Protein 6NRZ (pdb70)

Solvent-accessible surface area: 41315 Å² total

CATH classification: 2.40.50.140 (+1 more: 3.30.930.10)

Organism: Chlamydia trachomatis serovar L2b (strain UCH-1/proctitis) (NCBI:txid471473)

Structure (mmCIF, N/CA/C/O backbone):
data_6NRZ
#
_entry.id   6NRZ
#
_cell.length_a   96.170
_cell.length_b   57.520
_cell.length_c   139.090
_cell.angle_alpha   90.000
_cell.angle_beta   96.680
_cell.angle_gamma   90.000
#
_symmetry.space_group_name_H-M   'P 1 21 1'
#
loop_
_entity.id
_entity.type
_entity.pdbx_description
1 polymer 'Lysine--tRNA ligase'
2 non-polymer LYSINE
3 non-polymer ADENOSINE
4 non-polymer 1,2-ETHANEDIOL
5 non-polymer 'TETRAETHYLENE GLYCOL'
6 non-polymer 'SODIUM ION'
7 non-polymer 'CHLORIDE ION'
8 water water
#
loop_
_atom_site.group_PDB
_atom_site.id
_atom_site.type_symbol
_atom_site.label_atom_id
_atom_site.label_alt_id
_atom_site.label_comp_id
_atom_site.label_asym_id
_atom_site.label_entity_id
_atom_site.label_seq_id
_atom_site.pdbx_PDB_ins_code
_atom_site.Cartn_x
_atom_site.Cartn_y
_atom_site.Cartn_z
_atom_site.occupancy
_atom_site.B_iso_or_equiv
_atom_site.auth_seq_id
_atom_site.auth_comp_id
_atom_site.auth_asym_id
_atom_site.auth_atom_id
_atom_site.pdbx_PDB_model_num
ATOM 1 N N . GLU A 1 12 ? -2.883 -26.572 23.559 1.00 94.70 4 GLU A N 1
ATOM 2 C CA . GLU A 1 12 ? -2.962 -26.853 22.126 1.00 94.66 4 GLU A CA 1
ATOM 3 C C . GLU A 1 12 ? -2.670 -25.591 21.310 1.00 90.98 4 GLU A C 1
ATOM 4 O O . GLU A 1 12 ? -3.392 -24.598 21.413 1.00 93.42 4 GLU A O 1
ATOM 6 N N . VAL A 1 13 ? -1.609 -25.633 20.506 1.00 82.38 5 VAL A N 1
ATOM 7 C CA . VAL A 1 13 ? -1.156 -24.469 19.750 1.00 80.59 5 VAL A CA 1
ATOM 8 C C . VAL A 1 13 ? -1.917 -24.440 18.428 1.00 77.84 5 VAL A C 1
ATOM 9 O O . VAL A 1 13 ? -1.680 -25.267 17.543 1.00 79.53 5 VAL A O 1
ATOM 11 N N . GLU A 1 14 ? -2.833 -23.478 18.294 1.00 74.30 6 GLU A N 1
ATOM 12 C CA . GLU A 1 14 ? -3.740 -23.471 17.151 1.00 75.38 6 GLU A CA 1
ATOM 13 C C . GLU A 1 14 ? -3.015 -23.110 15.856 1.00 71.07 6 GLU A C 1
ATOM 14 O O . GLU A 1 14 ? -3.291 -23.699 14.804 1.00 71.06 6 GLU A O 1
ATOM 20 N N . TYR A 1 15 ? -2.074 -22.161 15.913 1.00 63.99 7 TYR A N 1
ATOM 21 C CA . TYR A 1 15 ? -1.526 -21.604 14.677 1.00 65.50 7 TYR A CA 1
ATOM 22 C C . TYR A 1 15 ? -0.727 -22.636 13.885 1.00 68.21 7 TYR A C 1
ATOM 23 O O . TYR A 1 15 ? -0.639 -22.530 12.657 1.00 68.75 7 TYR A O 1
ATOM 32 N N . LEU A 1 16 ? -0.164 -23.648 14.551 1.00 64.47 8 LEU A N 1
ATOM 33 C CA . LEU A 1 16 ? 0.563 -24.698 13.841 1.00 68.12 8 LEU A CA 1
ATOM 34 C C . LEU A 1 16 ? -0.317 -25.489 12.880 1.00 69.82 8 LEU A C 1
ATOM 35 O O . LEU A 1 16 ? 0.213 -26.277 12.090 1.00 68.69 8 LEU A O 1
ATOM 40 N N . GLN A 1 17 ? -1.636 -25.306 12.929 1.00 72.73 9 GLN A N 1
ATOM 41 C CA . GLN A 1 17 ? -2.560 -25.963 12.016 1.00 63.90 9 GLN A CA 1
ATOM 42 C C . GLN A 1 17 ? -3.280 -24.974 11.105 1.00 64.89 9 GLN A C 1
ATOM 43 O O . GLN A 1 17 ? -4.192 -25.373 10.374 1.00 66.10 9 GLN A O 1
ATOM 45 N N . HIS A 1 18 ? -2.885 -23.701 11.116 1.00 61.51 10 HIS A N 1
ATOM 46 C CA . HIS A 1 18 ? -3.548 -22.688 10.309 1.00 71.19 10 HIS A CA 1
ATOM 47 C C . HIS A 1 18 ? -2.965 -22.639 8.902 1.00 65.92 10 HIS A C 1
ATOM 48 O O . HIS A 1 18 ? -1.781 -22.911 8.688 1.00 66.93 10 HIS A O 1
ATOM 55 N N . GLU A 1 19 ? -3.817 -22.279 7.940 1.00 65.04 11 GLU A N 1
ATOM 56 C CA . GLU A 1 19 ? -3.371 -22.194 6.550 1.00 63.42 11 GLU A CA 1
ATOM 57 C C . GLU A 1 19 ? -2.183 -21.250 6.401 1.00 65.20 11 GLU A C 1
ATOM 58 O O . GLU A 1 19 ? -1.199 -21.585 5.734 1.00 61.50 11 GLU A O 1
ATOM 64 N N . ASP A 1 20 ? -2.245 -20.072 7.031 1.00 63.08 12 ASP A N 1
ATOM 65 C CA . ASP A 1 20 ? -1.196 -19.078 6.827 1.00 65.02 12 ASP A CA 1
ATOM 66 C C . ASP A 1 20 ? 0.147 -19.564 7.348 1.00 63.53 12 ASP A C 1
ATOM 67 O O . ASP A 1 20 ? 1.196 -19.184 6.817 1.00 59.16 12 ASP A O 1
ATOM 72 N N . TYR A 1 21 ? 0.139 -20.409 8.375 1.00 62.34 13 TYR A N 1
ATOM 73 C CA . TYR A 1 21 ? 1.392 -20.984 8.847 1.00 59.84 13 TYR A CA 1
ATOM 74 C C . TYR A 1 21 ? 1.973 -21.953 7.816 1.00 61.30 13 TYR A C 1
ATOM 75 O O . TYR A 1 21 ? 3.174 -21.911 7.524 1.00 63.55 13 TYR A O 1
ATOM 84 N N . LEU A 1 22 ? 1.136 -22.812 7.233 1.00 60.24 14 LEU A N 1
ATOM 85 C CA . LEU A 1 22 ? 1.595 -23.679 6.150 1.00 62.05 14 LEU A CA 1
ATOM 86 C C . LEU A 1 22 ? 2.105 -22.854 4.971 1.00 74.16 14 LEU A C 1
ATOM 87 O O . LEU A 1 22 ? 3.177 -23.127 4.417 1.00 67.93 14 LEU A O 1
ATOM 92 N N . TYR A 1 23 ? 1.350 -21.825 4.587 1.00 68.37 15 TYR A N 1
ATOM 93 C CA . TYR A 1 23 ? 1.733 -20.985 3.458 1.00 67.52 15 TYR A CA 1
ATOM 94 C C . TYR A 1 23 ? 3.095 -20.335 3.687 1.00 66.84 15 TYR A C 1
ATOM 95 O O . TYR A 1 23 ? 3.962 -20.355 2.804 1.00 63.36 15 TYR A O 1
ATOM 104 N N . ARG A 1 24 ? 3.313 -19.773 4.878 1.00 60.68 16 ARG A N 1
ATOM 105 C CA . ARG A 1 24 ? 4.575 -19.093 5.145 1.00 57.32 16 ARG A CA 1
ATOM 106 C C . ARG A 1 24 ? 5.719 -20.085 5.315 1.00 65.55 16 ARG A C 1
ATOM 107 O O . ARG A 1 24 ? 6.809 -19.879 4.769 1.00 63.50 16 ARG A O 1
ATOM 115 N N . THR A 1 25 ? 5.503 -21.162 6.084 1.00 62.78 17 THR A N 1
ATOM 116 C CA . THR A 1 25 ? 6.592 -22.107 6.306 1.00 61.74 17 THR A CA 1
ATOM 117 C C . THR A 1 25 ? 7.023 -22.771 5.008 1.00 63.03 17 THR A C 1
ATOM 118 O O . THR A 1 25 ? 8.215 -23.037 4.823 1.00 71.19 17 THR A O 1
ATOM 122 N N . SER A 1 26 ? 6.084 -23.015 4.085 1.00 60.91 18 SER A N 1
ATOM 123 C CA A SER A 1 26 ? 6.429 -23.644 2.813 0.54 65.27 18 SER A CA 1
ATOM 124 C CA B SER A 1 26 ? 6.450 -23.657 2.827 0.46 65.23 18 SER A CA 1
ATOM 125 C C . SER A 1 26 ? 7.405 -22.803 2.003 1.00 67.41 18 SER A C 1
ATOM 126 O O . SER A 1 26 ? 8.095 -23.336 1.127 1.00 67.56 18 SER A O 1
ATOM 131 N N . LYS A 1 27 ? 7.468 -21.497 2.261 1.00 60.44 19 LYS A N 1
ATOM 132 C CA . LYS A 1 27 ? 8.392 -20.656 1.517 1.00 61.62 19 LYS A CA 1
ATOM 133 C C . LYS A 1 27 ? 9.823 -20.780 2.017 1.00 66.73 19 LYS A C 1
ATOM 134 O O . LYS A 1 27 ? 10.744 -20.347 1.314 1.00 65.97 19 LYS A O 1
ATOM 140 N N . LEU A 1 28 ? 10.027 -21.354 3.209 1.00 65.03 20 LEU A N 1
ATOM 141 C CA . LEU A 1 28 ? 11.372 -21.445 3.771 1.00 64.79 20 LEU A CA 1
ATOM 142 C C . LEU A 1 28 ? 12.283 -22.267 2.868 1.00 63.65 20 LEU A C 1
ATOM 143 O O . LEU A 1 28 ? 13.403 -21.851 2.554 1.00 67.19 20 LEU A O 1
ATOM 148 N N . LYS A 1 29 ? 11.811 -23.436 2.427 1.00 69.03 21 LYS A N 1
ATOM 149 C CA . LYS A 1 29 ? 12.615 -24.265 1.533 1.00 70.10 21 LYS A CA 1
ATOM 150 C C . LYS A 1 29 ? 12.874 -23.554 0.214 1.00 71.12 21 LYS A C 1
ATOM 151 O O . LYS A 1 29 ? 13.999 -23.577 -0.300 1.00 78.00 21 LYS A O 1
ATOM 153 N N . GLU A 1 30 ? 11.843 -22.919 -0.349 1.00 70.14 22 GLU A N 1
ATOM 154 C CA . GLU A 1 30 ? 12.004 -22.224 -1.625 1.00 71.47 22 GLU A CA 1
ATOM 155 C C . GLU A 1 30 ? 13.046 -21.121 -1.519 1.00 69.84 22 GLU A C 1
ATOM 156 O O . GLU A 1 30 ? 13.873 -20.951 -2.422 1.00 66.85 22 GLU A O 1
ATOM 162 N N . ILE A 1 31 ? 13.019 -20.360 -0.420 1.00 65.59 23 ILE A N 1
ATOM 163 C CA . ILE A 1 31 ? 13.986 -19.283 -0.245 1.00 59.96 23 ILE A CA 1
ATOM 164 C C . ILE A 1 31 ? 15.387 -19.852 -0.061 1.00 63.79 23 ILE A C 1
ATOM 165 O O . ILE A 1 31 ? 16.357 -19.354 -0.648 1.00 61.08 23 ILE A O 1
ATOM 170 N N . ARG A 1 32 ? 15.515 -20.909 0.749 1.00 61.22 24 ARG A N 1
ATOM 171 C CA . ARG A 1 32 ? 16.821 -21.523 0.970 1.00 62.18 24 ARG A CA 1
ATOM 172 C C . ARG A 1 32 ? 17.353 -22.171 -0.305 1.00 72.78 24 ARG A C 1
ATOM 173 O O . ARG A 1 32 ? 18.562 -22.133 -0.562 1.00 70.03 24 ARG A O 1
ATOM 181 N N . ASP A 1 33 ? 16.470 -22.761 -1.121 1.00 65.86 25 ASP A N 1
ATOM 182 C CA . ASP A 1 33 ? 16.910 -23.351 -2.385 1.00 72.58 25 ASP A CA 1
ATOM 183 C C . ASP A 1 33 ? 17.486 -22.308 -3.333 1.00 70.48 25 ASP A C 1
ATOM 184 O O . ASP A 1 33 ? 18.272 -22.654 -4.222 1.00 74.07 25 ASP A O 1
ATOM 189 N N . LEU A 1 34 ? 17.116 -21.044 -3.159 1.00 67.92 26 LEU A N 1
ATOM 190 C CA . LEU A 1 34 ? 17.705 -19.943 -3.903 1.00 65.85 26 LEU A CA 1
ATOM 191 C C . LEU A 1 34 ? 19.002 -19.446 -3.283 1.00 65.17 26 LEU A C 1
ATOM 192 O O . LEU A 1 34 ? 19.495 -18.387 -3.679 1.00 74.87 26 LEU A O 1
ATOM 197 N N . GLY A 1 35 ? 19.561 -20.176 -2.321 1.00 65.65 27 GLY A N 1
ATOM 198 C CA . GLY A 1 35 ? 20.794 -19.763 -1.681 1.00 72.63 27 GLY A CA 1
ATOM 199 C C . GLY A 1 35 ? 20.685 -18.592 -0.721 1.00 72.37 27 GLY A C 1
ATOM 200 O O . GLY A 1 35 ? 21.706 -17.973 -0.408 1.00 72.73 27 GLY A O 1
ATOM 201 N N . ILE A 1 36 ? 19.487 -18.274 -0.228 1.00 72.05 28 ILE A N 1
ATOM 202 C CA . ILE A 1 36 ? 19.272 -17.140 0.669 1.00 58.49 28 ILE A CA 1
ATOM 203 C C . ILE A 1 36 ? 18.956 -17.663 2.064 1.00 64.08 28 ILE A C 1
ATOM 204 O O . ILE A 1 36 ? 18.017 -18.447 2.240 1.00 66.26 28 ILE A O 1
ATOM 209 N N . ASN A 1 37 ? 19.723 -17.218 3.053 1.00 63.46 29 ASN A N 1
ATOM 210 C CA . ASN A 1 37 ? 19.440 -17.569 4.443 1.00 57.41 29 ASN A CA 1
ATOM 211 C C . ASN A 1 37 ? 18.286 -16.716 4.957 1.00 58.92 29 ASN A C 1
ATOM 212 O O . ASN A 1 37 ? 18.412 -15.487 5.003 1.00 55.37 29 ASN A O 1
ATOM 217 N N . PRO A 1 38 ? 17.156 -17.315 5.349 1.00 61.44 30 PRO A N 1
ATOM 218 C CA . PRO A 1 38 ? 16.026 -16.525 5.857 1.00 56.91 30 PRO A CA 1
ATOM 219 C C . PRO A 1 38 ? 16.210 -16.010 7.275 1.00 58.10 30 PRO A C 1
ATOM 220 O O . PRO A 1 38 ? 15.367 -15.232 7.747 1.00 51.45 30 PRO A O 1
ATOM 224 N N . TYR A 1 39 ? 17.267 -16.419 7.967 1.00 55.41 31 TYR A N 1
ATOM 225 C CA . TYR A 1 39 ? 17.554 -15.955 9.326 1.00 58.82 31 TYR A CA 1
ATOM 226 C C . TYR A 1 39 ? 19.037 -15.647 9.428 1.00 58.46 31 TYR A C 1
ATOM 227 O O . TYR A 1 39 ? 19.780 -16.310 10.163 1.00 53.91 31 TYR A O 1
ATOM 236 N N . PRO A 1 40 ? 19.509 -14.624 8.695 1.00 57.65 32 PRO A N 1
ATOM 237 C CA . PRO A 1 40 ? 20.955 -14.377 8.630 1.00 57.83 32 PRO A CA 1
ATOM 238 C C . PRO A 1 40 ? 21.491 -13.771 9.918 1.00 56.52 32 PRO A C 1
ATOM 239 O O . PRO A 1 40 ? 20.740 -13.528 10.874 1.00 52.12 32 PRO A O 1
ATOM 243 N N . TYR A 1 41 ? 22.800 -13.531 9.955 1.00 54.87 33 TYR A N 1
ATOM 244 C CA . TYR A 1 41 ? 23.464 -13.284 11.226 1.00 57.50 33 TYR A CA 1
ATOM 245 C C . TYR A 1 41 ? 23.464 -11.825 11.644 1.00 57.79 33 TYR A C 1
ATOM 246 O O . TYR A 1 41 ? 23.502 -11.545 12.844 1.00 51.23 33 TYR A O 1
ATOM 255 N N . GLN A 1 42 ? 23.398 -10.882 10.711 1.00 54.76 34 GLN A N 1
ATOM 256 C CA . GLN A 1 42 ? 23.386 -9.485 11.116 1.00 58.70 34 GLN A CA 1
ATOM 257 C C . GLN A 1 42 ? 22.858 -8.635 9.972 1.00 59.51 34 GLN A C 1
ATOM 258 O O . GLN A 1 42 ? 22.481 -9.140 8.913 1.00 59.06 34 GLN A O 1
ATOM 264 N N . TYR A 1 43 ? 22.797 -7.330 10.221 1.00 61.12 35 TYR A N 1
ATOM 265 C CA . TYR A 1 43 ? 22.590 -6.324 9.181 1.00 56.82 35 TYR A CA 1
ATOM 266 C C . TYR A 1 43 ? 23.425 -5.125 9.614 1.00 56.30 35 TYR A C 1
ATOM 267 O O . TYR A 1 43 ? 22.995 -4.327 10.451 1.00 52.16 35 TYR A O 1
ATOM 276 N N . THR A 1 44 ? 24.616 -5.016 9.040 1.00 58.92 36 THR A N 1
ATOM 277 C CA . THR A 1 44 ? 25.627 -4.102 9.537 1.00 63.16 36 THR A CA 1
ATOM 278 C C . THR A 1 44 ? 25.272 -2.653 9.219 1.00 63.28 36 THR A C 1
ATOM 279 O O . THR A 1 44 ? 24.590 -2.362 8.234 1.00 60.65 36 THR A O 1
ATOM 283 N N . ASP A 1 45 ? 25.750 -1.742 10.073 1.00 58.96 37 ASP A N 1
ATOM 284 C CA . ASP A 1 45 ? 25.723 -0.305 9.798 1.00 65.42 37 ASP A CA 1
ATOM 285 C C . ASP A 1 45 ? 24.309 0.155 9.463 1.00 68.49 37 ASP A C 1
ATOM 286 O O . ASP A 1 45 ? 24.060 0.865 8.489 1.00 68.64 37 ASP A O 1
ATOM 291 N N . CYS A 1 46 ? 23.380 -0.284 10.296 1.00 73.26 38 CYS A N 1
ATOM 292 C CA . CYS A 1 46 ? 21.953 -0.103 10.099 1.00 64.13 38 CYS A CA 1
ATOM 293 C C . CYS A 1 46 ? 21.511 1.110 10.907 1.00 63.72 38 CYS A C 1
ATOM 294 O O . CYS A 1 46 ? 21.667 1.129 12.133 1.00 58.81 38 CYS A O 1
ATOM 297 N N . LEU A 1 47 ? 21.010 2.138 10.222 1.00 63.91 39 LEU A N 1
ATOM 298 C CA . LEU A 1 47 ? 20.478 3.300 10.919 1.00 61.51 39 LEU A CA 1
ATOM 299 C C . LEU A 1 47 ? 19.034 3.061 11.330 1.00 62.69 39 LEU A C 1
ATOM 300 O O . LEU A 1 47 ? 18.320 2.247 10.738 1.00 65.15 39 LEU A O 1
ATOM 305 N N . GLU A 1 48 ? 18.613 3.767 12.372 1.00 59.09 40 GLU A N 1
ATOM 306 C CA . GLU A 1 48 ? 17.220 3.735 12.781 1.00 59.57 40 GLU A CA 1
ATOM 307 C C . GLU A 1 48 ? 16.404 4.649 11.883 1.00 55.52 40 GLU A C 1
ATOM 308 O O . GLU A 1 48 ? 16.875 5.713 11.474 1.00 54.64 40 GLU A O 1
ATOM 314 N N . VAL A 1 49 ? 15.173 4.225 11.578 1.00 54.56 41 VAL A N 1
ATOM 315 C CA . VAL A 1 49 ? 14.306 5.030 10.718 1.00 52.26 41 VAL A CA 1
ATOM 316 C C . VAL A 1 49 ? 14.056 6.393 11.347 1.00 55.23 41 VAL A C 1
ATOM 317 O O . VAL A 1 49 ? 14.022 7.418 10.654 1.00 59.29 41 VAL A O 1
ATOM 321 N N . GLN A 1 50 ? 13.892 6.428 12.671 1.00 58.44 42 GLN A N 1
ATOM 322 C CA . GLN A 1 50 ? 13.729 7.705 13.357 1.00 56.56 42 GLN A CA 1
ATOM 323 C C . GLN A 1 50 ? 14.923 8.616 13.104 1.00 55.36 42 GLN A C 1
ATOM 324 O O . GLN A 1 50 ? 14.756 9.801 12.798 1.00 58.90 42 GLN A O 1
ATOM 330 N N . GLU A 1 51 ? 16.139 8.072 13.187 1.00 57.86 43 GLU A N 1
ATOM 331 C CA . GLU A 1 51 ? 17.323 8.888 12.940 1.00 58.57 43 GLU A CA 1
ATOM 332 C C . GLU A 1 51 ? 17.347 9.390 11.508 1.00 63.86 43 GLU A C 1
ATOM 333 O O . GLU A 1 51 ? 17.736 10.535 11.251 1.00 77.11 43 GLU A O 1
ATOM 335 N N . ILE A 1 52 ? 16.929 8.551 10.558 1.00 61.65 44 ILE A N 1
ATOM 336 C CA . ILE A 1 52 ? 16.873 8.984 9.164 1.00 56.49 44 ILE A CA 1
ATOM 337 C C . ILE A 1 52 ? 15.862 10.112 9.002 1.00 58.97 44 ILE A C 1
ATOM 338 O O . ILE A 1 52 ? 16.122 11.106 8.312 1.00 58.97 44 ILE A O 1
ATOM 343 N N . ARG A 1 53 ? 14.696 9.984 9.642 1.00 60.81 45 ARG A N 1
ATOM 344 C CA . ARG A 1 53 ? 13.687 11.033 9.534 1.00 64.02 45 ARG A CA 1
ATOM 345 C C . ARG A 1 53 ? 14.198 12.338 10.128 1.00 69.71 45 ARG A C 1
ATOM 346 O O . ARG A 1 53 ? 14.059 13.404 9.517 1.00 74.85 45 ARG A O 1
ATOM 354 N N . ASN A 1 54 ? 14.810 12.269 11.318 1.00 72.68 46 ASN A N 1
ATOM 355 C CA . ASN A 1 54 ? 15.331 13.473 11.964 1.00 70.54 46 ASN A CA 1
ATOM 356 C C . ASN A 1 54 ? 16.315 14.217 11.070 1.00 76.69 46 ASN A C 1
ATOM 357 O O . ASN A 1 54 ? 16.426 15.445 11.156 1.00 76.96 46 ASN A O 1
ATOM 362 N N . GLN A 1 55 ? 17.014 13.501 10.194 1.00 81.31 47 GLN A N 1
ATOM 363 C CA . GLN A 1 55 ? 18.106 14.074 9.420 1.00 80.74 47 GLN A CA 1
ATOM 364 C C . GLN A 1 55 ? 17.654 14.701 8.107 1.00 87.40 47 GLN A C 1
ATOM 365 O O . GLN A 1 55 ? 18.252 15.693 7.672 1.00 93.24 47 GLN A O 1
ATOM 371 N N . PHE A 1 56 ? 16.618 14.160 7.458 1.00 85.67 48 PHE A N 1
ATOM 372 C CA . PHE A 1 56 ? 16.250 14.621 6.123 1.00 86.89 48 PHE A CA 1
ATOM 373 C C . PHE A 1 56 ? 14.799 15.041 5.957 1.00 89.55 48 PHE A C 1
ATOM 374 O O . PHE A 1 56 ? 14.477 15.629 4.918 1.00 90.74 48 PHE A O 1
ATOM 382 N N . VAL A 1 57 ? 13.911 14.738 6.909 1.00 90.67 49 VAL A N 1
ATOM 383 C CA . VAL A 1 57 ? 12.511 15.131 6.761 1.00 92.71 49 VAL A CA 1
ATOM 384 C C . VAL A 1 57 ? 12.407 16.643 6.609 1.00 101.66 49 VAL A C 1
ATOM 385 O O . VAL A 1 57 ? 11.761 17.152 5.685 1.00 103.19 49 VAL A O 1
ATOM 387 N N . ASP A 1 58 ? 13.061 17.382 7.505 1.00 103.70 50 ASP A N 1
ATOM 388 C CA . ASP A 1 58 ? 13.200 18.831 7.366 1.00 105.51 50 ASP A CA 1
ATOM 389 C C . ASP A 1 58 ? 14.537 19.136 6.687 1.00 105.19 50 ASP A C 1
ATOM 390 O O . ASP A 1 58 ? 15.504 19.593 7.299 1.00 109.08 50 ASP A O 1
ATOM 392 N N . ASN A 1 59 ? 14.575 18.850 5.387 1.00 100.51 51 ASN A N 1
ATOM 393 C CA . ASN A 1 59 ? 15.766 19.077 4.578 1.00 97.13 51 ASN A CA 1
ATOM 394 C C . ASN A 1 59 ? 15.366 19.069 3.111 1.00 98.12 51 ASN A C 1
ATOM 395 O O . ASN A 1 59 ? 14.307 18.555 2.741 1.00 89.91 51 ASN A O 1
ATOM 397 N N . GLU A 1 60 ? 16.228 19.652 2.280 1.00 107.68 52 GLU A N 1
ATOM 398 C CA . GLU A 1 60 ? 15.999 19.684 0.841 1.00 110.38 52 GLU A CA 1
ATOM 399 C C . GLU A 1 60 ? 16.361 18.335 0.236 1.00 113.26 52 GLU A C 1
ATOM 400 O O . GLU A 1 60 ? 17.471 17.831 0.437 1.00 119.69 52 GLU A O 1
ATOM 402 N N . LEU A 1 61 ? 15.425 17.755 -0.508 1.00 103.62 53 LEU A N 1
ATOM 403 C CA . LEU A 1 61 ? 15.575 16.404 -1.016 1.00 92.21 53 LEU A CA 1
ATOM 404 C C . LEU A 1 61 ? 15.034 16.353 -2.433 1.00 88.57 53 LEU A C 1
ATOM 405 O O . LEU A 1 61 ? 14.206 17.176 -2.829 1.00 99.58 53 LEU A O 1
ATOM 410 N N . GLY A 1 62 ? 15.510 15.372 -3.198 1.00 80.47 54 GLY A N 1
ATOM 411 C CA . GLY A 1 62 ? 15.094 15.213 -4.575 1.00 76.93 54 GLY A CA 1
ATOM 412 C C . GLY A 1 62 ? 13.796 14.438 -4.724 1.00 74.18 54 GLY A C 1
ATOM 413 O O . GLY A 1 62 ? 13.181 13.984 -3.757 1.00 73.37 54 GLY A O 1
ATOM 414 N N . ASP A 1 63 ? 13.377 14.292 -5.979 1.00 76.22 55 ASP A N 1
ATOM 415 C CA . ASP A 1 63 ? 12.180 13.545 -6.329 1.00 78.83 55 ASP A CA 1
ATOM 416 C C . ASP A 1 63 ? 12.561 12.117 -6.716 1.00 80.37 55 ASP A C 1
ATOM 417 O O . ASP A 1 63 ? 13.729 11.722 -6.658 1.00 81.60 55 ASP A O 1
ATOM 422 N N . SER A 1 64 ? 11.558 11.335 -7.130 1.00 76.92 56 SER A N 1
ATOM 423 C CA . SER A 1 64 ? 11.808 9.935 -7.464 1.00 66.57 56 SER A CA 1
ATOM 424 C C . SER A 1 64 ? 12.843 9.802 -8.574 1.00 73.73 56 SER A C 1
ATOM 425 O O . SER A 1 64 ? 13.716 8.930 -8.512 1.00 73.91 56 SER A O 1
ATOM 428 N N . GLU A 1 65 ? 12.776 10.666 -9.593 1.00 79.75 57 GLU A N 1
ATOM 429 C CA . GLU A 1 65 ? 13.718 10.549 -10.702 1.00 82.38 57 GLU A CA 1
ATOM 430 C C . GLU A 1 65 ? 15.149 10.834 -10.262 1.00 79.76 57 GLU A C 1
ATOM 431 O O . GLU A 1 65 ? 16.089 10.240 -10.802 1.00 84.97 57 GLU A O 1
ATOM 437 N N . ALA A 1 66 ? 15.338 11.725 -9.287 1.00 72.63 58 ALA A N 1
ATOM 438 C CA . ALA A 1 66 ? 16.670 11.925 -8.725 1.00 78.40 58 ALA A CA 1
ATOM 439 C C . ALA A 1 66 ? 17.173 10.657 -8.045 1.00 79.59 58 ALA A C 1
ATOM 440 O O . ALA A 1 66 ? 18.343 10.281 -8.200 1.00 80.76 58 ALA A O 1
ATOM 442 N N . ALA A 1 67 ? 16.298 9.985 -7.287 1.00 71.75 59 ALA A N 1
ATOM 443 C CA . ALA A 1 67 ? 16.679 8.735 -6.633 1.00 69.11 59 ALA A CA 1
ATOM 444 C C . ALA A 1 67 ? 17.084 7.676 -7.650 1.00 71.12 59 ALA A C 1
ATOM 445 O O . ALA A 1 67 ? 18.049 6.934 -7.433 1.00 70.21 59 ALA A O 1
ATOM 447 N N . PHE A 1 68 ? 16.358 7.591 -8.770 1.00 66.76 60 PHE A N 1
ATOM 448 C CA . PHE A 1 68 ? 16.724 6.651 -9.820 1.00 71.12 60 PHE A CA 1
ATOM 449 C C . PHE A 1 68 ? 18.075 6.983 -10.433 1.00 79.56 60 PHE A C 1
ATOM 450 O O . PHE A 1 68 ? 18.727 6.096 -10.994 1.00 79.16 60 PHE A O 1
ATOM 458 N N . ARG A 1 69 ? 18.504 8.239 -10.354 1.00 83.77 61 ARG A N 1
ATOM 459 C CA . ARG A 1 69 ? 19.837 8.609 -10.805 1.00 86.84 61 ARG A CA 1
ATOM 460 C C . ARG A 1 69 ? 20.870 8.501 -9.691 1.00 87.41 61 ARG A C 1
ATOM 461 O O . ARG A 1 69 ? 22.036 8.842 -9.912 1.00 93.42 61 ARG A O 1
ATOM 469 N N . LYS A 1 70 ? 20.465 8.02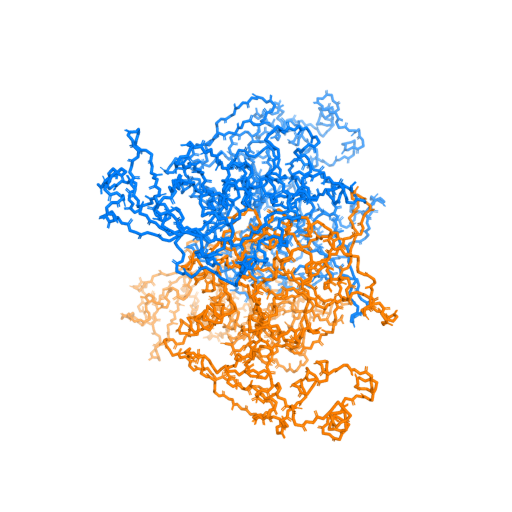7 -8.511 1.00 77.99 62 LYS A N 1
ATOM 470 C CA . LYS A 1 70 ? 21.381 7.756 -7.402 1.00 75.05 62 LYS A CA 1
ATOM 471 C C . LYS A 1 70 ? 22.112 9.020 -6.957 1.00 82.69 62 LYS A C 1
ATOM 472 O O . LYS A 1 70 ? 23.280 8.980 -6.568 1.00 83.95 62 LYS A O 1
ATOM 478 N N . GLU A 1 71 ? 21.408 10.152 -7.006 1.00 86.98 63 GLU A N 1
ATOM 479 C CA . GLU A 1 71 ? 21.967 11.440 -6.621 1.00 88.15 63 GLU A CA 1
ATOM 480 C C . GLU A 1 71 ? 21.586 11.859 -5.210 1.00 88.01 63 GLU A C 1
ATOM 481 O O . GLU A 1 71 ? 22.237 12.741 -4.641 1.00 93.39 63 GLU A O 1
ATOM 487 N N . THR A 1 72 ? 20.567 11.246 -4.639 1.00 82.98 64 THR A N 1
ATOM 488 C CA . THR A 1 72 ? 20.051 11.610 -3.329 1.00 80.32 64 THR A CA 1
ATOM 489 C C . THR A 1 72 ? 20.788 10.835 -2.243 1.00 74.10 64 THR A C 1
ATOM 490 O O . THR A 1 72 ? 21.565 9.923 -2.534 1.00 75.54 64 THR A O 1
ATOM 494 N N . PRO A 1 73 ? 20.595 11.189 -0.968 1.00 64.78 65 PRO A N 1
ATOM 495 C CA . PRO A 1 73 ? 21.309 10.477 0.100 1.00 68.46 65 PRO A CA 1
ATOM 496 C C . PRO A 1 73 ? 20.971 8.992 0.133 1.00 76.07 65 PRO A C 1
ATOM 497 O O . PRO A 1 73 ? 19.821 8.587 -0.047 1.00 72.32 65 PRO A O 1
ATOM 501 N N . LYS A 1 74 ? 21.999 8.184 0.368 1.00 78.69 66 LYS A N 1
ATOM 502 C CA . LYS A 1 74 ? 21.875 6.737 0.459 1.00 72.26 66 LYS A CA 1
ATOM 503 C C . LYS A 1 74 ? 21.882 6.327 1.924 1.00 67.57 66 LYS A C 1
ATOM 504 O O . LYS A 1 74 ? 22.699 6.813 2.710 1.00 70.82 66 LYS A O 1
ATOM 510 N N . VAL A 1 75 ? 20.961 5.437 2.292 1.00 66.73 67 VAL A N 1
ATOM 511 C CA . VAL A 1 75 ? 20.797 5.021 3.678 1.00 60.56 67 VAL A CA 1
ATOM 512 C C . VAL A 1 75 ? 20.657 3.509 3.754 1.00 59.61 67 VAL A C 1
ATOM 513 O O . VAL A 1 75 ? 20.285 2.840 2.787 1.00 58.94 67 VAL A O 1
ATOM 517 N N . ARG A 1 76 ? 20.969 2.979 4.934 1.00 61.43 68 ARG A N 1
ATOM 518 C CA . ARG A 1 76 ? 20.679 1.602 5.300 1.00 58.59 68 ARG A CA 1
ATOM 519 C C . ARG A 1 76 ? 19.842 1.610 6.566 1.00 53.59 68 ARG A C 1
ATOM 520 O O . ARG A 1 76 ? 20.140 2.348 7.510 1.00 58.64 68 ARG A O 1
ATOM 528 N N . PHE A 1 77 ? 18.795 0.791 6.579 1.00 53.72 69 PHE A N 1
ATOM 529 C CA . PHE A 1 77 ? 17.934 0.658 7.748 1.00 55.65 69 PHE A CA 1
ATOM 530 C C . PHE A 1 77 ? 17.216 -0.678 7.651 1.00 52.47 69 PHE A C 1
ATOM 531 O O . PHE A 1 77 ? 17.298 -1.377 6.635 1.00 54.40 69 PHE A O 1
ATOM 539 N N . ALA A 1 78 ? 16.505 -1.026 8.722 1.00 45.60 70 ALA A N 1
ATOM 540 C CA . ALA A 1 78 ? 15.794 -2.292 8.760 1.00 45.13 70 ALA A CA 1
ATOM 541 C C . ALA A 1 78 ? 14.506 -2.138 9.549 1.00 50.27 70 ALA A C 1
ATOM 542 O O . ALA A 1 78 ? 14.372 -1.261 10.408 1.00 52.84 70 ALA A O 1
ATOM 544 N N . GLY A 1 79 ? 13.557 -3.014 9.252 1.00 48.89 71 GLY A N 1
ATOM 545 C CA . GLY A 1 79 ? 12.303 -2.994 9.975 1.00 45.31 71 GLY A CA 1
ATOM 546 C C . GLY A 1 79 ? 11.342 -4.018 9.416 1.00 49.87 71 GLY A C 1
ATOM 547 O O . GLY A 1 79 ? 11.686 -4.823 8.548 1.00 44.21 71 GLY A O 1
ATOM 548 N N . ARG A 1 80 ? 10.119 -3.965 9.928 1.00 45.84 72 ARG A N 1
ATOM 549 C CA . ARG A 1 80 ? 9.090 -4.925 9.566 1.00 45.89 72 ARG A CA 1
ATOM 550 C C . ARG A 1 80 ? 8.233 -4.378 8.432 1.00 43.86 72 ARG A C 1
ATOM 551 O O . ARG A 1 80 ? 7.788 -3.230 8.489 1.00 45.19 72 ARG A O 1
ATOM 559 N N . LEU A 1 81 ? 7.998 -5.206 7.409 1.00 48.74 73 LEU A N 1
ATOM 560 C CA . LEU A 1 81 ? 7.101 -4.844 6.311 1.00 49.91 73 LEU A CA 1
ATOM 561 C C . LEU A 1 81 ? 5.662 -4.890 6.804 1.00 43.07 73 LEU A C 1
ATOM 562 O O . LEU A 1 81 ? 5.149 -5.959 7.148 1.00 45.00 73 LEU A O 1
ATOM 567 N N . VAL A 1 82 ? 4.993 -3.742 6.828 1.00 42.93 74 VAL A N 1
ATOM 568 C CA . VAL A 1 82 ? 3.654 -3.657 7.397 1.00 44.71 74 VAL A CA 1
ATOM 569 C C . VAL A 1 82 ? 2.613 -3.196 6.395 1.00 47.21 74 VAL A C 1
ATOM 570 O O . VAL A 1 82 ? 1.414 -3.267 6.698 1.00 50.75 74 VAL A O 1
ATOM 574 N N . LEU A 1 83 ? 3.020 -2.749 5.213 1.00 52.24 75 LEU A N 1
ATOM 575 C CA . LEU A 1 83 ? 2.110 -2.515 4.102 1.00 50.62 75 LEU A CA 1
ATOM 576 C C . LEU A 1 83 ? 2.861 -2.842 2.826 1.00 54.79 75 LEU A C 1
ATOM 577 O O . LEU A 1 83 ? 4.090 -2.772 2.792 1.00 48.68 75 LEU A O 1
ATOM 582 N N . PHE A 1 84 ? 2.116 -3.207 1.782 1.00 50.94 76 PHE A N 1
ATOM 583 C CA . PHE A 1 84 ? 2.734 -3.538 0.507 1.00 53.59 76 PHE A CA 1
ATOM 584 C C . PHE A 1 84 ? 1.669 -3.584 -0.580 1.00 54.51 76 PHE A C 1
ATOM 585 O O . PHE A 1 84 ? 0.588 -4.147 -0.381 1.00 55.50 76 PHE A O 1
ATOM 593 N N . ARG A 1 85 ? 2.001 -3.012 -1.731 1.00 55.36 77 ARG A N 1
ATOM 594 C CA . ARG A 1 85 ? 1.093 -2.938 -2.870 1.00 58.24 77 ARG A CA 1
ATOM 595 C C . ARG A 1 85 ? 1.934 -2.928 -4.136 1.00 58.46 77 ARG A C 1
ATOM 596 O O . ARG A 1 85 ? 2.807 -2.068 -4.286 1.00 59.06 77 ARG A O 1
ATOM 604 N N . SER A 1 86 ? 1.686 -3.872 -5.041 1.00 56.55 78 SER A N 1
ATOM 605 C CA . SER A 1 86 ? 2.414 -3.916 -6.303 1.00 63.06 78 SER A CA 1
ATOM 606 C C . SER A 1 86 ? 1.679 -3.122 -7.376 1.00 65.00 78 SER A C 1
ATOM 607 O O . SER A 1 86 ? 0.461 -3.248 -7.527 1.00 73.27 78 SER A O 1
ATOM 610 N N . MET A 1 87 ? 2.426 -2.304 -8.113 1.00 63.21 79 MET A N 1
ATOM 611 C CA . MET A 1 87 ? 1.885 -1.567 -9.251 1.00 74.47 79 MET A CA 1
ATOM 612 C C . MET A 1 87 ? 2.621 -1.978 -10.516 1.00 85.65 79 MET A C 1
ATOM 613 O O . MET A 1 87 ? 3.222 -1.134 -11.193 1.00 90.24 79 MET A O 1
ATOM 618 N N . GLY A 1 88 ? 2.596 -3.268 -10.836 1.00 86.51 80 GLY A N 1
ATOM 619 C CA . GLY A 1 88 ? 3.281 -3.745 -12.020 1.00 86.44 80 GLY A CA 1
ATOM 620 C C . GLY A 1 88 ? 4.785 -3.716 -11.859 1.00 77.15 80 GLY A C 1
ATOM 621 O O . GLY A 1 88 ? 5.341 -4.513 -11.098 1.00 75.93 80 GLY A O 1
ATOM 622 N N . LYS A 1 89 ? 5.457 -2.798 -12.555 1.00 67.86 81 LYS A N 1
ATOM 623 C CA . LYS A 1 89 ? 6.909 -2.710 -12.469 1.00 63.39 81 LYS A CA 1
ATOM 624 C C . LYS A 1 89 ? 7.394 -2.072 -11.170 1.00 65.81 81 LYS A C 1
ATOM 625 O O . LYS A 1 89 ? 8.528 -2.337 -10.757 1.00 66.62 81 LYS A O 1
ATOM 631 N N . ASN A 1 90 ? 6.577 -1.245 -10.519 1.00 62.71 82 ASN A N 1
ATOM 632 C CA . ASN A 1 90 ? 6.916 -0.675 -9.223 1.00 58.92 82 ASN A CA 1
ATOM 633 C C . ASN A 1 90 ? 6.097 -1.340 -8.128 1.00 62.50 82 ASN A C 1
ATOM 634 O O . ASN A 1 90 ? 5.004 -1.859 -8.367 1.00 68.69 82 ASN A O 1
ATOM 639 N N . ALA A 1 91 ? 6.629 -1.292 -6.910 1.00 57.71 83 ALA A N 1
ATOM 640 C CA . ALA A 1 91 ? 5.912 -1.741 -5.730 1.00 60.43 83 ALA A CA 1
ATOM 641 C C . ALA A 1 91 ? 6.211 -0.779 -4.590 1.00 61.33 83 ALA A C 1
ATOM 642 O O . ALA A 1 91 ? 7.334 -0.281 -4.466 1.00 63.27 83 ALA A O 1
ATOM 644 N N . PHE A 1 92 ? 5.200 -0.511 -3.766 1.00 54.91 84 PHE A N 1
ATOM 645 C CA . PHE A 1 92 ? 5.330 0.417 -2.654 1.00 53.06 84 PHE A CA 1
ATOM 646 C C . PHE A 1 92 ? 4.923 -0.268 -1.360 1.00 53.06 84 PHE A C 1
ATOM 647 O O . PHE A 1 92 ? 3.960 -1.040 -1.330 1.00 56.65 84 PHE A O 1
ATOM 655 N N . GLY A 1 93 ? 5.663 0.021 -0.293 1.00 51.07 85 GLY A N 1
ATOM 656 C CA . GLY A 1 93 ? 5.396 -0.576 0.995 1.00 48.69 85 GLY A CA 1
ATOM 657 C C . GLY A 1 93 ? 5.774 0.360 2.124 1.00 54.30 85 GLY A C 1
ATOM 658 O O . GLY A 1 93 ? 6.320 1.446 1.913 1.00 52.47 85 GLY A O 1
ATOM 659 N N . GLN A 1 94 ? 5.465 -0.079 3.342 1.00 48.23 86 GLN A N 1
ATOM 660 C CA . GLN A 1 94 ? 5.777 0.662 4.555 1.00 46.45 86 GLN A CA 1
ATOM 661 C C . GLN A 1 94 ? 6.620 -0.216 5.459 1.00 47.62 86 GLN A C 1
ATOM 662 O O . GLN A 1 94 ? 6.306 -1.398 5.654 1.00 52.23 86 GLN A O 1
ATOM 668 N N . ILE A 1 95 ? 7.685 0.358 6.009 1.00 47.15 87 ILE A N 1
ATOM 669 C CA . ILE A 1 95 ? 8.568 -0.338 6.935 1.00 48.03 87 ILE A CA 1
ATOM 670 C C . ILE A 1 95 ? 8.393 0.276 8.318 1.00 50.34 87 ILE A C 1
ATOM 671 O O . ILE A 1 95 ? 8.434 1.503 8.465 1.00 50.45 87 ILE A O 1
ATOM 676 N N . LEU A 1 96 ? 8.193 -0.572 9.327 1.00 48.17 88 LEU A N 1
ATOM 677 C CA . LEU A 1 96 ? 8.008 -0.133 10.706 1.00 41.87 88 LEU A CA 1
ATOM 678 C C . LEU A 1 96 ? 9.256 -0.474 11.506 1.00 44.18 88 LEU A C 1
ATOM 679 O O . LEU A 1 96 ? 9.630 -1.648 11.604 1.00 44.55 88 LEU A O 1
ATOM 684 N N . ASP A 1 97 ? 9.899 0.549 12.073 1.00 50.30 89 ASP A N 1
ATOM 685 C CA . ASP A 1 97 ? 11.128 0.370 12.852 1.00 55.68 89 ASP A CA 1
ATOM 686 C C . ASP A 1 97 ? 11.019 1.127 14.173 1.00 54.49 89 ASP A C 1
ATOM 687 O O . ASP A 1 97 ? 11.205 2.348 14.201 1.00 53.97 89 ASP A O 1
ATOM 692 N N . ASN A 1 98 ? 10.743 0.403 15.257 1.00 59.45 90 ASN A N 1
ATOM 693 C CA . ASN A 1 98 ? 10.732 0.957 16.613 1.00 59.86 90 ASN A CA 1
ATOM 694 C C . ASN A 1 98 ? 9.902 2.243 16.674 1.00 60.47 90 ASN A C 1
ATOM 695 O O . ASN A 1 98 ? 10.390 3.324 17.010 1.00 57.31 90 ASN A O 1
ATOM 700 N N . ASP A 1 99 ? 8.631 2.104 16.289 1.00 50.09 91 ASP A N 1
ATOM 701 C CA . ASP A 1 99 ? 7.619 3.157 16.342 1.00 48.89 91 ASP A CA 1
ATOM 702 C C . ASP A 1 99 ? 7.854 4.289 15.345 1.00 50.69 91 ASP A C 1
ATOM 703 O O . ASP A 1 99 ? 7.242 5.356 15.463 1.00 53.49 91 ASP A O 1
ATOM 708 N N . ALA A 1 100 ? 8.703 4.098 14.342 1.00 43.88 92 ALA A N 1
ATOM 709 C CA . ALA A 1 100 ? 8.804 5.040 13.238 1.00 45.66 92 ALA A CA 1
ATOM 710 C C . ALA A 1 100 ? 8.594 4.289 11.929 1.00 46.04 92 ALA A C 1
ATOM 711 O O . ALA A 1 100 ? 9.015 3.136 11.794 1.00 49.40 92 ALA A O 1
ATOM 713 N N . LYS A 1 101 ? 7.929 4.936 10.973 1.00 47.33 93 LYS A N 1
ATOM 714 C CA . LYS A 1 101 ? 7.604 4.328 9.691 1.00 45.96 93 LYS A CA 1
ATOM 715 C C . LYS A 1 101 ? 8.224 5.126 8.556 1.00 54.27 93 LYS A C 1
ATOM 716 O O . LYS A 1 101 ? 8.360 6.350 8.637 1.00 54.05 93 LYS A O 1
ATOM 722 N N . ILE A 1 102 ? 8.575 4.420 7.483 1.00 52.56 94 ILE A N 1
ATOM 723 C CA . ILE A 1 102 ? 9.052 5.050 6.260 1.00 52.71 94 ILE A CA 1
ATOM 724 C C . ILE A 1 102 ? 8.524 4.245 5.081 1.00 50.38 94 ILE A C 1
ATOM 725 O O . ILE A 1 102 ? 8.343 3.027 5.171 1.00 46.53 94 ILE A O 1
ATOM 730 N N . GLN A 1 103 ? 8.250 4.937 3.974 1.00 48.02 95 GLN A N 1
ATOM 731 C CA . GLN A 1 103 ? 7.763 4.266 2.782 1.00 50.34 95 GLN A CA 1
ATOM 732 C C . GLN A 1 103 ? 8.942 3.760 1.968 1.00 56.93 95 GLN A C 1
ATOM 733 O O . GLN A 1 103 ? 9.997 4.402 1.913 1.00 53.79 95 GLN A O 1
ATOM 739 N N . VAL A 1 104 ? 8.757 2.602 1.336 1.00 56.65 96 VAL A N 1
ATOM 740 C CA . VAL A 1 104 ? 9.755 2.032 0.445 1.00 52.16 96 VAL A CA 1
ATOM 741 C C . VAL A 1 104 ? 9.157 1.864 -0.947 1.00 54.82 96 VAL A C 1
ATOM 742 O O . VAL A 1 104 ? 7.949 1.661 -1.115 1.00 49.16 96 VAL A O 1
ATOM 746 N N . MET A 1 105 ? 10.019 1.968 -1.954 1.00 51.71 97 MET A N 1
ATOM 747 C CA . MET A 1 105 ? 9.640 1.728 -3.338 1.00 55.29 97 MET A CA 1
ATOM 748 C C . MET A 1 105 ? 10.583 0.699 -3.937 1.00 55.07 97 MET A C 1
ATOM 749 O O . MET A 1 105 ? 11.807 0.843 -3.852 1.00 57.29 97 MET A O 1
ATOM 754 N N . PHE A 1 106 ? 10.014 -0.336 -4.539 1.00 55.79 98 PHE A N 1
ATOM 755 C CA . PHE A 1 106 ? 10.785 -1.327 -5.268 1.00 53.75 98 PHE A CA 1
ATOM 756 C C . PHE A 1 106 ? 10.516 -1.152 -6.755 1.00 58.75 98 PHE A C 1
ATOM 757 O O . PHE A 1 106 ? 9.428 -0.734 -7.157 1.00 63.18 98 PHE A O 1
ATOM 765 N N . ASN A 1 107 ? 11.520 -1.454 -7.569 1.00 57.74 99 ASN A N 1
ATOM 766 C CA . ASN A 1 107 ? 11.390 -1.316 -9.011 1.00 63.35 99 ASN A CA 1
ATOM 767 C C . ASN A 1 107 ? 12.057 -2.500 -9.693 1.00 59.44 99 ASN A C 1
ATOM 768 O O . ASN A 1 107 ? 13.148 -2.920 -9.297 1.00 61.87 99 ASN A O 1
ATOM 773 N N . ARG A 1 108 ? 11.385 -3.026 -10.722 1.00 60.82 100 ARG A N 1
ATOM 774 C CA . ARG A 1 108 ? 11.844 -4.228 -11.412 1.00 68.27 100 ARG A CA 1
ATOM 775 C C . ARG A 1 108 ? 13.305 -4.127 -11.836 1.00 70.00 100 ARG A C 1
ATOM 776 O O . ARG A 1 108 ? 14.063 -5.099 -11.720 1.00 66.57 100 ARG A O 1
ATOM 784 N N . ASP A 1 109 ? 13.722 -2.960 -12.328 1.00 69.79 101 ASP A N 1
ATOM 785 C CA . ASP A 1 109 ? 15.059 -2.814 -12.884 1.00 69.80 101 ASP A CA 1
ATOM 786 C C . ASP A 1 109 ? 16.077 -2.266 -11.894 1.00 70.49 101 ASP A C 1
ATOM 787 O O . ASP A 1 109 ? 17.280 -2.432 -12.114 1.00 80.45 101 ASP A O 1
ATOM 792 N N . PHE A 1 110 ? 15.634 -1.630 -10.815 1.00 67.43 102 PHE A N 1
ATOM 793 C CA . PHE A 1 110 ? 16.532 -0.939 -9.899 1.00 70.35 102 PHE A CA 1
ATOM 794 C C . PHE A 1 110 ? 16.867 -1.747 -8.654 1.00 72.18 102 PHE A C 1
ATOM 795 O O . PHE A 1 110 ? 17.959 -1.582 -8.103 1.00 75.69 102 PHE A O 1
ATOM 803 N N . SER A 1 111 ? 15.967 -2.628 -8.215 1.00 71.98 103 SER A N 1
ATOM 804 C CA . SER A 1 111 ? 16.045 -3.279 -6.910 1.00 63.96 103 SER A CA 1
ATOM 805 C C . SER A 1 111 ? 16.596 -4.695 -7.033 1.00 62.54 103 SER A C 1
ATOM 806 O O . SER A 1 111 ? 16.069 -5.506 -7.800 1.00 68.51 103 SER A O 1
ATOM 809 N N . ALA A 1 112 ? 17.636 -4.996 -6.260 1.00 62.41 104 ALA A N 1
ATOM 810 C CA . ALA A 1 112 ? 18.204 -6.335 -6.199 1.00 58.79 104 ALA A CA 1
ATOM 811 C C . ALA A 1 112 ? 17.898 -6.977 -4.851 1.00 67.12 104 ALA A C 1
ATOM 812 O O . ALA A 1 112 ? 17.718 -6.288 -3.840 1.00 64.83 104 ALA A O 1
ATOM 814 N N . VAL A 1 113 ? 17.836 -8.306 -4.840 1.00 57.07 105 VAL A N 1
ATOM 815 C CA . VAL A 1 113 ? 17.613 -9.069 -3.617 1.00 65.04 105 VAL A CA 1
ATOM 816 C C . VAL A 1 113 ? 18.932 -9.712 -3.222 1.00 59.97 105 VAL A C 1
ATOM 817 O O . VAL A 1 113 ? 19.516 -10.468 -4.004 1.00 58.17 105 VAL A O 1
ATOM 821 N N . ALA A 1 114 ? 19.391 -9.430 -2.003 1.00 60.35 106 ALA A N 1
ATOM 822 C CA . ALA A 1 114 ? 20.660 -9.969 -1.528 1.00 61.57 106 ALA A CA 1
ATOM 823 C C . ALA A 1 114 ? 20.670 -11.489 -1.619 1.00 66.11 106 ALA A C 1
ATOM 824 O O . ALA A 1 114 ? 19.760 -12.159 -1.123 1.00 63.17 106 ALA A O 1
ATOM 826 N N . GLY A 1 115 ? 21.695 -12.025 -2.286 1.00 70.41 107 GLY A N 1
ATOM 827 C CA . GLY A 1 115 ? 21.872 -13.456 -2.427 1.00 59.98 107 GLY A CA 1
ATOM 828 C C . GLY A 1 115 ? 21.057 -14.111 -3.521 1.00 68.60 107 GLY A C 1
ATOM 829 O O . GLY A 1 115 ? 21.160 -15.332 -3.706 1.00 63.67 107 GLY A O 1
ATOM 830 N N . LEU A 1 116 ? 20.241 -13.355 -4.241 1.00 69.69 108 LEU A N 1
ATOM 831 C CA . LEU A 1 116 ? 19.463 -13.902 -5.340 1.00 62.28 108 LEU A CA 1
ATOM 832 C C . LEU A 1 116 ? 20.310 -13.822 -6.606 1.00 72.02 108 LEU A C 1
ATOM 833 O O . LEU A 1 116 ? 20.708 -12.730 -7.023 1.00 69.02 108 LEU A O 1
ATOM 838 N N . ALA A 1 117 ? 20.606 -14.977 -7.194 1.00 72.26 109 ALA A N 1
ATOM 839 C CA . ALA A 1 117 ? 21.460 -15.029 -8.370 1.00 77.42 109 ALA A CA 1
ATOM 840 C C . ALA A 1 117 ? 20.723 -14.518 -9.607 1.00 81.05 109 ALA A C 1
ATOM 841 O O . ALA A 1 117 ? 19.490 -14.527 -9.683 1.00 78.47 109 ALA A O 1
ATOM 843 N N . ALA A 1 118 ? 21.504 -14.054 -10.587 1.00 82.09 110 ALA A N 1
ATOM 844 C CA . ALA A 1 118 ? 20.923 -13.676 -11.869 1.00 86.37 110 ALA A CA 1
ATOM 845 C C . ALA A 1 118 ? 20.346 -14.892 -12.579 1.00 87.33 110 ALA A C 1
ATOM 846 O O . ALA A 1 118 ? 19.223 -14.851 -13.096 1.00 85.13 110 ALA A O 1
ATOM 848 N N . ASP A 1 119 ? 21.097 -15.992 -12.601 1.00 90.16 111 ASP A N 1
ATOM 849 C CA . ASP A 1 119 ? 20.635 -17.227 -13.217 1.00 91.47 111 ASP A CA 1
ATOM 850 C C . ASP A 1 119 ? 19.660 -17.998 -12.332 1.00 91.83 111 ASP A C 1
ATOM 851 O O . ASP A 1 119 ? 19.436 -19.191 -12.567 1.00 97.30 111 ASP A O 1
ATOM 856 N N . ALA A 1 120 ? 19.083 -17.356 -11.318 1.00 89.01 112 ALA A N 1
ATOM 857 C CA . ALA A 1 120 ? 18.021 -17.990 -10.556 1.00 83.60 112 ALA A CA 1
ATOM 858 C C . ALA A 1 120 ? 16.747 -18.042 -11.394 1.00 89.13 112 ALA A C 1
ATOM 859 O O . ALA A 1 120 ? 16.638 -17.421 -12.457 1.00 89.87 112 ALA A O 1
ATOM 861 N N . GLY A 1 121 ? 15.771 -18.796 -10.909 1.00 87.97 113 GLY A N 1
ATOM 862 C CA . GLY A 1 121 ? 14.569 -18.957 -11.696 1.00 86.41 113 GLY A CA 1
ATOM 863 C C . GLY A 1 121 ? 13.523 -17.887 -11.511 1.00 84.73 113 GLY A C 1
ATOM 864 O O . GLY A 1 121 ? 12.458 -17.958 -12.129 1.00 81.04 113 GLY A O 1
ATOM 865 N N . ILE A 1 122 ? 13.789 -16.886 -10.675 1.00 80.87 114 ILE A N 1
ATOM 866 C CA . ILE A 1 122 ? 12.797 -15.876 -10.341 1.00 74.82 114 ILE A CA 1
ATOM 867 C C . ILE A 1 122 ? 13.469 -14.509 -10.366 1.00 72.69 114 ILE A C 1
ATOM 868 O O . ILE A 1 122 ? 14.664 -14.377 -10.084 1.00 69.88 114 ILE A O 1
ATOM 873 N N . SER A 1 123 ? 12.692 -13.489 -10.747 1.00 66.83 115 SER A N 1
ATOM 874 C CA . SER A 1 123 ? 13.197 -12.129 -10.840 1.00 69.10 115 SER A CA 1
ATOM 875 C C . SER A 1 123 ? 13.167 -11.458 -9.468 1.00 67.61 115 SER A C 1
ATOM 876 O O . SER A 1 123 ? 12.360 -11.824 -8.612 1.00 69.39 115 SER A O 1
ATOM 879 N N . PRO A 1 124 ? 14.029 -10.464 -9.238 1.00 66.15 116 PRO A N 1
ATOM 880 C CA . PRO A 1 124 ? 13.991 -9.781 -7.936 1.00 60.42 116 PRO A CA 1
ATOM 881 C C . PRO A 1 124 ? 12.620 -9.211 -7.617 1.00 69.37 116 PRO A C 1
ATOM 882 O O . PRO A 1 124 ? 12.150 -9.348 -6.480 1.00 62.31 116 PRO A O 1
ATOM 886 N N . ILE A 1 125 ? 11.939 -8.610 -8.596 1.00 64.69 117 ILE A N 1
ATOM 887 C CA . ILE A 1 125 ? 10.632 -8.033 -8.301 1.00 59.54 117 ILE A CA 1
ATOM 888 C C . ILE A 1 125 ? 9.629 -9.129 -7.960 1.00 61.89 117 ILE A C 1
ATOM 889 O O . ILE A 1 125 ? 8.836 -8.989 -7.019 1.00 58.83 117 ILE A O 1
ATOM 894 N N . LYS A 1 126 ? 9.677 -10.257 -8.680 1.00 62.72 118 LYS A N 1
ATOM 895 C CA . LYS A 1 126 ? 8.754 -11.353 -8.396 1.00 66.03 118 LYS A CA 1
ATOM 896 C C . LYS A 1 126 ? 9.087 -12.039 -7.073 1.00 68.49 118 LYS A C 1
ATOM 897 O O . LYS A 1 126 ? 8.179 -12.511 -6.375 1.00 62.95 118 LYS A O 1
ATOM 899 N N . PHE A 1 127 ? 10.373 -12.100 -6.707 1.00 68.34 119 PHE A N 1
ATOM 900 C CA . PHE A 1 127 ? 10.740 -12.598 -5.384 1.00 64.60 119 PHE A CA 1
ATOM 901 C C . PHE A 1 127 ? 10.135 -11.724 -4.295 1.00 61.67 119 PHE A C 1
ATOM 902 O O . PHE A 1 127 ? 9.602 -12.233 -3.303 1.00 61.09 119 PHE A O 1
ATOM 910 N N . ILE A 1 128 ? 10.217 -10.403 -4.469 1.00 61.85 120 ILE A N 1
ATOM 911 C CA . ILE A 1 128 ? 9.663 -9.468 -3.493 1.00 62.34 120 ILE A CA 1
ATOM 912 C C . ILE A 1 128 ? 8.157 -9.654 -3.371 1.00 57.23 120 ILE A C 1
ATOM 913 O O . ILE A 1 128 ? 7.600 -9.654 -2.269 1.00 56.13 120 ILE A O 1
ATOM 918 N N . GLU A 1 129 ? 7.480 -9.840 -4.503 1.00 59.52 121 GLU A N 1
ATOM 919 C CA . GLU A 1 129 ? 6.031 -9.999 -4.487 1.00 56.95 121 GLU A CA 1
ATOM 920 C C . GLU A 1 129 ? 5.619 -11.345 -3.913 1.00 60.89 121 GLU A C 1
ATOM 921 O O . GLU A 1 129 ? 4.625 -11.431 -3.185 1.00 61.97 121 GLU A O 1
ATOM 927 N N . LYS A 1 130 ? 6.355 -12.409 -4.247 1.00 62.04 122 LYS A N 1
ATOM 928 C CA . LYS A 1 130 ? 5.876 -13.772 -4.040 1.00 62.38 122 LYS A CA 1
ATOM 929 C C . LYS A 1 130 ? 6.536 -14.495 -2.868 1.00 64.19 122 LYS A C 1
ATOM 930 O O . LYS A 1 130 ? 5.886 -15.329 -2.232 1.00 63.59 122 LYS A O 1
ATOM 932 N N . LYS A 1 131 ? 7.804 -14.218 -2.564 1.00 64.24 123 LYS A N 1
ATOM 933 C CA . LYS A 1 131 ? 8.483 -14.915 -1.479 1.00 61.71 123 LYS A CA 1
ATOM 934 C C . LYS A 1 131 ? 8.474 -14.137 -0.173 1.00 63.60 123 LYS A C 1
ATOM 935 O O . LYS A 1 131 ? 8.588 -14.750 0.897 1.00 61.33 123 LYS A O 1
ATOM 941 N N . LEU A 1 132 ? 8.339 -12.816 -0.233 1.00 63.68 124 LEU A N 1
ATOM 942 C CA . LEU A 1 132 ? 8.194 -12.007 0.967 1.00 61.31 124 LEU A CA 1
ATOM 943 C C . LEU A 1 132 ? 6.723 -11.875 1.336 1.00 63.64 124 LEU A C 1
ATOM 944 O O . LEU A 1 132 ? 5.828 -12.032 0.501 1.00 74.33 124 LEU A O 1
ATOM 949 N N . ASP A 1 133 ? 6.485 -11.587 2.610 1.00 59.00 125 ASP A N 1
ATOM 950 C CA . ASP A 1 133 ? 5.140 -11.412 3.132 1.00 57.18 125 ASP A CA 1
ATOM 951 C C . ASP A 1 133 ? 5.130 -10.238 4.092 1.00 57.04 125 ASP A C 1
ATOM 952 O O . ASP A 1 133 ? 6.155 -9.873 4.673 1.00 57.28 125 ASP A O 1
ATOM 957 N N . LEU A 1 134 ? 3.953 -9.641 4.240 1.00 48.40 126 LEU A N 1
ATOM 958 C CA . LEU A 1 134 ? 3.724 -8.725 5.338 1.00 48.96 126 LEU A CA 1
ATOM 959 C C . LEU A 1 134 ? 4.139 -9.401 6.639 1.00 53.06 126 LEU A C 1
ATOM 960 O O . LEU A 1 134 ? 3.822 -10.569 6.870 1.00 49.19 126 LEU A O 1
ATOM 965 N N . GLY A 1 135 ? 4.866 -8.668 7.479 1.00 44.53 127 GLY A N 1
ATOM 966 C CA . GLY A 1 135 ? 5.374 -9.196 8.728 1.00 43.58 127 GLY A CA 1
ATOM 967 C C . GLY A 1 135 ? 6.834 -9.592 8.683 1.00 49.90 127 GLY A C 1
ATOM 968 O O . GLY A 1 135 ? 7.476 -9.661 9.735 1.00 44.31 127 GLY A O 1
ATOM 969 N N . ASP A 1 136 ? 7.375 -9.845 7.493 1.00 44.39 128 ASP A N 1
ATOM 970 C CA . ASP A 1 136 ? 8.790 -10.159 7.381 1.00 46.36 128 ASP A CA 1
ATOM 971 C C . ASP A 1 136 ? 9.623 -8.957 7.798 1.00 46.27 128 ASP A C 1
ATOM 972 O O . ASP A 1 136 ? 9.201 -7.802 7.675 1.00 47.11 128 ASP A O 1
ATOM 977 N N . ILE A 1 137 ? 10.814 -9.239 8.302 1.00 47.45 129 ILE A N 1
ATOM 978 C CA . ILE A 1 137 ? 11.764 -8.206 8.687 1.00 48.67 129 ILE A CA 1
ATOM 979 C C . ILE A 1 137 ? 12.802 -8.106 7.579 1.00 50.15 129 ILE A C 1
ATOM 980 O O . ILE A 1 137 ? 13.427 -9.106 7.199 1.00 51.72 129 ILE A O 1
ATOM 985 N N . LEU A 1 138 ? 12.964 -6.902 7.048 1.00 48.62 130 LEU A N 1
ATOM 986 C CA . LEU A 1 138 ? 13.774 -6.649 5.872 1.00 48.02 130 LEU A CA 1
ATOM 987 C C . LEU A 1 138 ? 14.877 -5.657 6.201 1.00 52.09 130 LEU A C 1
ATOM 988 O O . LEU A 1 138 ? 14.706 -4.772 7.047 1.00 47.44 130 LEU A O 1
ATOM 993 N N . GLY A 1 139 ? 16.010 -5.816 5.521 1.00 45.67 131 GLY A N 1
ATOM 994 C CA . GLY A 1 139 ? 17.059 -4.817 5.518 1.00 46.74 131 GLY A CA 1
ATOM 995 C C . GLY A 1 139 ? 17.035 -4.101 4.181 1.00 54.06 131 GLY A C 1
ATOM 996 O O . GLY A 1 139 ? 17.009 -4.739 3.124 1.00 53.67 131 GLY A O 1
ATOM 997 N N . LEU A 1 140 ? 17.023 -2.770 4.239 1.00 53.78 132 LEU A N 1
ATOM 998 C CA . LEU A 1 140 ? 16.825 -1.933 3.062 1.00 50.39 132 LEU A CA 1
ATOM 999 C C . LEU A 1 140 ? 18.008 -0.997 2.869 1.00 51.42 132 LEU A C 1
ATOM 1000 O O . LEU A 1 140 ? 18.402 -0.276 3.793 1.00 55.47 132 LEU A O 1
ATOM 1005 N N . GLU A 1 141 ? 18.549 -0.994 1.657 1.00 49.89 133 GLU A N 1
ATOM 1006 C CA . GLU A 1 141 ? 19.600 -0.072 1.251 1.00 54.96 133 GLU A CA 1
ATOM 1007 C C . GLU A 1 141 ? 19.129 0.624 -0.015 1.00 57.85 133 GLU A C 1
ATOM 1008 O O . GLU A 1 141 ? 18.803 -0.044 -1.003 1.00 58.42 133 GLU A O 1
ATOM 1014 N N . GLY A 1 142 ? 19.078 1.949 0.015 1.00 58.36 134 GLY A N 1
ATOM 1015 C CA . GLY A 1 142 ? 18.578 2.676 -1.131 1.00 62.91 134 GLY A CA 1
ATOM 1016 C C . GLY A 1 142 ? 18.679 4.171 -0.937 1.00 65.76 134 GLY A C 1
ATOM 1017 O O . GLY A 1 142 ? 19.342 4.654 -0.018 1.00 67.66 134 GLY A O 1
ATOM 1018 N N . TYR A 1 143 ? 17.977 4.897 -1.808 1.00 61.84 135 TYR A N 1
ATOM 1019 C CA . TYR A 1 143 ? 18.126 6.339 -1.957 1.00 61.01 135 TYR A CA 1
ATOM 1020 C C . TYR A 1 143 ? 16.842 7.059 -1.560 1.00 60.55 135 TYR A C 1
ATOM 1021 O O . TYR A 1 143 ? 15.750 6.690 -2.006 1.00 63.56 135 TYR A O 1
ATOM 1030 N N . LEU A 1 144 ? 16.983 8.093 -0.736 1.00 62.25 136 LEU A N 1
ATOM 1031 C CA . LEU A 1 144 ? 15.850 8.849 -0.220 1.00 60.07 136 LEU A CA 1
ATOM 1032 C C . LEU A 1 144 ? 15.269 9.771 -1.281 1.00 66.46 136 LEU A C 1
ATOM 1033 O O . LEU A 1 144 ? 15.959 10.196 -2.208 1.00 72.42 136 LEU A O 1
ATOM 1038 N N . PHE A 1 145 ? 13.987 10.090 -1.127 1.00 63.97 137 PHE A N 1
ATOM 1039 C CA . PHE A 1 145 ? 13.327 11.099 -1.948 1.00 61.07 137 PHE A CA 1
ATOM 1040 C C . PHE A 1 145 ? 11.963 11.390 -1.338 1.00 66.00 137 PHE A C 1
ATOM 1041 O O . PHE A 1 145 ? 11.509 10.702 -0.416 1.00 60.53 137 PHE A O 1
ATOM 1049 N N . PHE A 1 146 ? 11.316 12.424 -1.869 1.00 68.26 138 PHE A N 1
ATOM 1050 C CA . PHE A 1 146 ? 9.978 12.826 -1.460 1.00 65.64 138 PHE A CA 1
ATOM 1051 C C . PHE A 1 146 ? 8.998 12.493 -2.576 1.00 61.33 138 PHE A C 1
ATOM 1052 O O . PHE A 1 146 ? 9.278 12.756 -3.747 1.00 65.11 138 PHE A O 1
ATOM 1060 N N . THR A 1 147 ? 7.859 11.908 -2.214 1.00 66.35 139 THR A N 1
ATOM 1061 C CA . THR A 1 147 ? 6.759 11.765 -3.157 1.00 64.16 139 THR A CA 1
ATOM 1062 C C . THR A 1 147 ? 6.200 13.145 -3.504 1.00 67.37 139 THR A C 1
ATOM 1063 O O . THR A 1 147 ? 6.515 14.150 -2.857 1.00 67.31 139 THR A O 1
ATOM 1067 N N . HIS A 1 148 ? 5.354 13.192 -4.542 1.00 68.08 140 HIS A N 1
ATOM 1068 C CA . HIS A 1 148 ? 4.731 14.459 -4.914 1.00 68.21 140 HIS A CA 1
ATOM 1069 C C . HIS A 1 148 ? 3.937 15.051 -3.755 1.00 73.65 140 HIS A C 1
ATOM 1070 O O . HIS A 1 148 ? 3.868 16.276 -3.611 1.00 77.20 140 HIS A O 1
ATOM 1077 N N . SER A 1 149 ? 3.347 14.205 -2.910 1.00 72.35 141 SER A N 1
ATOM 1078 C CA . SER A 1 149 ? 2.612 14.684 -1.746 1.00 65.38 141 SER A CA 1
ATOM 1079 C C . SER A 1 149 ? 3.515 15.014 -0.562 1.00 63.47 141 SER A C 1
ATOM 1080 O O . SER A 1 149 ? 3.010 15.474 0.469 1.00 68.26 141 SER A O 1
ATOM 1083 N N . GLY A 1 150 ? 4.819 14.780 -0.666 1.00 59.88 142 GLY A N 1
ATOM 1084 C CA . GLY A 1 150 ? 5.743 15.146 0.387 1.00 59.11 142 GLY A CA 1
ATOM 1085 C C . GLY A 1 150 ? 6.104 14.056 1.372 1.00 64.84 142 GLY A C 1
ATOM 1086 O O . GLY A 1 150 ? 6.689 14.362 2.416 1.00 65.96 142 GLY A O 1
ATOM 1087 N N . GLU A 1 151 ? 5.785 12.797 1.080 1.00 65.05 143 GLU A N 1
ATOM 1088 C CA . GLU A 1 151 ? 6.040 11.702 2.009 1.00 62.92 143 GLU A CA 1
ATOM 1089 C C . GLU A 1 151 ? 7.449 11.150 1.792 1.00 66.37 143 GLU A C 1
ATOM 1090 O O . GLU A 1 151 ? 7.855 10.893 0.654 1.00 68.57 143 GLU A O 1
ATOM 1096 N N . LEU A 1 152 ? 8.191 10.979 2.884 1.00 61.31 144 LEU A N 1
ATOM 1097 C CA . LEU A 1 152 ? 9.563 10.488 2.803 1.00 65.45 144 LEU A CA 1
ATOM 1098 C C . LEU A 1 152 ? 9.591 9.028 2.362 1.00 58.46 144 LEU A C 1
ATOM 1099 O O . LEU A 1 152 ? 8.955 8.171 2.985 1.00 58.16 144 LEU A O 1
ATOM 1104 N N . THR A 1 153 ? 10.363 8.739 1.315 1.00 56.90 145 THR A N 1
ATOM 1105 C CA . THR A 1 153 ? 10.380 7.416 0.704 1.00 55.30 145 THR A CA 1
ATOM 1106 C C . THR A 1 153 ? 11.807 7.020 0.336 1.00 59.88 145 THR A C 1
ATOM 1107 O O . THR A 1 153 ? 12.655 7.879 0.082 1.00 62.60 145 THR A O 1
ATOM 1111 N N . VAL A 1 154 ? 12.063 5.709 0.302 1.00 53.56 146 VAL A N 1
ATOM 1112 C CA . VAL A 1 154 ? 13.367 5.156 -0.060 1.00 50.25 146 VAL A CA 1
ATOM 1113 C C . VAL A 1 154 ? 13.207 4.253 -1.278 1.00 59.15 146 VAL A C 1
ATOM 1114 O O . VAL A 1 154 ? 12.493 3.243 -1.219 1.00 59.33 146 VAL A O 1
ATOM 1118 N N . LEU A 1 155 ? 13.875 4.614 -2.375 1.00 56.14 147 LEU A N 1
ATOM 1119 C CA . LEU A 1 155 ? 13.992 3.746 -3.543 1.00 55.35 147 LEU A CA 1
ATOM 1120 C C . LEU A 1 155 ? 15.035 2.679 -3.238 1.00 59.23 147 LEU A C 1
ATOM 1121 O O . LEU A 1 155 ? 16.220 2.989 -3.072 1.00 59.04 147 LEU A O 1
ATOM 1126 N N . VAL A 1 156 ? 14.599 1.426 -3.163 1.00 57.67 148 VAL A N 1
ATOM 1127 C CA . VAL A 1 156 ? 15.424 0.366 -2.594 1.00 52.76 148 VAL A CA 1
ATOM 1128 C C . VAL A 1 156 ? 16.367 -0.160 -3.666 1.00 56.89 148 VAL A C 1
ATOM 1129 O O . VAL A 1 156 ? 15.930 -0.607 -4.734 1.00 57.33 148 VAL A O 1
ATOM 1133 N N . GLU A 1 157 ? 17.671 -0.086 -3.392 1.00 58.64 149 GLU A N 1
ATOM 1134 C CA . GLU A 1 157 ? 18.662 -0.653 -4.297 1.00 65.09 149 GLU A CA 1
ATOM 1135 C C . GLU A 1 157 ? 18.885 -2.132 -4.015 1.00 66.20 149 GLU A C 1
ATOM 1136 O O . GLU A 1 157 ? 19.025 -2.930 -4.950 1.00 59.98 149 GLU A O 1
ATOM 1142 N N . THR A 1 158 ? 18.903 -2.505 -2.737 1.00 60.05 150 THR A N 1
ATOM 1143 C CA . THR A 1 158 ? 19.031 -3.892 -2.308 1.00 62.07 150 THR A CA 1
ATOM 1144 C C . THR A 1 158 ? 18.107 -4.111 -1.126 1.00 61.69 150 THR A C 1
ATOM 1145 O O . THR A 1 158 ? 18.175 -3.362 -0.147 1.00 57.07 150 THR A O 1
ATOM 1149 N N . VAL A 1 159 ? 17.255 -5.129 -1.208 1.00 62.54 151 VAL A N 1
ATOM 1150 C CA . VAL A 1 159 ? 16.511 -5.595 -0.043 1.00 60.42 151 VAL A CA 1
ATOM 1151 C C . VAL A 1 159 ? 17.164 -6.874 0.453 1.00 60.00 151 VAL A C 1
ATOM 1152 O O . VAL A 1 159 ? 17.575 -7.725 -0.344 1.00 52.87 151 VAL A O 1
ATOM 1156 N N . THR A 1 160 ? 17.294 -6.992 1.771 1.00 50.91 152 THR A N 1
ATOM 1157 C CA . THR A 1 160 ? 17.813 -8.190 2.414 1.00 53.46 152 THR A CA 1
ATOM 1158 C C . THR A 1 160 ? 16.735 -8.749 3.330 1.00 54.07 152 THR A C 1
ATOM 1159 O O . THR A 1 160 ? 16.134 -8.004 4.112 1.00 51.39 152 THR A O 1
ATOM 1163 N N . LEU A 1 161 ? 16.472 -10.046 3.213 1.00 48.80 153 LEU A N 1
ATOM 1164 C CA . LEU A 1 161 ? 15.546 -10.724 4.112 1.00 53.46 153 LEU A CA 1
ATOM 1165 C C . LEU A 1 161 ? 16.254 -11.015 5.431 1.00 48.17 153 LEU A C 1
ATOM 1166 O O . LEU A 1 161 ? 17.238 -11.760 5.461 1.00 52.41 153 LEU A O 1
ATOM 1171 N N . LEU A 1 162 ? 15.777 -10.415 6.519 1.00 48.12 154 LEU A N 1
ATOM 1172 C CA . LEU A 1 162 ? 16.419 -10.607 7.812 1.00 50.93 154 LEU A CA 1
ATOM 1173 C C . LEU A 1 162 ? 15.674 -11.579 8.712 1.00 51.31 154 LEU A C 1
ATOM 1174 O O . LEU A 1 162 ? 16.294 -12.170 9.602 1.00 51.77 154 LEU A O 1
ATOM 1179 N N . CYS A 1 163 ? 14.371 -11.752 8.509 1.00 47.01 155 CYS A N 1
ATOM 1180 C CA . CYS A 1 163 ? 13.612 -12.742 9.266 1.00 44.54 155 CYS A CA 1
ATOM 1181 C C . CYS A 1 163 ? 12.334 -13.064 8.515 1.00 47.29 155 CYS A C 1
ATOM 1182 O O . CYS A 1 163 ? 11.518 -12.167 8.272 1.00 47.77 155 CYS A O 1
ATOM 1185 N N . LYS A 1 164 ? 12.148 -14.337 8.178 1.00 50.73 156 LYS A N 1
ATOM 1186 C CA . LYS A 1 164 ? 10.913 -14.806 7.559 1.00 48.99 156 LYS A CA 1
ATOM 1187 C C . LYS A 1 164 ? 9.888 -15.096 8.649 1.00 50.04 156 LYS A C 1
ATOM 1188 O O . LYS A 1 164 ? 10.009 -16.088 9.377 1.00 50.12 156 LYS A O 1
ATOM 1194 N N . SER A 1 165 ? 8.868 -14.250 8.745 1.00 47.34 157 SER A N 1
ATOM 1195 C CA . SER A 1 165 ? 7.800 -14.461 9.714 1.00 49.61 157 SER A CA 1
ATOM 1196 C C . SER A 1 165 ? 6.901 -15.605 9.267 1.00 53.78 157 SER A C 1
ATOM 1197 O O . SER A 1 165 ? 6.518 -15.699 8.096 1.00 48.79 157 SER A O 1
ATOM 1200 N N . LEU A 1 166 ? 6.552 -16.470 10.213 1.00 50.69 158 LEU A N 1
ATOM 1201 C CA . LEU A 1 166 ? 5.760 -17.655 9.928 1.00 52.26 158 LEU A CA 1
ATOM 1202 C C . LEU A 1 166 ? 4.283 -17.485 10.263 1.00 49.68 158 LEU A C 1
ATOM 1203 O O . LEU A 1 166 ? 3.487 -18.368 9.930 1.00 51.28 158 LEU A O 1
ATOM 1208 N N . ILE A 1 167 ? 3.896 -16.377 10.900 1.00 48.85 159 ILE A N 1
ATOM 1209 C CA . ILE A 1 167 ? 2.494 -16.027 11.086 1.00 52.47 159 ILE A CA 1
ATOM 1210 C C . ILE A 1 167 ? 2.292 -14.598 10.604 1.00 53.72 159 ILE A C 1
ATOM 1211 O O . ILE A 1 167 ? 3.242 -13.826 10.465 1.00 55.17 159 ILE A O 1
ATOM 1216 N N . SER A 1 168 ? 1.033 -14.255 10.345 1.00 53.21 160 SER A N 1
ATOM 1217 C CA . SER A 1 168 ? 0.718 -12.970 9.742 1.00 58.77 160 SER A CA 1
ATOM 1218 C C . SER A 1 168 ? 0.804 -11.843 10.772 1.00 56.53 160 SER A C 1
ATOM 1219 O O . SER A 1 168 ? 0.971 -12.066 11.975 1.00 53.56 160 SER A O 1
ATOM 1222 N N . LEU A 1 169 ? 0.706 -10.612 10.276 1.00 52.18 161 LEU A N 1
ATOM 1223 C CA . LEU A 1 169 ? 0.618 -9.464 11.161 1.00 45.20 161 LEU A CA 1
ATOM 1224 C C . LEU A 1 169 ? -0.634 -9.588 12.020 1.00 51.19 161 LEU A C 1
ATOM 1225 O O . LEU A 1 169 ? -1.631 -10.175 11.586 1.00 57.63 161 LEU A O 1
ATOM 1230 N N . PRO A 1 170 ? -0.611 -9.045 13.239 1.00 51.51 162 PRO A N 1
ATOM 1231 C CA . PRO A 1 170 ? -1.801 -9.121 14.097 1.00 50.34 162 PRO A CA 1
ATOM 1232 C C . PRO A 1 170 ? -3.015 -8.508 13.414 1.00 59.15 162 PRO A C 1
ATOM 1233 O O . PRO A 1 170 ? -2.913 -7.493 12.725 1.00 61.43 162 PRO A O 1
ATOM 1237 N N . ASP A 1 171 ? -4.167 -9.144 13.605 1.00 71.90 163 ASP A N 1
ATOM 1238 C CA . ASP A 1 171 ? -5.418 -8.579 13.120 1.00 89.29 163 ASP A CA 1
ATOM 1239 C C . ASP A 1 171 ? -5.626 -7.190 13.712 1.00 97.49 163 ASP A C 1
ATOM 1240 O O . ASP A 1 171 ? -5.350 -6.951 14.891 1.00 95.76 163 ASP A O 1
ATOM 1245 N N . LYS A 1 172 ? -6.108 -6.263 12.881 1.00 108.46 164 LYS A N 1
ATOM 1246 C CA . LYS A 1 172 ? -6.367 -4.910 13.361 1.00 118.30 164 LYS A CA 1
ATOM 1247 C C . LYS A 1 172 ? -7.688 -4.817 14.119 1.00 123.89 164 LYS A C 1
ATOM 1248 O O . LYS A 1 172 ? -7.810 -4.001 15.042 1.00 124.72 164 LYS A O 1
ATOM 1250 N N . HIS A 1 173 ? -8.669 -5.646 13.760 1.00 122.17 165 HIS A N 1
ATOM 1251 C CA . HIS A 1 173 ? -9.987 -5.632 14.393 1.00 116.62 165 HIS A CA 1
ATOM 1252 C C . HIS A 1 173 ? -9.891 -6.207 15.803 1.00 115.38 165 HIS A C 1
ATOM 1253 O O . HIS A 1 173 ? -9.949 -7.424 15.998 1.00 113.60 165 HIS A O 1
ATOM 1255 N N . ALA A 1 174 ? -9.757 -5.334 16.796 1.00 114.93 166 ALA A N 1
ATOM 1256 C CA . ALA A 1 174 ? -9.680 -5.780 18.177 1.00 119.63 166 ALA A CA 1
ATOM 1257 C C . ALA A 1 174 ? -11.072 -6.056 18.735 1.00 125.06 166 ALA A C 1
ATOM 1258 O O . ALA A 1 174 ? -12.052 -5.396 18.379 1.00 128.91 166 ALA A O 1
ATOM 1260 N N . GLY A 1 175 ? -11.151 -7.056 19.607 1.00 123.93 167 GLY A N 1
ATOM 1261 C CA . GLY A 1 175 ? -12.355 -7.315 20.368 1.00 123.31 167 GLY A CA 1
ATOM 1262 C C . GLY A 1 175 ? -12.013 -7.421 21.837 1.00 126.46 167 GLY A C 1
ATOM 1263 O O . GLY A 1 175 ? -10.938 -6.978 22.255 1.00 127.79 167 GLY A O 1
ATOM 1264 N N . LEU A 1 176 ? -12.908 -7.995 22.639 1.00 127.99 168 LEU A N 1
ATOM 1265 C CA . LEU A 1 176 ? -12.544 -8.302 24.018 1.00 126.43 168 LEU A CA 1
ATOM 1266 C C . LEU A 1 176 ? -11.605 -9.499 24.066 1.00 126.00 168 LEU A C 1
ATOM 1267 O O . LEU A 1 176 ? -10.563 -9.459 24.731 1.00 127.52 168 LEU A O 1
ATOM 1269 N N . ALA A 1 177 ? -11.953 -10.571 23.349 1.00 123.41 169 ALA A N 1
ATOM 1270 C CA . ALA A 1 177 ? -11.089 -11.745 23.301 1.00 116.30 169 ALA A CA 1
ATOM 1271 C C . ALA A 1 177 ? -9.736 -11.405 22.692 1.00 107.95 169 ALA A C 1
ATOM 1272 O O . ALA A 1 177 ? -8.696 -11.857 23.184 1.00 100.82 169 ALA A O 1
ATOM 1274 N N . ASP A 1 178 ? -9.732 -10.597 21.628 1.00 108.59 170 ASP A N 1
ATOM 1275 C CA . ASP A 1 178 ? -8.484 -10.260 20.952 1.00 110.63 170 ASP A CA 1
ATOM 1276 C C . ASP A 1 178 ? -7.563 -9.458 21.864 1.00 115.17 170 ASP A C 1
ATOM 1277 O O . ASP A 1 178 ? -6.398 -9.823 22.059 1.00 119.31 170 ASP A O 1
ATOM 1279 N N . LYS A 1 179 ? -8.071 -8.365 22.445 1.00 112.72 171 LYS A N 1
ATOM 1280 C CA . LYS A 1 179 ? -7.218 -7.503 23.263 1.00 106.44 171 LYS A CA 1
ATOM 1281 C C . LYS A 1 179 ? -6.817 -8.171 24.574 1.00 101.10 171 LYS A C 1
ATOM 1282 O O . LYS A 1 179 ? -5.748 -7.869 25.116 1.00 101.98 171 LYS A O 1
ATOM 1288 N N . GLU A 1 180 ? -7.644 -9.079 25.099 1.00 91.58 172 GLU A N 1
ATOM 1289 C CA . GLU A 1 180 ? -7.248 -9.791 26.310 1.00 85.83 172 GLU A CA 1
ATOM 1290 C C . GLU A 1 180 ? -6.038 -10.686 26.056 1.00 79.33 172 GLU A C 1
ATOM 1291 O O . GLU A 1 180 ? -5.143 -10.780 26.904 1.00 82.13 172 GLU A O 1
ATOM 1297 N N . ILE A 1 181 ? -5.986 -11.347 24.894 1.00 70.35 173 ILE A N 1
ATOM 1298 C CA . ILE A 1 181 ? -4.806 -12.138 24.555 1.00 61.36 173 ILE A CA 1
ATOM 1299 C C . ILE A 1 181 ? -3.600 -11.230 24.336 1.00 54.78 173 ILE A C 1
ATOM 1300 O O . ILE A 1 181 ? -2.459 -11.628 24.595 1.00 60.85 173 ILE A O 1
ATOM 1302 N N . ARG A 1 182 ? -3.832 -9.996 23.874 1.00 55.00 174 ARG A N 1
ATOM 1303 C CA . ARG A 1 182 ? -2.748 -9.043 23.661 1.00 52.76 174 ARG A CA 1
ATOM 1304 C C . ARG A 1 182 ? -1.989 -8.723 24.945 1.00 54.62 174 ARG A C 1
ATOM 1305 O O . ARG A 1 182 ? -0.807 -8.364 24.882 1.00 54.45 174 ARG A O 1
ATOM 1313 N N . TYR A 1 183 ? -2.642 -8.808 26.110 1.00 47.48 175 TYR A N 1
ATOM 1314 C CA . TYR A 1 183 ? -1.913 -8.601 27.359 1.00 50.63 175 TYR A CA 1
ATOM 1315 C C . TYR A 1 183 ? -0.924 -9.731 27.625 1.00 52.38 175 TYR A C 1
ATOM 1316 O O . TYR A 1 183 ? 0.090 -9.515 28.297 1.00 52.81 175 TYR A O 1
ATOM 1325 N N . ARG A 1 184 ? -1.209 -10.940 27.136 1.00 52.64 176 ARG A N 1
ATOM 1326 C CA . ARG A 1 184 ? -0.217 -12.014 27.150 1.00 61.96 176 ARG A CA 1
ATOM 1327 C C . ARG A 1 184 ? 0.743 -11.877 25.971 1.00 59.41 176 ARG A C 1
ATOM 1328 O O . ARG A 1 184 ? 1.960 -11.746 26.153 1.00 51.91 176 ARG A O 1
ATOM 1336 N N . LYS A 1 185 ? 0.200 -11.903 24.749 1.00 49.80 177 LYS A N 1
ATOM 1337 C CA . LYS A 1 185 ? 0.991 -11.798 23.520 1.00 46.86 177 LYS A CA 1
ATOM 1338 C C . LYS A 1 185 ? 1.323 -10.338 23.202 1.00 42.69 177 LYS A C 1
ATOM 1339 O O . LYS A 1 185 ? 0.941 -9.791 22.167 1.00 47.64 177 LYS A O 1
ATOM 1345 N N . ARG A 1 186 ? 2.069 -9.714 24.122 1.00 45.10 178 ARG A N 1
ATOM 1346 C CA . ARG A 1 186 ? 2.308 -8.274 24.053 1.00 37.35 178 ARG A CA 1
ATOM 1347 C C . ARG A 1 186 ? 3.059 -7.870 22.788 1.00 36.09 178 ARG A C 1
ATOM 1348 O O . ARG A 1 186 ? 2.912 -6.735 22.319 1.00 40.32 178 ARG A O 1
ATOM 1356 N N . TRP A 1 187 ? 3.885 -8.761 22.240 1.00 39.39 179 TRP A N 1
ATOM 1357 C CA . TRP A 1 187 ? 4.598 -8.433 21.010 1.00 41.66 179 TRP A CA 1
ATOM 1358 C C . TRP A 1 187 ? 3.627 -8.113 19.885 1.00 42.94 179 TRP A C 1
ATOM 1359 O O . TRP A 1 187 ? 3.895 -7.226 19.068 1.00 43.93 179 TRP A O 1
ATOM 1370 N N . ALA A 1 188 ? 2.475 -8.790 19.849 1.00 40.74 180 ALA A N 1
ATOM 1371 C CA . ALA A 1 188 ? 1.478 -8.477 18.830 1.00 46.13 180 ALA A CA 1
ATOM 1372 C C . ALA A 1 188 ? 0.879 -7.097 19.067 1.00 53.10 180 ALA A C 1
ATOM 1373 O O . ALA A 1 188 ? 0.716 -6.307 18.127 1.00 48.46 180 ALA A O 1
ATOM 1375 N N . ASP A 1 189 ? 0.554 -6.793 20.321 1.00 47.38 181 ASP A N 1
ATOM 1376 C CA . ASP A 1 189 ? 0.073 -5.468 20.685 1.00 43.47 181 ASP A CA 1
ATOM 1377 C C . ASP A 1 189 ? 1.049 -4.397 20.229 1.00 42.32 181 ASP A C 1
ATOM 1378 O O . ASP A 1 189 ? 0.652 -3.373 19.660 1.00 48.39 181 ASP A O 1
ATOM 1383 N N . LEU A 1 190 ? 2.342 -4.619 20.486 1.00 35.85 182 LEU A N 1
ATOM 1384 C CA . LEU A 1 190 ? 3.336 -3.606 20.166 1.00 35.66 182 LEU A CA 1
ATOM 1385 C C . LEU A 1 190 ? 3.451 -3.401 18.659 1.00 43.14 182 LEU A C 1
ATOM 1386 O O . LEU A 1 190 ? 3.677 -2.279 18.199 1.00 43.82 182 LEU A O 1
ATOM 1391 N N . ILE A 1 191 ? 3.293 -4.469 17.875 1.00 41.75 183 ILE A N 1
ATOM 1392 C CA . ILE A 1 191 ? 3.378 -4.335 16.422 1.00 42.81 183 ILE A CA 1
ATOM 1393 C C . ILE A 1 191 ? 2.189 -3.553 15.885 1.00 46.54 183 ILE A C 1
ATOM 1394 O O . ILE A 1 191 ? 2.343 -2.668 15.036 1.00 47.97 183 ILE A O 1
ATOM 1399 N N . SER A 1 192 ? 0.990 -3.840 16.394 1.00 49.74 184 SER A N 1
ATOM 1400 C CA . SER A 1 192 ? -0.228 -3.308 15.800 1.00 50.19 184 SER A CA 1
ATOM 1401 C C . SER A 1 192 ? -0.633 -1.934 16.320 1.00 46.19 184 SER A C 1
ATOM 1402 O O . SER A 1 192 ? -1.318 -1.208 15.602 1.00 49.29 184 SER A O 1
ATOM 1405 N N . SER A 1 193 ? -0.256 -1.537 17.537 1.00 43.92 185 SER A N 1
ATOM 1406 C CA . SER A 1 193 ? -0.834 -0.337 18.146 1.00 45.47 185 SER A CA 1
ATOM 1407 C C . SER A 1 193 ? 0.233 0.710 18.436 1.00 51.62 185 SER A C 1
ATOM 1408 O O . SER A 1 193 ? 1.096 0.512 19.304 1.00 44.81 185 SER A O 1
ATOM 1411 N N . GLU A 1 194 ? 0.133 1.844 17.743 1.00 43.61 186 GLU A N 1
ATOM 1412 C CA . GLU A 1 194 ? 1.019 2.969 18.013 1.00 43.11 186 GLU A CA 1
ATOM 1413 C C . GLU A 1 194 ? 0.840 3.478 19.440 1.00 42.86 186 GLU A C 1
ATOM 1414 O O . GLU A 1 194 ? 1.814 3.859 20.094 1.00 45.91 186 GLU A O 1
ATOM 1420 N N . ASP A 1 195 ? -0.398 3.484 19.941 1.00 45.08 187 ASP A N 1
ATOM 1421 C CA . ASP A 1 195 ? -0.638 3.991 21.291 1.00 50.67 187 ASP A CA 1
ATOM 1422 C C . ASP A 1 195 ? 0.046 3.124 22.339 1.00 46.23 187 ASP A C 1
ATOM 1423 O O . ASP A 1 195 ? 0.600 3.643 23.314 1.00 45.43 187 ASP A O 1
ATOM 1428 N N . VAL A 1 196 ? 0.030 1.803 22.154 1.00 43.10 188 VAL A N 1
ATOM 1429 C CA . VAL A 1 196 ? 0.736 0.930 23.085 1.00 42.48 188 VAL A CA 1
ATOM 1430 C C . VAL A 1 196 ? 2.236 1.209 23.042 1.00 45.73 188 VAL A C 1
ATOM 1431 O O . VAL A 1 196 ? 2.881 1.365 24.082 1.00 43.23 188 VAL A O 1
ATOM 1435 N N . ARG A 1 197 ? 2.813 1.299 21.839 1.00 44.58 189 ARG A N 1
ATOM 1436 C CA . ARG A 1 197 ? 4.242 1.600 21.736 1.00 39.10 189 ARG A CA 1
ATOM 1437 C C . ARG A 1 197 ? 4.587 2.908 22.433 1.00 38.48 189 ARG A C 1
ATOM 1438 O O . ARG A 1 197 ? 5.590 2.989 23.148 1.00 41.46 189 ARG A O 1
ATOM 1446 N N . LYS A 1 198 ? 3.776 3.952 22.231 1.00 39.59 190 LYS A N 1
ATOM 1447 C CA . LYS A 1 198 ? 4.104 5.237 22.841 1.00 41.74 190 LYS A CA 1
ATOM 1448 C C . LYS A 1 198 ? 3.953 5.183 24.358 1.00 38.47 190 LYS A C 1
ATOM 1449 O O . LYS A 1 198 ? 4.759 5.775 25.086 1.00 38.80 190 LYS A O 1
ATOM 1455 N N . THR A 1 199 ? 2.938 4.470 24.851 1.00 40.31 191 THR A N 1
ATOM 1456 C CA . THR A 1 199 ? 2.762 4.337 26.294 1.00 39.88 191 THR A CA 1
ATOM 1457 C C . THR A 1 199 ? 4.022 3.773 26.935 1.00 40.15 191 THR A C 1
ATOM 1458 O O . THR A 1 199 ? 4.555 4.337 27.896 1.00 38.19 191 THR A O 1
ATOM 1462 N N . PHE A 1 200 ? 4.551 2.694 26.370 1.00 37.38 192 PHE A N 1
ATOM 1463 C CA . PHE A 1 200 ? 5.709 2.067 26.984 1.00 39.27 192 PHE A CA 1
ATOM 1464 C C . PHE A 1 200 ? 6.978 2.864 26.742 1.00 39.81 192 PHE A C 1
ATOM 1465 O O . PHE A 1 200 ? 7.878 2.849 27.586 1.00 36.04 192 PHE A O 1
ATOM 1473 N N . LEU A 1 201 ? 7.066 3.591 25.627 1.00 39.23 193 LEU A N 1
ATOM 1474 C CA . LEU A 1 201 ? 8.188 4.510 25.466 1.00 35.96 193 LEU A CA 1
ATOM 1475 C C . LEU A 1 201 ? 8.127 5.617 26.509 1.00 34.88 193 LEU A C 1
ATOM 1476 O O . LEU A 1 201 ? 9.150 5.976 27.104 1.00 37.00 193 LEU A O 1
ATOM 1481 N N . THR A 1 202 ? 6.937 6.179 26.737 1.00 30.01 194 THR A N 1
ATOM 1482 C CA . THR A 1 202 ? 6.792 7.198 27.771 1.00 37.79 194 THR A CA 1
ATOM 1483 C C . THR A 1 202 ? 7.161 6.645 29.150 1.00 38.24 194 THR A C 1
ATOM 1484 O O . THR A 1 202 ? 7.811 7.337 29.946 1.00 35.12 194 THR A O 1
ATOM 1488 N N . ARG A 1 203 ? 6.786 5.392 29.441 1.00 36.31 195 ARG A N 1
ATOM 1489 C CA . ARG A 1 203 ? 7.112 4.823 30.748 1.00 35.34 195 ARG A CA 1
ATOM 1490 C C . ARG A 1 203 ? 8.617 4.831 30.995 1.00 41.18 195 ARG A C 1
ATOM 1491 O O . ARG A 1 203 ? 9.084 5.228 32.072 1.00 37.46 195 ARG A O 1
ATOM 1499 N N . SER A 1 204 ? 9.398 4.385 30.009 1.00 33.12 196 SER A N 1
ATOM 1500 C CA . SER A 1 204 ? 10.849 4.406 30.167 1.00 30.85 196 SER A CA 1
ATOM 1501 C C . SER A 1 204 ? 11.355 5.821 30.403 1.00 35.88 196 SER A C 1
ATOM 1502 O O . SER A 1 204 ? 12.285 6.025 31.191 1.00 36.50 196 SER A O 1
ATOM 1505 N N . ARG A 1 205 ? 10.761 6.815 29.732 1.00 31.69 197 ARG A N 1
ATOM 1506 C CA . ARG A 1 205 ? 11.195 8.190 29.963 1.00 36.24 197 ARG A CA 1
ATOM 1507 C C . ARG A 1 205 ? 10.895 8.634 31.389 1.00 30.00 197 ARG A C 1
ATOM 1508 O O . ARG A 1 205 ? 11.689 9.360 32.001 1.00 33.38 197 ARG A O 1
ATOM 1516 N N . ILE A 1 206 ? 9.753 8.212 31.928 1.00 30.23 198 ILE A N 1
ATOM 1517 C CA . ILE A 1 206 ? 9.374 8.602 33.287 1.00 32.86 198 ILE A CA 1
ATOM 1518 C C . ILE A 1 206 ? 10.375 8.068 34.304 1.00 29.29 198 ILE A C 1
ATOM 1519 O O . ILE A 1 206 ? 10.810 8.790 35.210 1.00 34.71 198 ILE A O 1
ATOM 1524 N N . LEU A 1 207 ? 10.756 6.795 34.173 1.00 31.23 199 LEU A N 1
ATOM 1525 C CA . LEU A 1 207 ? 11.752 6.227 35.084 1.00 33.76 199 LEU A CA 1
ATOM 1526 C C . LEU A 1 207 ? 13.061 6.999 35.011 1.00 35.90 199 LEU A C 1
ATOM 1527 O O . LEU A 1 207 ? 13.696 7.274 36.039 1.00 34.81 199 LEU A O 1
ATOM 1532 N N . LYS A 1 208 ? 13.477 7.359 33.798 1.00 32.45 200 LYS A N 1
ATOM 1533 C CA . LYS A 1 208 ? 14.717 8.104 33.624 1.00 36.25 200 LYS A CA 1
ATOM 1534 C C . LYS A 1 208 ? 14.599 9.502 34.221 1.00 32.11 200 LYS A C 1
ATOM 1535 O O . LYS A 1 208 ? 15.558 10.021 34.805 1.00 32.66 200 LYS A O 1
ATOM 1541 N N . LEU A 1 209 ? 13.416 10.106 34.115 1.00 29.76 201 LEU A N 1
ATOM 1542 C CA . LEU A 1 209 ? 13.188 11.425 34.694 1.00 30.85 201 LEU A CA 1
ATOM 1543 C C . LEU A 1 209 ? 13.170 11.371 36.222 1.00 32.54 201 LEU A C 1
ATOM 1544 O O . LEU A 1 209 ? 13.657 12.292 36.886 1.00 33.03 201 LEU A O 1
ATOM 1549 N N . ILE A 1 210 ? 12.612 10.307 36.800 1.00 31.79 202 ILE A N 1
ATOM 1550 C CA . ILE A 1 210 ? 12.631 10.179 38.258 1.00 33.71 202 ILE A CA 1
ATOM 1551 C C . ILE A 1 210 ? 14.067 10.122 38.753 1.00 32.63 202 ILE A C 1
ATOM 1552 O O . ILE A 1 210 ? 14.457 10.854 39.671 1.00 31.23 202 ILE A O 1
ATOM 1557 N N . ARG A 1 211 ? 14.885 9.275 38.119 1.00 28.27 203 ARG A N 1
ATOM 1558 C CA . ARG A 1 211 ? 16.285 9.147 38.523 1.00 32.45 203 ARG A CA 1
ATOM 1559 C C . ARG A 1 211 ? 17.019 10.473 38.405 1.00 39.25 203 ARG A C 1
ATOM 1560 O O . ARG A 1 211 ? 17.796 10.846 39.296 1.00 32.86 203 ARG A O 1
ATOM 1568 N N . GLU A 1 212 ? 16.780 11.204 37.314 1.00 30.15 204 GLU A N 1
ATOM 1569 C CA . GLU A 1 212 ? 17.469 12.475 37.124 1.00 33.97 204 GLU A CA 1
ATOM 1570 C C . GLU A 1 212 ? 17.088 13.466 38.213 1.00 31.52 204 GLU A C 1
ATOM 1571 O O . GLU A 1 212 ? 17.943 14.180 38.745 1.00 34.56 204 GLU A O 1
ATOM 1577 N N . TYR A 1 213 ? 15.806 13.524 38.565 1.00 30.91 205 TYR A N 1
ATOM 1578 C CA . TYR A 1 213 ? 15.387 14.446 39.613 1.00 29.45 205 TYR A CA 1
ATOM 1579 C C . TYR A 1 213 ? 15.954 14.037 40.966 1.00 33.03 205 TYR A C 1
ATOM 1580 O O . TYR A 1 213 ? 16.452 14.879 41.725 1.00 32.94 205 TYR A O 1
ATOM 1589 N N . MET A 1 214 ? 15.853 12.749 41.309 1.00 30.02 206 MET A N 1
ATOM 1590 C CA . MET A 1 214 ? 16.341 12.323 42.622 1.00 31.88 206 MET A CA 1
ATOM 1591 C C . MET A 1 214 ? 17.853 12.514 42.735 1.00 29.16 206 MET A C 1
ATOM 1592 O O . MET A 1 214 ? 18.354 12.959 43.775 1.00 29.72 206 MET A O 1
ATOM 1597 N N . ASP A 1 215 ? 18.593 12.197 41.671 1.00 29.72 207 ASP A N 1
ATOM 1598 C CA . ASP A 1 215 ? 20.043 12.407 41.685 1.00 29.30 207 ASP A CA 1
ATOM 1599 C C . ASP A 1 215 ? 20.384 13.873 41.901 1.00 36.34 207 ASP A C 1
ATOM 1600 O O . ASP A 1 215 ? 21.300 14.205 42.662 1.00 32.65 207 ASP A O 1
ATOM 1605 N N . GLN A 1 216 ? 19.625 14.770 41.269 1.00 36.13 208 GLN A N 1
ATOM 1606 C CA . GLN A 1 216 ? 19.872 16.198 41.413 1.00 38.88 208 GLN A CA 1
ATOM 1607 C C . GLN A 1 216 ? 19.638 16.676 42.843 1.00 38.84 208 GLN A C 1
ATOM 1608 O O . GLN A 1 216 ? 20.267 17.643 43.287 1.00 40.82 208 GLN A O 1
ATOM 1614 N N . GLN A 1 217 ? 18.731 16.034 43.571 1.00 34.18 209 GLN A N 1
ATOM 1615 C CA . GLN A 1 217 ? 18.520 16.345 44.983 1.00 35.91 209 GLN A CA 1
ATOM 1616 C C . GLN A 1 217 ? 19.501 15.621 45.891 1.00 39.88 209 GLN A C 1
ATOM 1617 O O . GLN A 1 217 ? 19.272 15.568 47.108 1.00 36.99 209 GLN A O 1
ATOM 1623 N N . SER A 1 218 ? 20.557 15.035 45.320 1.00 34.23 210 SER A N 1
ATOM 1624 C CA . SER A 1 218 ? 21.599 14.336 46.070 1.00 35.60 210 SER A CA 1
ATOM 1625 C C . SER A 1 218 ? 21.093 13.075 46.767 1.00 36.23 210 SER A C 1
ATOM 1626 O O . SER A 1 218 ? 21.644 12.682 47.786 1.00 37.84 210 SER A O 1
ATOM 1629 N N . PHE A 1 219 ? 20.073 12.404 46.242 1.00 31.88 211 PHE A N 1
ATOM 1630 C CA . PHE A 1 219 ? 19.731 11.077 46.756 1.00 29.44 211 PHE A CA 1
ATOM 1631 C C . PHE A 1 219 ? 20.598 10.029 46.069 1.00 36.08 211 PHE A C 1
ATOM 1632 O O . PHE A 1 219 ? 20.783 10.068 44.852 1.00 34.07 211 PHE A O 1
ATOM 1640 N N . LEU A 1 220 ? 21.122 9.080 46.838 1.00 31.16 212 LEU A N 1
ATOM 1641 C CA . LEU A 1 220 ? 21.887 7.985 46.246 1.00 34.12 212 LEU A CA 1
ATOM 1642 C C . LEU A 1 220 ? 20.962 6.812 45.936 1.00 31.85 212 LEU A C 1
ATOM 1643 O O . LEU A 1 220 ? 20.176 6.398 46.794 1.00 31.22 212 LEU A O 1
ATOM 1648 N N . GLU A 1 221 ? 21.062 6.265 44.720 1.00 31.99 213 GLU A N 1
ATOM 1649 C CA . GLU A 1 221 ? 20.265 5.095 44.373 1.00 34.63 213 GLU A CA 1
ATOM 1650 C C . GLU A 1 221 ? 20.932 3.825 44.894 1.00 29.99 213 GLU A C 1
ATOM 1651 O O . GLU A 1 221 ? 22.112 3.571 44.622 1.00 31.15 213 GLU A O 1
ATOM 1657 N N . VAL A 1 222 ? 20.164 3.015 45.620 1.00 26.74 214 VAL A N 1
ATOM 1658 C CA . VAL A 1 222 ? 20.657 1.766 46.188 1.00 30.59 214 VAL A CA 1
ATOM 1659 C C . VAL A 1 222 ? 19.727 0.625 45.775 1.00 31.50 214 VAL A C 1
ATOM 1660 O O . VAL A 1 222 ? 18.617 0.834 45.281 1.00 30.36 214 VAL A O 1
ATOM 1664 N N . GLU A 1 223 ? 20.191 -0.595 46.015 1.00 28.85 215 GLU A N 1
ATOM 1665 C CA . GLU A 1 223 ? 19.371 -1.796 45.925 1.00 34.81 215 GLU A CA 1
ATOM 1666 C C . GLU A 1 223 ? 19.378 -2.493 47.274 1.00 31.82 215 GLU A C 1
ATOM 1667 O O . GLU A 1 223 ? 20.432 -2.619 47.896 1.00 26.22 215 GLU A O 1
ATOM 1673 N N . THR A 1 224 ? 18.218 -2.969 47.707 1.00 30.34 216 THR A N 1
ATOM 1674 C CA . THR A 1 224 ? 18.085 -3.784 48.905 1.00 33.91 216 THR A CA 1
ATOM 1675 C C . THR A 1 224 ? 17.325 -5.049 48.531 1.00 31.45 216 THR A C 1
ATOM 1676 O O . THR A 1 224 ? 16.746 -5.120 47.446 1.00 34.86 216 THR A O 1
ATOM 1680 N N . PRO A 1 225 ? 17.348 -6.085 49.376 1.00 31.75 217 PRO A N 1
ATOM 1681 C CA . PRO A 1 225 ? 16.894 -7.413 48.920 1.00 31.68 217 PRO A CA 1
ATOM 1682 C C . PRO A 1 225 ? 15.384 -7.565 48.832 1.00 28.87 217 PRO A C 1
ATOM 1683 O O . PRO A 1 225 ? 14.630 -7.087 49.683 1.00 26.63 217 PRO A O 1
ATOM 1687 N N . ILE A 1 226 ? 14.953 -8.265 47.777 1.00 29.01 218 ILE A N 1
ATOM 1688 C CA . ILE A 1 226 ? 13.565 -8.699 47.664 1.00 26.90 218 ILE A CA 1
ATOM 1689 C C . ILE A 1 226 ? 13.280 -9.883 48.582 1.00 28.84 218 ILE A C 1
ATOM 1690 O O . ILE A 1 226 ? 12.246 -9.923 49.261 1.00 32.99 218 ILE A O 1
ATOM 1695 N N . LEU A 1 227 ? 14.178 -10.867 48.631 1.00 28.83 219 LEU A N 1
ATOM 1696 C CA . LEU A 1 227 ? 13.972 -12.048 49.464 1.00 33.63 219 LEU A CA 1
ATOM 1697 C C . LEU A 1 227 ? 14.487 -11.780 50.871 1.00 30.31 219 LEU A C 1
ATOM 1698 O O . LEU A 1 227 ? 15.685 -11.531 51.060 1.00 33.88 219 LEU A O 1
ATOM 1703 N N . GLN A 1 228 ? 13.598 -11.858 51.856 1.00 30.01 220 GLN A N 1
ATOM 1704 C CA . GLN A 1 228 ? 13.979 -11.632 53.247 1.00 33.58 220 GLN A CA 1
ATOM 1705 C C . GLN A 1 228 ? 13.278 -12.643 54.143 1.00 42.41 220 GLN A C 1
ATOM 1706 O O . GLN A 1 228 ? 12.314 -13.297 53.736 1.00 38.06 220 GLN A O 1
ATOM 1712 N N . THR A 1 229 ? 13.766 -12.758 55.382 1.00 43.92 221 THR A N 1
ATOM 1713 C CA . THR A 1 229 ? 13.156 -13.641 56.373 1.00 36.50 221 THR A CA 1
ATOM 1714 C C . THR A 1 229 ? 12.003 -12.979 57.105 1.00 36.47 221 THR A C 1
ATOM 1715 O O . THR A 1 229 ? 11.369 -13.626 57.936 1.00 36.00 221 THR A O 1
ATOM 1719 N N . VAL A 1 230 ? 11.738 -11.704 56.827 1.00 36.50 222 VAL A N 1
ATOM 1720 C CA . VAL A 1 230 ? 10.624 -10.961 57.399 1.00 41.42 222 VAL A CA 1
ATOM 1721 C C . VAL A 1 230 ? 9.926 -10.204 56.276 1.00 39.11 222 VAL A C 1
ATOM 1722 O O . VAL A 1 230 ? 10.405 -10.142 55.143 1.00 38.07 222 VAL A O 1
ATOM 1726 N N . TYR A 1 231 ? 8.794 -9.596 56.617 1.00 40.23 223 TYR A N 1
ATOM 1727 C CA . TYR A 1 231 ? 8.151 -8.633 55.734 1.00 39.19 223 TYR A CA 1
ATOM 1728 C C . TYR A 1 231 ? 7.529 -7.547 56.602 1.00 41.09 223 TYR A C 1
ATOM 1729 O O . TYR A 1 231 ? 7.180 -7.786 57.762 1.00 36.80 223 TYR A O 1
ATOM 1738 N N . GLY A 1 232 ? 7.404 -6.352 56.042 1.00 37.14 224 GLY A N 1
ATOM 1739 C CA . GLY A 1 232 ? 6.821 -5.255 56.793 1.00 34.43 224 GLY A CA 1
ATOM 1740 C C . GLY A 1 232 ? 6.866 -3.980 55.984 1.00 40.20 224 GLY A C 1
ATOM 1741 O O . GLY A 1 232 ? 7.265 -3.980 54.813 1.00 35.90 224 GLY A O 1
ATOM 1742 N N . GLY A 1 233 ? 6.452 -2.885 56.621 1.00 36.34 225 GLY A N 1
ATOM 1743 C CA . GLY A 1 233 ? 6.469 -1.590 55.966 1.00 29.62 225 GLY A CA 1
ATOM 1744 C C . GLY A 1 233 ? 5.218 -1.262 55.194 1.00 35.56 225 GLY A C 1
ATOM 1745 O O . GLY A 1 233 ? 5.191 -0.246 54.488 1.00 45.89 225 GLY A O 1
ATOM 1746 N N . ALA A 1 234 ? 4.188 -2.090 55.308 1.00 34.01 226 ALA A N 1
ATOM 1747 C CA . ALA A 1 234 ? 2.892 -1.894 54.684 1.00 39.04 226 ALA A CA 1
ATOM 1748 C C . ALA A 1 234 ? 1.972 -2.961 55.259 1.00 43.62 226 ALA A C 1
ATOM 1749 O O . ALA A 1 234 ? 2.421 -3.899 55.921 1.00 46.60 226 ALA A O 1
ATOM 1751 N N . GLU A 1 235 ? 0.684 -2.803 55.011 1.00 44.40 227 GLU A N 1
ATOM 1752 C CA . GLU A 1 235 ? -0.312 -3.800 55.390 1.00 56.74 227 GLU A CA 1
ATOM 1753 C C . GLU A 1 235 ? -0.645 -4.577 54.126 1.00 52.61 227 GLU A C 1
ATOM 1754 O O . GLU A 1 235 ? -1.385 -4.091 53.271 1.00 50.54 227 GLU A O 1
ATOM 1760 N N . ALA A 1 236 ? -0.075 -5.772 53.996 1.00 42.37 228 ALA A N 1
ATOM 1761 C CA . ALA A 1 236 ? -0.273 -6.568 52.793 1.00 42.47 228 ALA A CA 1
ATOM 1762 C C . ALA A 1 236 ? 0.056 -8.023 53.090 1.00 43.11 228 ALA A C 1
ATOM 1763 O O . ALA A 1 236 ? 0.899 -8.321 53.939 1.00 46.23 228 ALA A O 1
ATOM 1765 N N . THR A 1 237 ? -0.632 -8.916 52.405 1.00 40.67 229 THR A N 1
ATOM 1766 C CA . THR A 1 237 ? -0.289 -10.330 52.450 1.00 43.35 229 THR A CA 1
ATOM 1767 C C . THR A 1 237 ? 0.943 -10.581 51.583 1.00 43.16 229 THR A C 1
ATOM 1768 O O . THR A 1 237 ? 0.973 -10.150 50.427 1.00 41.32 229 THR A O 1
ATOM 1772 N N . PRO A 1 238 ? 1.968 -11.260 52.095 1.00 35.76 230 PRO A N 1
ATOM 1773 C CA . PRO A 1 238 ? 3.189 -11.475 51.314 1.00 33.08 230 PRO A CA 1
ATOM 1774 C C . PRO A 1 238 ? 3.133 -12.761 50.496 1.00 39.14 230 PRO A C 1
ATOM 1775 O O . PRO A 1 238 ? 2.306 -13.651 50.728 1.00 39.44 230 PRO A O 1
ATOM 1779 N N . PHE A 1 239 ? 4.020 -12.821 49.506 1.00 35.52 231 PHE A N 1
ATOM 1780 C CA . PHE A 1 239 ? 4.398 -14.071 48.860 1.00 39.12 231 PHE A CA 1
ATOM 1781 C C . PHE A 1 239 ? 5.460 -14.783 49.694 1.00 45.14 231 PHE A C 1
ATOM 1782 O O . PHE A 1 239 ? 6.368 -14.147 50.240 1.00 37.00 231 PHE A O 1
ATOM 1790 N N . VAL A 1 240 ? 5.373 -16.110 49.741 1.00 38.05 232 VAL A N 1
ATOM 1791 C CA . VAL A 1 240 ? 6.287 -16.963 50.495 1.00 40.10 232 VAL A CA 1
ATOM 1792 C C . VAL A 1 240 ? 6.998 -17.899 49.523 1.00 45.52 232 VAL A C 1
ATOM 1793 O O . VAL A 1 240 ? 6.377 -18.412 48.586 1.00 42.50 232 VAL A O 1
ATOM 1797 N N . THR A 1 241 ? 8.295 -18.127 49.741 1.00 42.04 233 THR A N 1
ATOM 1798 C CA . THR A 1 241 ? 9.041 -19.093 48.940 1.00 43.99 233 THR A CA 1
ATOM 1799 C C . THR A 1 241 ? 10.018 -19.835 49.847 1.00 46.75 233 THR A C 1
ATOM 1800 O O . THR A 1 241 ? 10.068 -19.610 51.060 1.00 51.27 233 THR A O 1
ATOM 1804 N N . THR A 1 242 ? 10.788 -20.748 49.258 1.00 48.20 234 THR A N 1
ATOM 1805 C CA . THR A 1 242 ? 11.685 -21.618 50.010 1.00 49.14 234 THR A CA 1
ATOM 1806 C C . THR A 1 242 ? 13.092 -21.522 49.445 1.00 47.97 234 THR A C 1
ATOM 1807 O O . THR A 1 242 ? 13.296 -21.689 48.238 1.00 48.92 234 THR A O 1
ATOM 1811 N N . LEU A 1 243 ? 14.056 -21.258 50.321 1.00 51.70 235 LEU A N 1
ATOM 1812 C CA . LEU A 1 243 ? 15.464 -21.210 49.952 1.00 57.86 235 LEU A CA 1
ATOM 1813 C C . LEU A 1 243 ? 16.064 -22.572 50.280 1.00 58.99 235 LEU A C 1
ATOM 1814 O O . LEU A 1 243 ? 16.154 -22.950 51.452 1.00 51.46 235 LEU A O 1
ATOM 1819 N N . GLN A 1 244 ? 16.467 -23.309 49.246 1.00 56.56 236 GLN A N 1
ATOM 1820 C CA . GLN A 1 244 ? 16.835 -24.708 49.443 1.00 58.82 236 GLN A CA 1
ATOM 1821 C C . GLN A 1 244 ? 18.115 -24.839 50.258 1.00 56.88 236 GLN A C 1
ATOM 1822 O O . GLN A 1 244 ? 18.176 -25.619 51.212 1.00 58.33 236 GLN A O 1
ATOM 1828 N N . ALA A 1 245 ? 19.142 -24.067 49.902 1.00 62.01 237 ALA A N 1
ATOM 1829 C CA . ALA A 1 245 ? 20.447 -24.200 50.536 1.00 64.60 237 ALA A CA 1
ATOM 1830 C C . ALA A 1 245 ? 20.370 -24.087 52.056 1.00 66.49 237 ALA A C 1
ATOM 1831 O O . ALA A 1 245 ? 21.215 -24.648 52.761 1.00 65.97 237 ALA A O 1
ATOM 1833 N N . LEU A 1 246 ? 19.371 -23.380 52.579 1.00 64.69 238 LEU A N 1
ATOM 1834 C CA . LEU A 1 246 ? 19.201 -23.226 54.018 1.00 56.45 238 LEU A CA 1
ATOM 1835 C C . LEU A 1 246 ? 17.953 -23.912 54.555 1.00 54.72 238 LEU A C 1
ATOM 1836 O O . LEU A 1 246 ? 17.697 -23.822 55.759 1.00 59.74 238 LEU A O 1
ATOM 1841 N N . HIS A 1 247 ? 17.186 -24.610 53.711 1.00 57.73 239 HIS A N 1
ATOM 1842 C CA . HIS A 1 247 ? 15.900 -25.191 54.111 1.00 60.27 239 HIS A CA 1
ATOM 1843 C C . HIS A 1 247 ? 15.073 -24.168 54.883 1.00 61.88 239 HIS A C 1
ATOM 1844 O O . HIS A 1 247 ? 14.612 -24.419 55.996 1.00 65.40 239 HIS A O 1
ATOM 1851 N N . ALA A 1 248 ? 14.909 -22.986 54.289 1.00 56.70 240 ALA A N 1
ATOM 1852 C CA . ALA A 1 248 ? 14.387 -21.834 55.003 1.00 53.38 240 ALA A CA 1
ATOM 1853 C C . ALA A 1 248 ? 13.271 -21.172 54.211 1.00 53.92 240 ALA A C 1
ATOM 1854 O O . ALA A 1 248 ? 13.380 -20.995 52.996 1.00 53.05 240 ALA A O 1
ATOM 1856 N N . GLU A 1 249 ? 12.205 -20.799 54.913 1.00 50.06 241 GLU A N 1
ATOM 1857 C CA . GLU A 1 249 ? 11.120 -20.040 54.315 1.00 55.13 241 GLU A CA 1
ATOM 1858 C C . GLU A 1 249 ? 11.522 -18.573 54.181 1.00 49.95 241 GLU A C 1
ATOM 1859 O O . GLU A 1 249 ? 11.994 -17.960 55.145 1.00 50.93 241 GLU A O 1
ATOM 1865 N N . MET A 1 250 ? 11.339 -18.013 52.988 1.00 42.41 242 MET A N 1
ATOM 1866 C CA . MET A 1 250 ? 11.582 -16.596 52.741 1.00 39.71 242 MET A CA 1
ATOM 1867 C C . MET A 1 250 ? 10.288 -15.907 52.314 1.00 38.70 242 MET A C 1
ATOM 1868 O O . MET A 1 250 ? 9.364 -16.545 51.801 1.00 42.09 242 MET A O 1
ATOM 1873 N N . PHE A 1 251 ? 10.233 -14.591 52.525 1.00 30.97 243 PHE A N 1
ATOM 1874 C CA . PHE A 1 251 ? 9.160 -13.738 52.024 1.00 37.19 243 PHE A CA 1
ATOM 1875 C C . PHE A 1 251 ? 9.694 -12.824 50.925 1.00 39.88 243 PHE A C 1
ATOM 1876 O O . PHE A 1 251 ? 10.826 -12.334 51.005 1.00 37.99 243 PHE A O 1
ATOM 1884 N N . LEU A 1 252 ? 8.869 -12.563 49.918 1.00 37.19 244 LEU A N 1
ATOM 1885 C CA . LEU A 1 252 ? 9.147 -11.461 49.005 1.00 30.80 244 LEU A CA 1
ATOM 1886 C C . LEU A 1 252 ? 8.673 -10.179 49.662 1.00 30.31 244 LEU A C 1
ATOM 1887 O O . LEU A 1 252 ? 7.607 -10.146 50.284 1.00 33.17 244 LEU A O 1
ATOM 1892 N N . ARG A 1 253 ? 9.470 -9.123 49.536 1.00 27.08 245 ARG A N 1
ATOM 1893 C CA . ARG A 1 253 ? 9.176 -7.894 50.257 1.00 25.70 245 ARG A CA 1
ATOM 1894 C C . ARG A 1 253 ? 7.869 -7.275 49.770 1.00 33.75 245 ARG A C 1
ATOM 1895 O O . ARG A 1 253 ? 7.512 -7.345 48.592 1.00 29.18 245 ARG A O 1
ATOM 1903 N N . ILE A 1 254 ? 7.156 -6.647 50.701 1.00 30.32 246 ILE A N 1
ATOM 1904 C CA . ILE A 1 254 ? 5.936 -5.921 50.390 1.00 29.51 246 ILE A CA 1
ATOM 1905 C C . ILE A 1 254 ? 6.162 -4.431 50.364 1.00 26.79 246 ILE A C 1
ATOM 1906 O O . ILE A 1 254 ? 5.229 -3.678 50.070 1.00 33.89 246 ILE A O 1
ATOM 1911 N N . SER A 1 255 ? 7.377 -3.978 50.664 1.00 26.15 247 SER A N 1
ATOM 1912 C CA . SER A 1 255 ? 7.721 -2.559 50.614 1.00 24.25 247 SER A CA 1
ATOM 1913 C C . SER A 1 255 ? 9.239 -2.454 50.724 1.00 27.27 247 SER A C 1
ATOM 1914 O O . SER A 1 255 ? 9.923 -3.442 50.989 1.00 27.53 247 SER A O 1
ATOM 1917 N N . LEU A 1 256 ? 9.751 -1.233 50.572 1.00 26.38 248 LEU A N 1
ATOM 1918 C CA . LEU A 1 256 ? 11.186 -0.966 50.639 1.00 27.29 248 LEU A CA 1
ATOM 1919 C C . LEU A 1 256 ? 11.622 -0.402 51.985 1.00 29.30 248 LEU A C 1
ATOM 1920 O O . LEU A 1 256 ? 12.824 -0.253 52.217 1.00 31.13 248 LEU A O 1
ATOM 1925 N N . GLU A 1 257 ? 10.680 -0.143 52.895 1.00 28.46 249 GLU A N 1
ATOM 1926 C CA . GLU A 1 257 ? 10.893 0.861 53.941 1.00 33.96 249 GLU A CA 1
ATOM 1927 C C . GLU A 1 257 ? 11.955 0.454 54.973 1.00 26.50 249 GLU A C 1
ATOM 1928 O O . GLU A 1 257 ? 12.818 1.262 55.337 1.00 28.17 249 GLU A O 1
ATOM 1934 N N . ILE A 1 258 ? 11.873 -0.763 55.506 1.00 25.97 250 ILE A N 1
ATOM 1935 C CA . ILE A 1 258 ? 12.711 -1.117 56.657 1.00 25.52 250 ILE A CA 1
ATOM 1936 C C . ILE A 1 258 ? 14.183 -1.156 56.252 1.00 28.11 250 ILE A C 1
ATOM 1937 O O . ILE A 1 258 ? 15.058 -0.648 56.965 1.00 25.90 250 ILE A O 1
ATOM 1942 N N . ALA A 1 259 ? 14.469 -1.709 55.078 1.00 25.44 251 ALA A N 1
ATOM 1943 C CA . ALA A 1 259 ? 15.844 -1.783 54.607 1.00 28.23 251 ALA A CA 1
ATOM 1944 C C . ALA A 1 259 ? 16.437 -0.391 54.412 1.00 28.75 251 ALA A C 1
ATOM 1945 O O . ALA A 1 259 ? 17.579 -0.137 54.815 1.00 29.46 251 ALA A O 1
ATOM 1947 N N . LEU A 1 260 ? 15.682 0.528 53.806 1.00 25.29 252 LEU A N 1
ATOM 1948 C CA . LEU A 1 260 ? 16.222 1.870 53.590 1.00 26.92 252 LEU A CA 1
ATOM 1949 C C . LEU A 1 260 ? 16.431 2.604 54.920 1.00 29.36 252 LEU A C 1
ATOM 1950 O O . LEU A 1 260 ? 17.421 3.328 55.094 1.00 29.59 252 LEU A O 1
ATOM 1955 N N . LYS A 1 261 ? 15.522 2.416 55.879 1.00 22.09 253 LYS A N 1
ATOM 1956 C CA . LYS A 1 261 ? 15.696 3.044 57.189 1.00 23.36 253 LYS A CA 1
ATOM 1957 C C . LYS A 1 261 ? 16.981 2.565 57.854 1.00 25.56 253 LYS A C 1
ATOM 1958 O O . LYS A 1 261 ? 17.692 3.348 58.498 1.00 29.82 253 LYS A O 1
ATOM 1964 N N . LYS A 1 262 ? 17.303 1.285 57.696 1.00 23.44 254 LYS A N 1
ATOM 1965 C CA . LYS A 1 262 ? 18.573 0.778 58.201 1.00 26.32 254 LYS A CA 1
ATOM 1966 C C . LYS A 1 262 ? 19.755 1.505 57.576 1.00 25.81 254 LYS A C 1
ATOM 1967 O O . LYS A 1 262 ? 20.774 1.707 58.245 1.00 28.81 254 LYS A O 1
ATOM 1973 N N . LEU A 1 263 ? 19.648 1.903 56.299 1.00 23.77 255 LEU A N 1
ATOM 1974 C CA . LEU A 1 263 ? 20.748 2.642 55.677 1.00 26.12 255 LEU A CA 1
ATOM 1975 C C . LEU A 1 263 ? 20.887 4.046 56.257 1.00 28.64 255 LEU A C 1
ATOM 1976 O O . LEU A 1 263 ? 22.006 4.572 56.329 1.00 25.96 255 LEU A O 1
ATOM 1981 N N . LEU A 1 264 ? 19.775 4.676 56.663 1.00 22.69 256 LEU A N 1
ATOM 1982 C CA . LEU A 1 264 ? 19.872 5.963 57.350 1.00 26.47 256 LEU A CA 1
ATOM 1983 C C . LEU A 1 264 ? 20.563 5.811 58.698 1.00 26.06 256 LEU A C 1
ATOM 1984 O O . LEU A 1 264 ? 21.343 6.677 59.104 1.00 27.62 256 LEU A O 1
ATOM 1989 N N . VAL A 1 265 ? 20.251 4.739 59.428 1.00 25.51 257 VAL A N 1
ATOM 1990 C CA . VAL A 1 265 ? 20.988 4.466 60.657 1.00 28.36 257 VAL A CA 1
ATOM 1991 C C . VAL A 1 265 ? 22.475 4.383 60.346 1.00 29.80 257 VAL A C 1
ATOM 1992 O O . VAL A 1 265 ? 23.304 4.966 61.055 1.00 29.63 257 VAL A O 1
ATOM 1996 N N . GLY A 1 266 ? 22.820 3.715 59.236 1.00 26.20 258 GLY A N 1
ATOM 1997 C CA . GLY A 1 266 ? 24.187 3.571 58.755 1.00 24.91 258 GLY A CA 1
ATOM 1998 C C . GLY A 1 266 ? 24.867 4.869 58.324 1.00 31.27 258 GLY A C 1
ATOM 1999 O O . GLY A 1 266 ? 26.073 4.849 58.060 1.00 32.38 258 GLY A O 1
ATOM 2000 N N . GLY A 1 267 ? 24.149 5.987 58.267 1.00 31.30 259 GLY A N 1
ATOM 2001 C CA . GLY A 1 267 ? 24.776 7.261 57.977 1.00 26.63 259 GLY A CA 1
ATOM 2002 C C . GLY A 1 267 ? 24.559 7.777 56.568 1.00 34.34 259 GLY A C 1
ATOM 2003 O O . GLY A 1 267 ? 25.055 8.856 56.246 1.00 33.05 259 GLY A O 1
ATOM 2004 N N . MET A 1 268 ? 23.848 7.049 55.712 1.00 27.50 260 MET A N 1
ATOM 2005 C CA . MET A 1 268 ? 23.562 7.559 54.370 1.00 30.56 260 MET A CA 1
ATOM 2006 C C . MET A 1 268 ? 22.423 8.564 54.467 1.00 37.02 260 MET A C 1
ATOM 2007 O O . MET A 1 268 ? 21.317 8.209 54.876 1.00 40.49 260 MET A O 1
ATOM 2012 N N . SER A 1 269 ? 22.700 9.820 54.115 1.00 32.85 261 SER A N 1
ATOM 2013 C CA . SER A 1 269 ? 21.764 10.905 54.403 1.00 31.25 261 SER A CA 1
ATOM 2014 C C . SER A 1 269 ? 20.505 10.818 53.550 1.00 31.36 261 SER A C 1
ATOM 2015 O O . SER A 1 269 ? 19.398 11.099 54.030 1.00 34.53 261 SER A O 1
ATOM 2018 N N . ARG A 1 270 ? 20.658 10.501 52.273 1.00 31.70 262 ARG A N 1
ATOM 2019 C CA . ARG A 1 270 ? 19.546 10.521 51.330 1.00 32.46 262 ARG A CA 1
ATOM 2020 C C . ARG A 1 270 ? 19.688 9.309 50.429 1.00 30.67 262 ARG A C 1
ATOM 2021 O O . ARG A 1 270 ? 20.658 9.209 49.674 1.00 29.89 262 ARG A O 1
ATOM 2029 N N . VAL A 1 271 ? 18.744 8.381 50.521 1.00 26.45 263 VAL A N 1
ATOM 2030 C CA . VAL A 1 271 ? 18.772 7.184 49.694 1.00 28.49 263 VAL A CA 1
ATOM 2031 C C . VAL A 1 271 ? 17.417 7.015 49.033 1.00 33.86 263 VAL A C 1
ATOM 2032 O O . VAL A 1 271 ? 16.384 7.428 49.570 1.00 26.43 263 VAL A O 1
ATOM 2036 N N . TYR A 1 272 ? 17.429 6.368 47.870 1.00 29.06 264 TYR A N 1
ATOM 2037 C CA . TYR A 1 272 ? 16.196 5.897 47.273 1.00 28.30 264 TYR A CA 1
ATOM 2038 C C . TYR A 1 272 ? 16.457 4.590 46.557 1.00 30.87 264 TYR A C 1
ATOM 2039 O O . TYR A 1 272 ? 17.602 4.241 46.232 1.00 29.14 264 TYR A O 1
ATOM 2048 N N . GLU A 1 273 ? 15.365 3.881 46.309 1.00 28.12 265 GLU A N 1
ATOM 2049 C CA . GLU A 1 273 ? 15.371 2.651 45.548 1.00 32.10 265 GLU A CA 1
ATOM 2050 C C . GLU A 1 273 ? 14.140 2.646 44.660 1.00 29.97 265 GLU A C 1
ATOM 2051 O O . GLU A 1 273 ? 13.050 3.007 45.100 1.00 27.51 265 GLU A O 1
ATOM 2057 N N . ILE A 1 274 ? 14.323 2.261 43.408 1.00 33.09 266 ILE A N 1
ATOM 2058 C CA . ILE A 1 274 ? 13.218 1.980 42.499 1.00 30.77 266 ILE A CA 1
ATOM 2059 C C . ILE A 1 274 ? 13.205 0.470 42.310 1.00 35.19 266 ILE A C 1
ATOM 2060 O O . ILE A 1 274 ? 14.124 -0.086 41.702 1.00 33.03 266 ILE A O 1
ATOM 2065 N N . GLY A 1 275 ? 12.218 -0.218 42.879 1.00 30.53 267 GLY A N 1
ATOM 2066 C CA . GLY A 1 275 ? 12.277 -1.665 42.899 1.00 30.91 267 GLY A CA 1
ATOM 2067 C C . GLY A 1 275 ? 10.917 -2.314 42.797 1.00 34.47 267 GLY A C 1
ATOM 2068 O O . GLY A 1 275 ? 9.883 -1.688 43.052 1.00 32.45 267 GLY A O 1
ATOM 2069 N N . LYS A 1 276 ? 10.936 -3.592 42.409 1.00 31.00 268 LYS A N 1
ATOM 2070 C CA . LYS A 1 276 ? 9.731 -4.408 42.455 1.00 32.87 268 LYS A CA 1
ATOM 2071 C C . LYS A 1 276 ? 9.352 -4.736 43.900 1.00 35.91 268 LYS A C 1
ATOM 2072 O O . LYS A 1 276 ? 10.202 -5.093 44.722 1.00 27.64 268 LYS A O 1
ATOM 2078 N N . VAL A 1 277 ? 8.064 -4.601 44.210 1.00 26.45 269 VAL A N 1
ATOM 2079 C CA . VAL A 1 277 ? 7.505 -5.076 45.467 1.00 27.80 269 VAL A CA 1
ATOM 2080 C C . VAL A 1 277 ? 6.301 -5.945 45.128 1.00 35.64 269 VAL A C 1
ATOM 2081 O O . VAL A 1 277 ? 5.742 -5.870 44.032 1.00 32.54 269 VAL A O 1
ATOM 2085 N N . PHE A 1 278 ? 5.900 -6.774 46.090 1.00 27.98 270 PHE A N 1
ATOM 2086 C CA . PHE A 1 278 ? 4.999 -7.892 45.831 1.00 29.83 270 PHE A CA 1
ATOM 2087 C C . PHE A 1 278 ? 3.949 -7.948 46.931 1.00 40.37 270 PHE A C 1
ATOM 2088 O O . PHE A 1 278 ? 4.292 -8.016 48.115 1.00 35.58 270 PHE A O 1
ATOM 2096 N N . ARG A 1 279 ? 2.674 -7.902 46.543 1.00 40.13 271 ARG A N 1
ATOM 2097 C CA . ARG A 1 279 ? 1.562 -7.945 47.494 1.00 41.08 271 ARG A CA 1
ATOM 2098 C C . ARG A 1 279 ? 0.583 -8.994 46.993 1.00 42.78 271 ARG A C 1
ATOM 2099 O O . ARG A 1 279 ? -0.063 -8.807 45.958 1.00 42.46 271 ARG A O 1
ATOM 2107 N N . ASN A 1 280 ? 0.520 -10.116 47.709 1.00 35.53 272 ASN A N 1
ATOM 2108 C CA . ASN A 1 280 ? -0.172 -11.321 47.258 1.00 42.60 272 ASN A CA 1
ATOM 2109 C C . ASN A 1 280 ? -1.680 -11.153 47.468 1.00 47.73 272 ASN A C 1
ATOM 2110 O O . ASN A 1 280 ? -2.317 -11.826 48.279 1.00 52.92 272 ASN A O 1
ATOM 2115 N N . GLU A 1 281 ? -2.247 -10.211 46.716 1.00 40.98 273 GLU A N 1
ATOM 2116 C CA . GLU A 1 281 ? -3.648 -9.830 46.859 1.00 50.38 273 GLU A CA 1
ATOM 2117 C C . GLU A 1 281 ? -4.377 -9.808 45.516 1.00 51.60 273 GLU A C 1
ATOM 2118 O O . GLU A 1 281 ? -3.982 -10.511 44.582 1.00 61.85 273 GLU A O 1
ATOM 2124 N N . GLY A 1 282 ? -5.450 -9.016 45.415 1.00 56.62 274 GLY A N 1
ATOM 2125 C CA . GLY A 1 282 ? -6.336 -9.091 44.273 1.00 62.61 274 GLY A CA 1
ATOM 2126 C C . GLY A 1 282 ? -5.925 -8.208 43.100 1.00 68.07 274 GLY A C 1
ATOM 2127 O O . GLY A 1 282 ? -5.121 -7.288 43.231 1.00 67.49 274 GLY A O 1
ATOM 2128 N N . ILE A 1 283 ? -6.521 -8.503 41.944 1.00 67.53 275 ILE A N 1
ATOM 2129 C CA . ILE A 1 283 ? -6.193 -7.869 40.669 1.00 63.39 275 ILE A CA 1
ATOM 2130 C C . ILE A 1 283 ? -7.330 -6.939 40.267 1.00 62.19 275 ILE A C 1
ATOM 2131 O O . ILE A 1 283 ? -8.500 -7.343 40.260 1.00 62.43 275 ILE A O 1
ATOM 2136 N N . ASP A 1 284 ? -6.990 -5.702 39.921 1.00 61.27 276 ASP A N 1
ATOM 2137 C CA . ASP A 1 284 ? -7.953 -4.770 39.341 1.00 58.24 276 ASP A CA 1
ATOM 2138 C C . ASP A 1 284 ? -7.182 -3.689 38.598 1.00 52.33 276 ASP A C 1
ATOM 2139 O O . ASP A 1 284 ? -5.958 -3.771 38.448 1.00 52.68 276 ASP A O 1
ATOM 2144 N N . ARG A 1 285 ? -7.904 -2.640 38.185 1.00 49.94 277 ARG A N 1
ATOM 2145 C CA . ARG A 1 285 ? -7.370 -1.624 37.284 1.00 58.95 277 ARG A CA 1
ATOM 2146 C C . ARG A 1 285 ? -6.242 -0.817 37.899 1.00 49.85 277 ARG A C 1
ATOM 2147 O O . ARG A 1 285 ? -5.570 -0.075 37.177 1.00 44.21 277 ARG A O 1
ATOM 2149 N N . THR A 1 286 ? -6.023 -0.925 39.205 1.00 47.82 278 THR A N 1
ATOM 2150 C CA . THR A 1 286 ? -4.930 -0.208 39.840 1.00 49.38 278 THR A CA 1
ATOM 2151 C C . THR A 1 286 ? -4.080 -1.118 40.714 1.00 43.23 278 THR A C 1
ATOM 2152 O O . THR A 1 286 ? -3.228 -0.614 41.456 1.00 43.14 278 THR A O 1
ATOM 2156 N N . HIS A 1 287 ? -4.263 -2.439 40.629 1.00 40.65 279 HIS A N 1
ATOM 2157 C CA . HIS A 1 287 ? -3.449 -3.376 41.410 1.00 48.20 279 HIS A CA 1
ATOM 2158 C C . HIS A 1 287 ? -2.982 -4.541 40.546 1.00 45.17 279 HIS A C 1
ATOM 2159 O O . HIS A 1 287 ? -3.804 -5.291 40.006 1.00 42.64 279 HIS A O 1
ATOM 2166 N N . ASN A 1 288 ? -1.654 -4.714 40.454 1.00 41.24 280 ASN A N 1
ATOM 2167 C CA . ASN A 1 288 ? -0.966 -5.921 39.994 1.00 44.74 280 ASN A CA 1
ATOM 2168 C C . ASN A 1 288 ? -0.187 -6.493 41.178 1.00 38.08 280 ASN A C 1
ATOM 2169 O O . ASN A 1 288 ? 0.310 -5.722 42.000 1.00 39.91 280 ASN A O 1
ATOM 2174 N N . PRO A 1 289 ? -0.095 -7.814 41.327 1.00 35.50 281 PRO A N 1
ATOM 2175 C CA . PRO A 1 289 ? 0.618 -8.371 42.498 1.00 34.56 281 PRO A CA 1
ATOM 2176 C C . PRO A 1 289 ? 2.093 -7.994 42.547 1.00 41.78 281 PRO A C 1
ATOM 2177 O O . PRO A 1 289 ? 2.673 -7.901 43.637 1.00 46.98 281 PRO A O 1
ATOM 2181 N N . GLU A 1 290 ? 2.712 -7.783 41.394 1.00 38.61 282 GLU A N 1
ATOM 2182 C CA . GLU A 1 290 ? 4.070 -7.267 41.284 1.00 34.76 282 GLU A CA 1
ATOM 2183 C C . GLU A 1 290 ? 3.979 -5.864 40.714 1.00 35.01 282 GLU A C 1
ATOM 2184 O O . GLU A 1 290 ? 3.359 -5.662 39.665 1.00 34.55 282 GLU A O 1
ATOM 2190 N N . PHE A 1 291 ? 4.558 -4.891 41.411 1.00 35.40 283 PHE A N 1
ATOM 2191 C CA . PHE A 1 291 ? 4.495 -3.523 40.927 1.00 30.35 283 PHE A CA 1
ATOM 2192 C C . PHE A 1 291 ? 5.770 -2.810 41.336 1.00 31.89 283 PHE A C 1
ATOM 2193 O O . PHE A 1 291 ? 6.576 -3.324 42.122 1.00 31.27 283 PHE A O 1
ATOM 2201 N N . THR A 1 292 ? 5.969 -1.633 40.763 1.00 29.58 284 THR A N 1
ATOM 2202 C CA . THR A 1 292 ? 7.204 -0.883 40.939 1.00 32.17 284 THR A CA 1
ATOM 2203 C C . THR A 1 292 ? 6.952 0.296 41.866 1.00 35.00 284 THR A C 1
ATOM 2204 O O . THR A 1 292 ? 6.018 1.075 41.657 1.00 33.32 284 THR A O 1
ATOM 2208 N N . MET A 1 293 ? 7.779 0.414 42.893 1.00 28.79 285 MET A N 1
ATOM 2209 C CA . MET A 1 293 ? 7.727 1.534 43.808 1.00 25.22 285 MET A CA 1
ATOM 2210 C C . MET A 1 293 ? 9.048 2.272 43.774 1.00 31.33 285 MET A C 1
ATOM 2211 O O . MET A 1 293 ? 10.111 1.661 43.609 1.00 32.67 285 MET A O 1
ATOM 2216 N N . ILE A 1 294 ? 8.985 3.584 43.954 1.00 25.82 286 ILE A N 1
ATOM 2217 C CA . ILE A 1 294 ? 10.126 4.319 44.482 1.00 28.04 286 ILE A CA 1
ATOM 2218 C C . ILE A 1 294 ? 9.851 4.609 45.949 1.00 29.36 286 ILE A C 1
ATOM 2219 O O . ILE A 1 294 ? 8.744 5.029 46.307 1.00 29.52 286 ILE A O 1
ATOM 2224 N N . GLU A 1 295 ? 10.818 4.307 46.808 1.00 27.24 287 GLU A N 1
ATOM 2225 C CA . GLU A 1 295 ? 10.831 4.850 48.163 1.00 27.47 287 GLU A CA 1
ATOM 2226 C C . GLU A 1 295 ? 12.110 5.648 48.337 1.00 30.78 287 GLU A C 1
ATOM 2227 O O . GLU A 1 295 ? 13.169 5.257 47.828 1.00 27.27 287 GLU A O 1
ATOM 2233 N N . ALA A 1 296 ? 12.001 6.784 49.021 1.00 25.19 288 ALA A N 1
ATOM 2234 C CA . ALA A 1 296 ? 13.128 7.681 49.214 1.00 25.84 288 ALA A CA 1
ATOM 2235 C C . ALA A 1 296 ? 13.076 8.244 50.627 1.00 24.69 288 ALA A C 1
ATOM 2236 O O . ALA A 1 296 ? 11.994 8.538 51.142 1.00 27.62 288 ALA A O 1
ATOM 2238 N N . TYR A 1 297 ? 14.242 8.384 51.258 1.00 28.28 289 TYR A N 1
ATOM 2239 C CA . TYR A 1 297 ? 14.345 8.828 52.646 1.00 24.52 289 TYR A CA 1
ATOM 2240 C C . TYR A 1 297 ? 15.426 9.883 52.729 1.00 33.07 289 TYR A C 1
ATOM 2241 O O . TYR A 1 297 ? 16.516 9.685 52.179 1.00 28.43 289 TYR A O 1
ATOM 2250 N N . ALA A 1 298 ? 15.131 10.996 53.412 1.00 23.92 290 ALA A N 1
ATOM 2251 C CA . ALA A 1 298 ? 16.112 12.063 53.605 1.00 30.71 290 ALA A CA 1
ATOM 2252 C C . ALA A 1 298 ? 16.230 12.389 55.084 1.00 30.91 290 ALA A C 1
ATOM 2253 O O . ALA A 1 298 ? 15.246 12.779 55.721 1.00 25.55 290 ALA A O 1
ATOM 2255 N N . ALA A 1 299 ? 17.428 12.227 55.631 1.00 29.75 291 ALA A N 1
ATOM 2256 C CA . ALA A 1 299 ? 17.645 12.622 57.014 1.00 26.92 291 ALA A CA 1
ATOM 2257 C C . ALA A 1 299 ? 17.396 14.113 57.169 1.00 25.04 291 ALA A C 1
ATOM 2258 O O . ALA A 1 299 ? 17.699 14.909 56.276 1.00 25.91 291 ALA A O 1
ATOM 2260 N N . TYR A 1 300 ? 16.858 14.491 58.330 1.00 26.03 292 TYR A N 1
ATOM 2261 C CA . TYR A 1 300 ? 16.646 15.860 58.822 1.00 24.80 292 TYR A CA 1
ATOM 2262 C C . TYR A 1 300 ? 15.438 16.543 58.171 1.00 31.31 292 TYR A C 1
ATOM 2263 O O . TYR A 1 300 ? 15.118 17.676 58.561 1.00 27.31 292 TYR A O 1
ATOM 2272 N N . TRP A 1 301 ? 14.729 15.886 57.248 1.00 30.05 293 TRP A N 1
ATOM 2273 C CA . TRP A 1 301 ? 13.450 16.347 56.705 1.00 27.89 293 TRP A CA 1
ATOM 2274 C C . TRP A 1 301 ? 12.275 15.880 57.559 1.00 25.71 293 TRP A C 1
ATOM 2275 O O . TRP A 1 301 ? 12.363 14.898 58.297 1.00 23.67 293 TRP A O 1
ATOM 2286 N N . ASP A 1 302 ? 11.144 16.572 57.416 1.00 27.92 294 ASP A N 1
ATOM 2287 C CA . ASP A 1 302 ? 9.872 16.079 57.936 1.00 25.66 294 ASP A CA 1
ATOM 2288 C C . ASP A 1 302 ? 8.875 15.935 56.780 1.00 27.07 294 ASP A C 1
ATOM 2289 O O . ASP A 1 302 ? 9.229 16.099 55.614 1.00 27.34 294 ASP A O 1
ATOM 2294 N N . TYR A 1 303 ? 7.609 15.641 57.107 1.00 25.92 295 TYR A N 1
ATOM 2295 C CA . TYR A 1 303 ? 6.662 15.386 56.024 1.00 27.20 295 TYR A CA 1
ATOM 2296 C C . TYR A 1 303 ? 6.351 16.630 55.199 1.00 26.35 295 TYR A C 1
ATOM 2297 O O . TYR A 1 303 ? 5.952 16.489 54.044 1.00 29.00 295 TYR A O 1
ATOM 2306 N N . ASN A 1 304 ? 6.549 17.840 55.739 1.00 23.96 296 ASN A N 1
ATOM 2307 C CA . ASN A 1 304 ? 6.368 19.037 54.918 1.00 27.67 296 ASN A CA 1
ATOM 2308 C C . ASN A 1 304 ? 7.482 19.179 53.888 1.00 34.54 296 ASN A C 1
ATOM 2309 O O . ASN A 1 304 ? 7.218 19.567 52.744 1.00 30.92 296 ASN A O 1
ATOM 2314 N N . ASP A 1 305 ? 8.736 18.880 54.266 1.00 27.53 297 ASP A N 1
ATOM 2315 C CA . ASP A 1 305 ? 9.796 18.852 53.259 1.00 24.42 297 ASP A CA 1
ATOM 2316 C C . ASP A 1 305 ? 9.484 17.814 52.179 1.00 27.12 297 ASP A C 1
ATOM 2317 O O . ASP A 1 305 ? 9.700 18.056 50.986 1.00 28.11 297 ASP A O 1
ATOM 2322 N N . VAL A 1 306 ? 8.984 16.648 52.590 1.00 25.39 298 VAL A N 1
ATOM 2323 C CA . VAL A 1 306 ? 8.718 15.565 51.645 1.00 29.29 298 VAL A CA 1
ATOM 2324 C C . VAL A 1 306 ? 7.598 15.957 50.695 1.00 27.57 298 VAL A C 1
ATOM 2325 O O . VAL A 1 306 ? 7.645 15.663 49.497 1.00 33.82 298 VAL A O 1
ATOM 2329 N N . MET A 1 307 ? 6.572 16.625 51.224 1.00 22.86 299 MET A N 1
ATOM 2330 C CA . MET A 1 307 ? 5.465 17.080 50.399 1.00 29.23 299 MET A CA 1
ATOM 2331 C C . MET A 1 307 ? 5.966 17.940 49.244 1.00 32.44 299 MET A C 1
ATOM 2332 O O . MET A 1 307 ? 5.553 17.764 48.091 1.00 29.67 299 MET A O 1
ATOM 2337 N N . LYS A 1 308 ? 6.852 18.892 49.541 1.00 28.46 300 LYS A N 1
ATOM 2338 C CA . LYS A 1 308 ? 7.425 19.714 48.484 1.00 32.32 300 LYS A CA 1
ATOM 2339 C C . LYS A 1 308 ? 8.212 18.864 47.501 1.00 32.61 300 LYS A C 1
ATOM 2340 O O . LYS A 1 308 ? 8.109 19.049 46.286 1.00 32.46 300 LYS A O 1
ATOM 2342 N N . CYS A 1 309 ? 9.012 17.933 48.009 1.00 28.34 301 CYS A N 1
ATOM 2343 C CA . CYS A 1 309 ? 9.818 17.096 47.130 1.00 28.47 301 CYS A CA 1
ATOM 2344 C C . CYS A 1 309 ? 8.933 16.285 46.191 1.00 32.60 301 CYS A C 1
ATOM 2345 O O . CYS A 1 309 ? 9.223 16.171 44.991 1.00 35.94 301 CYS A O 1
ATOM 2348 N N . VAL A 1 310 ? 7.848 15.721 46.717 1.00 30.23 302 VAL A N 1
ATOM 2349 C CA . VAL A 1 310 ? 6.985 14.863 45.906 1.00 28.26 302 VAL A CA 1
ATOM 2350 C C . VAL A 1 310 ? 6.310 15.666 44.801 1.00 32.96 302 VAL A C 1
ATOM 2351 O O . VAL A 1 310 ? 6.334 15.270 43.628 1.00 30.26 302 VAL A O 1
ATOM 2355 N N . GLU A 1 311 ? 5.689 16.807 45.149 1.00 25.14 303 GLU A N 1
ATOM 2356 C CA . GLU A 1 311 ? 4.963 17.538 44.117 1.00 29.29 303 GLU A CA 1
ATOM 2357 C C . GLU A 1 311 ? 5.927 18.180 43.121 1.00 27.05 303 GLU A C 1
ATOM 2358 O O . GLU A 1 311 ? 5.588 18.338 41.945 1.00 32.09 303 GLU A O 1
ATOM 2364 N N . ASN A 1 312 ? 7.144 18.515 43.553 1.00 31.02 304 ASN A N 1
ATOM 2365 C CA . ASN A 1 312 ? 8.128 19.051 42.615 1.00 33.15 304 ASN A CA 1
ATOM 2366 C C . ASN A 1 312 ? 8.630 17.965 41.675 1.00 34.34 304 ASN A C 1
ATOM 2367 O O . ASN A 1 312 ? 8.855 18.218 40.486 1.00 28.14 304 ASN A O 1
ATOM 2372 N N . LEU A 1 313 ? 8.818 16.749 42.201 1.00 28.41 305 LEU A N 1
ATOM 2373 C CA . LEU A 1 313 ? 9.237 15.626 41.371 1.00 30.05 305 LEU A CA 1
ATOM 2374 C C . LEU A 1 313 ? 8.220 15.376 40.267 1.00 34.83 305 LEU A C 1
ATOM 2375 O O . LEU A 1 313 ? 8.573 15.279 39.085 1.00 31.76 305 LEU A O 1
ATOM 2380 N N . VAL A 1 314 ? 6.934 15.312 40.632 1.00 28.41 306 VAL A N 1
ATOM 2381 C CA . VAL A 1 314 ? 5.912 14.998 39.643 1.00 29.17 306 VAL A CA 1
ATOM 2382 C C . VAL A 1 314 ? 5.746 16.147 38.653 1.00 36.29 306 VAL A C 1
ATOM 2383 O O . VAL A 1 314 ? 5.582 15.921 37.448 1.00 36.13 306 VAL A O 1
ATOM 2387 N N . GLU A 1 315 ? 5.782 17.395 39.132 1.00 37.11 307 GLU A N 1
ATOM 2388 C CA . GLU A 1 315 ? 5.683 18.531 38.211 1.00 36.28 307 GLU A CA 1
ATOM 2389 C C . GLU A 1 315 ? 6.819 18.514 37.192 1.00 33.10 307 GLU A C 1
ATOM 2390 O O . GLU A 1 315 ? 6.610 18.790 36.001 1.00 37.60 307 GLU A O 1
ATOM 2396 N N . TYR A 1 316 ? 8.034 18.216 37.656 1.00 35.22 308 TYR A N 1
ATOM 2397 C CA . TYR A 1 316 ? 9.187 18.101 36.770 1.00 36.86 308 TYR A CA 1
ATOM 2398 C C . TYR A 1 316 ? 8.951 17.061 35.680 1.00 36.38 308 TYR A C 1
ATOM 2399 O O . TYR A 1 316 ? 9.250 17.299 34.504 1.00 36.74 308 TYR A O 1
ATOM 2408 N N . ILE A 1 317 ? 8.452 15.881 36.062 1.00 36.62 309 ILE A N 1
ATOM 2409 C CA . ILE A 1 317 ? 8.203 14.821 35.085 1.00 38.72 309 ILE A CA 1
ATOM 2410 C C . ILE A 1 317 ? 7.190 15.289 34.050 1.00 41.31 309 ILE A C 1
ATOM 2411 O O . ILE A 1 317 ? 7.387 15.126 32.838 1.00 39.63 309 ILE A O 1
ATOM 2416 N N . VAL A 1 318 ? 6.091 15.886 34.510 1.00 33.32 310 VAL A N 1
ATOM 2417 C CA . VAL A 1 318 ? 5.027 16.278 33.585 1.00 33.68 310 VAL A CA 1
ATOM 2418 C C . VAL A 1 318 ? 5.527 17.334 32.607 1.00 40.13 310 VAL A C 1
ATOM 2419 O O . VAL A 1 318 ? 5.281 17.251 31.394 1.00 38.82 310 VAL A O 1
ATOM 2423 N N . ARG A 1 319 ? 6.237 18.344 33.116 1.00 35.48 311 ARG A N 1
ATOM 2424 C CA A ARG A 1 319 ? 6.756 19.387 32.237 0.32 39.81 311 ARG A CA 1
ATOM 2425 C CA B ARG A 1 319 ? 6.762 19.388 32.240 0.68 39.22 311 ARG A CA 1
ATOM 2426 C C . ARG A 1 319 ? 7.691 18.806 31.184 1.00 46.06 311 ARG A C 1
ATOM 2427 O O . ARG A 1 319 ? 7.641 19.204 30.013 1.00 42.89 311 ARG A O 1
ATOM 2442 N N . ALA A 1 320 ? 8.545 17.856 31.577 1.00 42.53 312 ALA A N 1
ATOM 2443 C CA . ALA A 1 320 ? 9.469 17.271 30.612 1.00 43.98 312 ALA A CA 1
ATOM 2444 C C . ALA A 1 320 ? 8.738 16.485 29.532 1.00 45.81 312 ALA A C 1
ATOM 2445 O O . ALA A 1 320 ? 9.189 16.452 28.384 1.00 49.54 312 ALA A O 1
ATOM 2447 N N . LEU A 1 321 ? 7.621 15.839 29.870 1.00 50.57 313 LEU A N 1
ATOM 2448 C CA . LEU A 1 321 ? 6.893 15.065 28.865 1.00 47.54 313 LEU A CA 1
ATOM 2449 C C . LEU A 1 321 ? 6.008 15.925 27.982 1.00 48.95 313 LEU A C 1
ATOM 2450 O O . LEU A 1 321 ? 5.645 15.492 26.882 1.00 53.30 313 LEU A O 1
ATOM 2455 N N . ASN A 1 322 ? 5.631 17.116 28.436 1.00 40.83 314 ASN A N 1
ATOM 2456 C CA . ASN A 1 322 ? 4.533 17.840 27.817 1.00 48.66 314 ASN A CA 1
ATOM 2457 C C . ASN A 1 322 ? 4.954 19.252 27.430 1.00 44.85 314 ASN A C 1
ATOM 2458 O O . ASN A 1 322 ? 4.174 20.203 27.518 1.00 46.54 314 ASN A O 1
ATOM 2463 N N . ASN A 1 323 ? 6.213 19.388 27.003 1.00 46.45 315 ASN A N 1
ATOM 2464 C CA . ASN A 1 323 ? 6.799 20.648 26.531 1.00 52.98 315 ASN A CA 1
ATOM 2465 C C . ASN A 1 323 ? 6.567 21.813 27.493 1.00 56.00 315 ASN A C 1
ATOM 2466 O O . ASN A 1 323 ? 6.246 22.927 27.081 1.00 60.61 315 ASN A O 1
ATOM 2471 N N . GLY A 1 324 ? 6.742 21.564 28.786 1.00 47.82 316 GLY A N 1
ATOM 2472 C CA . GLY A 1 324 ? 6.627 22.605 29.782 1.00 43.55 316 GLY A CA 1
ATOM 2473 C C . GLY A 1 324 ? 5.250 22.785 30.385 1.00 41.08 316 GLY A C 1
ATOM 2474 O O . GLY A 1 324 ? 5.119 23.514 31.378 1.00 45.39 316 GLY A O 1
ATOM 2475 N N . GLU A 1 325 ? 4.224 22.143 29.831 1.00 40.98 317 GLU A N 1
ATOM 2476 C CA . GLU A 1 325 ? 2.886 22.234 30.391 1.00 44.85 317 GLU A CA 1
ATOM 2477 C C . GLU A 1 325 ? 2.769 21.319 31.603 1.00 48.79 317 GLU A C 1
ATOM 2478 O O . GLU A 1 325 ? 3.489 20.329 31.726 1.00 45.12 317 GLU A O 1
ATOM 2484 N N . THR A 1 326 ? 1.851 21.671 32.506 1.00 43.31 318 THR A N 1
ATOM 2485 C CA . THR A 1 326 ? 1.567 20.891 33.698 1.00 45.94 318 THR A CA 1
ATOM 2486 C C . THR A 1 326 ? 0.197 20.234 33.670 1.00 49.35 318 THR A C 1
ATOM 2487 O O . THR A 1 326 ? -0.118 19.466 34.581 1.00 43.87 318 THR A O 1
ATOM 2491 N N . GLN A 1 327 ? -0.629 20.521 32.664 1.00 44.44 319 GLN A N 1
ATOM 2492 C CA . GLN A 1 327 ? -1.960 19.936 32.580 1.00 52.49 319 GLN A CA 1
ATOM 2493 C C . GLN A 1 327 ? -1.937 18.674 31.729 1.00 53.59 319 GLN A C 1
ATOM 2494 O O . GLN A 1 327 ? -1.218 18.592 30.730 1.00 54.21 319 GLN A O 1
ATOM 2500 N N . VAL A 1 328 ? -2.733 17.692 32.140 1.00 52.16 320 VAL A N 1
ATOM 2501 C CA . VAL A 1 328 ? -2.771 16.372 31.522 1.00 50.94 320 VAL A CA 1
ATOM 2502 C C . VAL A 1 328 ? -4.226 15.956 31.387 1.00 47.44 320 VAL A C 1
ATOM 2503 O O . VAL A 1 328 ? -5.020 16.142 32.316 1.00 53.02 320 VAL A O 1
ATOM 2507 N N . GLN A 1 329 ? -4.577 15.390 30.239 1.00 44.73 321 GLN A N 1
ATOM 2508 C CA . GLN A 1 329 ? -5.911 14.844 30.018 1.00 45.10 321 GLN A CA 1
ATOM 2509 C C . GLN A 1 329 ? -5.942 13.385 30.458 1.00 44.86 321 GLN A C 1
ATOM 2510 O O . GLN A 1 329 ? -5.017 12.621 30.157 1.00 46.46 321 GLN A O 1
ATOM 2512 N N . TYR A 1 330 ? -6.982 13.009 31.201 1.00 42.74 322 TYR A N 1
ATOM 2513 C CA . TYR A 1 330 ? -7.237 11.618 31.562 1.00 41.61 322 TYR A CA 1
ATOM 2514 C C . TYR A 1 330 ? -8.675 11.298 31.176 1.00 48.39 322 TYR A C 1
ATOM 2515 O O . TYR A 1 330 ? -9.591 12.048 31.531 1.00 48.55 322 TYR A O 1
ATOM 2524 N N . SER A 1 331 ? -8.874 10.190 30.444 1.00 48.00 323 SER A N 1
ATOM 2525 C CA . SER A 1 331 ? -10.133 9.933 29.744 1.00 49.72 323 SER A CA 1
ATOM 2526 C C . SER A 1 331 ? -11.057 8.939 30.434 1.00 52.12 323 SER A C 1
ATOM 2527 O O . SER A 1 331 ? -12.224 8.851 30.052 1.00 58.87 323 SER A O 1
ATOM 2530 N N . HIS A 1 332 ? -10.583 8.174 31.411 1.00 45.63 324 HIS A N 1
ATOM 2531 C CA . HIS A 1 332 ? -11.227 6.905 31.715 1.00 48.96 324 HIS A CA 1
ATOM 2532 C C . HIS A 1 332 ? -12.037 6.899 33.011 1.00 54.16 324 HIS A C 1
ATOM 2533 O O . HIS A 1 332 ? -12.529 5.836 33.405 1.00 56.61 324 HIS A O 1
ATOM 2540 N N . LEU A 1 333 ? -12.209 8.041 33.677 1.00 52.39 325 LEU A N 1
ATOM 2541 C CA . LEU A 1 333 ? -13.042 8.066 34.877 1.00 59.36 325 LEU A CA 1
ATOM 2542 C C . LEU A 1 333 ? -14.522 8.019 34.511 1.00 58.70 325 LEU A C 1
ATOM 2543 O O . LEU A 1 333 ? -14.941 8.538 33.474 1.00 58.67 325 LEU A O 1
ATOM 2548 N N . LYS A 1 334 ? -15.321 7.407 35.393 1.00 62.79 326 LYS A N 1
ATOM 2549 C CA . LYS A 1 334 ? -16.757 7.301 35.144 1.00 66.38 326 LYS A CA 1
ATOM 2550 C C . LYS A 1 334 ? -17.428 8.662 35.031 1.00 70.67 326 LYS A C 1
ATOM 2551 O O . LYS A 1 334 ? -18.484 8.765 34.402 1.00 81.00 326 LYS A O 1
ATOM 2553 N N . SER A 1 335 ? -16.835 9.702 35.610 1.00 70.54 327 SER A N 1
ATOM 2554 C CA . SER A 1 335 ? -17.363 11.059 35.554 1.00 68.13 327 SER A CA 1
ATOM 2555 C C . SER A 1 335 ? -17.043 11.770 34.249 1.00 67.11 327 SER A C 1
ATOM 2556 O O . SER A 1 335 ? -17.303 12.974 34.136 1.00 72.66 327 SER A O 1
ATOM 2559 N N . GLY A 1 336 ? -16.496 11.066 33.263 1.00 66.72 328 GLY A N 1
ATOM 2560 C CA . GLY A 1 336 ? -16.142 11.677 32.005 1.00 64.53 328 GLY A CA 1
ATOM 2561 C C . GLY A 1 336 ? -14.689 12.111 31.979 1.00 68.35 328 GLY A C 1
ATOM 2562 O O . GLY A 1 336 ? -13.966 11.997 32.975 1.00 65.52 328 GLY A O 1
ATOM 2563 N N . PRO A 1 337 ? -14.231 12.607 30.828 1.00 68.28 329 PRO A N 1
ATOM 2564 C CA . PRO A 1 337 ? -12.839 13.063 30.727 1.00 60.32 329 PRO A CA 1
ATOM 2565 C C . PRO A 1 337 ? -12.557 14.198 31.700 1.00 65.52 329 PRO A C 1
ATOM 2566 O O . PRO A 1 337 ? -13.417 15.033 31.977 1.00 68.27 329 PRO A O 1
ATOM 2570 N N . GLN A 1 338 ? -11.342 14.204 32.239 1.00 66.15 330 GLN A N 1
ATOM 2571 C CA . GLN A 1 338 ? -10.882 15.238 33.150 1.00 65.19 330 GLN A CA 1
ATOM 2572 C C . GLN A 1 338 ? -9.593 15.845 32.622 1.00 64.13 330 GLN A C 1
ATOM 2573 O O . GLN A 1 338 ? -8.809 15.183 31.934 1.00 60.76 330 GLN A O 1
ATOM 2579 N N . VAL A 1 339 ? -9.370 17.106 32.972 1.00 57.34 331 VAL A N 1
ATOM 2580 C CA . VAL A 1 339 ? -8.059 17.730 32.877 1.00 50.52 331 VAL A CA 1
ATOM 2581 C C . VAL A 1 339 ? -7.577 17.965 34.297 1.00 50.95 331 VAL A C 1
ATOM 2582 O O . VAL A 1 339 ? -8.291 18.572 35.103 1.00 57.99 331 VAL A O 1
ATOM 2586 N N . VAL A 1 340 ? -6.389 17.463 34.614 1.00 43.13 332 VAL A N 1
ATOM 2587 C CA . VAL A 1 340 ? -5.796 17.704 35.923 1.00 47.39 332 VAL A CA 1
ATOM 2588 C C . VAL A 1 340 ? -4.504 18.478 35.728 1.00 45.25 332 VAL A C 1
ATOM 2589 O O . VAL A 1 340 ? -3.785 18.304 34.738 1.00 43.01 332 VAL A O 1
ATOM 2593 N N . ASP A 1 341 ? -4.213 19.336 36.692 1.00 45.93 333 ASP A N 1
ATOM 2594 C CA . ASP A 1 341 ? -3.042 20.193 36.658 1.00 42.30 333 ASP A CA 1
ATOM 2595 C C . ASP A 1 341 ? -2.083 19.777 37.771 1.00 43.41 333 ASP A C 1
ATOM 2596 O O . ASP A 1 341 ? -2.410 19.909 38.957 1.00 41.88 333 ASP A O 1
ATOM 2601 N N . PHE A 1 342 ? -0.893 19.304 37.389 1.00 39.74 334 PHE A N 1
ATOM 2602 C CA . PHE A 1 342 ? 0.119 18.878 38.345 1.00 37.52 334 PHE A CA 1
ATOM 2603 C C . PHE A 1 342 ? 1.021 20.013 38.819 1.00 41.46 334 PHE A C 1
ATOM 2604 O O . PHE A 1 342 ? 2.045 19.749 39.467 1.00 38.68 334 PHE A O 1
ATOM 2612 N N . LYS A 1 343 ? 0.674 21.257 38.493 1.00 39.83 335 LYS A N 1
ATOM 2613 C CA . LYS A 1 343 ? 1.425 22.424 38.941 1.00 41.60 335 LYS A CA 1
ATOM 2614 C C . LYS A 1 343 ? 1.563 22.439 40.461 1.00 38.57 335 LYS A C 1
ATOM 2615 O O . LYS A 1 343 ? 0.570 22.318 41.182 1.00 35.79 335 LYS A O 1
ATOM 2621 N N . ALA A 1 344 ? 2.810 22.610 40.948 1.00 41.15 336 ALA A N 1
ATOM 2622 C CA . ALA A 1 344 ? 3.068 22.767 42.375 1.00 40.22 336 ALA A CA 1
ATOM 2623 C C . ALA A 1 344 ? 2.827 24.215 42.810 1.00 39.78 336 ALA A C 1
ATOM 2624 O O . ALA A 1 344 ? 3.049 25.144 42.030 1.00 39.99 336 ALA A O 1
ATOM 2626 N N . PRO A 1 345 ? 2.358 24.443 44.057 1.00 38.88 337 PRO A N 1
ATOM 2627 C CA . PRO A 1 345 ? 2.012 23.486 45.121 1.00 35.58 337 PRO A CA 1
ATOM 2628 C C . PRO A 1 345 ? 0.649 22.814 44.926 1.00 39.34 337 PRO A C 1
ATOM 2629 O O . PRO A 1 345 ? -0.287 23.432 44.422 1.00 38.22 337 PRO A O 1
ATOM 2633 N N . TRP A 1 346 ? 0.532 21.552 45.316 1.00 36.50 338 TRP A N 1
ATOM 2634 C CA . TRP A 1 346 ? -0.762 20.896 45.215 1.00 35.07 338 TRP A CA 1
ATOM 2635 C C . TRP A 1 346 ? -1.666 21.327 46.366 1.00 34.01 338 TRP A C 1
ATOM 2636 O O . TRP A 1 346 ? -1.199 21.811 47.397 1.00 33.50 338 TRP A O 1
ATOM 2647 N N . ILE A 1 347 ? -2.975 21.124 46.185 1.00 35.16 339 ILE A N 1
ATOM 2648 C CA . ILE A 1 347 ? -3.925 21.314 47.275 1.00 35.93 339 ILE A CA 1
ATOM 2649 C C . ILE A 1 347 ? -3.502 20.478 48.477 1.00 40.23 339 ILE A C 1
ATOM 2650 O O . ILE A 1 347 ? -3.199 19.289 48.344 1.00 38.37 339 ILE A O 1
ATOM 2655 N N . ARG A 1 348 ? -3.479 21.101 49.654 1.00 35.81 340 ARG A N 1
ATOM 2656 C CA A ARG A 1 348 ? -3.154 20.426 50.897 0.49 36.64 340 ARG A CA 1
ATOM 2657 C CA B ARG A 1 348 ? -3.140 20.445 50.919 0.51 36.73 340 ARG A CA 1
ATOM 2658 C C . ARG A 1 348 ? -4.322 20.577 51.862 1.00 36.52 340 ARG A C 1
ATOM 2659 O O . ARG A 1 348 ? -4.779 21.693 52.110 1.00 32.46 340 ARG A O 1
ATOM 2674 N N . MET A 1 349 ? -4.811 19.453 52.400 1.00 31.23 341 MET A N 1
ATOM 2675 C CA A MET A 1 349 ? -5.774 19.545 53.485 0.40 31.51 341 MET A CA 1
ATOM 2676 C CA B MET A 1 349 ? -5.885 19.446 53.399 0.60 32.80 341 MET A CA 1
ATOM 2677 C C . MET A 1 349 ? -5.620 18.353 54.419 1.00 30.07 341 MET A C 1
ATOM 2678 O O . MET A 1 349 ? -5.123 17.295 54.053 1.00 28.57 341 MET A O 1
ATOM 2687 N N . THR A 1 350 ? -6.008 18.574 55.673 1.00 26.02 342 THR A N 1
ATOM 2688 C CA . THR A 1 350 ? -5.993 17.457 56.599 1.00 27.60 342 THR A CA 1
ATOM 2689 C C . THR A 1 350 ? -7.097 16.473 56.227 1.00 29.96 342 THR A C 1
ATOM 2690 O O . THR A 1 350 ? -8.035 16.795 55.487 1.00 30.03 342 THR A O 1
ATOM 2694 N N . MET A 1 351 ? -6.990 15.261 56.768 1.00 25.49 343 MET A N 1
ATOM 2695 C CA . MET A 1 351 ? -8.038 14.278 56.532 1.00 27.72 343 MET A CA 1
ATOM 2696 C C . MET A 1 351 ? -9.375 14.778 57.058 1.00 27.63 343 MET A C 1
ATOM 2697 O O . MET A 1 351 ? -10.392 14.666 56.366 1.00 26.50 343 MET A O 1
ATOM 2702 N N . LYS A 1 352 ? -9.391 15.369 58.266 1.00 27.15 344 LYS A N 1
ATOM 2703 C CA . LYS A 1 352 ? -10.645 15.889 58.802 1.00 31.40 344 LYS A CA 1
ATOM 2704 C C . LYS A 1 352 ? -11.213 16.990 57.912 1.00 28.90 344 LYS A C 1
ATOM 2705 O O . LYS A 1 352 ? -12.418 17.020 57.656 1.00 30.23 344 LYS A O 1
ATOM 2711 N N . GLU A 1 353 ? -10.375 17.924 57.454 1.00 29.39 345 GLU A N 1
ATOM 2712 C CA . GLU A 1 353 ? -10.893 18.971 56.558 1.00 30.20 345 GLU A CA 1
ATOM 2713 C C . GLU A 1 353 ? -11.518 18.361 55.309 1.00 29.60 345 GLU A C 1
ATOM 2714 O O . GLU A 1 353 ? -12.594 18.796 54.864 1.00 31.09 345 GLU A O 1
ATOM 2720 N N . SER A 1 354 ? -10.852 17.357 54.719 1.00 27.96 346 SER A N 1
ATOM 2721 C CA . SER A 1 354 ? -11.375 16.776 53.481 1.00 28.34 346 SER A CA 1
ATOM 2722 C C . SER A 1 354 ? -12.709 16.091 53.716 1.00 28.88 346 SER A C 1
ATOM 2723 O O . SER A 1 354 ? -13.591 16.139 52.853 1.00 30.30 346 SER A O 1
ATOM 2726 N N . ILE A 1 355 ? -12.897 15.481 54.885 1.00 29.55 347 ILE A N 1
ATOM 2727 C CA . ILE A 1 355 ? -14.198 14.884 55.180 1.00 29.16 347 ILE A CA 1
ATOM 2728 C C . ILE A 1 355 ? -15.264 15.970 55.272 1.00 31.83 347 ILE A C 1
ATOM 2729 O O . ILE A 1 355 ? -16.422 15.745 54.905 1.00 33.26 347 ILE A O 1
ATOM 2734 N N . SER A 1 356 ? -14.902 17.167 55.734 1.00 30.26 348 SER A N 1
ATOM 2735 C CA . SER A 1 356 ? -15.867 18.263 55.723 1.00 36.28 348 SER A CA 1
ATOM 2736 C C . SER A 1 356 ? -16.081 18.791 54.309 1.00 32.06 348 SER A C 1
ATOM 2737 O O . SER A 1 356 ? -17.223 18.913 53.845 1.00 33.26 348 SER A O 1
ATOM 2740 N N . VAL A 1 357 ? -14.996 19.100 53.600 1.00 34.21 349 VAL A N 1
ATOM 2741 C CA . VAL A 1 357 ? -15.139 19.751 52.296 1.00 38.70 349 VAL A CA 1
ATOM 2742 C C . VAL A 1 357 ? -15.846 18.832 51.305 1.00 36.45 349 VAL A C 1
ATOM 2743 O O . VAL A 1 357 ? -16.789 19.236 50.626 1.00 38.56 349 VAL A O 1
ATOM 2747 N N . TYR A 1 358 ? -15.389 17.588 51.194 1.00 36.90 350 TYR A N 1
ATOM 2748 C CA . TYR A 1 358 ? -15.930 16.677 50.194 1.00 36.78 350 TYR A CA 1
ATOM 2749 C C . TYR A 1 358 ? -16.988 15.731 50.736 1.00 39.45 350 TYR A C 1
ATOM 2750 O O . TYR A 1 358 ? -17.842 15.282 49.969 1.00 38.11 350 TYR A O 1
ATOM 2759 N N . GLY A 1 359 ? -16.953 15.402 52.025 1.00 35.39 351 GLY A N 1
ATOM 2760 C CA . GLY A 1 359 ? -17.918 14.465 52.563 1.00 36.66 351 GLY A CA 1
ATOM 2761 C C . GLY A 1 359 ? -19.102 15.124 53.240 1.00 37.95 351 GLY A C 1
ATOM 2762 O O . GLY A 1 359 ? -20.108 14.464 53.507 1.00 43.16 351 GLY A O 1
ATOM 2763 N N . GLY A 1 360 ? -18.998 16.422 53.527 1.00 35.43 352 GLY A N 1
ATOM 2764 C CA . GLY A 1 360 ? -20.076 17.112 54.202 1.00 36.62 352 GLY A CA 1
ATOM 2765 C C . GLY A 1 360 ? -20.232 16.745 55.664 1.00 39.84 352 GLY A C 1
ATOM 2766 O O . GLY A 1 360 ? -21.299 16.973 56.235 1.00 37.91 352 GLY A O 1
ATOM 2767 N N . VAL A 1 361 ? -19.199 16.183 56.297 1.00 34.74 353 VAL A N 1
ATOM 2768 C CA . VAL A 1 361 ? -19.258 15.811 57.709 1.00 32.79 353 VAL A CA 1
ATOM 2769 C C . VAL A 1 361 ? -18.164 16.564 58.459 1.00 35.66 353 VAL A C 1
ATOM 2770 O O . VAL A 1 361 ? -16.997 16.536 58.060 1.00 32.25 353 VAL A O 1
ATOM 2774 N N . ASP A 1 362 ? -18.534 17.206 59.558 1.00 35.21 354 ASP A N 1
ATOM 2775 C CA . ASP A 1 362 ? -17.596 17.941 60.412 1.00 38.18 354 ASP A CA 1
ATOM 2776 C C . ASP A 1 362 ? -17.300 17.039 61.617 1.00 35.21 354 ASP A C 1
ATOM 2777 O O . ASP A 1 362 ? -18.019 17.062 62.622 1.00 35.69 354 ASP A O 1
ATOM 2782 N N . VAL A 1 363 ? -16.242 16.223 61.519 1.00 30.25 355 VAL A N 1
ATOM 2783 C CA . VAL A 1 363 ? -16.160 15.042 62.388 1.00 34.97 355 VAL A CA 1
ATOM 2784 C C . VAL A 1 363 ? -16.092 15.435 63.862 1.00 31.19 355 VAL A C 1
ATOM 2785 O O . VAL A 1 363 ? -16.673 14.760 64.714 1.00 32.62 355 VAL A O 1
ATOM 2789 N N . ASP A 1 364 ? -15.384 16.509 64.197 1.00 31.00 356 ASP A N 1
ATOM 2790 C CA . ASP A 1 364 ? -15.232 16.788 65.622 1.00 33.15 356 ASP A CA 1
ATOM 2791 C C . ASP A 1 364 ? -16.434 17.493 66.208 1.00 37.76 356 ASP A C 1
ATOM 2792 O O . ASP A 1 364 ? -16.418 17.825 67.395 1.00 36.10 356 ASP A O 1
ATOM 2797 N N . LEU A 1 365 ? -17.498 17.690 65.427 1.00 32.24 357 LEU A N 1
ATOM 2798 C CA . LEU A 1 365 ? -18.782 18.035 66.018 1.00 37.05 357 LEU A CA 1
ATOM 2799 C C . LEU A 1 365 ? -19.616 16.808 66.365 1.00 38.83 357 LEU A C 1
ATOM 2800 O O . LEU A 1 365 ? -20.723 16.966 66.880 1.00 34.95 357 LEU A O 1
ATOM 2805 N N . HIS A 1 366 ? -19.114 15.596 66.124 1.00 35.42 358 HIS A N 1
ATOM 2806 C CA . HIS A 1 366 ? -19.917 14.394 66.284 1.00 36.82 358 HIS A CA 1
ATOM 2807 C C . HIS A 1 366 ? -19.265 13.407 67.240 1.00 38.10 358 HIS A C 1
ATOM 2808 O O . HIS A 1 366 ? -18.038 13.245 67.256 1.00 36.75 358 HIS A O 1
ATOM 2815 N N . ALA A 1 367 ? -20.108 12.737 68.017 1.00 35.54 359 ALA A N 1
ATOM 2816 C CA . ALA A 1 367 ? -19.716 11.605 68.841 1.00 40.13 359 ALA A CA 1
ATOM 2817 C C . ALA A 1 367 ? -19.479 10.361 67.974 1.00 35.26 359 ALA A C 1
ATOM 2818 O O . ALA A 1 367 ? -20.018 10.234 66.871 1.00 38.40 359 ALA A O 1
ATOM 2820 N N . ASP A 1 368 ? -18.657 9.437 68.493 1.00 35.40 360 ASP A N 1
ATOM 2821 C CA . ASP A 1 368 ? -18.372 8.190 67.776 1.00 36.85 360 ASP A CA 1
ATOM 2822 C C . ASP A 1 368 ? -19.646 7.534 67.252 1.00 38.91 360 ASP A C 1
ATOM 2823 O O . ASP A 1 368 ? -19.698 7.091 66.096 1.00 36.08 360 ASP A O 1
ATOM 2828 N N . HIS A 1 369 ? -20.693 7.480 68.078 1.00 36.89 361 HIS A N 1
ATOM 2829 C CA . HIS A 1 369 ? -21.904 6.799 67.646 1.00 40.78 361 HIS A CA 1
ATOM 2830 C C . HIS A 1 369 ? -22.586 7.525 66.487 1.00 45.96 361 HIS A C 1
ATOM 2831 O O . HIS A 1 369 ? -23.270 6.879 65.683 1.00 37.62 361 HIS A O 1
ATOM 2838 N N . GLU A 1 370 ? -22.393 8.844 66.359 1.00 38.03 362 GLU A N 1
ATOM 2839 C CA . GLU A 1 370 ? -22.948 9.551 65.199 1.00 39.38 362 GLU A CA 1
ATOM 2840 C C . GLU A 1 370 ? -22.113 9.301 63.946 1.00 38.61 362 GLU A C 1
ATOM 2841 O O . GLU A 1 370 ? -22.660 9.200 62.842 1.00 42.09 362 GLU A O 1
ATOM 2847 N N . LEU A 1 371 ? -20.790 9.219 64.093 1.00 36.02 363 LEU A N 1
ATOM 2848 C CA . LEU A 1 371 ? -19.950 8.778 62.984 1.00 33.44 363 LEU A CA 1
ATOM 2849 C C . LEU A 1 371 ? -20.377 7.397 62.486 1.00 40.29 363 LEU A C 1
ATOM 2850 O O . LEU A 1 371 ? -20.496 7.174 61.273 1.00 37.81 363 LEU A O 1
ATOM 2855 N N . ARG A 1 372 ? -20.603 6.449 63.408 1.00 33.87 364 ARG A N 1
ATOM 2856 C CA A ARG A 1 372 ? -21.072 5.127 62.998 0.47 36.15 364 ARG A CA 1
ATOM 2857 C CA B ARG A 1 372 ? -21.078 5.124 63.007 0.53 36.22 364 ARG A CA 1
ATOM 2858 C C . ARG A 1 372 ? -22.377 5.233 62.227 1.00 38.12 364 ARG A C 1
ATOM 2859 O O . ARG A 1 372 ? -22.535 4.619 61.166 1.00 49.65 364 ARG A O 1
ATOM 2874 N N . LYS A 1 373 ? -23.323 6.014 62.748 1.00 35.99 365 LYS A N 1
ATOM 2875 C CA . LYS A 1 373 ? -24.614 6.159 62.079 1.00 39.07 365 LYS A CA 1
ATOM 2876 C C . LYS A 1 373 ? -24.464 6.789 60.700 1.00 43.00 365 LYS A C 1
ATOM 2877 O O . LYS A 1 373 ? -25.254 6.487 59.797 1.00 43.68 365 LYS A O 1
ATOM 2883 N N . ILE A 1 374 ? -23.457 7.650 60.509 1.00 38.94 366 ILE A N 1
ATOM 2884 C CA . ILE A 1 374 ? -23.213 8.192 59.173 1.00 40.36 366 ILE A CA 1
ATOM 2885 C C . ILE A 1 374 ? -22.711 7.093 58.246 1.00 35.59 366 ILE A C 1
ATOM 2886 O O . ILE A 1 374 ? -23.152 6.979 57.100 1.00 39.95 366 ILE A O 1
ATOM 2891 N N . LEU A 1 375 ? -21.788 6.259 58.731 1.00 38.09 367 LEU A N 1
ATOM 2892 C CA . LEU A 1 375 ? -21.292 5.146 57.929 1.00 40.58 367 LEU A CA 1
ATOM 2893 C C . LEU A 1 375 ? -22.412 4.166 57.601 1.00 42.24 367 LEU A C 1
ATOM 2894 O O . LEU A 1 375 ? -22.447 3.590 56.507 1.00 50.16 367 LEU A O 1
ATOM 2899 N N . GLU A 1 376 ? -23.345 3.976 58.538 1.00 41.40 368 GLU A N 1
ATOM 2900 C CA . GLU A 1 376 ? -24.440 3.034 58.333 1.00 42.57 368 GLU A CA 1
ATOM 2901 C C . GLU A 1 376 ? -25.366 3.489 57.211 1.00 49.65 368 GLU A C 1
ATOM 2902 O O . GLU A 1 376 ? -25.768 2.682 56.366 1.00 52.83 368 GLU A O 1
ATOM 2908 N N . THR A 1 377 ? -25.716 4.775 57.185 1.00 45.85 369 THR A N 1
ATOM 2909 C CA . THR A 1 377 ? -26.756 5.280 56.293 1.00 49.01 369 THR A CA 1
ATOM 2910 C C . THR A 1 377 ? -26.221 5.893 55.006 1.00 46.80 369 THR A C 1
ATOM 2911 O O . THR A 1 377 ? -26.940 5.922 54.011 1.00 50.78 369 THR A O 1
ATOM 2915 N N . GLN A 1 378 ? -24.992 6.400 54.993 1.00 47.60 370 GLN A N 1
ATOM 2916 C CA . GLN A 1 378 ? -24.452 7.076 53.820 1.00 53.61 370 GLN A CA 1
ATOM 2917 C C . GLN A 1 378 ? -23.415 6.252 53.068 1.00 49.97 370 GLN A C 1
ATOM 2918 O O . GLN A 1 378 ? -22.884 6.726 52.062 1.00 50.32 370 GLN A O 1
ATOM 2924 N N . THR A 1 379 ? -23.095 5.039 53.524 1.00 41.73 371 THR A N 1
ATOM 2925 C CA . THR A 1 379 ? -22.172 4.178 52.797 1.00 45.07 371 THR A CA 1
ATOM 2926 C C . THR A 1 379 ? -22.742 2.771 52.756 1.00 42.45 371 THR A C 1
ATOM 2927 O O . THR A 1 379 ? -23.771 2.474 53.367 1.00 44.92 371 THR A O 1
ATOM 2931 N N . SER A 1 380 ? -22.050 1.894 52.032 1.00 42.61 372 SER A N 1
ATOM 2932 C CA . SER A 1 380 ? -22.442 0.494 51.926 1.00 53.16 372 SER A CA 1
ATOM 2933 C C . SER A 1 380 ? -21.487 -0.424 52.687 1.00 52.46 372 SER A C 1
ATOM 2934 O O . SER A 1 380 ? -21.456 -1.631 52.430 1.00 51.64 372 SER A O 1
ATOM 2937 N N . LEU A 1 381 ? -20.709 0.125 53.623 1.00 39.70 373 LEU A N 1
ATOM 2938 C CA . LEU A 1 381 ? -19.817 -0.702 54.419 1.00 45.77 373 LEU A CA 1
ATOM 2939 C C . LEU A 1 381 ? -20.619 -1.730 55.214 1.00 44.84 373 LEU A C 1
ATOM 2940 O O . LEU A 1 381 ? -21.696 -1.416 55.736 1.00 44.34 373 LEU A O 1
ATOM 2945 N N . PRO A 1 382 ? -20.127 -2.956 55.338 1.00 51.62 374 PRO A N 1
ATOM 2946 C CA . PRO A 1 382 ? -20.770 -3.907 56.249 1.00 49.18 374 PRO A CA 1
ATOM 2947 C C . PRO A 1 382 ? -20.619 -3.448 57.692 1.00 44.59 374 PRO A C 1
ATOM 2948 O O . PRO A 1 382 ? -19.604 -2.856 58.077 1.00 41.43 374 PRO A O 1
ATOM 2952 N N . GLU A 1 383 ? -21.656 -3.721 58.488 1.00 45.70 375 GLU A N 1
ATOM 2953 C CA . GLU A 1 383 ? -21.681 -3.280 59.876 1.00 49.39 375 GLU A CA 1
ATOM 2954 C C . GLU A 1 383 ? -20.451 -3.730 60.652 1.00 53.85 375 GLU A C 1
ATOM 2955 O O . GLU A 1 383 ? -19.988 -3.009 61.541 1.00 52.17 375 GLU A O 1
ATOM 2961 N N . LYS A 1 384 ? -19.909 -4.913 60.333 1.00 50.34 376 LYS A N 1
ATOM 2962 C CA . LYS A 1 384 ? -18.732 -5.415 61.043 1.00 53.24 376 LYS A CA 1
ATOM 2963 C C . LYS A 1 384 ? -17.566 -4.435 60.984 1.00 48.56 376 LYS A C 1
ATOM 2964 O O . LYS A 1 384 ? -16.728 -4.405 61.899 1.00 47.98 376 LYS A O 1
ATOM 2966 N N . THR A 1 385 ? -17.494 -3.627 59.923 1.00 46.38 377 THR A N 1
ATOM 2967 C CA . THR A 1 385 ? -16.343 -2.747 59.731 1.00 45.57 377 THR A CA 1
ATOM 2968 C C . THR A 1 385 ? -16.320 -1.587 60.726 1.00 42.76 377 THR A C 1
ATOM 2969 O O . THR A 1 385 ? -15.240 -1.122 61.098 1.00 36.67 377 THR A O 1
ATOM 2973 N N . TYR A 1 386 ? -17.482 -1.108 61.186 1.00 43.47 378 TYR A N 1
ATOM 2974 C CA . TYR A 1 386 ? -17.498 0.112 61.985 1.00 42.48 378 TYR A CA 1
ATOM 2975 C C . TYR A 1 386 ? -18.141 -0.030 63.357 1.00 39.02 378 TYR A C 1
ATOM 2976 O O . TYR A 1 386 ? -17.902 0.828 64.217 1.00 38.95 378 TYR A O 1
ATOM 2985 N N . VAL A 1 387 ? -18.912 -1.092 63.605 1.00 37.97 379 VAL A N 1
ATOM 2986 C CA . VAL A 1 387 ? -19.720 -1.169 64.828 1.00 39.65 379 VAL A CA 1
ATOM 2987 C C . VAL A 1 387 ? -18.849 -1.063 66.077 1.00 37.92 379 VAL A C 1
ATOM 2988 O O . VAL A 1 387 ? -19.275 -0.498 67.091 1.00 44.30 379 VAL A O 1
ATOM 2992 N N . HIS A 1 388 ? -17.610 -1.556 66.023 1.00 38.18 380 HIS A N 1
ATOM 2993 C CA . HIS A 1 388 ? -16.710 -1.448 67.166 1.00 43.91 380 HIS A CA 1
ATOM 2994 C C . HIS A 1 388 ? -15.423 -0.707 66.839 1.00 41.31 380 HIS A C 1
ATOM 2995 O O . HIS A 1 388 ? -14.480 -0.749 67.637 1.00 41.70 380 HIS A O 1
ATOM 3002 N N . ALA A 1 389 ? -15.349 -0.044 65.690 1.00 35.62 381 ALA A N 1
ATOM 3003 C CA . ALA A 1 389 ? -14.113 0.629 65.327 1.00 37.36 381 ALA A CA 1
ATOM 3004 C C . ALA A 1 389 ? -13.864 1.824 66.245 1.00 36.18 381 ALA A C 1
ATOM 3005 O O . ALA A 1 389 ? -14.794 2.453 66.764 1.00 33.61 381 ALA A O 1
ATOM 3007 N N . SER A 1 390 ? -12.592 2.116 66.459 1.00 27.32 382 SER A N 1
ATOM 3008 C CA . SER A 1 390 ? -12.203 3.270 67.246 1.00 29.59 382 SER A CA 1
ATOM 3009 C C . SER A 1 390 ? -12.522 4.560 66.484 1.00 32.37 382 SER A C 1
ATOM 3010 O O . SER A 1 390 ? -12.760 4.554 65.269 1.00 28.96 382 SER A O 1
ATOM 3013 N N . ARG A 1 391 ? -12.506 5.684 67.209 1.00 34.19 383 ARG A N 1
ATOM 3014 C CA . ARG A 1 391 ? -12.763 6.975 66.571 1.00 34.20 383 ARG A CA 1
ATOM 3015 C C . ARG A 1 391 ? -11.836 7.195 65.379 1.00 32.00 383 ARG A C 1
ATOM 3016 O O . ARG A 1 391 ? -12.286 7.575 64.290 1.00 27.02 383 ARG A O 1
ATOM 3024 N N . GLY A 1 392 ? -10.532 6.951 65.570 1.00 30.08 384 GLY A N 1
ATOM 3025 C CA . GLY A 1 392 ? -9.582 7.096 64.471 1.00 29.34 384 GLY A CA 1
ATOM 3026 C C . GLY A 1 392 ? -9.918 6.221 63.279 1.00 29.55 384 GLY A C 1
ATOM 3027 O O . GLY A 1 392 ? -9.824 6.658 62.129 1.00 30.31 384 GLY A O 1
ATOM 3028 N N . GLU A 1 393 ? -10.337 4.978 63.535 1.00 28.39 385 GLU A N 1
ATOM 3029 C CA . GLU A 1 393 ? -10.728 4.094 62.442 1.00 29.58 385 GLU A CA 1
ATOM 3030 C C . GLU A 1 393 ? -11.991 4.604 61.756 1.00 31.98 385 GLU A C 1
ATOM 3031 O O . GLU A 1 393 ? -12.124 4.502 60.528 1.00 28.06 385 GLU A O 1
ATOM 3037 N N . LEU A 1 394 ? -12.917 5.189 62.524 1.00 27.19 386 LEU A N 1
ATOM 3038 C CA . LEU A 1 394 ? -14.138 5.708 61.909 1.00 29.20 386 LEU A CA 1
ATOM 3039 C C . LEU A 1 394 ? -13.818 6.856 60.962 1.00 27.94 386 LEU A C 1
ATOM 3040 O O . LEU A 1 394 ? -14.375 6.944 59.856 1.00 32.20 386 LEU A O 1
ATOM 3045 N N . ILE A 1 395 ? -12.906 7.736 61.378 1.00 26.83 387 ILE A N 1
ATOM 3046 C CA . ILE A 1 395 ? -12.489 8.856 60.539 1.00 28.18 387 ILE A CA 1
ATOM 3047 C C . ILE A 1 395 ? -11.875 8.350 59.236 1.00 30.59 387 ILE A C 1
ATOM 3048 O O . ILE A 1 395 ? -12.202 8.848 58.153 1.00 29.63 387 ILE A O 1
ATOM 3053 N N . ALA A 1 396 ? -11.001 7.337 59.310 1.00 27.13 388 ALA A N 1
ATOM 3054 C CA . ALA A 1 396 ? -10.379 6.826 58.085 1.00 29.68 388 ALA A CA 1
ATOM 3055 C C . ALA A 1 396 ? -11.413 6.183 57.170 1.00 30.98 388 ALA A C 1
ATOM 3056 O O . ALA A 1 396 ? -11.311 6.292 55.938 1.00 31.78 388 ALA A O 1
ATOM 3058 N N . LEU A 1 397 ? -12.425 5.524 57.747 1.00 26.57 389 LEU A N 1
ATOM 3059 C CA . LEU A 1 397 ? -13.487 4.949 56.919 1.00 30.67 389 LEU A CA 1
ATOM 3060 C C . LEU A 1 397 ? -14.347 6.036 56.282 1.00 33.93 389 LEU A C 1
ATOM 3061 O O . LEU A 1 397 ? -14.832 5.871 55.156 1.00 32.64 389 LEU A O 1
ATOM 3066 N N . LEU A 1 398 ? -14.582 7.140 56.996 1.00 28.08 390 LEU A N 1
ATOM 3067 C CA . LEU A 1 398 ? -15.335 8.241 56.395 1.00 32.44 390 LEU A CA 1
ATOM 3068 C C . LEU A 1 398 ? -14.566 8.832 55.225 1.00 34.44 390 LEU A C 1
ATOM 3069 O O . LEU A 1 398 ? -15.153 9.174 54.194 1.00 32.22 390 LEU A O 1
ATOM 3074 N N . PHE A 1 399 ? -13.242 8.952 55.368 1.00 28.73 391 PHE A N 1
ATOM 3075 C CA . PHE A 1 399 ? -12.423 9.400 54.251 1.00 29.44 391 PHE A CA 1
ATOM 3076 C C . PHE A 1 399 ? -12.500 8.426 53.074 1.00 32.50 391 PHE A C 1
ATOM 3077 O O . PHE A 1 399 ? -12.655 8.848 51.922 1.00 29.64 391 PHE A O 1
ATOM 3085 N N . ASP A 1 400 ? -12.353 7.119 53.338 1.00 30.59 392 ASP A N 1
ATOM 3086 C CA . ASP A 1 400 ? -12.409 6.130 52.257 1.00 31.28 392 ASP A CA 1
ATOM 3087 C C . ASP A 1 400 ? -13.720 6.236 51.494 1.00 34.60 392 ASP A C 1
ATOM 3088 O O . ASP A 1 400 ? -13.747 6.198 50.260 1.00 37.44 392 ASP A O 1
ATOM 3093 N N . GLU A 1 401 ? -14.826 6.322 52.219 1.00 31.86 393 GLU A N 1
ATOM 3094 C CA . GLU A 1 401 ? -16.124 6.158 51.585 1.00 34.57 393 GLU A CA 1
ATOM 3095 C C . GLU A 1 401 ? -16.705 7.465 51.068 1.00 39.14 393 GLU A C 1
ATOM 3096 O O . GLU A 1 401 ? -17.454 7.446 50.094 1.00 42.56 393 GLU A O 1
ATOM 3102 N N . LEU A 1 402 ? -16.376 8.606 51.672 1.00 37.47 394 LEU A N 1
ATOM 3103 C CA . LEU A 1 402 ? -17.008 9.861 51.279 1.00 35.52 394 LEU A CA 1
ATOM 3104 C C . LEU A 1 402 ? -16.069 10.844 50.593 1.00 32.26 394 LEU A C 1
ATOM 3105 O O . LEU A 1 402 ? -16.549 11.834 50.034 1.00 36.16 394 LEU A O 1
ATOM 3110 N N . VAL A 1 403 ? -14.756 10.640 50.640 1.00 29.99 395 VAL A N 1
ATOM 3111 C CA . VAL A 1 403 ? -13.808 11.628 50.142 1.00 40.00 395 VAL A CA 1
ATOM 3112 C C . VAL A 1 403 ? -13.001 11.103 48.963 1.00 39.22 395 VAL A C 1
ATOM 3113 O O . VAL A 1 403 ? -12.861 11.787 47.943 1.00 33.04 395 VAL A O 1
ATOM 3117 N N . CYS A 1 404 ? -12.442 9.897 49.095 1.00 32.80 396 CYS A N 1
ATOM 3118 C CA . CYS A 1 404 ? -11.327 9.489 48.242 1.00 34.25 396 CYS A CA 1
ATOM 3119 C C . CYS A 1 404 ? -11.642 9.633 46.745 1.00 37.31 396 CYS A C 1
ATOM 3120 O O . CYS A 1 404 ? -10.858 10.229 45.998 1.00 34.36 396 CYS A O 1
ATOM 3123 N N . ASP A 1 405 ? -12.807 9.120 46.300 1.00 32.99 397 ASP A N 1
ATOM 3124 C CA . ASP A 1 405 ? -13.214 9.178 44.891 1.00 38.01 397 ASP A CA 1
ATOM 3125 C C . ASP A 1 405 ? -13.333 10.600 44.359 1.00 42.48 397 ASP A C 1
ATOM 3126 O O . ASP A 1 405 ? -13.325 10.793 43.137 1.00 42.04 397 ASP A O 1
ATOM 3131 N N . LYS A 1 406 ? -13.507 11.589 45.232 1.00 38.98 398 LYS A N 1
ATOM 3132 C CA . LYS A 1 406 ? -13.680 12.965 44.791 1.00 34.51 398 LYS A CA 1
ATOM 3133 C C . LYS A 1 406 ? -12.359 13.721 44.641 1.00 33.61 398 LYS A C 1
ATOM 3134 O O . LYS A 1 406 ? -12.374 14.868 44.192 1.00 34.44 398 LYS A O 1
ATOM 3140 N N . LEU A 1 407 ? -11.222 13.121 44.995 1.00 31.29 399 LEU A N 1
ATOM 3141 C CA . LEU A 1 407 ? -9.930 13.816 44.885 1.00 33.85 399 LEU A CA 1
ATOM 3142 C C . LEU A 1 407 ? -9.398 13.658 43.459 1.00 35.34 399 LEU A C 1
ATOM 3143 O O . LEU A 1 407 ? -8.583 12.785 43.151 1.00 35.03 399 LEU A O 1
ATOM 3148 N N . ILE A 1 408 ? -9.868 14.532 42.576 1.00 35.03 400 ILE A N 1
ATOM 3149 C CA . ILE A 1 408 ? -9.545 14.456 41.157 1.00 38.06 400 ILE A CA 1
ATOM 3150 C C . ILE A 1 408 ? -8.268 15.241 40.893 1.00 32.99 400 ILE A C 1
ATOM 3151 O O . ILE A 1 408 ? -7.276 14.688 40.410 1.00 35.89 400 ILE A O 1
ATOM 3156 N N . ALA A 1 409 ? -8.289 16.541 41.189 1.00 36.14 401 ALA A N 1
ATOM 3157 C CA . ALA A 1 409 ? -7.070 17.324 41.165 1.00 39.36 401 ALA A CA 1
ATOM 3158 C C . ALA A 1 409 ? -6.084 16.769 42.198 1.00 40.04 401 ALA A C 1
ATOM 3159 O O . ALA A 1 409 ? -6.489 16.103 43.156 1.00 39.89 401 ALA A O 1
ATOM 3161 N N . PRO A 1 410 ? -4.784 17.008 42.018 1.00 41.54 402 PRO A N 1
ATOM 3162 C CA . PRO A 1 410 ? -3.810 16.464 42.975 1.00 34.28 402 PRO A CA 1
ATOM 3163 C C . PRO A 1 410 ? -3.997 17.087 44.352 1.00 37.89 402 PRO A C 1
ATOM 3164 O O . PRO A 1 410 ? -4.110 18.303 44.493 1.00 37.05 402 PRO A O 1
ATOM 3168 N N . HIS A 1 411 ? -4.068 16.228 45.366 1.00 30.20 403 HIS A N 1
ATOM 3169 C CA . HIS A 1 411 ? -4.204 16.618 46.761 1.00 28.54 403 HIS A CA 1
ATOM 3170 C C . HIS A 1 411 ? -3.135 15.907 47.578 1.00 29.77 403 HIS A C 1
ATOM 3171 O O . HIS A 1 411 ? -2.866 14.727 47.343 1.00 30.50 403 HIS A O 1
ATOM 3178 N N . HIS A 1 412 ? -2.562 16.602 48.557 1.00 29.63 404 HIS A N 1
ATOM 3179 C CA . HIS A 1 412 ? -1.926 15.959 49.705 1.00 27.45 404 HIS A CA 1
ATOM 3180 C C . HIS A 1 412 ? -2.940 15.958 50.848 1.00 28.55 404 HIS A C 1
ATOM 3181 O O . HIS A 1 412 ? -3.383 17.025 51.276 1.00 30.04 404 HIS A O 1
ATOM 3188 N N . ILE A 1 413 ? -3.323 14.780 51.329 1.00 27.99 405 ILE A N 1
ATOM 3189 C CA . ILE A 1 413 ? -4.211 14.655 52.487 1.00 27.40 405 ILE A CA 1
ATOM 3190 C C . ILE A 1 413 ? -3.355 14.359 53.720 1.00 35.05 405 ILE A C 1
ATOM 3191 O O . ILE A 1 413 ? -2.713 13.302 53.788 1.00 26.11 405 ILE A O 1
ATOM 3196 N N . THR A 1 414 ? -3.362 15.258 54.711 1.00 24.45 406 THR A N 1
ATOM 3197 C CA . THR A 1 414 ? -2.414 15.174 55.827 1.00 23.18 406 THR A CA 1
ATOM 3198 C C . THR A 1 414 ? -3.083 14.725 57.128 1.00 26.36 406 THR A C 1
ATOM 3199 O O . THR A 1 414 ? -4.311 14.752 57.281 1.00 29.59 406 THR A O 1
ATOM 3203 N N . ASP A 1 415 ? -2.239 14.324 58.086 1.00 24.20 407 ASP A N 1
ATOM 3204 C CA . ASP A 1 415 ? -2.603 14.211 59.503 1.00 22.63 407 ASP A CA 1
ATOM 3205 C C . ASP A 1 415 ? -3.673 13.138 59.718 1.00 31.98 407 ASP A C 1
ATOM 3206 O O . ASP A 1 415 ? -4.835 13.415 60.041 1.00 25.48 407 ASP A O 1
ATOM 3211 N N . HIS A 1 416 ? -3.236 11.884 59.511 1.00 26.43 408 HIS A N 1
ATOM 3212 C CA . HIS A 1 416 ? -4.065 10.690 59.563 1.00 25.61 408 HIS A CA 1
ATOM 3213 C C . HIS A 1 416 ? -4.167 10.171 60.996 1.00 26.26 408 HIS A C 1
ATOM 3214 O O . HIS A 1 416 ? -3.273 10.406 61.808 1.00 26.85 408 HIS A O 1
ATOM 3221 N N . PRO A 1 417 ? -5.242 9.453 61.312 1.00 25.99 409 PRO A N 1
ATOM 3222 C CA . PRO A 1 417 ? -5.326 8.784 62.614 1.00 27.93 409 PRO A CA 1
ATOM 3223 C C . PRO A 1 417 ? -4.141 7.855 62.812 1.00 30.02 409 PRO A C 1
ATOM 3224 O O . PRO A 1 417 ? -3.665 7.220 61.868 1.00 27.19 409 PRO A O 1
ATOM 3228 N N . LEU A 1 418 ? -3.671 7.800 64.062 1.00 26.98 410 LEU A N 1
ATOM 3229 C CA . LEU A 1 418 ? -2.565 6.931 64.457 1.00 29.00 410 LEU A CA 1
ATOM 3230 C C . LEU A 1 418 ? -2.783 5.490 64.042 1.00 29.02 410 LEU A C 1
ATOM 3231 O O . LEU A 1 418 ? -1.823 4.787 63.710 1.00 25.79 410 LEU A O 1
ATOM 3236 N N . GLU A 1 419 ? -4.037 5.025 64.069 1.00 26.60 411 GLU A N 1
ATOM 3237 C CA . GLU A 1 419 ? -4.315 3.630 63.738 1.00 32.12 411 GLU A CA 1
ATOM 3238 C C . GLU A 1 419 ? -3.918 3.259 62.307 1.00 30.22 411 GLU A C 1
ATOM 3239 O O . GLU A 1 419 ? -3.817 2.066 62.002 1.00 31.51 411 GLU A O 1
ATOM 3245 N N . THR A 1 420 ? -3.705 4.232 61.417 1.00 26.18 412 THR A N 1
ATOM 3246 C CA . THR A 1 420 ? -3.438 3.873 60.024 1.00 30.11 412 THR A CA 1
ATOM 3247 C C . THR A 1 420 ? -2.005 3.385 59.783 1.00 29.73 412 THR A C 1
ATOM 3248 O O . THR A 1 420 ? -1.730 2.842 58.709 1.00 25.93 412 THR A O 1
ATOM 3252 N N . THR A 1 421 ? -1.080 3.556 60.741 1.00 25.94 413 THR A N 1
ATOM 3253 C CA . THR A 1 421 ? 0.299 3.095 60.548 1.00 27.12 413 THR A CA 1
ATOM 3254 C C . THR A 1 421 ? 1.061 3.084 61.866 1.00 27.97 413 THR A C 1
ATOM 3255 O O . THR A 1 421 ? 0.853 3.965 62.715 1.00 26.81 413 THR A O 1
ATOM 3259 N N . PRO A 1 422 ? 1.956 2.117 62.064 1.00 29.62 414 PRO A N 1
ATOM 3260 C CA . PRO A 1 422 ? 2.809 2.092 63.259 1.00 26.45 414 PRO A CA 1
ATOM 3261 C C . PRO A 1 422 ? 4.171 2.746 63.067 1.00 28.77 414 PRO A C 1
ATOM 3262 O O . PRO A 1 422 ? 4.998 2.721 63.995 1.00 27.33 414 PRO A O 1
ATOM 3266 N N . LEU A 1 423 ? 4.441 3.345 61.910 1.00 25.29 415 LEU A N 1
ATOM 3267 C CA . LEU A 1 423 ? 5.807 3.750 61.574 1.00 26.74 415 LEU A CA 1
ATOM 3268 C C . LEU A 1 423 ? 6.006 5.263 61.521 1.00 27.03 415 LEU A C 1
ATOM 3269 O O . LEU A 1 423 ? 7.029 5.715 61.002 1.00 25.96 415 LEU A O 1
ATOM 3274 N N . CYS A 1 424 ? 5.079 6.058 62.062 1.00 26.27 416 CYS A N 1
ATOM 3275 C CA . CYS A 1 424 ? 5.073 7.501 61.845 1.00 24.03 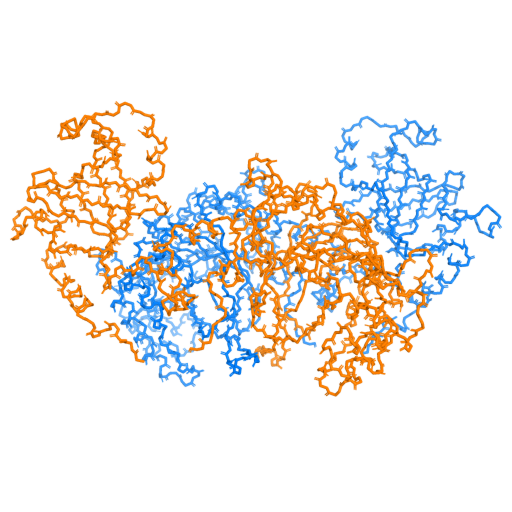416 CYS A CA 1
ATOM 3276 C C . CYS A 1 424 ? 4.999 8.239 63.179 1.00 22.91 416 CYS A C 1
ATOM 3277 O O . CYS A 1 424 ? 4.366 7.762 64.124 1.00 26.60 416 CYS A O 1
ATOM 3280 N N . LYS A 1 425 ? 5.637 9.414 63.254 1.00 22.41 417 LYS A N 1
ATOM 3281 C CA . LYS A 1 425 ? 5.541 10.257 64.446 1.00 24.32 417 LYS A CA 1
ATOM 3282 C C . LYS A 1 425 ? 4.164 10.896 64.563 1.00 27.31 417 LYS A C 1
ATOM 3283 O O . LYS A 1 425 ? 3.537 11.246 63.556 1.00 25.42 417 LYS A O 1
ATOM 3289 N N . THR A 1 426 ? 3.697 11.063 65.808 1.00 24.64 418 THR A N 1
ATOM 3290 C CA . THR A 1 426 ? 2.459 11.808 66.042 1.00 28.68 418 THR A CA 1
ATOM 3291 C C . THR A 1 426 ? 2.711 13.298 65.830 1.00 27.46 418 THR A C 1
ATOM 3292 O O . THR A 1 426 ? 3.850 13.737 65.671 1.00 26.51 418 THR A O 1
ATOM 3296 N N . LEU A 1 427 ? 1.630 14.085 65.807 1.00 27.37 419 LEU A N 1
ATOM 3297 C CA . LEU A 1 427 ? 1.751 15.493 65.428 1.00 27.59 419 LEU A CA 1
ATOM 3298 C C . LEU A 1 427 ? 2.610 16.260 66.427 1.00 32.18 419 LEU A C 1
ATOM 3299 O O . LEU A 1 427 ? 2.460 16.105 67.645 1.00 26.50 419 LEU A O 1
ATOM 3304 N N . ARG A 1 428 ? 3.482 17.132 65.906 1.00 26.51 420 ARG A N 1
ATOM 3305 C CA . ARG A 1 428 ? 4.334 17.904 66.798 1.00 32.09 420 ARG A CA 1
ATOM 3306 C C . ARG A 1 428 ? 3.534 18.856 67.671 1.00 37.10 420 ARG A C 1
ATOM 3307 O O . ARG A 1 428 ? 4.075 19.336 68.666 1.00 35.22 420 ARG A O 1
ATOM 3315 N N . SER A 1 429 ? 2.261 19.116 67.346 1.00 31.23 421 SER A N 1
ATOM 3316 C CA . SER A 1 429 ? 1.425 19.932 68.224 1.00 34.43 421 SER A CA 1
ATOM 3317 C C . SER A 1 429 ? 1.185 19.267 69.569 1.00 35.18 421 SER A C 1
ATOM 3318 O O . SER A 1 429 ? 0.796 19.948 70.519 1.00 31.77 421 SER A O 1
ATOM 3321 N N . GLY A 1 430 ? 1.388 17.954 69.679 1.00 32.44 422 GLY A N 1
ATOM 3322 C CA . GLY A 1 430 ? 1.013 17.234 70.883 1.00 33.08 422 GLY A CA 1
ATOM 3323 C C . GLY A 1 430 ? -0.269 16.424 70.761 1.00 36.90 422 GLY A C 1
ATOM 3324 O O . GLY A 1 430 ? -0.614 15.690 71.703 1.00 31.80 422 GLY A O 1
ATOM 3325 N N . ASP A 1 431 ? -0.980 16.520 69.636 1.00 31.71 423 ASP A N 1
ATOM 3326 C CA . ASP A 1 431 ? -2.128 15.644 69.378 1.00 29.93 423 ASP A CA 1
ATOM 3327 C C . ASP A 1 431 ? -1.619 14.256 68.987 1.00 34.52 423 ASP A C 1
ATOM 3328 O O . ASP A 1 431 ? -1.320 13.996 67.820 1.00 33.76 423 ASP A O 1
ATOM 3333 N N . GLU A 1 432 ? -1.565 13.343 69.961 1.00 26.11 424 GLU A N 1
ATOM 3334 C CA . GLU A 1 432 ? -1.056 11.994 69.760 1.00 27.16 424 GLU A CA 1
ATOM 3335 C C . GLU A 1 432 ? -2.063 11.048 69.122 1.00 27.65 424 GLU A C 1
ATOM 3336 O O . GLU A 1 432 ? -1.726 9.887 68.904 1.00 27.92 424 GLU A O 1
ATOM 3342 N N . THR A 1 433 ? -3.273 11.498 68.798 1.00 26.61 425 THR A N 1
ATOM 3343 C CA . THR A 1 433 ? -4.196 10.633 68.071 1.00 25.67 425 THR A CA 1
ATOM 3344 C C . THR A 1 433 ? -4.004 10.709 66.560 1.00 25.96 425 THR A C 1
ATOM 3345 O O . THR A 1 433 ? -4.619 9.919 65.837 1.00 25.74 425 THR A O 1
ATOM 3349 N N . LEU A 1 434 ? -3.193 11.651 66.068 1.00 23.47 426 LEU A N 1
ATOM 3350 C CA . LEU A 1 434 ? -2.934 11.820 64.636 1.00 27.97 426 LEU A CA 1
ATOM 3351 C C . LEU A 1 434 ? -1.434 11.779 64.391 1.00 24.19 426 LEU A C 1
ATOM 3352 O O . LEU A 1 434 ? -0.651 12.148 65.271 1.00 22.99 426 LEU A O 1
ATOM 3357 N N . VAL A 1 435 ? -1.042 11.337 63.186 1.00 22.63 427 VAL A N 1
ATOM 3358 C CA . VAL A 1 435 ? 0.360 11.204 62.794 1.00 24.64 427 VAL A CA 1
ATOM 3359 C C . VAL A 1 435 ? 0.675 12.130 61.625 1.00 29.79 427 VAL A C 1
ATOM 3360 O O . VAL A 1 435 ? -0.198 12.470 60.816 1.00 26.36 427 VAL A O 1
ATOM 3364 N N . GLU A 1 436 ? 1.946 12.552 61.569 1.00 21.94 428 GLU A N 1
ATOM 3365 C CA . GLU A 1 436 ? 2.498 13.409 60.518 1.00 24.10 428 GLU A CA 1
ATOM 3366 C C . GLU A 1 436 ? 2.735 12.571 59.261 1.00 29.01 428 GLU A C 1
ATOM 3367 O O . GLU A 1 436 ? 3.858 12.311 58.824 1.00 26.31 428 GLU A O 1
ATOM 3373 N N . ARG A 1 437 ? 1.625 12.149 58.682 1.00 23.19 429 ARG A N 1
ATOM 3374 C CA . ARG A 1 437 ? 1.575 11.395 57.446 1.00 22.75 429 ARG A CA 1
ATOM 3375 C C . ARG A 1 437 ? 0.843 12.240 56.414 1.00 27.19 429 ARG A C 1
ATOM 3376 O O . ARG A 1 437 ? -0.028 13.045 56.764 1.00 27.91 429 ARG A O 1
ATOM 3384 N N . PHE A 1 438 ? 1.212 12.091 55.149 1.00 23.08 430 PHE A N 1
ATOM 3385 C CA . PHE A 1 438 ? 0.306 12.496 54.084 1.00 23.94 430 PHE A CA 1
ATOM 3386 C C . PHE A 1 438 ? 0.241 11.387 53.058 1.00 27.24 430 PHE A C 1
ATOM 3387 O O . PHE A 1 438 ? 1.167 10.570 52.932 1.00 27.07 430 PHE A O 1
ATOM 3395 N N . GLU A 1 439 ? -0.900 11.325 52.387 1.00 24.52 431 GLU A N 1
ATOM 3396 C CA . GLU A 1 439 ? -1.066 10.529 51.186 1.00 25.76 431 GLU A CA 1
ATOM 3397 C C . GLU A 1 439 ? -1.487 11.490 50.094 1.00 28.00 431 GLU A C 1
ATOM 3398 O O . GLU A 1 439 ? -2.313 12.382 50.337 1.00 30.20 431 GLU A O 1
ATOM 3404 N N . SER A 1 440 ? -0.899 11.335 48.909 1.00 25.71 432 SER A N 1
ATOM 3405 C CA . SER A 1 440 ? -1.244 12.174 47.765 1.00 28.81 432 SER A CA 1
ATOM 3406 C C . SER A 1 440 ? -2.215 11.415 46.881 1.00 30.39 432 SER A C 1
ATOM 3407 O O . SER A 1 440 ? -2.050 10.211 46.661 1.00 30.26 432 SER A O 1
ATOM 3410 N N . PHE A 1 441 ? -3.243 12.117 46.405 1.00 26.37 433 PHE A N 1
ATOM 3411 C CA . PHE A 1 441 ? -4.259 11.529 45.553 1.00 29.42 433 PHE A CA 1
ATOM 3412 C C . PHE A 1 441 ? -4.384 12.356 44.288 1.00 35.10 433 PHE A C 1
ATOM 3413 O O . PHE A 1 441 ? -4.264 13.584 44.324 1.00 35.13 433 PHE A O 1
ATOM 3421 N N . CYS A 1 442 ? -4.645 11.677 43.180 1.00 31.87 434 CYS A N 1
ATOM 3422 C CA . CYS A 1 442 ? -4.973 12.336 41.927 1.00 33.15 434 CYS A CA 1
ATOM 3423 C C . CYS A 1 442 ? -5.903 11.403 41.181 1.00 34.60 434 CYS A C 1
ATOM 3424 O O . CYS A 1 442 ? -5.720 10.184 41.236 1.00 34.06 434 CYS A O 1
ATOM 3427 N N . LEU A 1 443 ? -6.911 11.968 40.516 1.00 33.33 435 LEU A N 1
ATOM 3428 C CA . LEU A 1 443 ? -7.847 11.153 39.750 1.00 38.88 435 LEU A CA 1
ATOM 3429 C C . LEU A 1 443 ? -8.486 10.082 40.629 1.00 37.80 435 LEU A C 1
ATOM 3430 O O . LEU A 1 443 ? -8.758 8.968 40.180 1.00 36.72 435 LEU A O 1
ATOM 3435 N N . GLY A 1 444 ? -8.696 10.400 41.903 1.00 33.52 436 GLY A N 1
ATOM 3436 C CA . GLY A 1 444 ? -9.355 9.474 42.799 1.00 33.54 436 GLY A CA 1
ATOM 3437 C C . GLY A 1 444 ? -8.513 8.318 43.301 1.00 39.27 436 GLY A C 1
ATOM 3438 O O . GLY A 1 444 ? -9.052 7.429 43.969 1.00 42.25 436 GLY A O 1
ATOM 3439 N N . LYS A 1 445 ? -7.210 8.300 43.030 1.00 35.64 437 LYS A N 1
ATOM 3440 C CA . LYS A 1 445 ? -6.377 7.175 43.425 1.00 35.27 437 LYS A CA 1
ATOM 3441 C C . LYS A 1 445 ? -5.181 7.654 44.233 1.00 36.84 437 LYS A C 1
ATOM 3442 O O . LYS A 1 445 ? -4.650 8.742 44.005 1.00 31.65 437 LYS A O 1
ATOM 3448 N N . GLU A 1 446 ? -4.751 6.808 45.161 1.00 30.33 438 GLU A N 1
ATOM 3449 C CA . GLU A 1 446 ? -3.587 7.117 45.974 1.00 35.40 438 GLU A CA 1
ATOM 3450 C C . GLU A 1 446 ? -2.338 7.044 45.116 1.00 29.21 438 GLU A C 1
ATOM 3451 O O . GLU A 1 446 ? -2.104 6.059 44.412 1.00 32.69 438 GLU A O 1
ATOM 3457 N N . LEU A 1 447 ? -1.546 8.097 45.159 1.00 27.63 439 LEU A N 1
ATOM 3458 C CA . LEU A 1 447 ? -0.283 8.144 44.441 1.00 29.10 439 LEU A CA 1
ATOM 3459 C C . LEU A 1 447 ? 0.930 8.016 45.348 1.00 34.26 439 LEU A C 1
ATOM 3460 O O . LEU A 1 447 ? 1.933 7.430 44.945 1.00 32.51 439 LEU A O 1
ATOM 3465 N N . CYS A 1 448 ? 0.856 8.539 46.566 1.00 28.79 440 CYS A N 1
ATOM 3466 C CA . CYS A 1 448 ? 2.029 8.652 47.415 1.00 28.43 440 CYS A CA 1
ATOM 3467 C C . CYS A 1 448 ? 1.610 8.431 48.857 1.00 26.70 440 CYS A C 1
ATOM 3468 O O . CYS A 1 448 ? 0.474 8.729 49.238 1.00 25.27 440 CYS A O 1
ATOM 3471 N N . ASN A 1 449 ? 2.542 7.902 49.647 1.00 25.96 441 ASN A N 1
ATOM 3472 C CA . ASN A 1 449 ? 2.394 7.719 51.087 1.00 22.99 441 ASN A CA 1
ATOM 3473 C C . ASN A 1 449 ? 3.706 8.187 51.718 1.00 27.91 441 ASN A C 1
ATOM 3474 O O . ASN A 1 449 ? 4.779 7.801 51.250 1.00 26.45 441 ASN A O 1
ATOM 3479 N N . ALA A 1 450 ? 3.637 9.022 52.755 1.00 24.94 442 ALA A N 1
ATOM 3480 C CA . ALA A 1 450 ? 4.844 9.685 53.250 1.00 25.25 442 ALA A CA 1
ATOM 3481 C C . ALA A 1 450 ? 4.703 10.034 54.728 1.00 26.84 442 ALA A C 1
ATOM 3482 O O . ALA A 1 450 ? 3.601 10.312 55.206 1.00 28.27 442 ALA A O 1
ATOM 3484 N N . TYR A 1 451 ? 5.838 10.067 55.437 1.00 20.81 443 TYR A N 1
ATOM 3485 C CA . TYR A 1 451 ? 5.850 10.256 56.888 1.00 22.62 443 TYR A CA 1
ATOM 3486 C C . TYR A 1 451 ? 6.963 11.194 57.334 1.00 24.27 443 TYR A C 1
ATOM 3487 O O . TYR A 1 451 ? 8.008 11.283 56.693 1.00 25.91 443 TYR A O 1
ATOM 3496 N N . SER A 1 452 ? 6.737 11.854 58.474 1.00 25.02 444 SER A N 1
ATOM 3497 C CA . SER A 1 452 ? 7.811 12.192 59.409 1.00 27.74 444 SER A CA 1
ATOM 3498 C C . SER A 1 452 ? 8.150 10.901 60.145 1.00 24.42 444 SER A C 1
ATOM 3499 O O . SER A 1 452 ? 7.353 10.425 60.963 1.00 25.19 444 SER A O 1
ATOM 3502 N N . GLU A 1 453 ? 9.307 10.315 59.836 1.00 22.94 445 GLU A N 1
ATOM 3503 C CA . GLU A 1 453 ? 9.562 8.924 60.198 1.00 24.18 445 GLU A CA 1
ATOM 3504 C C . GLU A 1 453 ? 9.704 8.747 61.711 1.00 25.21 445 GLU A C 1
ATOM 3505 O O . GLU A 1 453 ? 10.325 9.566 62.395 1.00 25.53 445 GLU A O 1
ATOM 3511 N N . LEU A 1 454 ? 9.146 7.656 62.235 1.00 24.37 446 LEU A N 1
ATOM 3512 C CA . LEU A 1 454 ? 9.285 7.350 63.661 1.00 26.18 446 LEU A CA 1
ATOM 3513 C C . LEU A 1 454 ? 10.684 6.795 63.943 1.00 29.87 446 LEU A C 1
ATOM 3514 O O . LEU A 1 454 ? 11.089 5.791 63.350 1.00 24.40 446 LEU A O 1
ATOM 3519 N N . ASN A 1 455 ? 11.430 7.454 64.841 1.00 27.83 447 ASN A N 1
ATOM 3520 C CA . ASN A 1 455 ? 12.740 6.970 65.236 1.00 28.00 447 ASN A CA 1
ATOM 3521 C C . ASN A 1 455 ? 12.900 6.888 66.755 1.00 30.41 447 ASN A C 1
ATOM 3522 O O . ASN A 1 455 ? 14.018 6.718 67.227 1.00 29.36 447 ASN A O 1
ATOM 3527 N N . ASP A 1 456 ? 11.821 7.015 67.530 1.00 27.21 448 ASP A N 1
ATOM 3528 C CA . ASP A 1 456 ? 11.858 6.753 68.974 1.00 23.63 448 ASP A CA 1
ATOM 3529 C C . ASP A 1 456 ? 11.707 5.247 69.160 1.00 24.09 448 ASP A C 1
ATOM 3530 O O . ASP A 1 456 ? 10.613 4.707 68.945 1.00 26.30 448 ASP A O 1
ATOM 3535 N N . PRO A 1 457 ? 12.774 4.532 69.540 1.00 26.83 449 PRO A N 1
ATOM 3536 C CA . PRO A 1 457 ? 12.703 3.055 69.533 1.00 25.41 449 PRO A CA 1
ATOM 3537 C C . PRO A 1 457 ? 11.647 2.497 70.474 1.00 30.13 449 PRO A C 1
ATOM 3538 O O . PRO A 1 457 ? 10.997 1.493 70.154 1.00 29.96 449 PRO A O 1
ATOM 3542 N N . LEU A 1 458 ? 11.472 3.120 71.640 1.00 24.28 450 LEU A N 1
ATOM 3543 C CA . LEU A 1 458 ? 10.486 2.642 72.603 1.00 23.97 450 LEU A CA 1
ATOM 3544 C C . LEU A 1 458 ? 9.074 2.834 72.076 1.00 28.32 450 LEU A C 1
ATOM 3545 O O . LEU A 1 458 ? 8.240 1.930 72.163 1.00 25.40 450 LEU A O 1
ATOM 3550 N N . GLN A 1 459 ? 8.795 4.016 71.515 1.00 24.91 451 GLN A N 1
ATOM 3551 C CA . GLN A 1 459 ? 7.503 4.244 70.886 1.00 24.39 451 GLN A CA 1
ATOM 3552 C C . GLN A 1 459 ? 7.302 3.306 69.696 1.00 26.60 451 GLN A C 1
ATOM 3553 O O . GLN A 1 459 ? 6.195 2.796 69.469 1.00 23.59 451 GLN A O 1
ATOM 3559 N N . GLN A 1 460 ? 8.357 3.065 68.915 1.00 23.47 452 GLN A N 1
ATOM 3560 C CA . GLN A 1 460 ? 8.219 2.135 67.788 1.00 25.01 452 GLN A CA 1
ATOM 3561 C C . GLN A 1 460 ? 7.835 0.736 68.266 1.00 28.08 452 GLN A C 1
ATOM 3562 O O . GLN A 1 460 ? 6.954 0.095 67.678 1.00 24.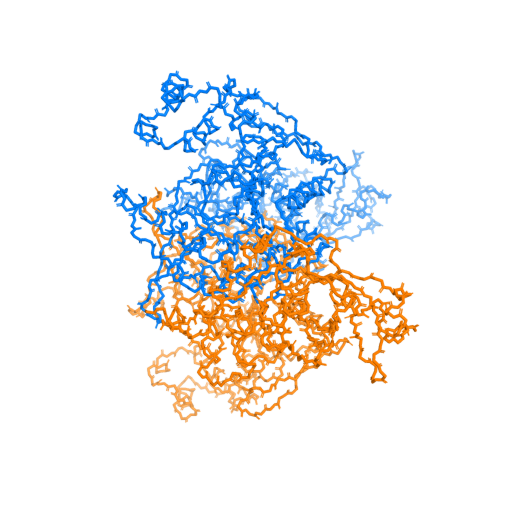73 452 GLN A O 1
ATOM 3568 N N . ARG A 1 461 ? 8.471 0.245 69.341 1.00 24.70 453 ARG A N 1
ATOM 3569 C CA . ARG A 1 461 ? 8.112 -1.082 69.831 1.00 29.48 453 ARG A CA 1
ATOM 3570 C C . ARG A 1 461 ? 6.675 -1.090 70.328 1.00 28.91 453 ARG A C 1
ATOM 3571 O O . ARG A 1 461 ? 5.920 -2.033 70.062 1.00 25.08 453 ARG A O 1
ATOM 3579 N N . LYS A 1 462 ? 6.280 -0.035 71.041 1.00 25.50 454 LYS A N 1
ATOM 3580 C CA . LYS A 1 462 ? 4.925 0.043 71.572 1.00 29.04 454 LYS A CA 1
ATOM 3581 C C . LYS A 1 462 ? 3.887 -0.024 70.459 1.00 34.08 454 LYS A C 1
ATOM 3582 O O . LYS A 1 462 ? 2.879 -0.728 70.577 1.00 31.99 454 LYS A O 1
ATOM 3588 N N . LEU A 1 463 ? 4.096 0.728 69.375 1.00 28.36 455 LEU A N 1
ATOM 3589 C CA . LEU A 1 463 ? 3.102 0.699 68.309 1.00 29.70 455 LEU A CA 1
ATOM 3590 C C . LEU A 1 463 ? 3.064 -0.660 67.622 1.00 28.64 455 LEU A C 1
ATOM 3591 O O . LEU A 1 463 ? 1.989 -1.129 67.248 1.00 28.98 455 LEU A O 1
ATOM 3596 N N . LEU A 1 464 ? 4.217 -1.324 67.463 1.00 24.26 456 LEU A N 1
ATOM 3597 C CA . LEU A 1 464 ? 4.188 -2.651 66.843 1.00 27.98 456 LEU A CA 1
ATOM 3598 C C . LEU A 1 464 ? 3.542 -3.685 67.760 1.00 28.47 456 LEU A C 1
ATOM 3599 O O . LEU A 1 464 ? 2.882 -4.611 67.277 1.00 32.09 456 LEU A O 1
ATOM 3604 N N . GLU A 1 465 ? 3.722 -3.551 69.079 1.00 25.28 457 GLU A N 1
ATOM 3605 C CA . GLU A 1 465 ? 3.037 -4.443 70.010 1.00 24.03 457 GLU A CA 1
ATOM 3606 C C . GLU A 1 465 ? 1.529 -4.237 69.962 1.00 31.81 457 GLU A C 1
ATOM 3607 O O . GLU A 1 465 ? 0.767 -5.208 69.983 1.00 33.11 457 GLU A O 1
ATOM 3613 N N . GLU A 1 466 ? 1.080 -2.978 69.937 1.00 27.44 458 GLU A N 1
ATOM 3614 C CA . GLU A 1 466 ? -0.351 -2.704 69.865 1.00 34.79 458 GLU A CA 1
ATOM 3615 C C . GLU A 1 466 ? -0.951 -3.283 68.589 1.00 33.58 458 GLU A C 1
ATOM 3616 O O . GLU A 1 466 ? -2.048 -3.846 68.606 1.00 33.05 458 GLU A O 1
ATOM 3622 N N . GLN A 1 467 ? -0.232 -3.166 67.470 1.00 33.01 459 GLN A N 1
ATOM 3623 C CA . GLN A 1 467 ? -0.703 -3.772 66.229 1.00 36.79 459 GLN A CA 1
ATOM 3624 C C . GLN A 1 467 ? -0.790 -5.286 66.355 1.00 39.27 459 GLN A C 1
ATOM 3625 O O . GLN A 1 467 ? -1.747 -5.909 65.877 1.00 38.12 459 GLN A O 1
ATOM 3631 N N . MET A 1 468 ? 0.204 -5.897 67.000 1.00 31.57 460 MET A N 1
ATOM 3632 C CA . MET A 1 468 ? 0.182 -7.341 67.175 1.00 33.44 460 MET A CA 1
ATOM 3633 C C . MET A 1 468 ? -1.002 -7.766 68.037 1.00 35.77 460 MET A C 1
ATOM 3634 O O . MET A 1 468 ? -1.653 -8.781 67.751 1.00 33.75 460 MET A O 1
ATOM 3639 N N . ARG A 1 469 ? -1.308 -6.994 69.086 1.00 31.38 461 ARG A N 1
ATOM 3640 C CA . ARG A 1 469 ? -2.459 -7.324 69.928 1.00 39.97 461 ARG A CA 1
ATOM 3641 C C . ARG A 1 469 ? -3.763 -7.198 69.155 1.00 41.78 461 ARG A C 1
ATOM 3642 O O . ARG A 1 469 ? -4.696 -7.980 69.371 1.00 37.40 461 ARG A O 1
ATOM 3650 N N . LYS A 1 470 ? -3.862 -6.196 68.278 1.00 37.22 462 LYS A N 1
ATOM 3651 C CA . LYS A 1 470 ? -5.085 -6.025 67.504 1.00 39.57 462 LYS A CA 1
ATOM 3652 C C . LYS A 1 470 ? -5.234 -7.149 66.491 1.00 38.73 462 LYS A C 1
ATOM 3653 O O . LYS A 1 470 ? -6.305 -7.748 66.368 1.00 44.43 462 LYS A O 1
ATOM 3655 N N . LYS A 1 471 ? -4.158 -7.466 65.769 1.00 40.00 463 LYS A N 1
ATOM 3656 C CA . LYS A 1 471 ? -4.226 -8.537 64.784 1.00 34.71 463 LYS A CA 1
ATOM 3657 C C . LYS A 1 471 ? -4.461 -9.895 65.426 1.00 38.78 463 LYS A C 1
ATOM 3658 O O . LYS A 1 471 ? -4.944 -10.809 64.748 1.00 37.41 463 LYS A O 1
ATOM 3664 N N . ALA A 1 472 ? -4.124 -10.060 66.714 1.00 35.53 464 ALA A N 1
ATOM 3665 C CA . ALA A 1 472 ? -4.367 -11.351 67.354 1.00 31.11 464 ALA A CA 1
ATOM 3666 C C . ALA A 1 472 ? -5.844 -11.689 67.388 1.00 33.27 464 ALA A C 1
ATOM 3667 O O . ALA A 1 472 ? -6.197 -12.868 67.502 1.00 36.72 464 ALA A O 1
ATOM 3669 N N . LEU A 1 473 ? -6.711 -10.677 67.300 1.00 38.07 465 LEU A N 1
ATOM 3670 C CA . LEU A 1 473 ? -8.146 -10.872 67.380 1.00 41.48 465 LEU A CA 1
ATOM 3671 C C . LEU A 1 473 ? -8.767 -11.210 66.033 1.00 45.26 465 LEU A C 1
ATOM 3672 O O . LEU A 1 473 ? -9.924 -11.636 65.994 1.00 39.98 465 LEU A O 1
ATOM 3677 N N . ASN A 1 474 ? -8.020 -11.061 64.939 1.00 44.49 466 ASN A N 1
ATOM 3678 C CA . ASN A 1 474 ? -8.526 -11.392 63.616 1.00 39.39 466 ASN A CA 1
ATOM 3679 C C . ASN A 1 474 ? -8.033 -12.779 63.233 1.00 40.55 466 ASN A C 1
ATOM 3680 O O . ASN A 1 474 ? -6.830 -12.953 62.982 1.00 44.17 466 ASN A O 1
ATOM 3685 N N . PRO A 1 475 ? -8.911 -13.784 63.144 1.00 41.27 467 PRO A N 1
ATOM 3686 C CA . PRO A 1 475 ? -8.450 -15.147 62.839 1.00 45.22 467 PRO A CA 1
ATOM 3687 C C . PRO A 1 475 ? -7.917 -15.328 61.421 1.00 45.56 467 PRO A C 1
ATOM 3688 O O . PRO A 1 475 ? -7.382 -16.403 61.125 1.00 50.44 467 PRO A O 1
ATOM 3692 N N . ASP A 1 476 ? -8.048 -14.332 60.541 1.00 34.71 468 ASP A N 1
ATOM 3693 C CA . ASP A 1 476 ? -7.554 -14.463 59.174 1.00 52.23 468 ASP A CA 1
ATOM 3694 C C . ASP A 1 476 ? -6.079 -14.112 59.027 1.00 58.95 468 ASP A C 1
ATOM 3695 O O . ASP A 1 476 ? -5.484 -14.441 57.994 1.00 61.55 468 ASP A O 1
ATOM 3700 N N . SER A 1 477 ? -5.483 -13.437 60.006 1.00 51.92 469 SER A N 1
ATOM 3701 C CA . SER A 1 477 ? -4.087 -13.023 59.915 1.00 49.30 469 SER A CA 1
ATOM 3702 C C . SER A 1 477 ? -3.235 -13.894 60.828 1.00 56.32 469 SER A C 1
ATOM 3703 O O . SER A 1 477 ? -3.610 -14.162 61.975 1.00 56.28 469 SER A O 1
ATOM 3706 N N . GLU A 1 478 ? -2.108 -14.363 60.302 1.00 55.93 470 GLU A N 1
ATOM 3707 C CA . GLU A 1 478 ? -1.196 -15.171 61.092 1.00 53.30 470 GLU A CA 1
ATOM 3708 C C . GLU A 1 478 ? -0.261 -14.274 61.899 1.00 45.49 470 GLU A C 1
ATOM 3709 O O . GLU A 1 478 ? 0.060 -13.153 61.493 1.00 48.48 470 GLU A O 1
ATOM 3711 N N . TYR A 1 479 ? 0.159 -14.781 63.058 1.00 51.35 471 TYR A N 1
ATOM 3712 C CA . TYR A 1 479 ? 1.123 -14.090 63.907 1.00 48.07 471 TYR A CA 1
ATOM 3713 C C . TYR A 1 479 ? 2.304 -13.576 63.092 1.00 49.62 471 TYR A C 1
ATOM 3714 O O . TYR A 1 479 ? 2.865 -14.292 62.257 1.00 44.59 471 TYR A O 1
ATOM 3723 N N . HIS A 1 480 ? 2.668 -12.324 63.348 1.00 48.85 472 HIS A N 1
ATOM 3724 C CA . HIS A 1 480 ? 3.699 -11.604 62.605 1.00 53.00 472 HIS A CA 1
ATOM 3725 C C . HIS A 1 480 ? 4.722 -11.083 63.613 1.00 42.00 472 HIS A C 1
ATOM 3726 O O . HIS A 1 480 ? 4.507 -10.020 64.221 1.00 43.50 472 HIS A O 1
ATOM 3733 N N . PRO A 1 481 ? 5.842 -11.787 63.815 1.00 42.02 473 PRO A N 1
ATOM 3734 C CA . PRO A 1 481 ? 6.781 -11.387 64.876 1.00 43.29 473 PRO A CA 1
ATOM 3735 C C . PRO A 1 481 ? 7.309 -9.973 64.665 1.00 34.67 473 PRO A C 1
ATOM 3736 O O . PRO A 1 481 ? 7.367 -9.458 63.544 1.00 35.16 473 PRO A O 1
ATOM 3740 N N . ILE A 1 482 ? 7.679 -9.323 65.767 1.00 33.03 474 ILE A N 1
ATOM 3741 C CA . ILE A 1 482 ? 8.267 -7.994 65.642 1.00 33.17 474 ILE A CA 1
ATOM 3742 C C . ILE A 1 482 ? 9.653 -8.117 65.014 1.00 26.12 474 ILE A C 1
ATOM 3743 O O . ILE A 1 482 ? 10.371 -9.087 65.242 1.00 26.37 474 ILE A O 1
ATOM 3748 N N . ASP A 1 483 ? 10.040 -7.135 64.207 1.00 27.72 475 ASP A N 1
ATOM 3749 C CA . ASP A 1 483 ? 11.362 -7.162 63.581 1.00 30.58 475 ASP A CA 1
ATOM 3750 C C . ASP A 1 483 ? 12.383 -6.633 64.592 1.00 29.28 475 ASP A C 1
ATOM 3751 O O . ASP A 1 483 ? 12.586 -5.424 64.709 1.00 27.93 475 ASP A O 1
ATOM 3756 N N . GLU A 1 484 ? 13.040 -7.540 65.320 1.00 29.76 476 GLU A N 1
ATOM 3757 C CA . GLU A 1 484 ? 13.991 -7.108 66.346 1.00 31.98 476 GLU A CA 1
ATOM 3758 C C . GLU A 1 484 ? 15.222 -6.445 65.747 1.00 33.52 476 GLU A C 1
ATOM 3759 O O . GLU A 1 484 ? 15.798 -5.546 66.367 1.00 31.97 476 GLU A O 1
ATOM 3765 N N . GLU A 1 485 ? 15.644 -6.864 64.554 1.00 27.12 477 GLU A N 1
ATOM 3766 C CA . GLU A 1 485 ? 16.815 -6.226 63.963 1.00 27.22 477 GLU A CA 1
ATOM 3767 C C . GLU A 1 485 ? 16.519 -4.783 63.601 1.00 28.50 477 GLU A C 1
ATOM 3768 O O . GLU A 1 485 ? 17.370 -3.903 63.788 1.00 28.07 477 GLU A O 1
ATOM 3774 N N . PHE A 1 486 ? 15.309 -4.515 63.108 1.00 24.30 478 PHE A N 1
ATOM 3775 C CA . PHE A 1 486 ? 14.910 -3.137 62.848 1.00 22.96 478 PHE A CA 1
ATOM 3776 C C . PHE A 1 486 ? 14.912 -2.320 64.141 1.00 25.63 478 PHE A C 1
ATOM 3777 O O . PHE A 1 486 ? 15.445 -1.207 64.185 1.00 26.05 478 PHE A O 1
ATOM 3785 N N . LEU A 1 487 ? 14.346 -2.871 65.218 1.00 23.00 479 LEU A N 1
ATOM 3786 C CA . LEU A 1 487 ? 14.348 -2.133 66.481 1.00 26.83 479 LEU A CA 1
ATOM 3787 C C . LEU A 1 487 ? 15.774 -1.901 66.987 1.00 29.37 479 LEU A C 1
ATOM 3788 O O . LEU A 1 487 ? 16.071 -0.846 67.561 1.00 28.24 479 LEU A O 1
ATOM 3793 N N . GLU A 1 488 ? 16.670 -2.875 66.798 1.00 23.83 480 GLU A N 1
ATOM 3794 C CA . GLU A 1 488 ? 18.048 -2.670 67.241 1.00 24.15 480 GLU A CA 1
ATOM 3795 C C . GLU A 1 488 ? 18.708 -1.554 66.445 1.00 27.06 480 GLU A C 1
ATOM 3796 O O . GLU A 1 488 ? 19.459 -0.746 67.006 1.00 24.82 480 GLU A O 1
ATOM 3802 N N . ALA A 1 489 ? 18.444 -1.485 65.135 1.00 23.21 481 ALA A N 1
ATOM 3803 C CA . ALA A 1 489 ? 18.981 -0.381 64.343 1.00 22.45 481 ALA A CA 1
ATOM 3804 C C . ALA A 1 489 ? 18.468 0.960 64.866 1.00 25.56 481 ALA A C 1
ATOM 3805 O O . ALA A 1 489 ? 19.235 1.931 64.970 1.00 24.70 481 ALA A O 1
ATOM 3807 N N . LEU A 1 490 ? 17.172 1.038 65.214 1.00 24.50 482 LEU A N 1
ATOM 3808 C CA . LEU A 1 490 ? 16.656 2.286 65.776 1.00 28.47 482 LEU A CA 1
ATOM 3809 C C . LEU A 1 490 ? 17.362 2.633 67.080 1.00 29.42 482 LEU A C 1
ATOM 3810 O O . LEU A 1 490 ? 17.611 3.810 67.356 1.00 25.22 482 LEU A O 1
ATOM 3815 N N . CYS A 1 491 ? 17.687 1.623 67.901 1.00 26.02 483 CYS A N 1
ATOM 3816 C CA . CYS A 1 491 ? 18.473 1.880 69.106 1.00 26.52 483 CYS A CA 1
ATOM 3817 C C . CYS A 1 491 ? 19.847 2.455 68.766 1.00 29.76 483 CYS A C 1
ATOM 3818 O O . CYS A 1 491 ? 20.361 3.323 69.487 1.00 28.66 483 CYS A O 1
ATOM 3821 N N . GLN A 1 492 ? 20.489 1.941 67.706 1.00 28.03 484 GLN A N 1
ATOM 3822 C CA . GLN A 1 492 ? 21.749 2.533 67.259 1.00 26.99 484 GLN A CA 1
ATOM 3823 C C . GLN A 1 492 ? 21.541 4.002 66.940 1.00 29.56 484 GLN A C 1
ATOM 3824 O O . GLN A 1 492 ? 22.398 4.838 67.237 1.00 26.72 484 GLN A O 1
ATOM 3830 N N . GLY A 1 493 ? 20.391 4.328 66.349 1.00 23.97 485 GLY A N 1
ATOM 3831 C CA . GLY A 1 493 ? 19.971 5.704 66.197 1.00 28.02 485 GLY A CA 1
ATOM 3832 C C . GLY A 1 493 ? 19.736 6.086 64.754 1.00 31.02 485 GLY A C 1
ATOM 3833 O O . GLY A 1 493 ? 20.675 6.153 63.953 1.00 26.87 485 GLY A O 1
ATOM 3834 N N . MET A 1 494 ? 18.503 6.344 64.423 1.00 26.47 486 MET A N 1
ATOM 3835 C CA . MET A 1 494 ? 18.171 6.888 63.121 1.00 27.23 486 MET A CA 1
ATOM 3836 C C . MET A 1 494 ? 17.950 8.386 63.249 1.00 29.16 486 MET A C 1
ATOM 3837 O O . MET A 1 494 ? 17.219 8.814 64.152 1.00 27.63 486 MET A O 1
ATOM 3842 N N . PRO A 1 495 ? 18.529 9.214 62.385 1.00 25.43 487 PRO A N 1
ATOM 3843 C CA . PRO A 1 495 ? 18.248 10.661 62.431 1.00 27.28 487 PRO A CA 1
ATOM 3844 C C . PRO A 1 495 ? 16.763 10.911 62.257 1.00 29.36 487 PRO A C 1
ATOM 3845 O O . PRO A 1 495 ? 16.038 10.048 61.746 1.00 23.71 487 PRO A O 1
ATOM 3849 N N . PRO A 1 496 ? 16.263 12.067 62.655 1.00 26.09 488 PRO A N 1
ATOM 3850 C CA . PRO A 1 496 ? 14.954 12.474 62.139 1.00 27.77 488 PRO A CA 1
ATOM 3851 C C . PRO A 1 496 ? 15.020 12.409 60.620 1.00 26.09 488 PRO A C 1
ATOM 3852 O O . PRO A 1 496 ? 16.085 12.607 60.030 1.00 31.61 488 PRO A O 1
ATOM 3856 N N . ALA A 1 497 ? 13.887 12.084 59.989 1.00 24.06 489 ALA A N 1
ATOM 3857 C CA . ALA A 1 497 ? 13.885 11.828 58.555 1.00 26.32 489 ALA A CA 1
ATOM 3858 C C . ALA A 1 497 ? 12.472 11.955 57.997 1.00 30.28 489 ALA A C 1
ATOM 3859 O O . ALA A 1 497 ? 11.477 11.801 58.711 1.00 25.22 489 ALA A O 1
ATOM 3861 N N . GLY A 1 498 ? 12.410 12.215 56.699 1.00 28.95 490 GLY A N 1
ATOM 3862 C CA . GLY A 1 498 ? 11.161 12.187 55.956 1.00 27.12 490 GLY A CA 1
ATOM 3863 C C . GLY A 1 498 ? 11.303 11.230 54.790 1.00 25.68 490 GLY A C 1
ATOM 3864 O O . GLY A 1 498 ? 12.322 11.229 54.105 1.00 27.78 490 GLY A O 1
ATOM 3865 N N . GLY A 1 499 ? 10.281 10.408 54.576 1.00 23.49 491 GLY A N 1
ATOM 3866 C CA . GLY A 1 499 ? 10.338 9.414 53.530 1.00 25.10 491 GLY A CA 1
ATOM 3867 C C . GLY A 1 499 ? 9.034 9.376 52.757 1.00 31.61 491 GLY A C 1
ATOM 3868 O O . GLY A 1 499 ? 7.977 9.744 53.266 1.00 29.67 491 GLY A O 1
ATOM 3869 N N . PHE A 1 500 ? 9.115 8.907 51.515 1.00 25.94 492 PHE A N 1
ATOM 3870 C CA . PHE A 1 500 ? 7.905 8.730 50.737 1.00 24.54 492 PHE A CA 1
ATOM 3871 C C . PHE A 1 500 ? 8.030 7.488 49.883 1.00 29.22 492 PHE A C 1
ATOM 3872 O O . PHE A 1 500 ? 9.129 7.039 49.566 1.00 27.29 492 PHE A O 1
ATOM 3880 N N . GLY A 1 501 ? 6.876 6.946 49.509 1.00 27.74 493 GLY A N 1
ATOM 3881 C CA . GLY A 1 501 ? 6.815 5.870 48.546 1.00 27.51 493 GLY A CA 1
ATOM 3882 C C . GLY A 1 501 ? 5.775 6.229 47.510 1.00 33.44 493 GLY A C 1
ATOM 3883 O O . GLY A 1 501 ? 4.670 6.643 47.875 1.00 28.56 493 GLY A O 1
ATOM 3884 N N . ILE A 1 502 ? 6.115 6.109 46.229 1.00 26.28 494 ILE A N 1
ATOM 3885 C CA . ILE A 1 502 ? 5.201 6.417 45.134 1.00 26.45 494 ILE A CA 1
ATOM 3886 C C . ILE A 1 502 ? 4.997 5.141 44.327 1.00 29.54 494 ILE A C 1
ATOM 3887 O O . ILE A 1 502 ? 5.965 4.439 44.011 1.00 26.01 494 ILE A O 1
ATOM 3892 N N . GLY A 1 503 ? 3.745 4.825 44.021 1.00 27.93 495 GLY A N 1
ATOM 3893 C CA . GLY A 1 503 ? 3.485 3.738 43.096 1.00 30.18 495 GLY A CA 1
ATOM 3894 C C . GLY A 1 503 ? 3.734 4.201 41.670 1.00 33.09 495 GLY A C 1
ATOM 3895 O O . GLY A 1 503 ? 2.933 4.943 41.096 1.00 29.14 495 GLY A O 1
ATOM 3896 N N . ILE A 1 504 ? 4.869 3.797 41.098 1.00 29.16 496 ILE A N 1
ATOM 3897 C CA . ILE A 1 504 ? 5.256 4.326 39.793 1.00 30.95 496 ILE A CA 1
ATOM 3898 C C . ILE A 1 504 ? 4.286 3.874 38.705 1.00 30.41 496 ILE A C 1
ATOM 3899 O O . ILE A 1 504 ? 4.011 4.627 37.759 1.00 32.47 496 ILE A O 1
ATOM 3904 N N . ASP A 1 505 ? 3.711 2.675 38.825 1.00 27.21 497 ASP A N 1
ATOM 3905 C CA . ASP A 1 505 ? 2.806 2.237 37.764 1.00 32.40 497 ASP A CA 1
ATOM 3906 C C . ASP A 1 505 ? 1.576 3.127 37.703 1.00 34.81 497 ASP A C 1
ATOM 3907 O O . ASP A 1 505 ? 1.123 3.494 36.611 1.00 35.01 497 ASP A O 1
ATOM 3912 N N . ARG A 1 506 ? 1.052 3.531 38.868 1.00 29.52 498 ARG A N 1
ATOM 3913 C CA . ARG A 1 506 ? -0.087 4.453 38.878 1.00 36.72 498 ARG A CA 1
ATOM 3914 C C . ARG A 1 506 ? 0.289 5.823 38.332 1.00 28.73 498 ARG A C 1
ATOM 3915 O O . ARG A 1 506 ? -0.518 6.473 37.654 1.00 34.00 498 ARG A O 1
ATOM 3923 N N . LEU A 1 507 ? 1.490 6.302 38.658 1.00 30.91 499 LEU A N 1
ATOM 3924 C CA . LEU A 1 507 ? 1.952 7.558 38.081 1.00 31.11 499 LEU A CA 1
ATOM 3925 C C . LEU A 1 507 ? 2.014 7.452 36.559 1.00 34.29 499 LEU A C 1
ATOM 3926 O O . LEU A 1 507 ? 1.553 8.350 35.842 1.00 36.30 499 LEU A O 1
ATOM 3931 N N . VAL A 1 508 ? 2.540 6.335 36.050 1.00 30.93 500 VAL A N 1
ATOM 3932 C CA . VAL A 1 508 ? 2.614 6.154 34.606 1.00 30.52 500 VAL A CA 1
ATOM 3933 C C . VAL A 1 508 ? 1.215 6.122 34.001 1.00 33.77 500 VAL A C 1
ATOM 3934 O O . VAL A 1 508 ? 0.969 6.725 32.950 1.00 34.18 500 VAL A O 1
ATOM 3938 N N . MET A 1 509 ? 0.269 5.433 34.652 1.00 34.65 501 MET A N 1
ATOM 3939 C CA . MET A 1 509 ? -1.098 5.418 34.119 1.00 41.61 501 MET A CA 1
ATOM 3940 C C . MET A 1 509 ? -1.636 6.830 33.962 1.00 43.93 501 MET A C 1
ATOM 3941 O O . MET A 1 509 ? -2.256 7.160 32.941 1.00 37.94 501 MET A O 1
ATOM 3946 N N . MET A 1 510 ? -1.401 7.677 34.971 1.00 37.98 502 MET A N 1
ATOM 3947 C CA . MET A 1 510 ? -1.949 9.028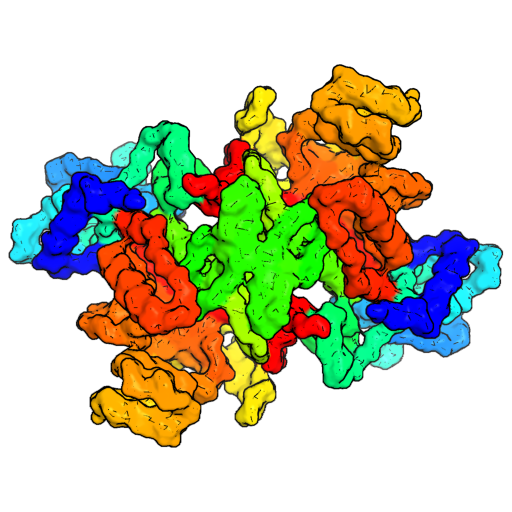 34.981 1.00 40.57 502 MET A CA 1
ATOM 3948 C C . MET A 1 510 ? -1.341 9.902 33.900 1.00 44.27 502 MET A C 1
ATOM 3949 O O . MET A 1 510 ? -1.991 10.841 33.436 1.00 43.88 502 MET A O 1
ATOM 3954 N N . LEU A 1 511 ? -0.095 9.637 33.512 1.00 44.48 503 LEU A N 1
ATOM 3955 C CA . LEU A 1 511 ? 0.608 10.477 32.554 1.00 40.16 503 LEU A CA 1
ATOM 3956 C C . LEU A 1 511 ? 0.571 9.917 31.142 1.00 42.92 503 LEU A C 1
ATOM 3957 O O . LEU A 1 511 ? 1.043 10.582 30.220 1.00 45.48 503 LEU A O 1
ATOM 3962 N N . THR A 1 512 ? 0.013 8.725 30.951 1.00 42.41 504 THR A N 1
ATOM 3963 C CA . THR A 1 512 ? -0.154 8.142 29.623 1.00 44.03 504 THR A CA 1
ATOM 3964 C C . THR A 1 512 ? -1.613 7.860 29.286 1.00 42.53 504 THR A C 1
ATOM 3965 O O . THR A 1 512 ? -1.881 7.132 28.322 1.00 44.93 504 THR A O 1
ATOM 3969 N N . ASP A 1 513 ? -2.557 8.389 30.068 1.00 37.24 505 ASP A N 1
ATOM 3970 C CA . ASP A 1 513 ? -3.989 8.181 29.831 1.00 43.78 505 ASP A CA 1
ATOM 3971 C C . ASP A 1 513 ? -4.320 6.689 29.715 1.00 45.84 505 ASP A C 1
ATOM 3972 O O . ASP A 1 513 ? -5.037 6.249 28.817 1.00 42.05 505 ASP A O 1
ATOM 3977 N N . ALA A 1 514 ? -3.775 5.898 30.635 1.00 41.18 506 ALA A N 1
ATOM 3978 C CA . ALA A 1 514 ? -3.997 4.459 30.640 1.00 40.33 506 ALA A CA 1
ATOM 3979 C C . ALA A 1 514 ? -5.189 4.128 31.532 1.00 44.93 506 ALA A C 1
ATOM 3980 O O . ALA A 1 514 ? -5.253 4.573 32.685 1.00 42.56 506 ALA A O 1
ATOM 3982 N N . ALA A 1 515 ? -6.133 3.351 30.991 1.00 41.11 507 ALA A N 1
ATOM 3983 C CA . ALA A 1 515 ? -7.336 3.001 31.741 1.00 48.50 507 ALA A CA 1
ATOM 3984 C C . ALA A 1 515 ? -7.035 2.039 32.885 1.00 50.38 507 ALA A C 1
ATOM 3985 O O . ALA A 1 515 ? -7.745 2.039 33.894 1.00 48.31 507 ALA A O 1
ATOM 3987 N N . SER A 1 516 ? -5.989 1.231 32.754 1.00 45.32 508 SER A N 1
ATOM 3988 C CA . SER A 1 516 ? -5.723 0.145 33.684 1.00 42.72 508 SER A CA 1
ATOM 3989 C C . SER A 1 516 ? -4.221 -0.024 33.864 1.00 46.69 508 SER A C 1
ATOM 3990 O O . SER A 1 516 ? -3.436 0.239 32.944 1.00 40.33 508 SER A O 1
ATOM 3993 N N . ILE A 1 517 ? -3.827 -0.489 35.055 1.00 39.40 509 ILE A N 1
ATOM 3994 C CA . ILE A 1 517 ? -2.425 -0.812 35.294 1.00 37.34 509 ILE A CA 1
ATOM 3995 C C . ILE A 1 517 ? -1.947 -1.851 34.289 1.00 39.41 509 ILE A C 1
ATOM 3996 O O . ILE A 1 517 ? -0.760 -1.900 33.949 1.00 38.06 509 ILE A O 1
ATOM 4001 N N . ARG A 1 518 ? -2.863 -2.669 33.760 1.00 37.53 510 ARG A N 1
ATOM 4002 C CA . ARG A 1 518 ? -2.463 -3.626 32.746 1.00 41.30 510 ARG A CA 1
ATOM 4003 C C . ARG A 1 518 ? -1.940 -2.946 31.491 1.00 41.85 510 ARG A C 1
ATOM 4004 O O . ARG A 1 518 ? -1.182 -3.571 30.743 1.00 38.99 510 ARG A O 1
ATOM 4012 N N . ASP A 1 519 ? -2.299 -1.677 31.253 1.00 36.60 511 ASP A N 1
ATOM 4013 C CA . ASP A 1 519 ? -1.808 -0.989 30.065 1.00 40.05 511 ASP A CA 1
ATOM 4014 C C . ASP A 1 519 ? -0.417 -0.396 30.250 1.00 42.67 511 ASP A C 1
ATOM 4015 O O . ASP A 1 519 ? 0.133 0.141 29.286 1.00 38.98 511 ASP A O 1
ATOM 4020 N N . VAL A 1 520 ? 0.171 -0.471 31.446 1.00 37.49 512 VAL A N 1
ATOM 4021 C CA . VAL A 1 520 ? 1.500 0.090 31.660 1.00 37.04 512 VAL A CA 1
ATOM 4022 C C . VAL A 1 520 ? 2.503 -0.963 32.116 1.00 32.81 512 VAL A C 1
ATOM 4023 O O . VAL A 1 520 ? 3.636 -0.626 32.470 1.00 38.45 512 VAL A O 1
ATOM 4027 N N . LEU A 1 521 ? 2.112 -2.229 32.105 1.00 38.41 513 LEU A N 1
ATOM 4028 C CA . LEU A 1 521 ? 3.009 -3.351 32.316 1.00 36.66 513 LEU A CA 1
ATOM 4029 C C . LEU A 1 521 ? 3.071 -4.139 31.020 1.00 37.28 513 LEU A C 1
ATOM 4030 O O . LEU A 1 521 ? 2.026 -4.436 30.435 1.00 40.38 513 LEU A O 1
ATOM 4035 N N . PHE A 1 522 ? 4.285 -4.470 30.568 1.00 36.53 514 PHE A N 1
ATOM 4036 C CA . PHE A 1 522 ? 4.408 -5.294 29.365 1.00 40.35 514 PHE A CA 1
ATOM 4037 C C . PHE A 1 522 ? 3.689 -6.626 29.537 1.00 46.91 514 PHE A C 1
ATOM 4038 O O . PHE A 1 522 ? 2.986 -7.079 28.629 1.00 41.57 514 PHE A O 1
ATOM 4046 N N . PHE A 1 523 ? 3.849 -7.273 30.693 1.00 37.32 515 PHE A N 1
ATOM 4047 C CA . PHE A 1 523 ? 3.321 -8.621 30.912 1.00 38.03 515 PHE A CA 1
ATOM 4048 C C . PHE A 1 523 ? 2.606 -8.661 32.258 1.00 45.93 515 PHE A C 1
ATOM 4049 O O . PHE A 1 523 ? 3.141 -9.169 33.256 1.00 39.70 515 PHE A O 1
ATOM 4057 N N . PRO A 1 524 ? 1.402 -8.104 32.332 1.00 41.47 516 PRO A N 1
ATOM 4058 C CA . PRO A 1 524 ? 0.653 -8.140 33.591 1.00 39.44 516 PRO A CA 1
ATOM 4059 C C . PRO A 1 524 ? 0.168 -9.549 33.910 1.00 45.14 516 PRO A C 1
ATOM 4060 O O . PRO A 1 524 ? 0.010 -10.406 33.035 1.00 41.97 516 PRO A O 1
ATOM 4064 N N . VAL A 1 525 ? -0.057 -9.778 35.208 1.00 49.14 517 VAL A N 1
ATOM 4065 C CA . VAL A 1 525 ? -0.569 -11.062 35.676 1.00 49.11 517 VAL A CA 1
ATOM 4066 C C . VAL A 1 525 ? -1.946 -11.323 35.071 1.00 46.67 517 VAL A C 1
ATOM 4067 O O . VAL A 1 525 ? -2.836 -10.464 35.113 1.00 46.37 517 VAL A O 1
ATOM 4071 N N . MET A 1 526 ? -2.124 -12.514 34.503 1.00 49.23 518 MET A N 1
ATOM 4072 C CA . MET A 1 526 ? -3.322 -12.874 33.755 1.00 64.00 518 MET A CA 1
ATOM 4073 C C . MET A 1 526 ? -3.857 -14.213 34.237 1.00 64.71 518 MET A C 1
ATOM 4074 O O . MET A 1 526 ? -3.082 -15.140 34.489 1.00 71.33 518 MET A O 1
ATOM 4079 N N . ARG A 1 527 ? -5.183 -14.317 34.338 1.00 64.36 519 ARG A N 1
ATOM 4080 C CA . ARG A 1 527 ? -5.817 -15.605 34.609 1.00 69.61 519 ARG A CA 1
ATOM 4081 C C . ARG A 1 527 ? -5.512 -16.600 33.492 1.00 78.76 519 ARG A C 1
ATOM 4082 O O . ARG A 1 527 ? -5.388 -16.234 32.318 1.00 78.60 519 ARG A O 1
ATOM 4084 N N . ARG A 1 528 ? -5.394 -17.873 33.873 1.00 85.44 520 ARG A N 1
ATOM 4085 C CA . ARG A 1 528 ? -4.997 -18.952 32.956 1.00 83.37 520 ARG A CA 1
ATOM 4086 C C . ARG A 1 528 ? -5.799 -18.967 31.659 1.00 83.60 520 ARG A C 1
ATOM 4087 O O . ARG A 1 528 ? -6.913 -19.476 31.618 1.00 86.14 520 ARG A O 1
ATOM 4089 N N . GLU B 1 12 ? 16.346 -14.289 71.867 1.00 109.01 4 GLU B N 1
ATOM 4090 C CA . GLU B 1 12 ? 16.497 -13.442 73.046 1.00 107.98 4 GLU B CA 1
ATOM 4091 C C . GLU B 1 12 ? 17.293 -12.185 72.705 1.00 101.44 4 GLU B C 1
ATOM 4092 O O . GLU B 1 12 ? 18.385 -12.259 72.137 1.00 100.74 4 GLU B O 1
ATOM 4094 N N . VAL B 1 13 ? 16.735 -11.031 73.062 1.00 92.96 5 VAL B N 1
ATOM 4095 C CA . VAL B 1 13 ? 17.307 -9.738 72.700 1.00 80.75 5 VAL B CA 1
ATOM 4096 C C . VAL B 1 13 ? 18.201 -9.290 73.855 1.00 71.90 5 VAL B C 1
ATOM 4097 O O . VAL B 1 13 ? 17.726 -8.739 74.850 1.00 69.34 5 VAL B O 1
ATOM 4101 N N . GLU B 1 14 ? 19.513 -9.506 73.704 1.00 64.54 6 GLU B N 1
ATOM 4102 C CA . GLU B 1 14 ? 20.440 -9.396 74.827 1.00 64.08 6 GLU B CA 1
ATOM 4103 C C . GLU B 1 14 ? 20.698 -7.949 75.234 1.00 63.50 6 GLU B C 1
ATOM 4104 O O . GLU B 1 14 ? 20.817 -7.659 76.431 1.00 56.05 6 GLU B O 1
ATOM 4106 N N . TYR B 1 15 ? 20.780 -7.021 74.268 1.00 55.72 7 TYR B N 1
ATOM 4107 C CA . TYR B 1 15 ? 21.150 -5.653 74.619 1.00 44.60 7 TYR B CA 1
ATOM 4108 C C . TYR B 1 15 ? 20.132 -4.998 75.545 1.00 41.56 7 TYR B C 1
ATOM 4109 O O . TYR B 1 15 ? 20.471 -4.018 76.218 1.00 46.22 7 TYR B O 1
ATOM 4118 N N . LEU B 1 16 ? 18.897 -5.511 75.599 1.00 40.42 8 LEU B N 1
ATOM 4119 C CA . LEU B 1 16 ? 17.880 -4.903 76.455 1.00 47.57 8 LEU B CA 1
ATOM 4120 C C . LEU B 1 16 ? 18.252 -4.956 77.934 1.00 52.28 8 LEU B C 1
ATOM 4121 O O . LEU B 1 16 ? 17.736 -4.153 78.719 1.00 53.71 8 LEU B O 1
ATOM 4126 N N . GLN B 1 17 ? 19.128 -5.877 78.333 1.00 48.62 9 GLN B N 1
ATOM 4127 C CA . GLN B 1 17 ? 19.609 -5.940 79.707 1.00 55.71 9 GLN B CA 1
ATOM 4128 C C . GLN B 1 17 ? 21.051 -5.465 79.851 1.00 55.06 9 GLN B C 1
ATOM 4129 O O . GLN B 1 17 ? 21.622 -5.576 80.940 1.00 52.48 9 GLN B O 1
ATOM 4135 N N . HIS B 1 18 ? 21.652 -4.945 78.787 1.00 47.36 10 HIS B N 1
ATOM 4136 C CA . HIS B 1 18 ? 23.008 -4.428 78.874 1.00 46.90 10 HIS B CA 1
ATOM 4137 C C . HIS B 1 18 ? 23.032 -3.123 79.660 1.00 58.37 10 HIS B C 1
ATOM 4138 O O . HIS B 1 18 ? 22.085 -2.322 79.625 1.00 46.71 10 HIS B O 1
ATOM 4145 N N . GLU B 1 19 ? 24.154 -2.907 80.349 1.00 52.97 11 GLU B N 1
ATOM 4146 C CA . GLU B 1 19 ? 24.316 -1.725 81.186 1.00 56.97 11 GLU B CA 1
ATOM 4147 C C . GLU B 1 19 ? 24.208 -0.444 80.370 1.00 46.43 11 GLU B C 1
ATOM 4148 O O . GLU B 1 19 ? 23.614 0.536 80.832 1.00 49.66 11 GLU B O 1
ATOM 4154 N N . ASP B 1 20 ? 24.794 -0.422 79.165 1.00 43.47 12 ASP B N 1
ATOM 4155 C CA . ASP B 1 20 ? 24.751 0.794 78.358 1.00 48.38 12 ASP B CA 1
ATOM 4156 C C . ASP B 1 20 ? 23.315 1.137 77.966 1.00 41.44 12 ASP B C 1
ATOM 4157 O O . ASP B 1 20 ? 22.910 2.302 78.037 1.00 42.62 12 ASP B O 1
ATOM 4162 N N . TYR B 1 21 ? 22.522 0.133 77.588 1.00 44.48 13 TYR B N 1
ATOM 4163 C CA . TYR B 1 21 ? 21.140 0.392 77.179 1.00 38.99 13 TYR B CA 1
ATOM 4164 C C . TYR B 1 21 ? 20.304 0.907 78.351 1.00 34.23 13 TYR B C 1
ATOM 4165 O O . TYR B 1 21 ? 19.578 1.898 78.221 1.00 39.01 13 TYR B O 1
ATOM 4174 N N . LEU B 1 22 ? 20.391 0.236 79.505 1.00 35.06 14 LEU B N 1
ATOM 4175 C CA . LEU B 1 22 ? 19.671 0.689 80.693 1.00 42.16 14 LEU B CA 1
ATOM 4176 C C . LEU B 1 22 ? 20.072 2.109 81.077 1.00 42.46 14 LEU B C 1
ATOM 4177 O O . LEU B 1 22 ? 19.216 2.938 81.407 1.00 42.33 14 LEU B O 1
ATOM 4182 N N . TYR B 1 23 ? 21.373 2.405 81.042 1.00 38.09 15 TYR B N 1
ATOM 4183 C CA . TYR B 1 23 ? 21.856 3.738 81.384 1.00 37.52 15 TYR B CA 1
ATOM 4184 C C . TYR B 1 23 ? 21.366 4.784 80.376 1.00 39.44 15 TYR B C 1
ATOM 4185 O O . TYR B 1 23 ? 20.871 5.850 80.759 1.00 40.90 15 TYR B O 1
ATOM 4194 N N . ARG B 1 24 ? 21.467 4.487 79.078 1.00 36.39 16 ARG B N 1
ATOM 4195 C CA . ARG B 1 24 ? 21.024 5.460 78.081 1.00 39.14 16 ARG B CA 1
ATOM 4196 C C . ARG B 1 24 ? 19.511 5.683 78.142 1.00 34.09 16 ARG B C 1
ATOM 4197 O O . ARG B 1 24 ? 19.049 6.824 78.053 1.00 33.07 16 ARG B O 1
ATOM 4205 N N . THR B 1 25 ? 18.717 4.616 78.286 1.00 33.16 17 THR B N 1
ATOM 4206 C CA . THR B 1 25 ? 17.272 4.830 78.333 1.00 37.87 17 THR B CA 1
ATOM 4207 C C . THR B 1 25 ? 16.862 5.618 79.567 1.00 39.95 17 THR B C 1
ATOM 4208 O O . THR B 1 25 ? 15.897 6.382 79.510 1.00 36.65 17 THR B O 1
ATOM 4212 N N . SER B 1 26 ? 17.586 5.470 80.682 1.00 38.31 18 SER B N 1
ATOM 4213 C CA . SER B 1 26 ? 17.236 6.250 81.865 1.00 40.41 18 SER B CA 1
ATOM 4214 C C . SER B 1 26 ? 17.447 7.746 81.650 1.00 40.52 18 SER B C 1
ATOM 4215 O O . SER B 1 26 ? 16.884 8.548 82.398 1.00 45.95 18 SER B O 1
ATOM 4218 N N . LYS B 1 27 ? 18.236 8.140 80.646 1.00 38.04 19 LYS B N 1
ATOM 4219 C CA . LYS B 1 27 ? 18.396 9.557 80.334 1.00 40.11 19 LYS B CA 1
ATOM 4220 C C . LYS B 1 27 ? 17.200 10.137 79.588 1.00 39.45 19 LYS B C 1
ATOM 4221 O O . LYS B 1 27 ? 17.055 11.360 79.533 1.00 37.83 19 LYS B O 1
ATOM 4227 N N . LEU B 1 28 ? 16.337 9.295 79.023 1.00 35.58 20 LEU B N 1
ATOM 4228 C CA . LEU B 1 28 ? 15.241 9.810 78.209 1.00 36.03 20 LEU B CA 1
ATOM 4229 C C . LEU B 1 28 ? 14.280 10.640 79.045 1.00 39.94 20 LEU B C 1
ATOM 4230 O O . LEU B 1 28 ? 13.909 11.757 78.666 1.00 35.78 20 LEU B O 1
ATOM 4235 N N . LYS B 1 29 ? 13.874 10.113 80.199 1.00 33.93 21 LYS B N 1
ATOM 4236 C CA . LYS B 1 29 ? 12.970 10.866 81.053 1.00 38.34 21 LYS B CA 1
ATOM 4237 C C . LYS B 1 29 ? 13.652 12.118 81.588 1.00 40.10 21 LYS B C 1
ATOM 4238 O O . LYS B 1 29 ? 13.019 13.172 81.705 1.00 38.55 21 LYS B O 1
ATOM 4244 N N . GLU B 1 30 ? 14.951 12.029 81.886 1.00 39.03 22 GLU B N 1
ATOM 4245 C CA . GLU B 1 30 ? 15.688 13.192 82.371 1.00 41.21 22 GLU B CA 1
ATOM 4246 C C . GLU B 1 30 ? 15.699 14.301 81.328 1.00 38.21 22 GLU B C 1
ATOM 4247 O O . GLU B 1 30 ? 15.519 15.485 81.646 1.00 35.53 22 GLU B O 1
ATOM 4253 N N . ILE B 1 31 ? 15.906 13.929 80.073 1.00 31.72 23 ILE B N 1
ATOM 4254 C CA . ILE B 1 31 ? 15.958 14.908 79.000 1.00 31.67 23 ILE B CA 1
ATOM 4255 C C . ILE B 1 31 ? 14.575 15.504 78.761 1.00 39.25 23 ILE B C 1
ATOM 4256 O O . ILE B 1 31 ? 14.429 16.724 78.615 1.00 36.67 23 ILE B O 1
ATOM 4261 N N . ARG B 1 32 ? 13.531 14.664 78.776 1.00 34.48 24 ARG B N 1
ATOM 4262 C CA . ARG B 1 32 ? 12.172 15.172 78.614 1.00 37.92 24 ARG B CA 1
ATOM 4263 C C . ARG B 1 32 ? 11.775 16.063 79.792 1.00 37.45 24 ARG B C 1
ATOM 4264 O O . ARG B 1 32 ? 11.128 17.102 79.609 1.00 36.20 24 ARG B O 1
ATOM 4272 N N . ASP B 1 33 ? 12.178 15.691 81.004 1.00 34.83 25 ASP B N 1
ATOM 4273 C CA . ASP B 1 33 ? 11.906 16.539 82.159 1.00 40.13 25 ASP B CA 1
ATOM 4274 C C . ASP B 1 33 ? 12.546 17.916 82.024 1.00 44.38 25 ASP B C 1
ATOM 4275 O O . ASP B 1 33 ? 12.060 18.883 82.617 1.00 45.45 25 ASP B O 1
ATOM 4280 N N . LEU B 1 34 ? 13.630 18.029 81.261 1.00 43.50 26 LEU B N 1
ATOM 4281 C CA . LEU B 1 34 ? 14.210 19.331 80.955 1.00 43.89 26 LEU B CA 1
ATOM 4282 C C . LEU B 1 34 ? 13.478 20.050 79.817 1.00 45.81 26 LEU B C 1
ATOM 4283 O O . LEU B 1 34 ? 13.923 21.117 79.384 1.00 46.20 26 LEU B O 1
ATOM 4288 N N . GLY B 1 35 ? 12.367 19.500 79.332 1.00 40.76 27 GLY B N 1
ATOM 4289 C CA . GLY B 1 35 ? 11.624 20.144 78.271 1.00 38.82 27 GLY B CA 1
ATOM 4290 C C . GLY B 1 35 ? 12.202 19.938 76.892 1.00 40.46 27 GLY B C 1
ATOM 4291 O O . GLY B 1 35 ? 11.854 20.676 75.968 1.00 44.18 27 GLY B O 1
ATOM 4292 N N . ILE B 1 36 ? 13.072 18.950 76.718 1.00 34.56 28 ILE B N 1
ATOM 4293 C CA . ILE B 1 36 ? 13.766 18.719 75.458 1.00 36.04 28 ILE B CA 1
ATOM 4294 C C . ILE B 1 36 ? 13.243 17.435 74.830 1.00 38.03 28 ILE B C 1
ATOM 4295 O O . ILE B 1 36 ? 13.225 16.378 75.478 1.00 36.21 28 ILE B O 1
ATOM 4300 N N . ASN B 1 37 ? 12.835 17.525 73.569 1.00 32.73 29 ASN B N 1
ATOM 4301 C CA . ASN B 1 37 ? 12.408 16.353 72.825 1.00 27.58 29 ASN B CA 1
ATOM 4302 C C . ASN B 1 37 ? 13.646 15.610 72.347 1.00 27.48 29 ASN B C 1
ATOM 4303 O O . ASN B 1 37 ? 14.432 16.172 71.578 1.00 30.27 29 ASN B O 1
ATOM 4308 N N . PRO B 1 38 ? 13.877 14.370 72.787 1.00 27.30 30 PRO B N 1
ATOM 4309 C CA . PRO B 1 38 ? 15.067 13.639 72.312 1.00 25.96 30 PRO B CA 1
ATOM 4310 C C . PRO B 1 38 ? 14.912 13.066 70.908 1.00 30.64 30 PRO B C 1
ATOM 4311 O O . PRO B 1 38 ? 15.905 12.564 70.362 1.00 25.89 30 PRO B O 1
ATOM 4315 N N . TYR B 1 39 ? 13.711 13.112 70.311 1.00 23.53 31 TYR B N 1
ATOM 4316 C CA . TYR B 1 39 ? 13.491 12.672 68.922 1.00 25.01 31 TYR B CA 1
ATOM 4317 C C . TYR B 1 39 ? 12.696 13.734 68.154 1.00 24.53 31 TYR B C 1
ATOM 4318 O O . TYR B 1 39 ? 11.556 13.500 67.735 1.00 25.72 31 TYR B O 1
ATOM 4327 N N . PRO B 1 40 ? 13.278 14.942 67.967 1.00 21.93 32 PRO B N 1
ATOM 4328 C CA . PRO B 1 40 ? 12.545 16.036 67.309 1.00 23.05 32 PRO B CA 1
ATOM 4329 C C . PRO B 1 40 ? 12.301 15.779 65.828 1.00 28.15 32 PRO B C 1
ATOM 4330 O O . PRO B 1 40 ? 12.713 14.744 65.292 1.00 27.32 32 PRO B O 1
ATOM 4334 N N . TYR B 1 41 ? 11.670 16.740 65.150 1.00 25.11 33 TYR B N 1
ATOM 4335 C CA . TYR B 1 41 ? 11.030 16.480 63.867 1.00 31.77 33 TYR B CA 1
ATOM 4336 C C . TYR B 1 41 ? 11.873 16.826 62.650 1.00 32.10 33 TYR B C 1
ATOM 4337 O O . TYR B 1 41 ? 11.619 16.281 61.572 1.00 32.76 33 TYR B O 1
ATOM 4346 N N . GLN B 1 42 ? 12.841 17.720 62.763 1.00 26.55 34 GLN B N 1
ATOM 4347 C CA . GLN B 1 42 ? 13.647 18.075 61.600 1.00 29.71 34 GLN B CA 1
ATOM 4348 C C . GLN B 1 42 ? 14.886 18.813 62.082 1.00 43.34 34 GLN B C 1
ATOM 4349 O O . GLN B 1 42 ? 15.071 19.049 63.279 1.00 37.70 34 GLN B O 1
ATOM 4355 N N . TYR B 1 43 ? 15.759 19.141 61.136 1.00 39.10 35 TYR B N 1
ATOM 4356 C CA . TYR B 1 43 ? 16.844 20.089 61.379 1.00 31.72 35 TYR B CA 1
ATOM 4357 C C . TYR B 1 43 ? 17.030 20.785 60.039 1.00 37.54 35 TYR B C 1
ATOM 4358 O O . TYR B 1 43 ? 17.631 20.224 59.122 1.00 35.86 35 TYR B O 1
ATOM 4367 N N . THR B 1 44 ? 16.462 21.978 59.930 1.00 39.81 36 THR B N 1
ATOM 4368 C CA . THR B 1 44 ? 16.335 22.673 58.665 1.00 48.34 36 THR B CA 1
ATOM 4369 C C . THR B 1 44 ? 17.648 23.345 58.277 1.00 35.48 36 THR B C 1
ATOM 4370 O O . THR B 1 44 ? 18.515 23.602 59.114 1.00 37.49 36 THR B O 1
ATOM 4374 N N . ASP B 1 45 ? 17.778 23.638 56.986 1.00 37.86 37 ASP B N 1
ATOM 4375 C CA . ASP B 1 45 ? 18.837 24.515 56.494 1.00 46.46 37 ASP B CA 1
ATOM 4376 C C . ASP B 1 45 ? 20.205 24.030 56.969 1.00 37.60 37 ASP B C 1
ATOM 4377 O O . ASP B 1 45 ? 20.985 24.766 57.568 1.00 49.67 37 ASP B O 1
ATOM 4382 N N . CYS B 1 46 ? 20.472 22.761 56.688 1.00 54.25 38 CYS B N 1
ATOM 4383 C CA . CYS B 1 46 ? 21.546 21.966 57.279 1.00 57.14 38 CYS B CA 1
ATOM 4384 C C . CYS B 1 46 ? 22.512 21.584 56.161 1.00 67.22 38 CYS B C 1
ATOM 4385 O O . CYS B 1 46 ? 22.184 20.739 55.320 1.00 75.12 38 CYS B O 1
ATOM 4388 N N . LEU B 1 47 ? 23.681 22.228 56.119 1.00 60.17 39 LEU B N 1
ATOM 4389 C CA . LEU B 1 47 ? 24.680 21.893 55.107 1.00 47.33 39 LEU B CA 1
ATOM 4390 C C . LEU B 1 47 ? 25.330 20.548 55.419 1.00 45.76 39 LEU B C 1
ATOM 4391 O O . LEU B 1 47 ? 25.399 20.116 56.572 1.00 45.75 39 LEU B O 1
ATOM 4396 N N . GLU B 1 48 ? 25.784 19.867 54.372 1.00 40.36 40 GLU B N 1
ATOM 4397 C CA . GLU B 1 48 ? 26.562 18.648 54.554 1.00 39.51 40 GLU B CA 1
ATOM 4398 C C . GLU B 1 48 ? 27.986 18.989 54.971 1.00 34.44 40 GLU B C 1
ATOM 4399 O O . GLU B 1 48 ? 28.594 19.926 54.445 1.00 41.47 40 GLU B O 1
ATOM 4405 N N . VAL B 1 49 ? 28.525 18.213 55.913 1.00 32.64 41 VAL B N 1
ATOM 4406 C CA . VAL B 1 49 ? 29.903 18.448 56.345 1.00 30.84 41 VAL B CA 1
ATOM 4407 C C . VAL B 1 49 ? 30.837 18.495 55.145 1.00 39.47 41 VAL B C 1
ATOM 4408 O O . VAL B 1 49 ? 31.725 19.354 55.061 1.00 46.75 41 VAL B O 1
ATOM 4412 N N . GLN B 1 50 ? 30.644 17.587 54.182 1.00 38.35 42 GLN B N 1
ATOM 4413 C CA . GLN B 1 50 ? 31.534 17.566 53.025 1.00 44.17 42 GLN B CA 1
ATOM 4414 C C . GLN B 1 50 ? 31.409 18.846 52.208 1.00 43.88 42 GLN B C 1
ATOM 4415 O O . GLN B 1 50 ? 32.397 19.328 51.640 1.00 45.02 42 GLN B O 1
ATOM 4421 N N . GLU B 1 51 ? 30.201 19.405 52.119 1.00 41.11 43 GLU B N 1
ATOM 4422 C CA . GLU B 1 51 ? 30.053 20.665 51.398 1.00 48.15 43 GLU B CA 1
ATOM 4423 C C . GLU B 1 51 ? 30.741 21.792 52.158 1.00 51.81 43 GLU B C 1
ATOM 4424 O O . GLU B 1 51 ? 31.345 22.682 51.550 1.00 56.77 43 GLU B O 1
ATOM 4426 N N . ILE B 1 52 ? 30.698 21.743 53.492 1.00 44.32 44 ILE B N 1
ATOM 4427 C CA . ILE B 1 52 ? 31.420 22.722 54.303 1.00 40.23 44 ILE B CA 1
ATOM 4428 C C . ILE B 1 52 ? 32.921 22.591 54.079 1.00 42.86 44 ILE B C 1
ATOM 4429 O O . ILE B 1 52 ? 33.625 23.589 53.872 1.00 52.79 44 ILE B O 1
ATOM 4434 N N . ARG B 1 53 ? 33.433 21.358 54.109 1.00 39.01 45 ARG B N 1
ATOM 4435 C CA . ARG B 1 53 ? 34.848 21.134 53.812 1.00 44.78 45 ARG B CA 1
ATOM 4436 C C . ARG B 1 53 ? 35.229 21.707 52.458 1.00 57.55 45 ARG B C 1
ATOM 4437 O O . ARG B 1 53 ? 36.219 22.440 52.333 1.00 55.75 45 ARG B O 1
ATOM 4445 N N . ASN B 1 54 ? 34.461 21.368 51.422 1.00 53.38 46 ASN B N 1
ATOM 4446 C CA . ASN B 1 54 ? 34.808 21.837 50.087 1.00 59.95 46 ASN B CA 1
ATOM 4447 C C . ASN B 1 54 ? 34.723 23.352 49.997 1.00 69.22 46 ASN B C 1
ATOM 4448 O O . ASN B 1 54 ? 35.408 23.968 49.173 1.00 71.98 46 ASN B O 1
ATOM 4453 N N . GLN B 1 55 ? 33.909 23.970 50.854 1.00 64.99 47 GLN B N 1
ATOM 4454 C CA . GLN B 1 55 ? 33.684 25.406 50.766 1.00 64.02 47 GLN B CA 1
ATOM 4455 C C . GLN B 1 55 ? 34.761 26.206 51.492 1.00 65.59 47 GLN B C 1
ATOM 4456 O O . GLN B 1 55 ? 35.088 27.319 51.066 1.00 69.10 47 GLN B O 1
ATOM 4462 N N . PHE B 1 56 ? 35.351 25.658 52.558 1.00 69.26 48 PHE B N 1
ATOM 4463 C CA . PHE B 1 56 ? 36.231 26.450 53.408 1.00 72.55 48 PHE B CA 1
ATOM 4464 C C . PHE B 1 56 ? 37.575 25.813 53.748 1.00 79.13 48 PHE B C 1
ATOM 4465 O O . PHE B 1 56 ? 38.360 26.444 54.463 1.00 83.36 48 PHE B O 1
ATOM 4473 N N . VAL B 1 57 ? 37.869 24.594 53.289 1.00 86.40 49 VAL B N 1
ATOM 4474 C CA . VAL B 1 57 ? 39.171 24.012 53.622 1.00 93.94 49 VAL B CA 1
ATOM 4475 C C . VAL B 1 57 ? 40.292 24.789 52.937 1.00 105.08 49 VAL B C 1
ATOM 4476 O O . VAL B 1 57 ? 41.321 25.090 53.552 1.00 107.23 49 VAL B O 1
ATOM 4480 N N . ASP B 1 58 ? 40.107 25.141 51.666 1.00 110.73 50 ASP B N 1
ATOM 4481 C CA . ASP B 1 58 ? 41.015 26.059 50.977 1.00 111.17 50 ASP B CA 1
ATOM 4482 C C . ASP B 1 58 ? 40.432 27.457 51.142 1.00 107.66 50 ASP B C 1
ATOM 4483 O O . ASP B 1 58 ? 39.671 27.941 50.302 1.00 110.52 50 ASP B O 1
ATOM 4485 N N . ASN B 1 59 ? 40.795 28.109 52.249 1.00 101.12 51 ASN B N 1
ATOM 4486 C CA . ASN B 1 59 ? 40.178 29.359 52.682 1.00 96.72 51 ASN B CA 1
ATOM 4487 C C . ASN B 1 59 ? 40.909 29.868 53.922 1.00 93.83 51 ASN B C 1
ATOM 4488 O O . ASN B 1 59 ? 41.314 29.073 54.776 1.00 84.91 51 ASN B O 1
ATOM 4493 N N . GLU B 1 60 ? 41.085 31.185 54.036 1.00 97.97 52 GLU B N 1
ATOM 4494 C CA . GLU B 1 60 ? 41.916 31.761 55.095 1.00 102.36 52 GLU B CA 1
ATOM 4495 C C . GLU B 1 60 ? 41.052 32.136 56.300 1.00 102.32 52 GLU B C 1
ATOM 4496 O O . GLU B 1 60 ? 40.900 33.303 56.668 1.00 112.16 52 GLU B O 1
ATOM 4498 N N . LEU B 1 61 ? 40.490 31.104 56.922 1.00 87.18 53 LEU B N 1
ATOM 4499 C CA . LEU B 1 61 ? 39.693 31.282 58.126 1.00 80.13 53 LEU B CA 1
ATOM 4500 C C . LEU B 1 61 ? 40.558 31.760 59.287 1.00 78.42 53 LEU B C 1
ATOM 4501 O O . LEU B 1 61 ? 41.787 31.631 59.281 1.00 90.60 53 LEU B O 1
ATOM 4506 N N . GLY B 1 62 ? 39.891 32.283 60.312 1.00 62.90 54 GLY B N 1
ATOM 4507 C CA . GLY B 1 62 ? 40.564 32.692 61.525 1.00 59.39 54 GLY B CA 1
ATOM 4508 C C . GLY B 1 62 ? 40.907 31.526 62.438 1.00 53.60 54 GLY B C 1
ATOM 4509 O O . GLY B 1 62 ? 40.693 30.354 62.123 1.00 56.45 54 GLY B O 1
ATOM 4510 N N . ASP B 1 63 ? 41.460 31.873 63.602 1.00 55.12 55 ASP B N 1
ATOM 4511 C CA . ASP B 1 63 ? 41.780 30.914 64.647 1.00 51.45 55 ASP B CA 1
ATOM 4512 C C . ASP B 1 63 ? 40.600 30.828 65.613 1.00 51.02 55 ASP B C 1
ATOM 4513 O O . ASP B 1 63 ? 39.544 31.417 65.379 1.00 54.94 55 ASP B O 1
ATOM 4518 N N . SER B 1 64 ? 40.774 30.106 66.725 1.00 47.76 56 SER B N 1
ATOM 4519 C CA . SER B 1 64 ? 39.656 29.874 67.635 1.00 38.36 56 SER B CA 1
ATOM 4520 C C . SER B 1 64 ? 39.099 31.179 68.194 1.00 39.80 56 SER B C 1
ATOM 4521 O O . SER B 1 64 ? 37.893 31.286 68.434 1.00 40.66 56 SER B O 1
ATOM 4524 N N . GLU B 1 65 ? 39.959 32.176 68.414 1.00 38.53 57 GLU B N 1
ATOM 4525 C CA . GLU B 1 65 ? 39.499 33.431 69.002 1.00 47.16 57 GLU B CA 1
ATOM 4526 C C . GLU B 1 65 ? 38.650 34.234 68.024 1.00 49.59 57 GLU B C 1
ATOM 4527 O O . GLU B 1 65 ? 37.714 34.923 68.439 1.00 49.66 57 GLU B O 1
ATOM 4533 N N . ALA B 1 66 ? 38.976 34.187 66.729 1.00 45.93 58 ALA B N 1
ATOM 4534 C CA . ALA B 1 66 ? 38.074 34.769 65.735 1.00 49.45 58 ALA B CA 1
ATOM 4535 C C . ALA B 1 66 ? 36.695 34.115 65.792 1.00 41.63 58 ALA B C 1
ATOM 4536 O O . ALA B 1 66 ? 35.667 34.793 65.654 1.00 44.95 58 ALA B O 1
ATOM 4538 N N . ALA B 1 67 ? 36.645 32.799 66.006 1.00 39.18 59 ALA B N 1
ATOM 4539 C CA . ALA B 1 67 ? 35.347 32.128 66.108 1.00 38.72 59 ALA B CA 1
ATOM 4540 C C . ALA B 1 67 ? 34.591 32.579 67.355 1.00 45.71 59 ALA B C 1
ATOM 4541 O O . ALA B 1 67 ? 33.394 32.886 67.289 1.00 37.26 59 ALA B O 1
ATOM 4543 N N . PHE B 1 68 ? 35.283 32.634 68.501 1.00 46.64 60 PHE B N 1
ATOM 4544 C CA . PHE B 1 68 ? 34.699 33.189 69.721 1.00 44.31 60 PHE B CA 1
ATOM 4545 C C . PHE B 1 68 ? 34.155 34.595 69.498 1.00 49.61 60 PHE B C 1
ATOM 4546 O O . PHE B 1 68 ? 33.134 34.969 70.084 1.00 46.71 60 PHE B O 1
ATOM 4554 N N . ARG B 1 69 ? 34.842 35.396 68.681 1.00 37.74 61 ARG B N 1
ATOM 4555 C CA A ARG B 1 69 ? 34.370 36.725 68.312 0.50 46.19 61 ARG B CA 1
ATOM 4556 C CA B ARG B 1 69 ? 34.359 36.724 68.326 0.50 46.23 61 ARG B CA 1
ATOM 4557 C C . ARG B 1 69 ? 33.294 36.689 67.235 1.00 45.90 61 ARG B C 1
ATOM 4558 O O . ARG B 1 69 ? 32.850 37.752 66.797 1.00 48.67 61 ARG B O 1
ATOM 4573 N N . LYS B 1 70 ? 32.887 35.499 66.788 1.00 42.21 62 LYS B N 1
ATOM 4574 C CA . LYS B 1 70 ? 31.824 35.344 65.786 1.00 48.12 62 LYS B CA 1
ATOM 4575 C C . LYS B 1 70 ? 32.161 36.055 64.475 1.00 47.22 62 LYS B C 1
ATOM 4576 O O . LYS B 1 70 ? 31.284 36.607 63.807 1.00 44.92 62 LYS B O 1
ATOM 4582 N N . GLU B 1 71 ? 33.443 36.029 64.097 1.00 40.83 63 GLU B N 1
ATOM 4583 C CA . GLU B 1 71 ? 33.924 36.721 62.906 1.00 43.13 63 GLU B CA 1
ATOM 4584 C C . GLU B 1 71 ? 34.042 35.814 61.700 1.00 47.93 63 GLU B C 1
ATOM 4585 O O . GLU B 1 71 ? 34.113 36.309 60.573 1.00 48.39 63 GLU B O 1
ATOM 4591 N N . THR B 1 72 ? 34.082 34.515 61.918 1.00 43.41 64 THR B N 1
ATOM 4592 C CA . THR B 1 72 ? 34.318 33.535 60.875 1.00 39.24 64 THR B CA 1
ATOM 4593 C C . THR B 1 72 ? 32.983 33.028 60.347 1.00 44.08 64 THR B C 1
ATOM 4594 O O . THR B 1 72 ? 31.934 33.333 60.906 1.00 41.66 64 THR B O 1
ATOM 4598 N N . PRO B 1 73 ? 32.974 32.257 59.258 1.00 46.87 65 PRO B N 1
ATOM 4599 C CA . PRO B 1 73 ? 31.690 31.793 58.715 1.00 41.58 65 PRO B CA 1
ATOM 4600 C C . PRO B 1 73 ? 30.911 30.938 59.708 1.00 45.20 65 PRO B C 1
ATOM 4601 O O . PRO B 1 73 ? 31.471 30.099 60.421 1.00 42.45 65 PRO B O 1
ATOM 4605 N N . LYS B 1 74 ? 29.602 31.177 59.750 1.00 40.24 66 LYS B N 1
ATOM 4606 C CA . LYS B 1 74 ? 28.670 30.443 60.593 1.00 40.27 66 LYS B CA 1
ATOM 4607 C C . LYS B 1 74 ? 28.025 29.335 59.765 1.00 43.05 66 LYS B C 1
ATOM 4608 O O . LYS B 1 74 ? 27.584 29.580 58.639 1.00 45.19 66 LYS B O 1
ATOM 4614 N N . VAL B 1 75 ? 27.982 28.116 60.309 1.00 39.61 67 VAL B N 1
ATOM 4615 C CA . VAL B 1 75 ? 27.471 26.969 59.566 1.00 34.75 67 VAL B CA 1
ATOM 4616 C C . VAL B 1 75 ? 26.501 26.184 60.440 1.00 32.00 67 VAL B C 1
ATOM 4617 O O . VAL B 1 75 ? 26.538 26.251 61.671 1.00 39.48 67 VAL B O 1
ATOM 4621 N N . ARG B 1 76 ? 25.629 25.430 59.772 1.00 29.96 68 ARG B N 1
ATOM 4622 C CA . ARG B 1 76 ? 24.687 24.496 60.378 1.00 32.42 68 ARG B CA 1
ATOM 4623 C C . ARG B 1 76 ? 24.870 23.158 59.691 1.00 34.39 68 ARG B C 1
ATOM 4624 O O . ARG B 1 76 ? 24.895 23.100 58.457 1.00 31.02 68 ARG B O 1
ATOM 4632 N N . PHE B 1 77 ? 25.000 22.095 60.478 1.00 27.83 69 PHE B N 1
ATOM 4633 C CA . PHE B 1 77 ? 25.151 20.746 59.943 1.00 31.96 69 PHE B CA 1
ATOM 4634 C C . PHE B 1 77 ? 24.750 19.777 61.041 1.00 30.52 69 PHE B C 1
ATOM 4635 O O . PHE B 1 77 ? 24.542 20.165 62.188 1.00 32.94 69 PHE B O 1
ATOM 4643 N N . ALA B 1 78 ? 24.695 18.499 60.691 1.00 30.15 70 ALA B N 1
ATOM 4644 C CA . ALA B 1 78 ? 24.236 17.494 61.636 1.00 30.70 70 ALA B CA 1
ATOM 4645 C C . ALA B 1 78 ? 25.020 16.210 61.413 1.00 32.74 70 ALA B C 1
ATOM 4646 O O . ALA B 1 78 ? 25.562 15.977 60.329 1.00 33.38 70 ALA B O 1
ATOM 4648 N N . GLY B 1 79 ? 25.104 15.384 62.450 1.00 34.48 71 GLY B N 1
ATOM 4649 C CA . GLY B 1 79 ? 25.647 14.051 62.278 1.00 25.30 71 GLY B CA 1
ATOM 4650 C C . GLY B 1 79 ? 25.801 13.335 63.609 1.00 30.69 71 GLY B C 1
ATOM 4651 O O . GLY B 1 79 ? 25.297 13.774 64.642 1.00 31.06 71 GLY B O 1
ATOM 4652 N N . ARG B 1 80 ? 26.544 12.243 63.562 1.00 26.04 72 ARG B N 1
ATOM 4653 C CA . ARG B 1 80 ? 26.683 11.352 64.701 1.00 31.46 72 ARG B CA 1
ATOM 4654 C C . ARG B 1 80 ? 27.936 11.707 65.495 1.00 31.82 72 ARG B C 1
ATOM 4655 O O . ARG B 1 80 ? 29.025 11.851 64.927 1.00 30.36 72 ARG B O 1
ATOM 4663 N N . LEU B 1 81 ? 27.776 11.858 66.805 1.00 32.48 73 LEU B N 1
ATOM 4664 C CA . LEU B 1 81 ? 28.912 12.115 67.678 1.00 31.20 73 LEU B CA 1
ATOM 4665 C C . LEU B 1 81 ? 29.718 10.829 67.820 1.00 32.73 73 LEU B C 1
ATOM 4666 O O . LEU B 1 81 ? 29.249 9.860 68.424 1.00 34.41 73 LEU B O 1
ATOM 4671 N N . VAL B 1 82 ? 30.929 10.798 67.262 1.00 31.46 74 VAL B N 1
ATOM 4672 C CA . VAL B 1 82 ? 31.738 9.585 67.277 1.00 30.09 74 VAL B CA 1
ATOM 4673 C C . VAL B 1 82 ? 33.000 9.729 68.111 1.00 33.88 74 VAL B C 1
ATOM 4674 O O . VAL B 1 82 ? 33.712 8.736 68.303 1.00 33.84 74 VAL B O 1
ATOM 4678 N N . LEU B 1 83 ? 33.285 10.914 68.644 1.00 34.70 75 LEU B N 1
ATOM 4679 C CA . LEU B 1 83 ? 34.424 11.096 69.539 1.00 36.69 75 LEU B CA 1
ATOM 4680 C C . LEU B 1 83 ? 34.103 12.274 70.442 1.00 37.21 75 LEU B C 1
ATOM 4681 O O . LEU B 1 83 ? 33.462 13.225 69.998 1.00 34.69 75 LEU B O 1
ATOM 4686 N N . PHE B 1 84 ? 34.518 12.207 71.706 1.00 35.65 76 PHE B N 1
ATOM 4687 C CA . PHE B 1 84 ? 34.194 13.276 72.648 1.00 34.61 76 PHE B CA 1
ATOM 4688 C C . PHE B 1 84 ? 35.191 13.245 73.789 1.00 38.79 76 PHE B C 1
ATOM 4689 O O . PHE B 1 84 ? 35.400 12.187 74.381 1.00 42.34 76 PHE B O 1
ATOM 4697 N N . ARG B 1 85 ? 35.779 14.400 74.107 1.00 36.72 77 ARG B N 1
ATOM 4698 C CA . ARG B 1 85 ? 36.689 14.531 75.243 1.00 40.50 77 ARG B CA 1
ATOM 4699 C C . ARG B 1 85 ? 36.373 15.829 75.973 1.00 45.64 77 ARG B C 1
ATOM 4700 O O . ARG B 1 85 ? 36.403 16.905 75.368 1.00 37.94 77 ARG B O 1
ATOM 4702 N N . SER B 1 86 ? 36.067 15.725 77.264 1.00 40.58 78 SER B N 1
ATOM 4703 C CA . SER B 1 86 ? 35.867 16.895 78.104 1.00 45.02 78 SER B CA 1
ATOM 4704 C C . SER B 1 86 ? 37.208 17.406 78.625 1.00 48.18 78 SER B C 1
ATOM 4705 O O . SER B 1 86 ? 38.052 16.626 79.070 1.00 45.35 78 SER B O 1
ATOM 4708 N N . MET B 1 87 ? 37.400 18.720 78.553 1.00 47.51 79 MET B N 1
ATOM 4709 C CA . MET B 1 87 ? 38.617 19.381 79.003 1.00 47.88 79 MET B CA 1
ATOM 4710 C C . MET B 1 87 ? 38.282 20.524 79.958 1.00 57.48 79 MET B C 1
ATOM 4711 O O . MET B 1 87 ? 38.910 21.586 79.932 1.00 62.83 79 MET B O 1
ATOM 4716 N N . GLY B 1 88 ? 37.285 20.330 80.817 1.00 54.60 80 GLY B N 1
ATOM 4717 C CA . GLY B 1 88 ? 36.912 21.370 81.759 1.00 52.11 80 GLY B CA 1
ATOM 4718 C C . GLY B 1 88 ? 35.957 22.369 81.140 1.00 47.44 80 GLY B C 1
ATOM 4719 O O . GLY B 1 88 ? 34.835 22.009 80.768 1.00 54.84 80 GLY B O 1
ATOM 4720 N N . LYS B 1 89 ? 36.395 23.623 80.998 1.00 44.19 81 LYS B N 1
ATOM 4721 C CA . LYS B 1 89 ? 35.550 24.643 80.377 1.00 43.50 81 LYS B CA 1
ATOM 4722 C C . LYS B 1 89 ? 35.266 24.329 78.914 1.00 42.49 81 LYS B C 1
ATOM 4723 O O . LYS B 1 89 ? 34.208 24.700 78.390 1.00 40.29 81 LYS B O 1
ATOM 4725 N N . ASN B 1 90 ? 36.178 23.638 78.241 1.00 41.93 82 ASN B N 1
ATOM 4726 C CA . ASN B 1 90 ? 36.004 23.266 76.847 1.00 39.29 82 ASN B CA 1
ATOM 4727 C C . ASN B 1 90 ? 35.780 21.767 76.720 1.00 40.30 82 ASN B C 1
ATOM 4728 O O . ASN B 1 90 ? 36.204 20.989 77.576 1.00 42.36 82 ASN B O 1
ATOM 4733 N N . ALA B 1 91 ? 35.097 21.372 75.646 1.00 36.12 83 ALA B N 1
ATOM 4734 C CA . ALA B 1 91 ? 34.992 19.975 75.257 1.00 40.40 83 ALA B CA 1
ATOM 4735 C C . ALA B 1 91 ? 35.175 19.868 73.752 1.00 42.09 83 ALA B C 1
ATOM 4736 O O . ALA B 1 91 ? 34.728 20.739 72.999 1.00 40.91 83 ALA B O 1
ATOM 4738 N N . PHE B 1 92 ? 35.840 18.804 73.317 1.00 37.00 84 PHE B N 1
ATOM 4739 C CA . PHE B 1 92 ? 36.108 18.585 71.906 1.00 34.68 84 PHE B CA 1
ATOM 4740 C C . PHE B 1 92 ? 35.487 17.273 71.477 1.00 39.88 84 PHE B C 1
ATOM 4741 O O . PHE B 1 92 ? 35.443 16.303 72.247 1.00 37.51 84 PHE B O 1
ATOM 4749 N N . GLY B 1 93 ? 35.005 17.263 70.238 1.00 37.03 85 GLY B N 1
ATOM 4750 C CA . GLY B 1 93 ? 34.342 16.102 69.693 1.00 32.87 85 GLY B CA 1
ATOM 4751 C C . GLY B 1 93 ? 34.547 16.004 68.196 1.00 40.24 85 GLY B C 1
ATOM 4752 O O . GLY B 1 93 ? 35.149 16.872 67.556 1.00 35.68 85 GLY B O 1
ATOM 4753 N N . GLN B 1 94 ? 34.035 14.916 67.647 1.00 32.59 86 GLN B N 1
ATOM 4754 C CA A GLN B 1 94 ? 34.080 14.646 66.217 0.56 33.17 86 GLN B CA 1
ATOM 4755 C CA B GLN B 1 94 ? 34.065 14.675 66.217 0.44 33.50 86 GLN B CA 1
ATOM 4756 C C . GLN B 1 94 ? 32.680 14.243 65.774 1.00 35.86 86 GLN B C 1
ATOM 4757 O O . GLN B 1 94 ? 32.033 13.428 66.440 1.00 31.03 86 GLN B O 1
ATOM 4768 N N . ILE B 1 95 ? 32.223 14.814 64.662 1.00 34.30 87 ILE B N 1
ATOM 4769 C CA . ILE B 1 95 ? 30.911 14.531 64.090 1.00 31.64 87 ILE B CA 1
ATOM 4770 C C . ILE B 1 95 ? 31.129 13.817 62.769 1.00 34.27 87 ILE B C 1
ATOM 4771 O O . ILE B 1 95 ? 31.907 14.287 61.930 1.00 34.73 87 ILE B O 1
ATOM 4776 N N . LEU B 1 96 ? 30.454 12.683 62.585 1.00 32.22 88 LEU B N 1
ATOM 4777 C CA . LEU B 1 96 ? 30.487 11.941 61.327 1.00 31.93 88 LEU B CA 1
ATOM 4778 C C . LEU B 1 96 ? 29.181 12.199 60.587 1.00 35.79 88 LEU B C 1
ATOM 4779 O O . LEU B 1 96 ? 28.098 11.936 61.124 1.00 33.81 88 LEU B O 1
ATOM 4784 N N . ASP B 1 97 ? 29.282 12.720 59.366 1.00 39.87 89 ASP B N 1
ATOM 4785 C CA . ASP B 1 97 ? 28.110 13.069 58.558 1.00 43.41 89 ASP B CA 1
ATOM 4786 C C . ASP B 1 97 ? 28.309 12.492 57.161 1.00 44.11 89 ASP B C 1
ATOM 4787 O O . ASP B 1 97 ? 29.040 13.073 56.350 1.00 47.01 89 ASP B O 1
ATOM 4792 N N . ASN B 1 98 ? 27.661 11.365 56.876 1.00 44.33 90 ASN B N 1
ATOM 4793 C CA . ASN B 1 98 ? 27.575 10.867 55.500 1.00 50.19 90 ASN B CA 1
ATOM 4794 C C . ASN B 1 98 ? 28.974 10.727 54.890 1.00 53.72 90 ASN B C 1
ATOM 4795 O O . ASN B 1 98 ? 29.278 11.294 53.836 1.00 56.71 90 ASN B O 1
ATOM 4800 N N . ASP B 1 99 ? 29.852 10.015 55.607 1.00 42.74 91 ASP B N 1
ATOM 4801 C CA . ASP B 1 99 ? 31.235 9.687 55.241 1.00 40.40 91 ASP B CA 1
ATOM 4802 C C . ASP B 1 99 ? 32.212 10.860 55.428 1.00 45.14 91 ASP B C 1
ATOM 4803 O O . ASP B 1 99 ? 33.387 10.703 55.125 1.00 47.82 91 ASP B O 1
ATOM 4808 N N . ALA B 1 100 ? 31.781 12.019 55.918 1.00 42.68 92 ALA B N 1
ATOM 4809 C CA . ALA B 1 100 ? 32.708 13.105 56.212 1.00 42.90 92 ALA B CA 1
ATOM 4810 C C . ALA B 1 100 ? 32.691 13.406 57.707 1.00 39.42 92 ALA B C 1
ATOM 4811 O O . ALA B 1 100 ? 31.666 13.241 58.376 1.00 37.64 92 ALA B O 1
ATOM 4813 N N . LYS B 1 101 ? 33.848 13.821 58.225 1.00 35.72 93 LYS B N 1
ATOM 4814 C CA . LYS B 1 101 ? 34.058 14.123 59.632 1.00 35.75 93 LYS B CA 1
ATOM 4815 C C . LYS B 1 101 ? 34.483 15.575 59.791 1.00 40.93 93 LYS B C 1
ATOM 4816 O O . LYS B 1 101 ? 35.149 16.145 58.916 1.00 38.05 93 LYS B O 1
ATOM 4822 N N . ILE B 1 102 ? 34.112 16.164 60.925 1.00 31.11 94 ILE B N 1
ATOM 4823 C CA . ILE B 1 102 ? 34.572 17.500 61.289 1.00 32.61 94 ILE B CA 1
ATOM 4824 C C . ILE B 1 102 ? 34.691 17.562 62.805 1.00 34.42 94 ILE B C 1
ATOM 4825 O O . ILE B 1 102 ? 33.908 16.938 63.527 1.00 34.16 94 ILE B O 1
ATOM 4830 N N . GLN B 1 103 ? 35.702 18.285 63.285 1.00 35.81 95 GLN B N 1
ATOM 4831 C CA . GLN B 1 103 ? 35.880 18.484 64.716 1.00 37.95 95 GLN B CA 1
ATOM 4832 C C . GLN B 1 103 ? 34.935 19.567 65.223 1.00 41.52 95 GLN B C 1
ATOM 4833 O O . GLN B 1 103 ? 34.638 20.536 64.515 1.00 38.65 95 GLN B O 1
ATOM 4839 N N . VAL B 1 104 ? 34.456 19.397 66.459 1.00 33.39 96 VAL B N 1
ATOM 4840 C CA . VAL B 1 104 ? 33.628 20.406 67.106 1.00 32.08 96 VAL B CA 1
ATOM 4841 C C . VAL B 1 104 ? 34.226 20.766 68.455 1.00 32.18 96 VAL B C 1
ATOM 4842 O O . VAL B 1 104 ? 34.914 19.967 69.100 1.00 34.68 96 VAL B O 1
ATOM 4846 N N . MET B 1 105 ? 33.944 21.986 68.888 1.00 30.59 97 MET B N 1
ATOM 4847 C CA . MET B 1 105 ? 34.392 22.462 70.184 1.00 29.51 97 MET B CA 1
ATOM 4848 C C . MET B 1 105 ? 33.208 23.089 70.888 1.00 35.63 97 MET B C 1
ATOM 4849 O O . MET B 1 105 ? 32.508 23.930 70.309 1.00 34.37 97 MET B O 1
ATOM 4854 N N . PHE B 1 106 ? 32.970 22.653 72.113 1.00 30.44 98 PHE B N 1
ATOM 4855 C CA . PHE B 1 106 ? 31.968 23.246 72.984 1.00 31.77 98 PHE B CA 1
ATOM 4856 C C . PHE B 1 106 ? 32.675 24.028 74.080 1.00 34.51 98 PHE B C 1
ATOM 4857 O O . PHE B 1 106 ? 33.749 23.635 74.545 1.00 36.01 98 PHE B O 1
ATOM 4865 N N . ASN B 1 107 ? 32.062 25.134 74.498 1.00 35.81 99 ASN B N 1
ATOM 4866 C CA . ASN B 1 107 ? 32.618 25.972 75.550 1.00 35.06 99 ASN B CA 1
ATOM 4867 C C . ASN B 1 107 ? 31.517 26.330 76.540 1.00 39.21 99 ASN B C 1
ATOM 4868 O O . ASN B 1 107 ? 30.368 26.566 76.155 1.00 38.05 99 ASN B O 1
ATOM 4873 N N . ARG B 1 108 ? 31.882 26.340 77.822 1.00 38.67 100 ARG B N 1
ATOM 4874 C CA . ARG B 1 108 ? 30.918 26.536 78.901 1.00 39.44 100 ARG B CA 1
ATOM 4875 C C . ARG B 1 108 ? 30.135 27.840 78.740 1.00 44.28 100 ARG B C 1
ATOM 4876 O O . ARG B 1 108 ? 28.949 27.910 79.082 1.00 44.48 100 ARG B O 1
ATOM 4884 N N . ASP B 1 109 ? 30.782 28.885 78.225 1.00 39.79 101 ASP B N 1
ATOM 4885 C CA . ASP B 1 109 ? 30.146 30.188 78.095 1.00 42.37 101 ASP B CA 1
ATOM 4886 C C . ASP B 1 109 ? 29.532 30.389 76.716 1.00 45.09 101 ASP B C 1
ATOM 4887 O O . ASP B 1 109 ? 28.459 30.988 76.589 1.00 46.48 101 ASP B O 1
ATOM 4892 N N . PHE B 1 110 ? 30.182 29.863 75.684 1.00 43.02 102 PHE B N 1
ATOM 4893 C CA . PHE B 1 110 ? 29.760 30.098 74.314 1.00 42.88 102 PHE B CA 1
ATOM 4894 C C . PHE B 1 110 ? 28.633 29.169 73.866 1.00 41.72 102 PHE B C 1
ATOM 4895 O O . PHE B 1 110 ? 27.785 29.579 73.066 1.00 37.07 102 PHE B O 1
ATOM 4903 N N . SER B 1 111 ? 28.606 27.920 74.333 1.00 38.73 103 SER B N 1
ATOM 4904 C CA . SER B 1 111 ? 27.706 26.922 73.754 1.00 36.37 103 SER B CA 1
ATOM 4905 C C . SER B 1 111 ? 26.391 26.839 74.524 1.00 41.98 103 SER B C 1
ATOM 4906 O O . SER B 1 111 ? 26.378 26.828 75.758 1.00 40.45 103 SER B O 1
ATOM 4909 N N . ALA B 1 112 ? 25.283 26.785 73.785 1.00 33.85 104 ALA B N 1
ATOM 4910 C CA . ALA B 1 112 ? 23.953 26.563 74.340 1.00 38.04 104 ALA B CA 1
ATOM 4911 C C . ALA B 1 112 ? 23.404 25.220 73.859 1.00 31.04 104 ALA B C 1
ATOM 4912 O O . ALA B 1 112 ? 23.851 24.666 72.852 1.00 34.37 104 ALA B O 1
ATOM 4914 N N . VAL B 1 113 ? 22.415 24.702 74.587 1.00 34.85 105 VAL B N 1
ATOM 4915 C CA . VAL B 1 113 ? 21.678 23.494 74.206 1.00 34.30 105 VAL B CA 1
ATOM 4916 C C . VAL B 1 113 ? 20.258 23.918 73.865 1.00 39.00 105 VAL B C 1
ATOM 4917 O O . VAL B 1 113 ? 19.590 24.563 74.682 1.00 33.82 105 VAL B O 1
ATOM 4921 N N . ALA B 1 114 ? 19.792 23.552 72.669 1.00 32.25 106 ALA B N 1
ATOM 4922 C CA . ALA B 1 114 ? 18.452 23.937 72.244 1.00 35.57 106 ALA B CA 1
ATOM 4923 C C . ALA B 1 114 ? 17.413 23.330 73.174 1.00 35.40 106 ALA B C 1
ATOM 4924 O O . ALA B 1 114 ? 17.438 22.127 73.447 1.00 34.89 106 ALA B O 1
ATOM 4926 N N . GLY B 1 115 ? 16.509 24.176 73.678 1.00 33.50 107 GLY B N 1
ATOM 4927 C CA . GLY B 1 115 ? 15.468 23.747 74.590 1.00 35.43 107 GLY B CA 1
ATOM 4928 C C . GLY B 1 115 ? 15.856 23.731 76.058 1.00 39.22 107 GLY B C 1
ATOM 4929 O O . GLY B 1 115 ? 14.985 23.521 76.908 1.00 41.57 107 GLY B O 1
ATOM 4930 N N . LEU B 1 116 ? 17.130 23.918 76.382 1.00 37.71 108 LEU B N 1
ATOM 4931 C CA . LEU B 1 116 ? 17.578 23.931 77.772 1.00 40.95 108 LEU B CA 1
ATOM 4932 C C . LEU B 1 116 ? 17.367 25.330 78.341 1.00 46.41 108 LEU B C 1
ATOM 4933 O O . LEU B 1 116 ? 18.079 26.267 77.968 1.00 48.22 108 LEU B O 1
ATOM 4938 N N . ALA B 1 117 ? 16.400 25.470 79.247 1.00 45.75 109 ALA B N 1
ATOM 4939 C CA . ALA B 1 117 ? 16.064 26.768 79.823 1.00 51.00 109 ALA B CA 1
ATOM 4940 C C . ALA B 1 117 ? 17.213 27.321 80.665 1.00 60.63 109 ALA B C 1
ATOM 4941 O O . ALA B 1 117 ? 18.082 26.590 81.159 1.00 54.34 109 ALA B O 1
ATOM 4943 N N . ALA B 1 118 ? 17.215 28.647 80.817 1.00 65.23 110 ALA B N 1
ATOM 4944 C CA . ALA B 1 118 ? 18.255 29.291 81.611 1.00 67.53 110 ALA B CA 1
ATOM 4945 C C . ALA B 1 118 ? 18.164 28.879 83.075 1.00 64.83 110 ALA B C 1
ATOM 4946 O O . ALA B 1 118 ? 19.190 28.674 83.735 1.00 72.67 110 ALA B O 1
ATOM 4948 N N . ASP B 1 119 ? 16.949 28.746 83.601 1.00 58.75 111 ASP B N 1
ATOM 4949 C CA . ASP B 1 119 ? 16.745 28.340 84.983 1.00 65.24 111 ASP B CA 1
ATOM 4950 C C . ASP B 1 119 ? 16.637 26.826 85.132 1.00 66.23 111 ASP B C 1
ATOM 4951 O O . ASP B 1 119 ? 16.151 26.345 86.161 1.00 66.60 111 ASP B O 1
ATOM 4956 N N . ALA B 1 120 ? 17.064 26.066 84.123 1.00 64.39 112 ALA B N 1
ATOM 4957 C CA . ALA B 1 120 ? 17.167 24.626 84.282 1.00 56.97 112 ALA B CA 1
ATOM 4958 C C . ALA B 1 120 ? 18.191 24.303 85.367 1.00 70.77 112 ALA B C 1
ATOM 4959 O O . ALA B 1 120 ? 19.033 25.132 85.734 1.00 73.75 112 ALA B O 1
ATOM 4961 N N . GLY B 1 121 ? 18.114 23.086 85.891 1.00 62.62 113 GLY B N 1
ATOM 4962 C CA . GLY B 1 121 ? 19.030 22.780 86.973 1.00 61.65 113 GLY B CA 1
ATOM 4963 C C . GLY B 1 121 ? 20.422 22.358 86.567 1.00 55.52 113 GLY B C 1
ATOM 4964 O O . GLY B 1 121 ? 21.223 21.994 87.428 1.00 57.01 113 GLY B O 1
ATOM 4965 N N . ILE B 1 122 ? 20.749 22.400 85.282 1.00 52.14 114 ILE B N 1
ATOM 4966 C CA . ILE B 1 122 ? 22.009 21.863 84.787 1.00 50.30 114 ILE B CA 1
ATOM 4967 C C . ILE B 1 122 ? 22.543 22.814 83.720 1.00 50.07 114 ILE B C 1
ATOM 4968 O O . ILE B 1 122 ? 21.768 23.393 82.948 1.00 50.61 114 ILE B O 1
ATOM 4973 N N . SER B 1 123 ? 23.866 22.999 83.696 1.00 45.92 115 SER B N 1
ATOM 4974 C CA . SER B 1 123 ? 24.479 23.907 82.736 1.00 41.99 115 SER B CA 1
ATOM 4975 C C . SER B 1 123 ? 24.524 23.280 81.343 1.00 40.64 115 SER B C 1
ATOM 4976 O O . SER B 1 123 ? 24.500 22.057 81.200 1.00 44.68 115 SER B O 1
ATOM 4979 N N . PRO B 1 124 ? 24.598 24.104 80.293 1.00 45.42 116 PRO B N 1
ATOM 4980 C CA . PRO B 1 124 ? 24.779 23.538 78.944 1.00 38.26 116 PRO B CA 1
ATOM 4981 C C . PRO B 1 124 ? 25.980 22.608 78.841 1.00 41.47 116 PRO B C 1
ATOM 4982 O O . PRO B 1 124 ? 25.869 21.510 78.279 1.00 39.30 116 PRO B O 1
ATOM 4986 N N . ILE B 1 125 ? 27.121 22.990 79.408 1.00 38.79 117 ILE B N 1
ATOM 4987 C CA . ILE B 1 125 ? 28.301 22.145 79.266 1.00 40.87 117 ILE B CA 1
ATOM 4988 C C . ILE B 1 125 ? 28.128 20.836 80.040 1.00 45.22 117 ILE B C 1
ATOM 4989 O O . ILE B 1 125 ? 28.570 19.773 79.588 1.00 36.99 117 ILE B O 1
ATOM 4994 N N . LYS B 1 126 ? 27.461 20.880 81.197 1.00 40.24 118 LYS B N 1
ATOM 4995 C CA . LYS B 1 126 ? 27.208 19.641 81.927 1.00 39.76 118 LYS B CA 1
ATOM 4996 C C . LYS B 1 126 ? 26.169 18.783 81.213 1.00 41.48 118 LYS B C 1
ATOM 4997 O O . LYS B 1 126 ? 26.266 17.548 81.220 1.00 44.12 118 LYS B O 1
ATOM 5003 N N . PHE B 1 127 ? 25.167 19.409 80.590 1.00 42.10 119 PHE B N 1
ATOM 5004 C CA . PHE B 1 127 ? 24.226 18.634 79.787 1.00 38.24 119 PHE B CA 1
ATOM 5005 C C . PHE B 1 127 ? 24.965 17.896 78.683 1.00 37.89 119 PHE B C 1
ATOM 5006 O O . PHE B 1 127 ? 24.723 16.709 78.437 1.00 37.32 119 PHE B O 1
ATOM 5014 N N . ILE B 1 128 ? 25.867 18.599 78.000 1.00 37.93 120 ILE B N 1
ATOM 5015 C CA . ILE B 1 128 ? 26.619 18.002 76.909 1.00 38.70 120 ILE B CA 1
ATOM 5016 C C . ILE B 1 128 ? 27.435 16.813 77.411 1.00 41.40 120 ILE B C 1
ATOM 5017 O O . ILE B 1 128 ? 27.523 15.781 76.740 1.00 41.18 120 ILE B O 1
ATOM 5022 N N . GLU B 1 129 ? 28.003 16.920 78.617 1.00 38.53 121 GLU B N 1
ATOM 5023 C CA . GLU B 1 129 ? 28.826 15.836 79.157 1.00 39.06 121 GLU B CA 1
ATOM 5024 C C . GLU B 1 129 ? 27.982 14.680 79.673 1.00 35.46 121 GLU B C 1
ATOM 5025 O O . GLU B 1 129 ? 28.340 13.513 79.486 1.00 45.38 121 GLU B O 1
ATOM 5031 N N . LYS B 1 130 ? 26.890 14.976 80.371 1.00 37.72 122 LYS B N 1
ATOM 5032 C CA . LYS B 1 130 ? 26.191 13.952 81.140 1.00 38.87 122 LYS B CA 1
ATOM 5033 C C . LYS B 1 130 ? 24.966 13.388 80.437 1.00 43.51 122 LYS B C 1
ATOM 5034 O O . LYS B 1 130 ? 24.644 12.209 80.625 1.00 39.59 122 LYS B O 1
ATOM 5036 N N . LYS B 1 131 ? 24.267 14.191 79.641 1.00 32.75 123 LYS B N 1
ATOM 5037 C CA . LYS B 1 131 ? 23.037 13.713 79.037 1.00 32.60 123 LYS B CA 1
ATOM 5038 C C . LYS B 1 131 ? 23.217 13.257 77.597 1.00 35.41 123 LYS B C 1
ATOM 5039 O O . LYS B 1 131 ? 22.392 12.475 77.107 1.00 37.33 123 LYS B O 1
ATOM 5045 N N . LEU B 1 132 ? 24.247 13.733 76.906 1.00 32.99 124 LEU B N 1
ATOM 5046 C CA . LEU B 1 132 ? 24.573 13.235 75.575 1.00 37.99 124 LEU B CA 1
ATOM 5047 C C . LEU B 1 132 ? 25.526 12.046 75.694 1.00 39.64 124 LEU B C 1
ATOM 5048 O O . LEU B 1 132 ? 26.110 11.803 76.748 1.00 35.74 124 LEU B O 1
ATOM 5053 N N . ASP B 1 133 ? 25.655 11.289 74.604 1.00 39.22 125 ASP B N 1
ATOM 5054 C CA . ASP B 1 133 ? 26.526 10.116 74.562 1.00 39.49 125 ASP B CA 1
ATOM 5055 C C . ASP B 1 133 ? 27.098 9.961 73.162 1.00 36.54 125 ASP B C 1
ATOM 5056 O O . ASP B 1 133 ? 26.505 10.412 72.179 1.00 33.40 125 ASP B O 1
ATOM 5061 N N . LEU B 1 134 ? 28.241 9.277 73.077 1.00 32.13 126 LEU B N 1
ATOM 5062 C CA . LEU B 1 134 ? 28.706 8.786 71.785 1.00 32.22 126 LEU B CA 1
ATOM 5063 C C . LEU B 1 134 ? 27.572 8.030 71.101 1.00 35.15 126 LEU B C 1
ATOM 5064 O O . LEU B 1 134 ? 26.850 7.249 71.731 1.00 32.19 126 LEU B O 1
ATOM 5069 N N . GLY B 1 135 ? 27.402 8.288 69.812 1.00 30.69 127 GLY B N 1
ATOM 5070 C CA . GLY B 1 135 ? 26.354 7.685 69.036 1.00 27.08 127 GLY B CA 1
ATOM 5071 C C . GLY B 1 135 ? 25.129 8.558 68.880 1.00 33.93 127 GLY B C 1
ATOM 5072 O O . GLY B 1 135 ? 24.353 8.338 67.946 1.00 28.49 127 GLY B O 1
ATOM 5073 N N . ASP B 1 136 ? 24.934 9.549 69.755 1.00 26.52 128 ASP B N 1
ATOM 5074 C CA . ASP B 1 136 ? 23.800 10.447 69.567 1.00 30.43 128 ASP B CA 1
ATOM 5075 C C . ASP B 1 136 ? 23.983 11.234 68.277 1.00 29.66 128 ASP B C 1
ATOM 5076 O O . ASP B 1 136 ? 25.101 11.551 67.869 1.00 28.45 128 ASP B O 1
ATOM 5081 N N . ILE B 1 137 ? 22.875 11.509 67.610 1.00 28.97 129 ILE B N 1
ATOM 5082 C CA . ILE B 1 137 ? 22.882 12.347 66.420 1.00 26.70 129 ILE B CA 1
ATOM 5083 C C . ILE B 1 137 ? 22.554 13.763 66.865 1.00 28.27 129 ILE B C 1
ATOM 5084 O O . ILE B 1 137 ? 21.614 13.972 67.646 1.00 27.33 129 ILE B O 1
ATOM 5089 N N . LEU B 1 138 ? 23.362 14.725 66.419 1.00 29.05 130 LEU B N 1
ATOM 5090 C CA . LEU B 1 138 ? 23.316 16.097 66.904 1.00 27.55 130 LEU B CA 1
ATOM 5091 C C . LEU B 1 138 ? 23.218 17.049 65.727 1.00 31.15 130 LEU B C 1
ATOM 5092 O O . LEU B 1 138 ? 23.782 16.794 64.660 1.00 31.29 130 LEU B O 1
ATOM 5097 N N . GLY B 1 139 ? 22.495 18.147 65.934 1.00 30.98 131 GLY B N 1
ATOM 5098 C CA . GLY B 1 139 ? 22.534 19.283 65.035 1.00 28.18 131 GLY B CA 1
ATOM 5099 C C . GLY B 1 139 ? 23.427 20.352 65.639 1.00 34.44 131 GLY B C 1
ATOM 5100 O O . GLY B 1 139 ? 23.279 20.712 66.811 1.00 33.53 131 GLY B O 1
ATOM 5101 N N . LEU B 1 140 ? 24.353 20.851 64.831 1.00 29.37 132 LEU B N 1
ATOM 5102 C CA . LEU B 1 140 ? 25.368 21.798 65.278 1.00 34.10 132 LEU B CA 1
ATOM 5103 C C . LEU B 1 140 ? 25.238 23.075 64.473 1.00 36.71 132 LEU B C 1
ATOM 5104 O O . LEU B 1 140 ? 25.203 23.033 63.237 1.00 33.16 132 LEU B O 1
ATOM 5109 N N . GLU B 1 141 ? 25.161 24.201 65.171 1.00 30.90 133 GLU B N 1
ATOM 5110 C CA . GLU B 1 141 ? 25.275 25.519 64.562 1.00 32.13 133 GLU B CA 1
ATOM 5111 C C . GLU B 1 141 ? 26.395 26.273 65.267 1.00 37.74 133 GLU B C 1
ATOM 5112 O O . GLU B 1 141 ? 26.421 26.325 66.504 1.00 33.95 133 GLU B O 1
ATOM 5118 N N . GLY B 1 142 ? 27.320 26.839 64.495 1.00 33.71 134 GLY B N 1
ATOM 5119 C CA . GLY B 1 142 ? 28.478 27.480 65.101 1.00 31.49 134 GLY B CA 1
ATOM 5120 C C . GLY B 1 142 ? 29.426 28.051 64.065 1.00 38.50 134 GLY B C 1
ATOM 5121 O O . GLY B 1 142 ? 29.096 28.157 62.879 1.00 35.55 134 GLY B O 1
ATOM 5122 N N . TYR B 1 143 ? 30.628 28.407 64.525 1.00 37.43 135 TYR B N 1
ATOM 5123 C CA . TYR B 1 143 ? 31.569 29.197 63.737 1.00 38.48 135 TYR B CA 1
ATOM 5124 C C . TYR B 1 143 ? 32.836 28.407 63.430 1.00 44.03 135 TYR B C 1
ATOM 5125 O O . TYR B 1 143 ? 33.422 27.778 64.322 1.00 36.44 135 TYR B O 1
ATOM 5134 N N . LEU B 1 144 ? 33.261 28.474 62.170 1.00 36.78 136 LEU B N 1
ATOM 5135 C CA . LEU B 1 144 ? 34.406 27.727 61.676 1.00 41.05 136 LEU B CA 1
ATOM 5136 C C . LEU B 1 144 ? 35.720 28.364 62.101 1.00 40.49 136 LEU B C 1
ATOM 5137 O O . LEU B 1 144 ? 35.834 29.587 62.198 1.00 42.95 136 LEU B O 1
ATOM 5142 N N . PHE B 1 145 ? 36.722 27.520 62.341 1.00 39.73 137 PHE B N 1
ATOM 5143 C CA . PHE B 1 145 ? 38.093 27.984 62.528 1.00 38.87 137 PHE B CA 1
ATOM 5144 C C . PHE B 1 145 ? 39.054 26.834 62.243 1.00 39.38 137 PHE B C 1
ATOM 5145 O O . PHE B 1 145 ? 38.652 25.680 62.082 1.00 39.16 137 PHE B O 1
ATOM 5153 N N . PHE B 1 146 ? 40.333 27.179 62.159 1.00 43.08 138 PHE B N 1
ATOM 5154 C CA . PHE B 1 146 ? 41.406 26.212 61.984 1.00 52.63 138 PHE B CA 1
ATOM 5155 C C . PHE B 1 146 ? 42.197 26.103 63.278 1.00 50.78 138 PHE B C 1
ATOM 5156 O O . PHE B 1 146 ? 42.614 27.123 63.831 1.00 48.70 138 PHE B O 1
ATOM 5164 N N . THR B 1 147 ? 42.400 24.878 63.761 1.00 51.45 139 THR B N 1
ATOM 5165 C CA . THR B 1 147 ? 43.443 24.695 64.758 1.00 53.19 139 THR B CA 1
ATOM 5166 C C . THR B 1 147 ? 44.796 24.997 64.121 1.00 50.75 139 THR B C 1
ATOM 5167 O O . THR B 1 147 ? 44.926 25.097 62.897 1.00 57.27 139 THR B O 1
ATOM 5171 N N . HIS B 1 148 ? 45.820 25.152 64.959 1.00 60.24 140 HIS B N 1
ATOM 5172 C CA . HIS B 1 148 ? 47.140 25.464 64.419 1.00 62.73 140 HIS B CA 1
ATOM 5173 C C . HIS B 1 148 ? 47.756 24.279 63.684 1.00 60.89 140 HIS B C 1
ATOM 5174 O O . HIS B 1 148 ? 48.687 24.472 62.893 1.00 56.18 140 HIS B O 1
ATOM 5181 N N . SER B 1 149 ? 47.249 23.066 63.911 1.00 58.99 141 SER B N 1
ATOM 5182 C CA . SER B 1 149 ? 47.610 21.916 63.091 1.00 66.72 141 SER B CA 1
ATOM 5183 C C . SER B 1 149 ? 46.853 21.882 61.772 1.00 66.47 141 SER B C 1
ATOM 5184 O O . SER B 1 149 ? 47.096 20.983 60.961 1.00 70.55 141 SER B O 1
ATOM 5187 N N . GLY B 1 150 ? 45.951 22.832 61.542 1.00 64.08 142 GLY B N 1
ATOM 5188 C CA . GLY B 1 150 ? 45.188 22.887 60.313 1.00 61.74 142 GLY B CA 1
ATOM 5189 C C . GLY B 1 150 ? 43.924 22.062 60.308 1.00 59.49 142 GLY B C 1
ATOM 5190 O O . GLY B 1 150 ? 43.408 21.755 59.225 1.00 68.06 142 GLY B O 1
ATOM 5191 N N . GLU B 1 151 ? 43.409 21.681 61.473 1.00 51.86 143 GLU B N 1
ATOM 5192 C CA . GLU B 1 151 ? 42.201 20.873 61.541 1.00 51.68 143 GLU B CA 1
ATOM 5193 C C . GLU B 1 151 ? 40.985 21.791 61.511 1.00 51.99 143 GLU B C 1
ATOM 5194 O O . GLU B 1 151 ? 40.835 22.673 62.364 1.00 48.06 143 GLU B O 1
ATOM 5200 N N . LEU B 1 152 ? 40.131 21.594 60.517 1.00 46.64 144 LEU B N 1
ATOM 5201 C CA . LEU B 1 152 ? 38.895 22.354 60.443 1.00 44.21 144 LEU B CA 1
ATOM 5202 C C . LEU B 1 152 ? 38.007 22.006 61.633 1.00 46.75 144 LEU B C 1
ATOM 5203 O O . LEU B 1 152 ? 37.711 20.831 61.881 1.00 41.00 144 LEU B O 1
ATOM 5208 N N . THR B 1 153 ? 37.604 23.029 62.387 1.00 40.83 145 THR B N 1
ATOM 5209 C CA . THR B 1 153 ? 36.853 22.840 63.620 1.00 35.25 145 THR B CA 1
ATOM 5210 C C . THR B 1 153 ? 35.669 23.805 63.646 1.00 41.33 145 THR B C 1
ATOM 5211 O O . THR B 1 153 ? 35.680 24.853 62.990 1.00 40.14 145 THR B O 1
ATOM 5215 N N . VAL B 1 154 ? 34.637 23.439 64.397 1.00 35.76 146 VAL B N 1
ATOM 5216 C CA . VAL B 1 154 ? 33.460 24.279 64.580 1.00 30.50 146 VAL B CA 1
ATOM 5217 C C . VAL B 1 154 ? 33.304 24.592 66.064 1.00 33.93 146 VAL B C 1
ATOM 5218 O O . VAL B 1 154 ? 33.142 23.680 66.884 1.00 38.06 146 VAL B O 1
ATOM 5222 N N . LEU B 1 155 ? 33.351 25.878 66.406 1.00 34.64 147 LEU B N 1
ATOM 5223 C CA . LEU B 1 155 ? 32.988 26.338 67.746 1.00 33.62 147 LEU B CA 1
ATOM 5224 C C . LEU B 1 155 ? 31.467 26.377 67.833 1.00 34.21 147 LEU B C 1
ATOM 5225 O O . LEU B 1 155 ? 30.818 27.196 67.171 1.00 32.70 147 LEU B O 1
ATOM 5230 N N . VAL B 1 156 ? 30.890 25.496 68.640 1.00 32.84 148 VAL B N 1
ATOM 5231 C CA . VAL B 1 156 ? 29.447 25.286 68.625 1.00 36.22 148 VAL B CA 1
ATOM 5232 C C . VAL B 1 156 ? 28.755 26.377 69.427 1.00 35.64 148 VAL B C 1
ATOM 5233 O O . VAL B 1 156 ? 29.004 26.537 70.626 1.00 35.53 148 VAL B O 1
ATOM 5237 N N . GLU B 1 157 ? 27.872 27.127 68.761 1.00 31.46 149 GLU B N 1
ATOM 5238 C CA . GLU B 1 157 ? 27.019 28.101 69.429 1.00 32.10 149 GLU B CA 1
ATOM 5239 C C . GLU B 1 157 ? 25.759 27.462 69.991 1.00 35.26 149 GLU B C 1
ATOM 5240 O O . GLU B 1 157 ? 25.321 27.810 71.094 1.00 33.71 149 GLU B O 1
ATOM 5246 N N . THR B 1 158 ? 25.155 26.538 69.249 1.00 26.89 150 THR B N 1
ATOM 5247 C CA . THR B 1 158 ? 23.969 25.834 69.719 1.00 28.06 150 THR B CA 1
ATOM 5248 C C . THR B 1 158 ? 24.037 24.383 69.273 1.00 30.92 150 THR B C 1
ATOM 5249 O O . THR B 1 158 ? 24.222 24.101 68.082 1.00 30.85 150 THR B O 1
ATOM 5253 N N . VAL B 1 159 ? 23.902 23.463 70.223 1.00 30.78 151 VAL B N 1
ATOM 5254 C CA . VAL B 1 159 ? 23.788 22.045 69.909 1.00 25.85 151 VAL B CA 1
ATOM 5255 C C . VAL B 1 159 ? 22.346 21.615 70.144 1.00 34.12 151 VAL B C 1
ATOM 5256 O O . VAL B 1 159 ? 21.722 21.995 71.144 1.00 33.41 151 VAL B O 1
ATOM 5260 N N . THR B 1 160 ? 21.814 20.839 69.202 1.00 29.60 152 THR B N 1
ATOM 5261 C CA . THR B 1 160 ? 20.453 20.315 69.248 1.00 30.66 152 THR B CA 1
ATOM 5262 C C . THR B 1 160 ? 20.534 18.795 69.257 1.00 28.96 152 THR B C 1
ATOM 5263 O O . THR B 1 160 ? 21.150 18.205 68.368 1.00 29.29 152 THR B O 1
ATOM 5267 N N . LEU B 1 161 ? 19.932 18.165 70.253 1.00 26.32 153 LEU B N 1
ATOM 5268 C CA . LEU B 1 161 ? 19.846 16.710 70.255 1.00 25.92 153 LEU B CA 1
ATOM 5269 C C . LEU B 1 161 ? 18.839 16.266 69.198 1.00 26.28 153 LEU B C 1
ATOM 5270 O O . LEU B 1 161 ? 17.656 16.620 69.274 1.00 28.19 153 LEU B O 1
ATOM 5275 N N . LEU B 1 162 ? 19.292 15.508 68.208 1.00 27.34 154 LEU B N 1
ATOM 5276 C CA . LEU B 1 162 ? 18.375 15.073 67.160 1.00 27.82 154 LEU B CA 1
ATOM 5277 C C . LEU B 1 162 ? 17.964 13.625 67.291 1.00 28.96 154 LEU B C 1
ATOM 5278 O O . LEU B 1 162 ? 16.876 13.266 66.842 1.00 25.87 154 LEU B O 1
ATOM 5283 N N . CYS B 1 163 ? 18.807 12.770 67.866 1.00 29.81 155 CYS B N 1
ATOM 5284 C CA . CYS B 1 163 ? 18.381 11.405 68.148 1.00 30.35 155 CYS B CA 1
ATOM 5285 C C . CYS B 1 163 ? 19.189 10.889 69.320 1.00 34.90 155 CYS B C 1
ATOM 5286 O O . CYS B 1 163 ? 20.428 10.876 69.263 1.00 30.45 155 CYS B O 1
ATOM 5289 N N . LYS B 1 164 ? 18.497 10.463 70.371 1.00 25.81 156 LYS B N 1
ATOM 5290 C CA . LYS B 1 164 ? 19.172 9.855 71.520 1.00 28.96 156 LYS B CA 1
ATOM 5291 C C . LYS B 1 164 ? 19.408 8.384 71.206 1.00 29.32 156 LYS B C 1
ATOM 5292 O O . LYS B 1 164 ? 18.452 7.613 71.116 1.00 27.89 156 LYS B O 1
ATOM 5298 N N . SER B 1 165 ? 20.664 7.988 71.033 1.00 27.50 157 SER B N 1
ATOM 5299 C CA . SER B 1 165 ? 20.973 6.596 70.753 1.00 26.46 157 SER B CA 1
ATOM 5300 C C . SER B 1 165 ? 20.904 5.788 72.044 1.00 30.41 157 SER B C 1
ATOM 5301 O O . SER B 1 165 ? 21.288 6.266 73.115 1.00 32.44 157 SER B O 1
ATOM 5304 N N . LEU B 1 166 ? 20.420 4.554 71.948 1.00 26.72 158 LEU B N 1
ATOM 5305 C CA . LEU B 1 166 ? 20.230 3.756 73.148 1.00 25.46 158 LEU B CA 1
ATOM 5306 C C . LEU B 1 166 ? 21.230 2.622 73.294 1.00 31.92 158 LEU B C 1
ATOM 5307 O O . LEU B 1 166 ? 21.203 1.928 74.312 1.00 31.05 158 LEU B O 1
ATOM 5312 N N . ILE B 1 167 ? 22.107 2.407 72.317 1.00 30.50 159 ILE B N 1
ATOM 5313 C CA . ILE B 1 167 ? 23.226 1.492 72.486 1.00 32.19 159 ILE B CA 1
ATOM 5314 C C . ILE B 1 167 ? 24.494 2.229 72.076 1.00 32.03 159 ILE B C 1
ATOM 5315 O O . ILE B 1 167 ? 24.449 3.281 71.434 1.00 28.46 159 ILE B O 1
ATOM 5320 N N . SER B 1 168 ? 25.634 1.678 72.480 1.00 31.93 160 SER B N 1
ATOM 5321 C CA A SER B 1 168 ? 26.932 2.266 72.169 0.46 34.63 160 SER B CA 1
ATOM 5322 C CA B SER B 1 168 ? 26.896 2.327 72.163 0.54 34.11 160 SER B CA 1
ATOM 5323 C C . SER B 1 168 ? 27.227 2.180 70.675 1.00 38.03 160 SER B C 1
ATOM 5324 O O . SER B 1 168 ? 26.638 1.374 69.938 1.00 30.05 160 SER B O 1
ATOM 5329 N N . LEU B 1 169 ? 28.185 2.989 70.239 1.00 36.41 161 LEU B N 1
ATOM 5330 C CA . LEU B 1 169 ? 28.768 2.900 68.908 1.00 35.47 161 LEU B CA 1
ATOM 5331 C C . LEU B 1 169 ? 29.260 1.482 68.689 1.00 35.97 161 LEU B C 1
ATOM 5332 O O . LEU B 1 169 ? 29.694 0.839 69.648 1.00 37.59 161 LEU B O 1
ATOM 5337 N N . PRO B 1 170 ? 29.235 0.957 67.465 1.00 35.86 162 PRO B N 1
ATOM 5338 C CA . PRO B 1 170 ? 29.867 -0.346 67.241 1.00 35.79 162 PRO B CA 1
ATOM 5339 C C . PRO B 1 170 ? 31.350 -0.233 67.529 1.00 40.58 162 PRO B C 1
ATOM 5340 O O . PRO B 1 170 ? 31.939 0.846 67.438 1.00 36.60 162 PRO B O 1
ATOM 5344 N N . ASP B 1 171 ? 31.949 -1.365 67.886 1.00 44.15 163 ASP B N 1
ATOM 5345 C CA . ASP B 1 171 ? 33.401 -1.442 67.901 1.00 55.65 163 ASP B CA 1
ATOM 5346 C C . ASP B 1 171 ? 33.924 -1.117 66.510 1.00 52.38 163 ASP B C 1
ATOM 5347 O O . ASP B 1 171 ? 33.435 -1.653 65.510 1.00 49.22 163 ASP B O 1
ATOM 5352 N N . LYS B 1 172 ? 34.899 -0.209 66.445 1.00 49.83 164 LYS B N 1
ATOM 5353 C CA . LYS B 1 172 ? 35.316 0.306 65.145 1.00 55.74 164 LYS B CA 1
ATOM 5354 C C . LYS B 1 172 ? 36.047 -0.744 64.329 1.00 57.23 164 LYS B C 1
ATOM 5355 O O . LYS B 1 172 ? 36.004 -0.704 63.094 1.00 65.36 164 LYS B O 1
ATOM 5361 N N . HIS B 1 173 ? 36.715 -1.688 64.987 1.00 48.15 165 HIS B N 1
ATOM 5362 C CA . HIS B 1 173 ? 37.562 -2.658 64.302 1.00 53.43 165 HIS B CA 1
ATOM 5363 C C . HIS B 1 173 ? 37.055 -4.052 64.628 1.00 58.45 165 HIS B C 1
ATOM 5364 O O . HIS B 1 173 ? 37.377 -4.622 65.675 1.00 64.97 165 HIS B O 1
ATOM 5371 N N . ALA B 1 174 ? 36.282 -4.592 63.702 1.00 58.61 166 ALA B N 1
ATOM 5372 C CA . ALA B 1 174 ? 35.607 -5.856 63.905 1.00 54.49 166 ALA B CA 1
ATOM 5373 C C . ALA B 1 174 ? 36.577 -7.017 63.754 1.00 52.31 166 ALA B C 1
ATOM 5374 O O . ALA B 1 174 ? 37.380 -7.060 62.814 1.00 53.82 166 ALA B O 1
ATOM 5376 N N . GLY B 1 175 ? 36.498 -7.962 64.680 1.00 54.96 167 GLY B N 1
ATOM 5377 C CA . GLY B 1 175 ? 37.084 -9.267 64.480 1.00 58.55 167 GLY B CA 1
ATOM 5378 C C . GLY B 1 175 ? 36.157 -10.109 63.627 1.00 62.52 167 GLY B C 1
ATOM 5379 O O . GLY B 1 175 ? 35.119 -9.653 63.144 1.00 51.92 167 GLY B O 1
ATOM 5380 N N . LEU B 1 176 ? 36.535 -11.379 63.468 1.00 44.86 168 LEU B N 1
ATOM 5381 C CA . LEU B 1 176 ? 35.806 -12.267 62.563 1.00 49.10 168 LEU B CA 1
ATOM 5382 C C . LEU B 1 176 ? 34.337 -12.405 62.959 1.00 46.47 168 LEU B C 1
ATOM 5383 O O . LEU B 1 176 ? 33.441 -12.317 62.109 1.00 48.70 168 LEU B O 1
ATOM 5388 N N . ALA B 1 177 ? 34.064 -12.619 64.247 1.00 43.41 169 ALA B N 1
ATOM 5389 C CA . ALA B 1 177 ? 32.679 -12.843 64.667 1.00 42.94 169 ALA B CA 1
ATOM 5390 C C . ALA B 1 177 ? 31.833 -11.591 64.484 1.00 42.94 169 ALA B C 1
ATOM 5391 O O . ALA B 1 177 ? 30.696 -11.670 64.000 1.00 41.42 169 ALA B O 1
ATOM 5393 N N . ASP B 1 178 ? 32.373 -10.421 64.849 1.00 43.69 170 ASP B N 1
ATOM 5394 C CA . ASP B 1 178 ? 31.630 -9.173 64.657 1.00 46.25 170 ASP B CA 1
ATOM 5395 C C . ASP B 1 178 ? 31.391 -8.899 63.181 1.00 41.94 170 ASP B C 1
ATOM 5396 O O . ASP B 1 178 ? 30.336 -8.374 62.800 1.00 43.27 170 ASP B O 1
ATOM 5401 N N . LYS B 1 179 ? 32.365 -9.235 62.330 1.00 41.13 171 LYS B N 1
ATOM 5402 C CA . LYS B 1 179 ? 32.171 -9.020 60.903 1.00 43.88 171 LYS B CA 1
ATOM 5403 C C . LYS B 1 179 ? 31.009 -9.860 60.387 1.00 42.88 171 LYS B C 1
ATOM 5404 O O . LYS B 1 179 ? 30.177 -9.370 59.619 1.00 40.16 171 LYS B O 1
ATOM 5410 N N . GLU B 1 180 ? 30.916 -11.122 60.825 1.00 43.29 172 GLU B N 1
ATOM 5411 C CA . GLU B 1 180 ? 29.814 -11.971 60.377 1.00 39.18 172 GLU B CA 1
ATOM 5412 C C . GLU B 1 180 ? 28.467 -11.380 60.762 1.00 38.66 172 GLU B C 1
ATOM 5413 O O . GLU B 1 180 ? 27.522 -11.396 59.965 1.00 39.42 172 GLU B O 1
ATOM 5419 N N . ILE B 1 181 ? 28.362 -10.858 61.986 1.00 34.09 173 ILE B N 1
ATOM 5420 C CA . ILE B 1 181 ? 27.109 -10.270 62.447 1.00 36.53 173 ILE B CA 1
ATOM 5421 C C . ILE B 1 181 ? 26.771 -9.014 61.644 1.00 34.45 173 ILE B C 1
ATOM 5422 O O . ILE B 1 181 ? 25.595 -8.724 61.377 1.00 34.80 173 ILE B O 1
ATOM 5427 N N . ARG B 1 182 ? 27.789 -8.244 61.252 1.00 33.91 174 ARG B N 1
ATOM 5428 C CA . ARG B 1 182 ? 27.552 -7.006 60.517 1.00 34.15 174 ARG B CA 1
ATOM 5429 C C . ARG B 1 182 ? 27.106 -7.237 59.075 1.00 32.84 174 ARG B C 1
ATOM 5430 O O . ARG B 1 182 ? 26.628 -6.296 58.442 1.00 34.92 174 ARG B O 1
ATOM 5438 N N . TYR B 1 183 ? 27.227 -8.454 58.540 1.00 33.95 175 TYR B N 1
ATOM 5439 C CA . TYR B 1 183 ? 26.559 -8.715 57.270 1.00 36.40 175 TYR B CA 1
ATOM 5440 C C . TYR B 1 183 ? 25.040 -8.684 57.412 1.00 36.00 175 TYR B C 1
ATOM 5441 O O . TYR B 1 183 ? 24.339 -8.480 56.413 1.00 37.57 175 TYR B O 1
ATOM 5450 N N . ARG B 1 184 ? 24.521 -8.906 58.622 1.00 33.33 176 ARG B N 1
ATOM 5451 C CA . ARG B 1 184 ? 23.107 -8.684 58.920 1.00 29.90 176 ARG B CA 1
ATOM 5452 C C . ARG B 1 184 ? 22.884 -7.280 59.459 1.00 35.18 176 ARG B C 1
ATOM 5453 O O . ARG B 1 184 ? 22.062 -6.522 58.930 1.00 34.58 176 ARG B O 1
ATOM 5461 N N . LYS B 1 185 ? 23.613 -6.926 60.517 1.00 29.17 177 LYS B N 1
ATOM 5462 C CA A LYS B 1 185 ? 23.528 -5.599 61.128 0.32 29.55 177 LYS B CA 1
ATOM 5463 C CA B LYS B 1 185 ? 23.530 -5.601 61.129 0.68 30.25 177 LYS B CA 1
ATOM 5464 C C . LYS B 1 185 ? 24.407 -4.605 60.360 1.00 30.28 177 LYS B C 1
ATOM 5465 O O . LYS B 1 185 ? 25.344 -4.003 60.890 1.00 31.32 177 LYS B O 1
ATOM 5476 N N . ARG B 1 186 ? 24.080 -4.437 59.075 1.00 26.92 178 ARG B N 1
ATOM 5477 C CA . ARG B 1 186 ? 24.937 -3.666 58.175 1.00 26.38 178 ARG B CA 1
ATOM 5478 C C . ARG B 1 186 ? 25.127 -2.218 58.627 1.00 29.93 178 ARG B C 1
ATOM 5479 O O . ARG B 1 186 ? 26.165 -1.613 58.330 1.00 32.46 178 ARG B O 1
ATOM 5487 N N . TRP B 1 187 ? 24.151 -1.639 59.342 1.00 26.37 179 TRP B N 1
ATOM 5488 C CA . TRP B 1 187 ? 24.295 -0.247 59.784 1.00 27.90 179 TRP B CA 1
ATOM 5489 C C . TRP B 1 187 ? 25.536 -0.044 60.644 1.00 27.84 179 TRP B C 1
ATOM 5490 O O . TRP B 1 187 ? 26.163 1.023 60.588 1.00 31.99 179 TRP B O 1
ATOM 5501 N N . ALA B 1 188 ? 25.904 -1.050 61.447 1.00 31.39 180 ALA B N 1
ATOM 5502 C CA . ALA B 1 188 ? 27.096 -0.969 62.285 1.00 33.93 180 ALA B CA 1
ATOM 5503 C C . ALA B 1 188 ? 28.370 -0.980 61.439 1.00 36.76 180 ALA B C 1
ATOM 5504 O O . ALA B 1 188 ? 29.356 -0.320 61.789 1.00 34.87 180 ALA B O 1
ATOM 5506 N N . ASP B 1 189 ? 28.365 -1.735 60.339 1.00 28.03 181 ASP B N 1
ATOM 5507 C CA . ASP B 1 189 ? 29.450 -1.684 59.356 1.00 30.65 181 ASP B CA 1
ATOM 5508 C C . ASP B 1 189 ? 29.556 -0.297 58.724 1.00 32.63 181 ASP B C 1
ATOM 5509 O O . ASP B 1 189 ? 30.651 0.229 58.538 1.00 35.04 181 ASP B O 1
ATOM 5514 N N . LEU B 1 190 ? 28.413 0.281 58.328 1.00 30.35 182 LEU B N 1
ATOM 5515 C CA . LEU B 1 190 ? 28.430 1.563 57.629 1.00 31.33 182 LEU B CA 1
ATOM 5516 C C . LEU B 1 190 ? 28.858 2.694 58.557 1.00 35.08 182 LEU B C 1
ATOM 5517 O O . LEU B 1 190 ? 29.514 3.645 58.125 1.00 31.77 182 LEU B O 1
ATOM 5522 N N . ILE B 1 191 ? 28.515 2.602 59.837 1.00 31.48 183 ILE B N 1
ATOM 5523 C CA . ILE B 1 191 ? 28.972 3.605 60.784 1.00 29.47 183 ILE B CA 1
ATOM 5524 C C . ILE B 1 191 ? 30.476 3.514 60.982 1.00 34.71 183 ILE B C 1
ATOM 5525 O O . ILE B 1 191 ? 31.171 4.534 61.013 1.00 30.42 183 ILE B O 1
ATOM 5530 N N . SER B 1 192 ? 31.006 2.295 61.109 1.00 34.03 184 SER B N 1
ATOM 5531 C CA A SER B 1 192 ? 32.368 2.072 61.581 0.62 34.31 184 SER B CA 1
ATOM 5532 C CA B SER B 1 192 ? 32.371 2.160 61.589 0.38 34.30 184 SER B CA 1
ATOM 5533 C C . SER B 1 192 ? 33.419 2.122 60.487 1.00 34.48 184 SER B C 1
ATOM 5534 O O . SER B 1 192 ? 34.577 2.447 60.762 1.00 37.28 184 SER B O 1
ATOM 5539 N N . SER B 1 193 ? 33.070 1.745 59.266 1.00 31.61 185 SER B N 1
ATOM 5540 C CA . SER B 1 193 ? 34.099 1.429 58.283 1.00 38.15 185 SER B CA 1
ATOM 5541 C C . SER B 1 193 ? 34.019 2.353 57.077 1.00 43.39 185 SER B C 1
ATOM 5542 O O . SER B 1 193 ? 33.086 2.264 56.271 1.00 38.46 185 SER B O 1
ATOM 5545 N N . GLU B 1 194 ? 35.032 3.204 56.944 1.00 39.09 186 GLU B N 1
ATOM 5546 C CA . GLU B 1 194 ? 35.178 4.038 55.760 1.00 44.27 186 GLU B CA 1
ATOM 5547 C C . GLU B 1 194 ? 35.270 3.190 54.495 1.00 41.08 186 GLU B C 1
ATOM 5548 O O . GLU B 1 194 ? 34.713 3.553 53.455 1.00 35.02 186 GLU B O 1
ATOM 5554 N N . ASP B 1 195 ? 35.969 2.052 54.569 1.00 35.95 187 ASP B N 1
ATOM 5555 C CA . ASP B 1 195 ? 36.123 1.190 53.403 1.00 37.16 187 ASP B CA 1
ATOM 5556 C C . ASP B 1 195 ? 34.790 0.615 52.953 1.00 39.90 187 ASP B C 1
ATOM 5557 O O . ASP B 1 195 ? 34.523 0.521 51.749 1.00 41.76 187 ASP B O 1
ATOM 5562 N N . VAL B 1 196 ? 33.950 0.189 53.899 1.00 37.42 188 VAL B N 1
ATOM 5563 C CA . VAL B 1 196 ? 32.645 -0.352 53.516 1.00 34.80 188 VAL B CA 1
ATOM 5564 C C . VAL B 1 196 ? 31.796 0.731 52.873 1.00 34.52 188 VAL B C 1
ATOM 5565 O O . VAL B 1 196 ? 31.157 0.509 51.835 1.00 34.91 188 VAL B O 1
ATOM 5569 N N . ARG B 1 197 ? 31.776 1.919 53.482 1.00 29.93 189 ARG B N 1
ATOM 5570 C CA . ARG B 1 197 ? 31.054 3.043 52.893 1.00 35.73 189 ARG B CA 1
ATOM 5571 C C . ARG B 1 197 ? 31.519 3.302 51.465 1.00 35.30 189 ARG B C 1
ATOM 5572 O O . ARG B 1 197 ? 30.697 3.462 50.564 1.00 33.98 189 ARG B O 1
ATOM 5580 N N . LYS B 1 198 ? 32.842 3.313 51.230 1.00 30.74 190 LYS B N 1
ATOM 5581 C CA . LYS B 1 198 ? 33.328 3.620 49.884 1.00 36.44 190 LYS B CA 1
ATOM 5582 C C . LYS B 1 198 ? 32.945 2.523 48.892 1.00 34.97 190 LYS B C 1
ATOM 5583 O O . LYS B 1 198 ? 32.587 2.815 47.744 1.00 34.15 190 LYS B O 1
ATOM 5585 N N . THR B 1 199 ? 33.009 1.258 49.311 1.00 36.53 191 THR B N 1
ATOM 5586 C CA . THR B 1 199 ? 32.544 0.168 48.451 1.00 34.54 191 THR B CA 1
ATOM 5587 C C . THR B 1 199 ? 31.118 0.416 47.961 1.00 38.36 191 THR B C 1
ATOM 5588 O O . THR B 1 199 ? 30.812 0.236 46.777 1.00 32.29 191 THR B O 1
ATOM 5592 N N . PHE B 1 200 ? 30.224 0.826 48.861 1.00 32.09 192 PHE B N 1
ATOM 5593 C CA . PHE B 1 200 ? 28.832 0.923 48.444 1.00 33.12 192 PHE B CA 1
ATOM 5594 C C . PHE B 1 200 ? 28.560 2.206 47.677 1.00 31.26 192 PHE B C 1
ATOM 5595 O O . PHE B 1 200 ? 27.675 2.220 46.824 1.00 31.89 192 PHE B O 1
ATOM 5603 N N . LEU B 1 201 ? 29.329 3.267 47.923 1.00 32.58 193 LEU B N 1
ATOM 5604 C CA . LEU B 1 201 ? 29.217 4.447 47.071 1.00 34.62 193 LEU B CA 1
ATOM 5605 C C . LEU B 1 201 ? 29.687 4.137 45.650 1.00 36.15 193 LEU B C 1
ATOM 5606 O O . LEU B 1 201 ? 29.037 4.529 44.678 1.00 36.10 193 LEU B O 1
ATOM 5611 N N . THR B 1 202 ? 30.816 3.435 45.515 1.00 32.64 194 THR B N 1
ATOM 5612 C CA . THR B 1 202 ? 31.283 3.023 44.196 1.00 40.94 194 THR B CA 1
ATOM 5613 C C . THR B 1 202 ? 30.254 2.144 43.490 1.00 37.98 194 THR B C 1
ATOM 5614 O O . THR B 1 202 ? 30.004 2.317 42.294 1.00 39.21 194 THR B O 1
ATOM 5618 N N . ARG B 1 203 ? 29.633 1.205 44.213 1.00 34.84 195 ARG B N 1
ATOM 5619 C CA . ARG B 1 203 ? 28.614 0.371 43.581 1.00 32.65 195 ARG B CA 1
ATOM 5620 C C . ARG B 1 203 ? 27.517 1.228 42.949 1.00 34.98 195 ARG B C 1
ATOM 5621 O O . ARG B 1 203 ? 27.173 1.043 41.775 1.00 33.70 195 ARG B O 1
ATOM 5629 N N . SER B 1 204 ? 26.974 2.193 43.702 1.00 30.72 196 SER B N 1
ATOM 5630 C CA . SER B 1 204 ? 25.929 3.051 43.139 1.00 32.27 196 SER B CA 1
ATOM 5631 C C . SER B 1 204 ? 26.440 3.827 41.925 1.00 40.44 196 SER B C 1
ATOM 5632 O O . SER B 1 204 ? 25.696 4.048 40.960 1.00 37.11 196 SER B O 1
ATOM 5635 N N . ARG B 1 205 ? 27.703 4.262 41.956 1.00 34.37 197 ARG B N 1
ATOM 5636 C CA A ARG B 1 205 ? 28.257 4.967 40.802 0.52 39.78 197 ARG B CA 1
ATOM 5637 C CA B ARG B 1 205 ? 28.264 4.965 40.804 0.48 39.73 197 ARG B CA 1
ATOM 5638 C C . ARG B 1 205 ? 28.376 4.037 39.594 1.00 39.70 197 ARG B C 1
ATOM 5639 O O . ARG B 1 205 ? 28.129 4.453 38.457 1.00 34.52 197 ARG B O 1
ATOM 5654 N N . ILE B 1 206 ? 28.728 2.770 39.824 1.00 35.29 198 ILE B N 1
ATOM 5655 C CA . ILE B 1 206 ? 28.815 1.790 38.737 1.00 37.49 198 ILE B CA 1
ATOM 5656 C C . ILE B 1 206 ? 27.460 1.601 38.056 1.00 40.79 198 ILE B C 1
ATOM 5657 O O . ILE B 1 206 ? 27.367 1.564 36.822 1.00 35.14 198 ILE B O 1
ATOM 5662 N N . LEU B 1 207 ? 26.392 1.461 38.846 1.00 35.81 199 LEU B N 1
ATOM 5663 C CA . LEU B 1 207 ? 25.066 1.312 38.259 1.00 38.62 199 LEU B CA 1
ATOM 5664 C C . LEU B 1 207 ? 24.714 2.527 37.414 1.00 39.93 199 LEU B C 1
ATOM 5665 O O . LEU B 1 207 ? 24.158 2.389 36.319 1.00 36.10 199 LEU B O 1
ATOM 5670 N N . LYS B 1 208 ? 25.072 3.722 37.891 1.00 30.56 200 LYS B N 1
ATOM 5671 C CA . LYS B 1 208 ? 24.809 4.942 37.137 1.00 40.37 200 LYS B CA 1
ATOM 5672 C C . LYS B 1 208 ? 25.633 4.986 35.855 1.00 40.83 200 LYS B C 1
ATOM 5673 O O . LYS B 1 208 ? 25.119 5.367 34.798 1.00 34.84 200 LYS B O 1
ATOM 5679 N N . LEU B 1 209 ? 26.904 4.569 35.921 1.00 34.87 201 LEU B N 1
ATOM 5680 C CA . LEU B 1 209 ? 27.751 4.565 34.729 1.00 35.44 201 LEU B CA 1
ATOM 5681 C C . LEU B 1 209 ? 27.248 3.577 33.682 1.00 36.19 201 LEU B C 1
ATOM 5682 O O . LEU B 1 209 ? 27.317 3.853 32.481 1.00 39.66 201 LEU B O 1
ATOM 5687 N N . ILE B 1 210 ? 26.727 2.427 34.113 1.00 36.44 202 ILE B N 1
ATOM 5688 C CA . ILE B 1 210 ? 26.151 1.471 33.167 1.00 35.37 202 ILE B CA 1
ATOM 5689 C C . ILE B 1 210 ? 24.980 2.102 32.424 1.00 38.81 202 ILE B C 1
ATOM 5690 O O . ILE B 1 210 ? 24.907 2.058 31.189 1.00 40.85 202 ILE B O 1
ATOM 5695 N N . ARG B 1 211 ? 24.051 2.709 33.165 1.00 35.53 203 ARG B N 1
ATOM 5696 C CA . ARG B 1 211 ? 22.909 3.362 32.527 1.00 40.68 203 ARG B CA 1
ATOM 5697 C C . ARG B 1 211 ? 23.361 4.462 31.573 1.00 43.62 203 ARG B C 1
ATOM 5698 O O . ARG B 1 211 ? 22.840 4.573 30.455 1.00 37.71 203 ARG B O 1
ATOM 5706 N N . GLU B 1 212 ? 24.345 5.276 31.983 1.00 41.97 204 GLU B N 1
ATOM 5707 C CA . GLU B 1 212 ? 24.881 6.293 31.077 1.00 39.05 204 GLU B CA 1
ATOM 5708 C C . GLU B 1 212 ? 25.361 5.667 29.781 1.00 43.12 204 GLU B C 1
ATOM 5709 O O . GLU B 1 212 ? 25.045 6.148 28.684 1.00 39.44 204 GLU B O 1
ATOM 5715 N N . TYR B 1 213 ? 26.160 4.606 29.885 1.00 40.25 205 TYR B N 1
ATOM 5716 C CA . TYR B 1 213 ? 26.744 4.034 28.681 1.00 40.29 205 TYR B CA 1
ATOM 5717 C C . TYR B 1 213 ? 25.666 3.460 27.774 1.00 41.07 205 TYR B C 1
ATOM 5718 O O . TYR B 1 213 ? 25.670 3.701 26.562 1.00 40.38 205 TYR B O 1
ATOM 5727 N N . MET B 1 214 ? 24.754 2.664 28.335 1.00 40.81 206 MET B N 1
ATOM 5728 C CA . MET B 1 214 ? 23.723 2.041 27.510 1.00 42.17 206 MET B CA 1
ATOM 5729 C C . MET B 1 214 ? 22.834 3.095 26.859 1.00 39.19 206 MET B C 1
ATOM 5730 O O . MET B 1 214 ? 22.418 2.944 25.704 1.00 40.84 206 MET B O 1
ATOM 5735 N N . ASP B 1 215 ? 22.543 4.176 27.583 1.00 39.82 207 ASP B N 1
ATOM 5736 C CA . ASP B 1 215 ? 21.707 5.236 27.025 1.00 41.96 207 ASP B CA 1
ATOM 5737 C C . ASP B 1 215 ? 22.406 5.938 25.866 1.00 46.27 207 ASP B C 1
ATOM 5738 O O . ASP B 1 215 ? 21.766 6.248 24.856 1.00 41.36 207 ASP B O 1
ATOM 5743 N N . GLN B 1 216 ? 23.714 6.205 25.994 1.00 46.88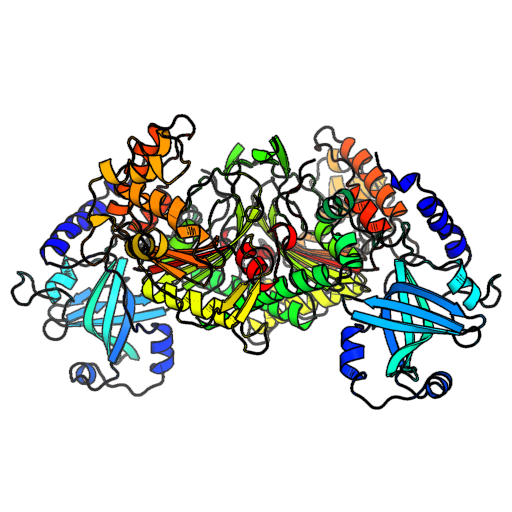 208 GLN B N 1
ATOM 5744 C CA . GLN B 1 216 ? 24.461 6.814 24.893 1.00 45.80 208 GLN B CA 1
ATOM 5745 C C . GLN B 1 216 ? 24.461 5.922 23.657 1.00 50.11 208 GLN B C 1
ATOM 5746 O O . GLN B 1 216 ? 24.563 6.417 22.534 1.00 57.37 208 GLN B O 1
ATOM 5752 N N . GLN B 1 217 ? 24.367 4.609 23.842 1.00 45.25 209 GLN B N 1
ATOM 5753 C CA . GLN B 1 217 ? 24.259 3.677 22.734 1.00 45.64 209 GLN B CA 1
ATOM 5754 C C . GLN B 1 217 ? 22.820 3.467 22.276 1.00 48.23 209 GLN B C 1
ATOM 5755 O O . GLN B 1 217 ? 22.568 2.561 21.475 1.00 50.38 209 GLN B O 1
ATOM 5761 N N . SER B 1 218 ? 21.874 4.275 22.771 1.00 45.83 210 SER B N 1
ATOM 5762 C CA . SER B 1 218 ? 20.476 4.256 22.340 1.00 42.06 210 SER B CA 1
ATOM 5763 C C . SER B 1 218 ? 19.733 3.002 22.769 1.00 42.97 210 SER B C 1
ATOM 5764 O O . SER B 1 218 ? 18.763 2.613 22.116 1.00 46.15 210 SER B O 1
ATOM 5767 N N . PHE B 1 219 ? 20.171 2.333 23.833 1.00 37.65 211 PHE B N 1
ATOM 5768 C CA . PHE B 1 219 ? 19.361 1.279 24.413 1.00 41.63 211 PHE B CA 1
ATOM 5769 C C . PHE B 1 219 ? 18.284 1.917 25.279 1.00 43.34 211 PHE B C 1
ATOM 5770 O O . PHE B 1 219 ? 18.514 2.949 25.917 1.00 39.67 211 PHE B O 1
ATOM 5778 N N . LEU B 1 220 ? 17.105 1.310 25.292 1.00 40.57 212 LEU B N 1
ATOM 5779 C CA . LEU B 1 220 ? 16.005 1.767 26.130 1.00 40.72 212 LEU B CA 1
ATOM 5780 C C . LEU B 1 220 ? 15.886 0.849 27.341 1.00 37.62 212 LEU B C 1
ATOM 5781 O O . LEU B 1 220 ? 15.878 -0.376 27.190 1.00 35.52 212 LEU B O 1
ATOM 5786 N N . GLU B 1 221 ? 15.789 1.430 28.535 1.00 35.75 213 GLU B N 1
ATOM 5787 C CA . GLU B 1 221 ? 15.694 0.622 29.741 1.00 36.45 213 GLU B CA 1
ATOM 5788 C C . GLU B 1 221 ? 14.235 0.264 29.987 1.00 37.10 213 GLU B C 1
ATOM 5789 O O . GLU B 1 221 ? 13.363 1.133 29.937 1.00 35.70 213 GLU B O 1
ATOM 5795 N N . VAL B 1 222 ? 13.970 -1.016 30.248 1.00 34.56 214 VAL B N 1
ATOM 5796 C CA . VAL B 1 222 ? 12.615 -1.501 30.465 1.00 35.10 214 VAL B CA 1
ATOM 5797 C C . VAL B 1 222 ? 12.584 -2.316 31.759 1.00 34.31 214 VAL B C 1
ATOM 5798 O O . VAL B 1 222 ? 13.612 -2.599 32.368 1.00 36.87 214 VAL B O 1
ATOM 5802 N N . GLU B 1 223 ? 11.379 -2.680 32.178 1.00 35.30 215 GLU B N 1
ATOM 5803 C CA . GLU B 1 223 ? 11.156 -3.629 33.260 1.00 34.11 215 GLU B CA 1
ATOM 5804 C C . GLU B 1 223 ? 10.275 -4.759 32.758 1.00 34.50 215 GLU B C 1
ATOM 5805 O O . GLU B 1 223 ? 9.302 -4.513 32.048 1.00 37.23 215 GLU B O 1
ATOM 5811 N N . THR B 1 224 ? 10.585 -5.984 33.162 1.00 33.19 216 THR B N 1
ATOM 5812 C CA . THR B 1 224 ? 9.766 -7.146 32.862 1.00 34.92 216 THR B CA 1
ATOM 5813 C C . THR B 1 224 ? 9.555 -7.959 34.137 1.00 36.00 216 THR B C 1
ATOM 5814 O O . THR B 1 224 ? 10.254 -7.749 35.133 1.00 39.96 216 THR B O 1
ATOM 5818 N N . PRO B 1 225 ? 8.584 -8.877 34.150 1.00 32.95 217 PRO B N 1
ATOM 5819 C CA . PRO B 1 225 ? 8.153 -9.484 35.424 1.00 35.34 217 PRO B CA 1
ATOM 5820 C C . PRO B 1 225 ? 9.192 -10.399 36.059 1.00 36.59 217 PRO B C 1
ATOM 5821 O O . PRO B 1 225 ? 9.834 -11.213 35.388 1.00 35.63 217 PRO B O 1
ATOM 5825 N N . ILE B 1 226 ? 9.292 -10.306 37.386 1.00 40.49 218 ILE B N 1
ATOM 5826 C CA . ILE B 1 226 ? 10.034 -11.296 38.159 1.00 37.50 218 ILE B CA 1
ATOM 5827 C C . ILE B 1 226 ? 9.206 -12.568 38.336 1.00 40.75 218 ILE B C 1
ATOM 5828 O O . ILE B 1 226 ? 9.731 -13.683 38.216 1.00 38.94 218 ILE B O 1
ATOM 5833 N N . LEU B 1 227 ? 7.905 -12.430 38.599 1.00 37.48 219 LEU B N 1
ATOM 5834 C CA . LEU B 1 227 ? 7.021 -13.577 38.777 1.00 38.90 219 LEU B CA 1
ATOM 5835 C C . LEU B 1 227 ? 6.465 -13.992 37.424 1.00 46.80 219 LEU B C 1
ATOM 5836 O O . LEU B 1 227 ? 5.801 -13.193 36.755 1.00 48.91 219 LEU B O 1
ATOM 5841 N N . GLN B 1 228 ? 6.714 -15.240 37.038 1.00 43.39 220 GLN B N 1
ATOM 5842 C CA . GLN B 1 228 ? 6.277 -15.780 35.758 1.00 49.18 220 GLN B CA 1
ATOM 5843 C C . GLN B 1 228 ? 5.690 -17.166 35.972 1.00 47.88 220 GLN B C 1
ATOM 5844 O O . GLN B 1 228 ? 5.974 -17.834 36.971 1.00 46.49 220 GLN B O 1
ATOM 5850 N N . THR B 1 229 ? 4.858 -17.594 35.021 1.00 46.82 221 THR B N 1
ATOM 5851 C CA . THR B 1 229 ? 4.361 -18.961 35.036 1.00 50.06 221 THR B CA 1
ATOM 5852 C C . THR B 1 229 ? 5.364 -19.942 34.435 1.00 56.54 221 THR B C 1
ATOM 5853 O O . THR B 1 229 ? 5.212 -21.155 34.619 1.00 59.10 221 THR B O 1
ATOM 5857 N N . VAL B 1 230 ? 6.399 -19.440 33.759 1.00 60.88 222 VAL B N 1
ATOM 5858 C CA . VAL B 1 230 ? 7.503 -20.232 33.235 1.00 66.91 222 VAL B CA 1
ATOM 5859 C C . VAL B 1 230 ? 8.814 -19.664 33.774 1.00 70.74 222 VAL B C 1
ATOM 5860 O O . VAL B 1 230 ? 8.839 -18.664 34.491 1.00 79.01 222 VAL B O 1
ATOM 5864 N N . TYR B 1 231 ? 9.912 -20.322 33.415 1.00 63.30 223 TYR B N 1
ATOM 5865 C CA . TYR B 1 231 ? 11.247 -19.803 33.685 1.00 63.57 223 TYR B CA 1
ATOM 5866 C C . TYR B 1 231 ? 12.175 -20.332 32.603 1.00 63.20 223 TYR B C 1
ATOM 5867 O O . TYR B 1 231 ? 11.882 -21.332 31.949 1.00 61.33 223 TYR B O 1
ATOM 5876 N N . GLY B 1 232 ? 13.289 -19.643 32.399 1.00 56.73 224 GLY B N 1
ATOM 5877 C CA . GLY B 1 232 ? 14.234 -20.088 31.400 1.00 57.93 224 GLY B CA 1
ATOM 5878 C C . GLY B 1 232 ? 15.256 -19.011 31.108 1.00 56.72 224 GLY B C 1
ATOM 5879 O O . GLY B 1 232 ? 15.334 -17.990 31.800 1.00 47.14 224 GLY B O 1
ATOM 5880 N N . GLY B 1 233 ? 16.029 -19.261 30.052 1.00 51.40 225 GLY B N 1
ATOM 5881 C CA . GLY B 1 233 ? 17.138 -18.412 29.685 1.00 50.74 225 GLY B CA 1
ATOM 5882 C C . GLY B 1 233 ? 18.381 -18.634 30.507 1.00 52.95 225 GLY B C 1
ATOM 5883 O O . GLY B 1 233 ? 19.269 -17.774 30.504 1.00 59.19 225 GLY B O 1
ATOM 5884 N N . ALA B 1 234 ? 18.458 -19.749 31.224 1.00 52.91 226 ALA B N 1
ATOM 5885 C CA . ALA B 1 234 ? 19.620 -20.128 32.014 1.00 50.47 226 ALA B CA 1
ATOM 5886 C C . ALA B 1 234 ? 19.375 -21.545 32.518 1.00 54.37 226 ALA B C 1
ATOM 5887 O O . ALA B 1 234 ? 18.282 -22.098 32.361 1.00 57.47 226 ALA B O 1
ATOM 5889 N N . GLU B 1 235 ? 20.404 -22.131 33.114 1.00 54.81 227 GLU B N 1
ATOM 5890 C CA . GLU B 1 235 ? 20.323 -23.482 33.669 1.00 59.48 227 GLU B CA 1
ATOM 5891 C C . GLU B 1 235 ? 20.405 -23.342 35.185 1.00 60.45 227 GLU B C 1
ATOM 5892 O O . GLU B 1 235 ? 21.493 -23.254 35.754 1.00 64.60 227 GLU B O 1
ATOM 5894 N N . ALA B 1 236 ? 19.244 -23.302 35.840 1.00 59.81 228 ALA B N 1
ATOM 5895 C CA . ALA B 1 236 ? 19.218 -23.030 37.271 1.00 55.66 228 ALA B CA 1
ATOM 5896 C C . ALA B 1 236 ? 17.913 -23.519 37.880 1.00 58.86 228 ALA B C 1
ATOM 5897 O O . ALA B 1 236 ? 16.871 -23.554 37.220 1.00 57.81 228 ALA B O 1
ATOM 5899 N N . THR B 1 237 ? 18.002 -23.908 39.149 1.00 57.10 229 THR B N 1
ATOM 5900 C CA . THR B 1 237 ? 16.827 -24.232 39.945 1.00 55.93 229 THR B CA 1
ATOM 5901 C C . THR B 1 237 ? 16.100 -22.944 40.327 1.00 54.97 229 THR B C 1
ATOM 5902 O O . THR B 1 237 ? 16.737 -21.994 40.794 1.00 44.50 229 THR B O 1
ATOM 5906 N N . PRO B 1 238 ? 14.785 -22.870 40.153 1.00 56.00 230 PRO B N 1
ATOM 5907 C CA . PRO B 1 238 ? 14.061 -21.638 40.467 1.00 45.78 230 PRO B CA 1
ATOM 5908 C C . PRO B 1 238 ? 13.541 -21.618 41.896 1.00 45.65 230 PRO B C 1
ATOM 5909 O O . PRO B 1 238 ? 13.448 -22.644 42.569 1.00 49.77 230 PRO B O 1
ATOM 5913 N N . PHE B 1 239 ? 13.223 -20.408 42.349 1.00 41.70 231 PHE B N 1
ATOM 5914 C CA . PHE B 1 239 ? 12.332 -20.213 43.483 1.00 40.73 231 PHE B CA 1
ATOM 5915 C C . PHE B 1 239 ? 10.885 -20.348 43.019 1.00 41.72 231 PHE B C 1
ATOM 5916 O O . PHE B 1 239 ? 10.534 -19.919 41.917 1.00 44.29 231 PHE B O 1
ATOM 5924 N N . VAL B 1 240 ? 10.041 -20.922 43.873 1.00 45.56 232 VAL B N 1
ATOM 5925 C CA . VAL B 1 240 ? 8.629 -21.151 43.577 1.00 45.96 232 VAL B CA 1
ATOM 5926 C C . VAL B 1 240 ? 7.796 -20.465 44.652 1.00 47.90 232 VAL B C 1
ATOM 5927 O O . VAL B 1 240 ? 8.198 -20.423 45.817 1.00 41.63 232 VAL B O 1
ATOM 5931 N N . THR B 1 241 ? 6.647 -19.913 44.264 1.00 46.32 233 THR B N 1
ATOM 5932 C CA . THR B 1 241 ? 5.767 -19.248 45.219 1.00 45.32 233 THR B CA 1
ATOM 5933 C C . THR B 1 241 ? 4.328 -19.448 44.753 1.00 49.76 233 THR B C 1
ATOM 5934 O O . THR B 1 241 ? 4.074 -20.022 43.689 1.00 52.11 233 THR B O 1
ATOM 5938 N N . THR B 1 242 ? 3.379 -18.980 45.558 1.00 46.43 234 THR B N 1
ATOM 5939 C CA . THR B 1 242 ? 1.961 -19.177 45.281 1.00 52.94 234 THR B CA 1
ATOM 5940 C C . THR B 1 242 ? 1.246 -17.838 45.176 1.00 55.96 234 THR B C 1
ATOM 5941 O O . THR B 1 242 ? 1.324 -17.012 46.092 1.00 55.08 234 THR B O 1
ATOM 5945 N N . LEU B 1 243 ? 0.531 -17.637 44.073 1.00 56.43 235 LEU B N 1
ATOM 5946 C CA . LEU B 1 243 ? -0.324 -16.469 43.909 1.00 56.26 235 LEU B CA 1
ATOM 5947 C C . LEU B 1 243 ? -1.726 -16.830 44.380 1.00 62.55 235 LEU B C 1
ATOM 5948 O O . LEU B 1 243 ? -2.371 -17.713 43.804 1.00 68.49 235 LEU B O 1
ATOM 5953 N N . GLN B 1 244 ? -2.194 -16.152 45.431 1.00 58.44 236 GLN B N 1
ATOM 5954 C CA . GLN B 1 244 ? -3.457 -16.538 46.053 1.00 66.72 236 GLN B CA 1
ATOM 5955 C C . GLN B 1 244 ? -4.646 -16.210 45.156 1.00 66.87 236 GLN B C 1
ATOM 5956 O O . GLN B 1 244 ? -5.590 -17.000 45.059 1.00 67.89 236 GLN B O 1
ATOM 5962 N N . ALA B 1 245 ? -4.611 -15.054 44.484 1.00 69.45 237 ALA B N 1
ATOM 5963 C CA . ALA B 1 245 ? -5.757 -14.608 43.696 1.00 67.96 237 ALA B CA 1
ATOM 5964 C C . ALA B 1 245 ? -6.171 -15.653 42.666 1.00 74.79 237 ALA B C 1
ATOM 5965 O O . ALA B 1 245 ? -7.363 -15.949 42.518 1.00 84.42 237 ALA B O 1
ATOM 5967 N N . LEU B 1 246 ? -5.202 -16.241 41.966 1.00 68.25 238 LEU B N 1
ATOM 5968 C CA . LEU B 1 246 ? -5.457 -17.233 40.929 1.00 66.22 238 LEU B CA 1
ATOM 5969 C C . LEU B 1 246 ? -5.225 -18.668 41.392 1.00 68.07 238 LEU B C 1
ATOM 5970 O O . LEU B 1 246 ? -5.376 -19.590 40.582 1.00 69.06 238 LEU B O 1
ATOM 5975 N N . HIS B 1 247 ? -4.877 -18.876 42.663 1.00 62.28 239 HIS B N 1
ATOM 5976 C CA . HIS B 1 247 ? -4.471 -20.182 43.196 1.00 73.18 239 HIS B CA 1
ATOM 5977 C C . HIS B 1 247 ? -3.514 -20.897 42.236 1.00 74.41 239 HIS B C 1
ATOM 5978 O O . HIS B 1 247 ? -3.815 -21.949 41.678 1.00 79.23 239 HIS B O 1
ATOM 5985 N N . ALA B 1 248 ? -2.337 -20.290 42.049 1.00 64.86 240 ALA B N 1
ATOM 5986 C CA . ALA B 1 248 ? -1.417 -20.668 40.985 1.00 60.78 240 ALA B CA 1
ATOM 5987 C C . ALA B 1 248 ? 0.025 -20.605 41.462 1.00 61.31 240 ALA B C 1
ATOM 5988 O O . ALA B 1 248 ? 0.417 -19.662 42.154 1.00 63.27 240 ALA B O 1
ATOM 5990 N N . GLU B 1 249 ? 0.808 -21.606 41.070 1.00 56.77 241 GLU B N 1
ATOM 5991 C CA . GLU B 1 249 ? 2.247 -21.584 41.282 1.00 58.18 241 GLU B CA 1
ATOM 5992 C C . GLU B 1 249 ? 2.918 -20.623 40.305 1.00 49.23 241 GLU B C 1
ATOM 5993 O O . GLU B 1 249 ? 2.602 -20.603 39.113 1.00 52.82 241 GLU B O 1
ATOM 5999 N N . MET B 1 250 ? 3.853 -19.832 40.820 1.00 44.61 242 MET B N 1
ATOM 6000 C CA . MET B 1 250 ? 4.666 -18.930 40.022 1.00 44.52 242 MET B CA 1
ATOM 6001 C C . MET B 1 250 ? 6.139 -19.190 40.303 1.00 47.16 242 MET B C 1
ATOM 6002 O O . MET B 1 250 ? 6.515 -19.622 41.396 1.00 49.28 242 MET B O 1
ATOM 6007 N N . PHE B 1 251 ? 6.975 -18.891 39.315 1.00 41.79 243 PHE B N 1
ATOM 6008 C CA . PHE B 1 251 ? 8.420 -18.939 39.470 1.00 46.74 243 PHE B CA 1
ATOM 6009 C C . PHE B 1 251 ? 8.978 -17.524 39.496 1.00 41.98 243 PHE B C 1
ATOM 6010 O O . PHE B 1 251 ? 8.493 -16.642 38.782 1.00 42.80 243 PHE B O 1
ATOM 6018 N N . LEU B 1 252 ? 9.981 -17.308 40.340 1.00 37.84 244 LEU B N 1
ATOM 6019 C CA . LEU B 1 252 ? 10.833 -16.133 40.213 1.00 35.01 244 LEU B CA 1
ATOM 6020 C C . LEU B 1 252 ? 11.843 -16.381 39.100 1.00 36.81 244 LEU B C 1
ATOM 6021 O O . LEU B 1 252 ? 12.426 -17.464 39.008 1.00 40.08 244 LEU B O 1
ATOM 6026 N N . ARG B 1 253 ? 12.044 -15.373 38.255 1.00 38.60 245 ARG B N 1
ATOM 6027 C CA . ARG B 1 253 ? 12.853 -15.550 37.056 1.00 38.46 245 ARG B CA 1
ATOM 6028 C C . ARG B 1 253 ? 14.294 -15.885 37.411 1.00 39.94 245 ARG B C 1
ATOM 6029 O O . ARG B 1 253 ? 14.859 -15.358 38.371 1.00 40.85 245 ARG B O 1
ATOM 6037 N N . ILE B 1 254 ? 14.892 -16.772 36.617 1.00 36.78 246 ILE B N 1
ATOM 6038 C CA . ILE B 1 254 ? 16.324 -17.038 36.714 1.00 40.00 246 ILE B CA 1
ATOM 6039 C C . ILE B 1 254 ? 17.136 -16.209 35.726 1.00 41.09 246 ILE B C 1
ATOM 6040 O O . ILE B 1 254 ? 18.375 -16.230 35.789 1.00 43.22 246 ILE B O 1
ATOM 6045 N N . SER B 1 255 ? 16.485 -15.478 34.822 1.00 36.73 247 SER B N 1
ATOM 6046 C CA . SER B 1 255 ? 17.168 -14.613 33.868 1.00 36.41 247 SER B CA 1
ATOM 6047 C C . SER B 1 255 ? 16.140 -13.663 33.260 1.00 40.62 247 SER B C 1
ATOM 6048 O O . SER B 1 255 ? 14.935 -13.769 33.514 1.00 40.69 247 SER B O 1
ATOM 6051 N N . LEU B 1 256 ? 16.629 -12.739 32.433 1.00 40.19 248 LEU B N 1
ATOM 6052 C CA . LEU B 1 256 ? 15.801 -11.725 31.788 1.00 37.24 248 LEU B CA 1
ATOM 6053 C C . LEU B 1 256 ? 15.513 -12.038 30.324 1.00 39.46 248 LEU B C 1
ATOM 6054 O O . LEU B 1 256 ? 14.759 -11.300 29.687 1.00 39.53 248 LEU B O 1
ATOM 6059 N N . GLU B 1 257 ? 16.064 -13.135 29.798 1.00 41.42 249 GLU B N 1
ATOM 6060 C CA . GLU B 1 257 ? 16.274 -13.268 28.359 1.00 42.20 249 GLU B CA 1
ATOM 6061 C C . GLU B 1 257 ? 14.960 -13.327 27.582 1.00 39.61 249 GLU B C 1
ATOM 6062 O O . GLU B 1 257 ? 14.762 -12.558 26.637 1.00 45.66 249 GLU B O 1
ATOM 6068 N N . ILE B 1 258 ? 14.054 -14.234 27.960 1.00 39.75 250 ILE B N 1
ATOM 6069 C CA . ILE B 1 258 ? 12.859 -14.497 27.152 1.00 40.76 250 ILE B CA 1
ATOM 6070 C C . ILE B 1 258 ? 12.000 -13.245 27.034 1.00 41.64 250 ILE B C 1
ATOM 6071 O O . ILE B 1 258 ? 11.531 -12.890 25.946 1.00 45.48 250 ILE B O 1
ATOM 6076 N N . ALA B 1 259 ? 11.784 -12.556 28.152 1.00 37.31 251 ALA B N 1
ATOM 6077 C CA . ALA B 1 259 ? 10.943 -11.366 28.139 1.00 36.05 251 ALA B CA 1
ATOM 6078 C C . ALA B 1 259 ? 11.520 -10.277 27.235 1.00 40.60 251 ALA B C 1
ATOM 6079 O O . ALA B 1 259 ? 10.777 -9.602 26.514 1.00 43.05 251 ALA B O 1
ATOM 6081 N N . LEU B 1 260 ? 12.840 -10.081 27.264 1.00 37.33 252 LEU B N 1
ATOM 6082 C CA . LEU B 1 260 ? 13.425 -9.045 26.416 1.00 37.13 252 LEU B CA 1
ATOM 6083 C C . LEU B 1 260 ? 13.364 -9.442 24.946 1.00 41.11 252 LEU B C 1
ATOM 6084 O O . LEU B 1 260 ? 13.148 -8.591 24.076 1.00 39.26 252 LEU B O 1
ATOM 6089 N N . LYS B 1 261 ? 13.550 -10.727 24.646 1.00 37.82 253 LYS B N 1
ATOM 6090 C CA . LYS B 1 261 ? 13.426 -11.173 23.263 1.00 39.75 253 LYS B CA 1
ATOM 6091 C C . LYS B 1 261 ? 12.028 -10.908 22.721 1.00 42.68 253 LYS B C 1
ATOM 6092 O O . LYS B 1 261 ? 11.873 -10.528 21.555 1.00 42.49 253 LYS B O 1
ATOM 6098 N N . LYS B 1 262 ? 11.000 -11.070 23.557 1.00 40.84 254 LYS B N 1
ATOM 6099 C CA . LYS B 1 262 ? 9.644 -10.751 23.114 1.00 46.20 254 LYS B CA 1
ATOM 6100 C C . LYS B 1 262 ? 9.509 -9.280 22.749 1.00 46.83 254 LYS B C 1
ATOM 6101 O O . LYS B 1 262 ? 8.754 -8.932 21.830 1.00 40.86 254 LYS B O 1
ATOM 6107 N N . LEU B 1 263 ? 10.235 -8.408 23.453 1.00 38.96 255 LEU B N 1
ATOM 6108 C CA . LEU B 1 263 ? 10.216 -6.989 23.128 1.00 36.32 255 LEU B CA 1
ATOM 6109 C C . LEU B 1 263 ? 10.910 -6.699 21.803 1.00 39.74 255 LEU B C 1
ATOM 6110 O O . LEU B 1 263 ? 10.506 -5.771 21.093 1.00 40.40 255 LEU B O 1
ATOM 6115 N N . LEU B 1 264 ? 11.942 -7.475 21.444 1.00 37.38 256 LEU B N 1
ATOM 6116 C CA . LEU B 1 264 ? 12.504 -7.376 20.097 1.00 41.61 256 LEU B CA 1
ATOM 6117 C C . LEU B 1 264 ? 11.456 -7.714 19.038 1.00 42.13 256 LEU B C 1
ATOM 6118 O O . LEU B 1 264 ? 11.301 -6.992 18.046 1.00 39.48 256 LEU B O 1
ATOM 6123 N N . VAL B 1 265 ? 10.735 -8.821 19.226 1.00 41.96 257 VAL B N 1
ATOM 6124 C CA . VAL B 1 265 ? 9.610 -9.128 18.345 1.00 42.33 257 VAL B CA 1
ATOM 6125 C C . VAL B 1 265 ? 8.661 -7.943 18.267 1.00 46.93 257 VAL B C 1
ATOM 6126 O O . VAL B 1 265 ? 8.188 -7.571 17.185 1.00 47.59 257 VAL B O 1
ATOM 6130 N N . GLY B 1 266 ? 8.390 -7.313 19.411 1.00 46.26 258 GLY B N 1
ATOM 6131 C CA . GLY B 1 266 ? 7.508 -6.161 19.464 1.00 45.21 258 GLY B CA 1
ATOM 6132 C C . GLY B 1 266 ? 8.053 -4.909 18.799 1.00 42.82 258 GLY B C 1
ATOM 6133 O O . GLY B 1 266 ? 7.349 -3.895 18.768 1.00 42.15 258 GLY B O 1
ATOM 6134 N N . GLY B 1 267 ? 9.276 -4.946 18.277 1.00 41.40 259 GLY B N 1
ATOM 6135 C CA . GLY B 1 267 ? 9.794 -3.858 17.471 1.00 40.43 259 GLY B CA 1
ATOM 6136 C C . GLY B 1 267 ? 10.769 -2.932 18.173 1.00 49.13 259 GLY B C 1
ATOM 6137 O O . GLY B 1 267 ? 11.275 -1.999 17.537 1.00 41.58 259 GLY B O 1
ATOM 6138 N N . MET B 1 268 ? 11.055 -3.149 19.452 1.00 43.40 260 MET B N 1
ATOM 6139 C CA . MET B 1 268 ? 12.033 -2.309 20.139 1.00 47.21 260 MET B CA 1
ATOM 6140 C C . MET B 1 268 ? 13.424 -2.811 19.774 1.00 55.49 260 MET B C 1
ATOM 6141 O O . MET B 1 268 ? 13.794 -3.934 20.127 1.00 67.11 260 MET B O 1
ATOM 6146 N N . SER B 1 269 ? 14.200 -1.986 19.069 1.00 45.50 261 SER B N 1
ATOM 6147 C CA . SER B 1 269 ? 15.424 -2.498 18.465 1.00 44.14 261 SER B CA 1
ATOM 6148 C C . SER B 1 269 ? 16.574 -2.625 19.458 1.00 44.02 261 SER B C 1
ATOM 6149 O O . SER B 1 269 ? 17.450 -3.471 19.256 1.00 44.15 261 SER B O 1
ATOM 6152 N N . ARG B 1 270 ? 16.602 -1.821 20.528 1.00 41.41 262 ARG B N 1
ATOM 6153 C CA . ARG B 1 270 ? 17.658 -1.936 21.538 1.00 41.90 262 ARG B CA 1
ATOM 6154 C C . ARG B 1 270 ? 17.054 -1.752 22.922 1.00 44.73 262 ARG B C 1
ATOM 6155 O O . ARG B 1 270 ? 16.605 -0.655 23.265 1.00 39.33 262 ARG B O 1
ATOM 6163 N N . VAL B 1 271 ? 17.052 -2.819 23.721 1.00 40.53 263 VAL B N 1
ATOM 6164 C CA . VAL B 1 271 ? 16.443 -2.798 25.045 1.00 41.40 263 VAL B CA 1
ATOM 6165 C C . VAL B 1 271 ? 17.434 -3.349 26.052 1.00 42.87 263 VAL B C 1
ATOM 6166 O O . VAL B 1 271 ? 18.257 -4.212 25.736 1.00 36.69 263 VAL B O 1
ATOM 6170 N N . TYR B 1 272 ? 17.330 -2.870 27.288 1.00 40.27 264 TYR B N 1
ATOM 6171 C CA . TYR B 1 272 ? 18.045 -3.528 28.365 1.00 35.94 264 TYR B CA 1
ATOM 6172 C C . TYR B 1 272 ? 17.231 -3.415 29.639 1.00 38.94 264 TYR B C 1
ATOM 6173 O O . TYR B 1 272 ? 16.329 -2.581 29.767 1.00 37.04 264 TYR B O 1
ATOM 6182 N N . GLU B 1 273 ? 17.569 -4.281 30.576 1.00 37.20 265 GLU B N 1
ATOM 6183 C CA . GLU B 1 273 ? 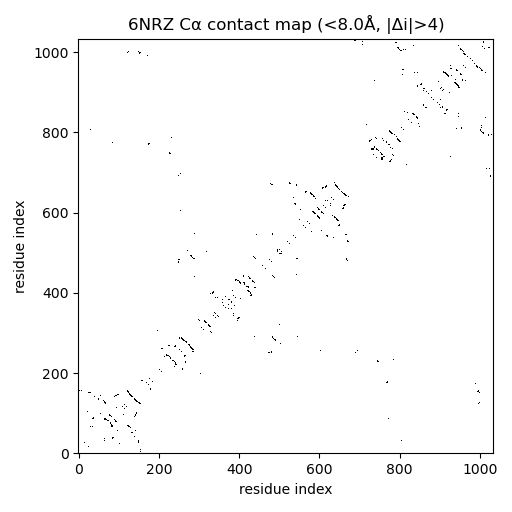16.978 -4.281 31.898 1.00 32.93 265 GLU B CA 1
ATOM 6184 C C . GLU B 1 273 ? 18.083 -4.563 32.898 1.00 34.43 265 GLU B C 1
ATOM 6185 O O . GLU B 1 273 ? 18.944 -5.420 32.657 1.00 34.20 265 GLU B O 1
ATOM 6191 N N . ILE B 1 274 ? 18.081 -3.814 33.994 1.00 37.27 266 ILE B N 1
ATOM 6192 C CA . ILE B 1 274 ? 18.929 -4.099 35.144 1.00 38.21 266 ILE B CA 1
ATOM 6193 C C . ILE B 1 274 ? 17.991 -4.561 36.242 1.00 36.88 266 ILE B C 1
ATOM 6194 O O . ILE B 1 274 ? 17.187 -3.769 36.742 1.00 34.94 266 ILE B O 1
ATOM 6199 N N . GLY B 1 275 ? 18.068 -5.832 36.614 1.00 39.86 267 GLY B N 1
ATOM 6200 C CA . GLY B 1 275 ? 17.085 -6.362 37.538 1.00 38.44 267 GLY B CA 1
ATOM 6201 C C . GLY B 1 275 ? 17.582 -7.530 38.361 1.00 35.46 267 GLY B C 1
ATOM 6202 O O . GLY B 1 275 ? 18.570 -8.197 38.031 1.00 33.66 267 GLY B O 1
ATOM 6203 N N . LYS B 1 276 ? 16.860 -7.769 39.448 1.00 32.57 268 LYS B N 1
ATOM 6204 C CA . LYS B 1 276 ? 17.102 -8.937 40.276 1.00 30.80 268 LYS B CA 1
ATOM 6205 C C . LYS B 1 276 ? 16.685 -10.206 39.553 1.00 37.63 268 LYS B C 1
ATOM 6206 O O . LYS B 1 276 ? 15.612 -10.280 38.945 1.00 35.05 268 LYS B O 1
ATOM 6212 N N . VAL B 1 277 ? 17.553 -11.211 39.621 1.00 34.21 269 VAL B N 1
ATOM 6213 C CA . VAL B 1 277 ? 17.242 -12.560 39.204 1.00 37.78 269 VAL B CA 1
ATOM 6214 C C . VAL B 1 277 ? 17.573 -13.469 40.380 1.00 39.47 269 VAL B C 1
ATOM 6215 O O . VAL B 1 277 ? 18.310 -13.101 41.301 1.00 36.31 269 VAL B O 1
ATOM 6219 N N . PHE B 1 278 ? 17.003 -14.668 40.343 1.00 34.61 270 PHE B N 1
ATOM 6220 C CA . PHE B 1 278 ? 16.946 -15.540 41.504 1.00 30.99 270 PHE B CA 1
ATOM 6221 C C . PHE B 1 278 ? 17.304 -16.952 41.089 1.00 33.76 270 PHE B C 1
ATOM 6222 O O . PHE B 1 278 ? 16.653 -17.532 40.217 1.00 37.60 270 PHE B O 1
ATOM 6230 N N . ARG B 1 279 ? 18.309 -17.519 41.738 1.00 36.66 271 ARG B N 1
ATOM 6231 C CA . ARG B 1 279 ? 18.720 -18.883 41.452 1.00 46.67 271 ARG B CA 1
ATOM 6232 C C . ARG B 1 279 ? 18.795 -19.616 42.779 1.00 42.66 271 ARG B C 1
ATOM 6233 O O . ARG B 1 279 ? 19.548 -19.219 43.672 1.00 45.01 271 ARG B O 1
ATOM 6241 N N . ASN B 1 280 ? 17.941 -20.623 42.940 1.00 42.21 272 ASN B N 1
ATOM 6242 C CA . ASN B 1 280 ? 17.730 -21.253 44.246 1.00 45.49 272 ASN B CA 1
ATOM 6243 C C . ASN B 1 280 ? 18.793 -22.338 44.439 1.00 47.44 272 ASN B C 1
ATOM 6244 O O . ASN B 1 280 ? 18.550 -23.537 44.325 1.00 46.76 272 ASN B O 1
ATOM 6249 N N . GLU B 1 281 ? 20.011 -21.878 44.723 1.00 50.06 273 GLU B N 1
ATOM 6250 C CA . GLU B 1 281 ? 21.153 -22.783 44.780 1.00 56.38 273 GLU B CA 1
ATOM 6251 C C . GLU B 1 281 ? 22.123 -22.422 45.903 1.00 63.14 273 GLU B C 1
ATOM 6252 O O . GLU B 1 281 ? 21.738 -21.799 46.900 1.00 63.31 273 GLU B O 1
ATOM 6258 N N . GLY B 1 282 ? 23.385 -22.803 45.745 1.00 63.75 274 GLY B N 1
ATOM 6259 C CA . GLY B 1 282 ? 24.337 -22.660 46.821 1.00 59.61 274 GLY B CA 1
ATOM 6260 C C . GLY B 1 282 ? 24.819 -21.236 47.009 1.00 59.20 274 GLY B C 1
ATOM 6261 O O . GLY B 1 282 ? 24.751 -20.399 46.112 1.00 59.71 274 GLY B O 1
ATOM 6262 N N . ILE B 1 283 ? 25.326 -20.977 48.213 1.00 62.56 275 ILE B N 1
ATOM 6263 C CA . ILE B 1 283 ? 25.830 -19.670 48.621 1.00 63.45 275 ILE B CA 1
ATOM 6264 C C . ILE B 1 283 ? 27.343 -19.775 48.806 1.00 64.42 275 ILE B C 1
ATOM 6265 O O . ILE B 1 283 ? 27.824 -20.654 49.533 1.00 57.00 275 ILE B O 1
ATOM 6270 N N . ASP B 1 284 ? 28.091 -18.899 48.140 1.00 63.67 276 ASP B N 1
ATOM 6271 C CA . ASP B 1 284 ? 29.545 -18.855 48.306 1.00 57.01 276 ASP B CA 1
ATOM 6272 C C . ASP B 1 284 ? 30.039 -17.462 47.926 1.00 55.01 276 ASP B C 1
ATOM 6273 O O . ASP B 1 284 ? 29.245 -16.553 47.667 1.00 50.70 276 ASP B O 1
ATOM 6278 N N . ARG B 1 285 ? 31.366 -17.317 47.853 1.00 52.44 277 ARG B N 1
ATOM 6279 C CA . ARG B 1 285 ? 32.022 -16.026 47.649 1.00 52.92 277 ARG B CA 1
ATOM 6280 C C . ARG B 1 285 ? 31.581 -15.315 46.373 1.00 45.19 277 ARG B C 1
ATOM 6281 O O . ARG B 1 285 ? 31.718 -14.089 46.275 1.00 42.07 277 ARG B O 1
ATOM 6289 N N . THR B 1 286 ? 31.093 -16.046 45.376 1.00 48.16 278 THR B N 1
ATOM 6290 C CA . THR B 1 286 ? 30.655 -15.424 44.134 1.00 53.10 278 THR B CA 1
ATOM 6291 C C . THR B 1 286 ? 29.209 -15.754 43.799 1.00 54.77 278 THR B C 1
ATOM 6292 O O . THR B 1 286 ? 28.783 -15.520 42.661 1.00 53.66 278 THR B O 1
ATOM 6296 N N . HIS B 1 287 ? 28.442 -16.285 44.755 1.00 52.10 279 HIS B N 1
ATOM 6297 C CA . HIS B 1 287 ? 27.048 -16.655 44.521 1.00 52.03 279 HIS B CA 1
ATOM 6298 C C . HIS B 1 287 ? 26.184 -16.220 45.698 1.00 53.19 279 HIS B C 1
ATOM 6299 O O . HIS B 1 287 ? 26.392 -16.668 46.832 1.00 52.97 279 HIS B O 1
ATOM 6306 N N . ASN B 1 288 ? 25.206 -15.363 45.420 1.00 43.80 280 ASN B N 1
ATOM 6307 C CA . ASN B 1 288 ? 24.100 -15.066 46.310 1.00 43.52 280 ASN B CA 1
ATOM 6308 C C . ASN B 1 288 ? 22.816 -15.434 45.580 1.00 37.43 280 ASN B C 1
ATOM 6309 O O . ASN B 1 288 ? 22.728 -15.221 44.370 1.00 39.12 280 ASN B O 1
ATOM 6314 N N . PRO B 1 289 ? 21.831 -16.029 46.256 1.00 41.94 281 PRO B N 1
ATOM 6315 C CA . PRO B 1 289 ? 20.651 -16.528 45.518 1.00 39.65 281 PRO B CA 1
ATOM 6316 C C . PRO B 1 289 ? 19.866 -15.433 44.809 1.00 39.52 281 PRO B C 1
ATOM 6317 O O . PRO B 1 289 ? 19.240 -15.697 43.775 1.00 45.84 281 PRO B O 1
ATOM 6321 N N . GLU B 1 290 ? 19.905 -14.212 45.317 1.00 33.86 282 GLU B N 1
ATOM 6322 C CA . GLU B 1 290 ? 19.341 -13.047 44.650 1.00 29.52 282 GLU B CA 1
ATOM 6323 C C . GLU B 1 290 ? 20.502 -12.177 44.202 1.00 36.28 282 GLU B C 1
ATOM 6324 O O . GLU B 1 290 ? 21.366 -11.830 45.015 1.00 31.54 282 GLU B O 1
ATOM 6330 N N . PHE B 1 291 ? 20.556 -11.862 42.907 1.00 32.67 283 PHE B N 1
ATOM 6331 C CA . PHE B 1 291 ? 21.652 -11.048 42.409 1.00 30.09 283 PHE B CA 1
ATOM 6332 C C . PHE B 1 291 ? 21.145 -10.192 41.255 1.00 37.49 283 PHE B C 1
ATOM 6333 O O . PHE B 1 291 ? 20.036 -10.382 40.749 1.00 37.20 283 PHE B O 1
ATOM 6341 N N . THR B 1 292 ? 21.961 -9.227 40.854 1.00 32.24 284 THR B N 1
ATOM 6342 C CA . THR B 1 292 ? 21.547 -8.215 39.891 1.00 34.03 284 THR B CA 1
ATOM 6343 C C . THR B 1 292 ? 22.227 -8.470 38.552 1.00 35.72 284 THR B C 1
ATOM 6344 O O . THR B 1 292 ? 23.449 -8.626 38.484 1.00 37.36 284 THR B O 1
ATOM 6348 N N . MET B 1 293 ? 21.432 -8.532 37.495 1.00 32.52 285 MET B N 1
ATOM 6349 C CA . MET B 1 293 ? 21.947 -8.709 36.146 1.00 39.23 285 MET B CA 1
ATOM 6350 C C . MET B 1 293 ? 21.555 -7.514 35.304 1.00 36.13 285 MET B C 1
ATOM 6351 O O . MET B 1 293 ? 20.499 -6.919 35.513 1.00 33.99 285 MET B O 1
ATOM 6356 N N . ILE B 1 294 ? 22.410 -7.160 34.359 1.00 35.92 286 ILE B N 1
ATOM 6357 C CA . ILE B 1 294 ? 21.957 -6.458 33.170 1.00 37.98 286 ILE B CA 1
ATOM 6358 C C . ILE B 1 294 ? 21.949 -7.471 32.042 1.00 36.13 286 ILE B C 1
ATOM 6359 O O . ILE B 1 294 ? 22.938 -8.186 31.834 1.00 41.81 286 ILE B O 1
ATOM 6364 N N . GLU B 1 295 ? 20.817 -7.576 31.356 1.00 33.86 287 GLU B N 1
ATOM 6365 C CA . GLU B 1 295 ? 20.771 -8.135 30.016 1.00 33.55 287 GLU B CA 1
ATOM 6366 C C . GLU B 1 295 ? 20.426 -7.026 29.034 1.00 34.95 287 GLU B C 1
ATOM 6367 O O . GLU B 1 295 ? 19.634 -6.131 29.347 1.00 37.56 287 GLU B O 1
ATOM 6373 N N . ALA B 1 296 ? 21.034 -7.080 27.849 1.00 34.38 288 ALA B N 1
ATOM 6374 C CA . ALA B 1 296 ? 20.800 -6.077 26.817 1.00 38.76 288 ALA B CA 1
ATOM 6375 C C . ALA B 1 296 ? 20.766 -6.758 25.459 1.00 39.16 288 ALA B C 1
ATOM 6376 O O . ALA B 1 296 ? 21.529 -7.696 25.216 1.00 37.75 288 ALA B O 1
ATOM 6378 N N . TYR B 1 297 ? 19.882 -6.289 24.579 1.00 43.47 289 TYR B N 1
ATOM 6379 C CA . TYR B 1 297 ? 19.720 -6.881 23.255 1.00 45.36 289 TYR B CA 1
ATOM 6380 C C . TYR B 1 297 ? 19.646 -5.791 22.198 1.00 43.18 289 TYR B C 1
ATOM 6381 O O . TYR B 1 297 ? 18.915 -4.811 22.360 1.00 41.18 289 TYR B O 1
ATOM 6390 N N . ALA B 1 298 ? 20.396 -5.967 21.116 1.00 42.99 290 ALA B N 1
ATOM 6391 C CA . ALA B 1 298 ? 20.395 -5.023 20.008 1.00 44.05 290 ALA B CA 1
ATOM 6392 C C . ALA B 1 298 ? 20.071 -5.777 18.730 1.00 46.23 290 ALA B C 1
ATOM 6393 O O . ALA B 1 298 ? 20.824 -6.665 18.318 1.00 43.43 290 ALA B O 1
ATOM 6395 N N . ALA B 1 299 ? 18.948 -5.430 18.113 1.00 49.42 291 ALA B N 1
ATOM 6396 C CA . ALA B 1 299 ? 18.628 -5.985 16.808 1.00 42.99 291 ALA B CA 1
ATOM 6397 C C . ALA B 1 299 ? 19.722 -5.647 15.799 1.00 47.59 291 ALA B C 1
ATOM 6398 O O . ALA B 1 299 ? 20.345 -4.579 15.853 1.00 46.17 291 ALA B O 1
ATOM 6400 N N . TYR B 1 300 ? 19.958 -6.588 14.883 1.00 41.71 292 TYR B N 1
ATOM 6401 C CA . TYR B 1 300 ? 20.827 -6.520 13.706 1.00 47.21 292 TYR B CA 1
ATOM 6402 C C . TYR B 1 300 ? 22.299 -6.691 14.069 1.00 49.61 292 TYR B C 1
ATOM 6403 O O . TYR B 1 300 ? 23.138 -6.723 13.158 1.00 48.12 292 TYR B O 1
ATOM 6412 N N . TRP B 1 301 ? 22.630 -6.844 15.353 1.00 47.71 293 TRP B N 1
ATOM 6413 C CA . TRP B 1 301 ? 23.959 -7.192 15.843 1.00 45.59 293 TRP B CA 1
ATOM 6414 C C . TRP B 1 301 ? 24.150 -8.705 15.889 1.00 49.37 293 TRP B C 1
ATOM 6415 O O . TRP B 1 301 ? 23.194 -9.477 15.987 1.00 52.63 293 TRP B O 1
ATOM 6426 N N . ASP B 1 302 ? 25.409 -9.123 15.834 1.00 52.49 294 ASP B N 1
ATOM 6427 C CA . ASP B 1 302 ? 25.788 -10.498 16.125 1.00 52.92 294 ASP B CA 1
ATOM 6428 C C . ASP B 1 302 ? 26.717 -10.499 17.339 1.00 54.67 294 ASP B C 1
ATOM 6429 O O . ASP B 1 302 ? 26.947 -9.464 17.970 1.00 50.08 294 ASP B O 1
ATOM 6434 N N . TYR B 1 303 ? 27.284 -11.665 17.652 1.00 51.54 295 TYR B N 1
ATOM 6435 C CA . TYR B 1 303 ? 28.056 -11.744 18.884 1.00 51.98 295 TYR B CA 1
ATOM 6436 C C . TYR B 1 303 ? 29.377 -10.986 18.789 1.00 55.65 295 TYR B C 1
ATOM 6437 O O . TYR B 1 303 ? 29.940 -10.623 19.826 1.00 57.15 295 TYR B O 1
ATOM 6446 N N . ASN B 1 304 ? 29.856 -10.690 17.577 1.00 54.09 296 ASN B N 1
ATOM 6447 C CA . ASN B 1 304 ? 31.056 -9.870 17.451 1.00 50.83 296 ASN B CA 1
ATOM 6448 C C . ASN B 1 304 ? 30.751 -8.411 17.754 1.00 49.19 296 ASN B C 1
ATOM 6449 O O . ASN B 1 304 ? 31.568 -7.712 18.363 1.00 55.66 296 ASN B O 1
ATOM 6454 N N . ASP B 1 305 ? 29.575 -7.934 17.342 1.00 48.32 297 ASP B N 1
ATOM 6455 C CA . ASP B 1 305 ? 29.123 -6.618 17.779 1.00 50.94 297 ASP B CA 1
ATOM 6456 C C . ASP B 1 305 ? 28.976 -6.559 19.298 1.00 54.89 297 ASP B C 1
ATOM 6457 O O . ASP B 1 305 ? 29.348 -5.564 19.934 1.00 48.31 297 ASP B O 1
ATOM 6462 N N . VAL B 1 306 ? 28.430 -7.612 19.900 1.00 59.55 298 VAL B N 1
ATOM 6463 C CA . VAL B 1 306 ? 28.212 -7.588 21.342 1.00 53.90 298 VAL B CA 1
ATOM 6464 C C . VAL B 1 306 ? 29.542 -7.568 22.084 1.00 51.58 298 VAL B C 1
ATOM 6465 O O . VAL B 1 306 ? 29.699 -6.852 23.084 1.00 51.23 298 VAL B O 1
ATOM 6469 N N . MET B 1 307 ? 30.524 -8.328 21.592 1.00 50.55 299 MET B N 1
ATOM 6470 C CA . MET B 1 307 ? 31.841 -8.364 22.216 1.00 54.50 299 MET B CA 1
ATOM 6471 C C . MET B 1 307 ? 32.431 -6.970 22.362 1.00 54.89 299 MET B C 1
ATOM 6472 O O . MET B 1 307 ? 32.968 -6.619 23.419 1.00 46.68 299 MET B O 1
ATOM 6477 N N . LYS B 1 308 ? 32.351 -6.167 21.297 1.00 52.79 300 LYS B N 1
ATOM 6478 C CA . LYS B 1 308 ? 32.852 -4.798 21.356 1.00 56.23 300 LYS B CA 1
ATOM 6479 C C . LYS B 1 308 ? 32.059 -3.960 22.348 1.00 54.60 300 LYS B C 1
ATOM 6480 O O . LYS B 1 308 ? 32.632 -3.154 23.092 1.00 53.87 300 LYS B O 1
ATOM 6482 N N . CYS B 1 309 ? 30.738 -4.138 22.377 1.00 47.47 301 CYS B N 1
ATOM 6483 C CA . CYS B 1 309 ? 29.916 -3.358 23.293 1.00 51.24 301 CYS B CA 1
ATOM 6484 C C . CYS B 1 309 ? 30.278 -3.655 24.742 1.00 48.75 301 CYS B C 1
ATOM 6485 O O . CYS B 1 309 ? 30.340 -2.743 25.577 1.00 44.41 301 CYS B O 1
ATOM 6488 N N . VAL B 1 310 ? 30.552 -4.924 25.049 1.00 51.22 302 VAL B N 1
ATOM 6489 C CA . VAL B 1 310 ? 30.770 -5.337 26.433 1.00 50.06 302 VAL B CA 1
ATOM 6490 C C . VAL B 1 310 ? 32.121 -4.842 26.942 1.00 50.89 302 VAL B C 1
ATOM 6491 O O . VAL B 1 310 ? 32.213 -4.285 28.043 1.00 46.23 302 VAL B O 1
ATOM 6495 N N . GLU B 1 311 ? 33.182 -4.995 26.139 1.00 51.50 303 GLU B N 1
ATOM 6496 C CA . GLU B 1 311 ? 34.488 -4.497 26.566 1.00 53.68 303 GLU B CA 1
ATOM 6497 C C . GLU B 1 311 ? 34.516 -2.970 26.627 1.00 55.80 303 GLU B C 1
ATOM 6498 O O . GLU B 1 311 ? 35.140 -2.395 27.527 1.00 54.66 303 GLU B O 1
ATOM 6504 N N . ASN B 1 312 ? 33.829 -2.295 25.701 1.00 53.45 304 ASN B N 1
ATOM 6505 C CA . ASN B 1 312 ? 33.782 -0.835 25.747 1.00 51.18 304 ASN B CA 1
ATOM 6506 C C . ASN B 1 312 ? 32.992 -0.342 26.951 1.00 43.33 304 ASN B C 1
ATOM 6507 O O . ASN B 1 312 ? 33.335 0.683 27.548 1.00 47.62 304 ASN B O 1
ATOM 6512 N N . LEU B 1 313 ? 31.918 -1.047 27.308 1.00 44.52 305 LEU B N 1
ATOM 6513 C CA . LEU B 1 313 ? 31.163 -0.698 28.504 1.00 41.77 305 LEU B CA 1
ATOM 6514 C C . LEU B 1 313 ? 32.041 -0.769 29.746 1.00 44.09 305 LEU B C 1
ATOM 6515 O O . LEU B 1 313 ? 32.086 0.167 30.551 1.00 44.81 305 LEU B O 1
ATOM 6520 N N . VAL B 1 314 ? 32.749 -1.881 29.917 1.00 42.68 306 VAL B N 1
ATOM 6521 C CA . VAL B 1 314 ? 33.553 -2.061 31.117 1.00 46.13 306 VAL B CA 1
ATOM 6522 C C . VAL B 1 314 ? 34.718 -1.073 31.146 1.00 47.30 306 VAL B C 1
ATOM 6523 O O . VAL B 1 314 ? 35.000 -0.464 32.187 1.00 47.85 306 VAL B O 1
ATOM 6527 N N . GLU B 1 315 ? 35.393 -0.867 30.011 1.00 46.41 307 GLU B N 1
ATOM 6528 C CA . GLU B 1 315 ? 36.473 0.121 29.987 1.00 53.27 307 GLU B CA 1
ATOM 6529 C C . GLU B 1 315 ? 35.959 1.509 30.366 1.00 52.13 307 GLU B C 1
ATOM 6530 O O . GLU B 1 315 ? 36.607 2.237 31.131 1.00 49.29 307 GLU B O 1
ATOM 6536 N N . TYR B 1 316 ? 34.786 1.878 29.853 1.00 47.99 308 TYR B N 1
ATOM 6537 C CA . TYR B 1 316 ? 34.173 3.158 30.187 1.00 45.99 308 TYR B CA 1
ATOM 6538 C C . TYR B 1 316 ? 33.937 3.289 31.692 1.00 43.86 308 TYR B C 1
ATOM 6539 O O . TYR B 1 316 ? 34.212 4.336 32.285 1.00 47.52 308 TYR B O 1
ATOM 6548 N N . ILE B 1 317 ? 33.443 2.230 32.331 1.00 43.21 309 ILE B N 1
ATOM 6549 C CA . ILE B 1 317 ? 33.207 2.278 33.773 1.00 42.06 309 ILE B CA 1
ATOM 6550 C C . ILE B 1 317 ? 34.521 2.467 34.516 1.00 44.17 309 ILE B C 1
ATOM 6551 O O . ILE B 1 317 ? 34.639 3.301 35.423 1.00 44.10 309 ILE B O 1
ATOM 6556 N N . VAL B 1 318 ? 35.530 1.693 34.135 1.00 42.78 310 VAL B N 1
ATOM 6557 C CA . VAL B 1 318 ? 36.796 1.715 34.848 1.00 45.75 310 VAL B CA 1
ATOM 6558 C C . VAL B 1 318 ? 37.491 3.062 34.687 1.00 54.38 310 VAL B C 1
ATOM 6559 O O . VAL B 1 318 ? 38.008 3.622 35.662 1.00 51.71 310 VAL B O 1
ATOM 6563 N N . ARG B 1 319 ? 37.501 3.615 33.468 1.00 49.01 311 ARG B N 1
ATOM 6564 C CA . ARG B 1 319 ? 38.104 4.931 33.269 1.00 50.60 311 ARG B CA 1
ATOM 6565 C C . ARG B 1 319 ? 37.430 5.986 34.137 1.00 52.08 311 ARG B C 1
ATOM 6566 O O . ARG B 1 319 ? 38.105 6.811 34.763 1.00 50.24 311 ARG B O 1
ATOM 6574 N N . ALA B 1 320 ? 36.100 5.964 34.203 1.00 45.54 312 ALA B N 1
ATOM 6575 C CA . ALA B 1 320 ? 35.388 6.981 34.968 1.00 45.75 312 ALA B CA 1
ATOM 6576 C C . ALA B 1 320 ? 35.672 6.870 36.460 1.00 47.88 312 ALA B C 1
ATOM 6577 O O . ALA B 1 320 ? 35.653 7.882 37.165 1.00 52.73 312 ALA B O 1
ATOM 6579 N N . LEU B 1 321 ? 35.952 5.661 36.956 1.00 48.07 313 LEU B N 1
ATOM 6580 C CA . LEU B 1 321 ? 36.252 5.465 38.369 1.00 48.37 313 LEU B CA 1
ATOM 6581 C C . LEU B 1 321 ? 37.715 5.703 38.720 1.00 57.77 313 LEU B C 1
ATOM 6582 O O . LEU B 1 321 ? 38.014 5.948 39.894 1.00 55.15 313 LEU B O 1
ATOM 6587 N N . ASN B 1 322 ? 38.630 5.611 37.755 1.00 48.85 314 ASN B N 1
ATOM 6588 C CA . ASN B 1 322 ? 40.058 5.593 38.053 1.00 50.31 314 ASN B CA 1
ATOM 6589 C C . ASN B 1 322 ? 40.805 6.650 37.252 1.00 53.80 314 ASN B C 1
ATOM 6590 O O . ASN B 1 322 ? 41.904 6.409 36.750 1.00 58.33 314 ASN B O 1
ATOM 6595 N N . ASN B 1 323 ? 40.208 7.837 37.113 1.00 55.83 315 ASN B N 1
ATOM 6596 C CA . ASN B 1 323 ? 40.871 9.001 36.514 1.00 63.71 315 ASN B CA 1
ATOM 6597 C C . ASN B 1 323 ? 41.389 8.706 35.110 1.00 62.36 315 ASN B C 1
ATOM 6598 O O . ASN B 1 323 ? 42.475 9.144 34.732 1.00 62.18 315 ASN B O 1
ATOM 6603 N N . GLY B 1 324 ? 40.603 7.966 34.329 1.00 56.92 316 GLY B N 1
ATOM 6604 C CA . GLY B 1 324 ? 40.972 7.627 32.974 1.00 54.23 316 GLY B CA 1
ATOM 6605 C C . GLY B 1 324 ? 41.910 6.453 32.838 1.00 57.37 316 GLY B C 1
ATOM 6606 O O . GLY B 1 324 ? 42.174 6.025 31.709 1.00 60.12 316 GLY B O 1
ATOM 6607 N N . GLU B 1 325 ? 42.433 5.923 33.942 1.00 60.62 317 GLU B N 1
ATOM 6608 C CA . GLU B 1 325 ? 43.227 4.706 33.896 1.00 60.28 317 GLU B CA 1
ATOM 6609 C C . GLU B 1 325 ? 42.320 3.493 33.689 1.00 58.08 317 GLU B C 1
ATOM 6610 O O . GLU B 1 325 ? 41.126 3.518 34.007 1.00 51.80 317 GLU B O 1
ATOM 6612 N N . THR B 1 326 ? 42.903 2.426 33.134 1.00 54.72 318 THR B N 1
ATOM 6613 C CA . THR B 1 326 ? 42.181 1.191 32.852 1.00 55.42 318 THR B CA 1
ATOM 6614 C C . THR B 1 326 ? 42.683 0.020 33.676 1.00 56.98 318 THR B C 1
ATOM 6615 O O . THR B 1 326 ? 42.143 -1.086 33.556 1.00 55.63 318 THR B O 1
ATOM 6619 N N . GLN B 1 327 ? 43.707 0.231 34.495 1.00 59.34 319 GLN B N 1
ATOM 6620 C CA . GLN B 1 327 ? 44.268 -0.814 35.332 1.00 55.95 319 GLN B CA 1
ATOM 6621 C C . GLN B 1 327 ? 43.634 -0.778 36.714 1.00 59.51 319 GLN B C 1
ATOM 6622 O O . GLN B 1 327 ? 43.365 0.294 37.263 1.00 62.92 319 GLN B O 1
ATOM 6628 N N . VAL B 1 328 ? 43.401 -1.965 37.270 1.00 58.51 320 VAL B N 1
ATOM 6629 C CA . VAL B 1 328 ? 42.753 -2.134 38.562 1.00 51.52 320 VAL B CA 1
ATOM 6630 C C . VAL B 1 328 ? 43.528 -3.173 39.363 1.00 50.58 320 VAL B C 1
ATOM 6631 O O . VAL B 1 328 ? 43.971 -4.189 38.817 1.00 54.25 320 VAL B O 1
ATOM 6635 N N . GLN B 1 329 ? 43.686 -2.918 40.660 1.00 58.10 321 GLN B N 1
ATOM 6636 C CA . GLN B 1 329 ? 44.334 -3.851 41.572 1.00 61.21 321 GLN B CA 1
ATOM 6637 C C . GLN B 1 329 ? 43.276 -4.714 42.255 1.00 59.93 321 GLN B C 1
ATOM 6638 O O . GLN B 1 329 ? 42.261 -4.198 42.732 1.00 54.40 321 GLN B O 1
ATOM 6644 N N . TYR B 1 330 ? 43.510 -6.024 42.295 1.00 62.47 322 TYR B N 1
ATOM 6645 C CA . TYR B 1 330 ? 42.650 -6.948 43.023 1.00 57.85 322 TYR B CA 1
ATOM 6646 C C . TYR B 1 330 ? 43.522 -7.815 43.918 1.00 57.85 322 TYR B C 1
ATOM 6647 O O . TYR B 1 330 ? 44.504 -8.399 43.449 1.00 60.36 322 TYR B O 1
ATOM 6656 N N . SER B 1 331 ? 43.150 -7.920 45.198 1.00 47.66 323 SER B N 1
ATOM 6657 C CA . SER B 1 331 ? 44.059 -8.420 46.220 1.00 53.25 323 SER B CA 1
ATOM 6658 C C . SER B 1 331 ? 43.762 -9.830 46.715 1.00 55.80 323 SER B C 1
ATOM 6659 O O . SER B 1 331 ? 44.580 -10.380 47.457 1.00 62.87 323 SER B O 1
ATOM 6662 N N . HIS B 1 332 ? 42.632 -10.432 46.343 1.00 52.79 324 HIS B N 1
ATOM 6663 C CA . HIS B 1 332 ? 42.111 -11.568 47.099 1.00 53.74 324 HIS B CA 1
ATOM 6664 C C . HIS B 1 332 ? 42.222 -12.905 46.380 1.00 53.95 324 HIS B C 1
ATOM 6665 O O . HIS B 1 332 ? 41.678 -13.899 46.868 1.00 64.55 324 HIS B O 1
ATOM 6672 N N . LEU B 1 333 ? 42.909 -12.970 45.246 1.00 61.88 325 LEU B N 1
ATOM 6673 C CA . LEU B 1 333 ? 43.139 -14.266 44.629 1.00 61.38 325 LEU B CA 1
ATOM 6674 C C . LEU B 1 333 ? 44.113 -15.070 45.478 1.00 69.25 325 LEU B C 1
ATOM 6675 O O . LEU B 1 333 ? 45.012 -14.515 46.120 1.00 65.85 325 LEU B O 1
ATOM 6680 N N . LYS B 1 334 ? 43.903 -16.392 45.506 1.00 70.85 326 LYS B N 1
ATOM 6681 C CA . LYS B 1 334 ? 44.813 -17.266 46.241 1.00 82.86 326 LYS B CA 1
ATOM 6682 C C . LYS B 1 334 ? 46.234 -17.166 45.705 1.00 85.57 326 LYS B C 1
ATOM 6683 O O . LYS B 1 334 ? 47.197 -17.399 46.445 1.00 86.63 326 LYS B O 1
ATOM 6685 N N . SER B 1 335 ? 46.383 -16.810 44.430 1.00 82.76 327 SER B N 1
ATOM 6686 C CA . SER B 1 335 ? 47.684 -16.661 43.795 1.00 84.78 327 SER B CA 1
ATOM 6687 C C . SER B 1 335 ? 48.374 -15.342 44.130 1.00 82.87 327 SER B C 1
ATOM 6688 O O . SER B 1 335 ? 49.465 -15.087 43.609 1.00 80.71 327 SER B O 1
ATOM 6691 N N . GLY B 1 336 ? 47.774 -14.499 44.971 1.00 76.98 328 GLY B N 1
ATOM 6692 C CA . GLY B 1 336 ? 48.375 -13.238 45.344 1.00 71.91 328 GLY B CA 1
ATOM 6693 C C . GLY B 1 336 ? 47.748 -12.051 44.638 1.00 69.76 328 GLY B C 1
ATOM 6694 O O . GLY B 1 336 ? 46.928 -12.204 43.728 1.00 66.28 328 GLY B O 1
ATOM 6695 N N . PRO B 1 337 ? 48.131 -10.840 45.043 1.00 70.71 329 PRO B N 1
ATOM 6696 C CA . PRO B 1 337 ? 47.549 -9.639 44.435 1.00 68.00 329 PRO B CA 1
ATOM 6697 C C . PRO B 1 337 ? 47.876 -9.542 42.954 1.00 63.16 329 PRO B C 1
ATOM 6698 O O . PRO B 1 337 ? 48.987 -9.845 42.519 1.00 72.52 329 PRO B O 1
ATOM 6702 N N . GLN B 1 338 ? 46.888 -9.118 42.176 1.00 62.39 330 GLN B N 1
ATOM 6703 C CA . GLN B 1 338 ? 47.022 -8.983 40.736 1.00 63.82 330 GLN B CA 1
ATOM 6704 C C . GLN B 1 338 ? 46.723 -7.552 40.324 1.00 67.26 330 GLN B C 1
ATOM 6705 O O . GLN B 1 338 ? 46.028 -6.810 41.024 1.00 67.95 330 GLN B O 1
ATOM 6711 N N . VAL B 1 339 ? 47.243 -7.173 39.163 1.00 62.87 331 VAL B N 1
ATOM 6712 C CA . VAL B 1 339 ? 46.777 -5.998 38.445 1.00 67.17 331 VAL B CA 1
ATOM 6713 C C . VAL B 1 339 ? 46.207 -6.479 37.121 1.00 62.69 331 VAL B C 1
ATOM 6714 O O . VAL B 1 339 ? 46.856 -7.249 36.407 1.00 65.56 331 VAL B O 1
ATOM 6718 N N . VAL B 1 340 ? 44.980 -6.062 36.821 1.00 61.88 332 VAL B N 1
ATOM 6719 C CA . VAL B 1 340 ? 44.317 -6.381 35.564 1.00 65.47 332 VAL B CA 1
ATOM 6720 C C . VAL B 1 340 ? 44.046 -5.081 34.828 1.00 64.18 332 VAL B C 1
ATOM 6721 O O . VAL B 1 340 ? 43.694 -4.066 35.440 1.00 61.58 332 VAL B O 1
ATOM 6725 N N . ASP B 1 341 ? 44.212 -5.120 33.515 1.00 64.98 333 ASP B N 1
ATOM 6726 C CA . ASP B 1 341 ? 43.993 -3.976 32.647 1.00 58.02 333 ASP B CA 1
ATOM 6727 C C . ASP B 1 341 ? 42.736 -4.247 31.838 1.00 52.97 333 ASP B C 1
ATOM 6728 O O . ASP B 1 341 ? 42.679 -5.226 31.085 1.00 59.70 333 ASP B O 1
ATOM 6733 N N . PHE B 1 342 ? 41.735 -3.394 32.002 1.00 47.03 334 PHE B N 1
ATOM 6734 C CA . PHE B 1 342 ? 40.466 -3.539 31.307 1.00 54.45 334 PHE B CA 1
ATOM 6735 C C . PHE B 1 342 ? 40.424 -2.788 29.975 1.00 53.06 334 PHE B C 1
ATOM 6736 O O . PHE B 1 342 ? 39.346 -2.674 29.380 1.00 54.63 334 PHE B O 1
ATOM 6744 N N . LYS B 1 343 ? 41.556 -2.260 29.509 1.00 55.94 335 LYS B N 1
ATOM 6745 C CA . LYS B 1 343 ? 41.599 -1.580 28.217 1.00 62.54 335 LYS B CA 1
ATOM 6746 C C . LYS B 1 343 ? 41.124 -2.507 27.104 1.00 62.74 335 LYS B C 1
ATOM 6747 O O . LYS B 1 343 ? 41.540 -3.667 27.026 1.00 61.88 335 LYS B O 1
ATOM 6749 N N . ALA B 1 344 ? 40.246 -1.989 26.242 1.00 55.51 336 ALA B N 1
ATOM 6750 C CA . ALA B 1 344 ? 39.789 -2.722 25.071 1.00 56.55 336 ALA B CA 1
ATOM 6751 C C . ALA B 1 344 ? 40.821 -2.619 23.949 1.00 62.39 336 ALA B C 1
ATOM 6752 O O . ALA B 1 344 ? 41.569 -1.643 23.880 1.00 63.24 336 ALA B O 1
ATOM 6754 N N . PRO B 1 345 ? 40.899 -3.626 23.057 1.00 62.33 337 PRO B N 1
ATOM 6755 C CA . PRO B 1 345 ? 40.123 -4.872 23.068 1.00 60.04 337 PRO B CA 1
ATOM 6756 C C . PRO B 1 345 ? 40.678 -5.916 24.027 1.00 62.51 337 PRO B C 1
ATOM 6757 O O . PRO B 1 345 ? 41.891 -6.017 24.199 1.00 60.93 337 PRO B O 1
ATOM 6761 N N . TRP B 1 346 ? 39.794 -6.682 24.652 1.00 62.92 338 TRP B N 1
ATOM 6762 C CA . TRP B 1 346 ? 40.246 -7.784 25.482 1.00 61.02 338 TRP B CA 1
ATOM 6763 C C . TRP B 1 346 ? 40.717 -8.941 24.607 1.00 62.48 338 TRP B C 1
ATOM 6764 O O . TRP B 1 346 ? 40.424 -9.007 23.412 1.00 66.79 338 TRP B O 1
ATOM 6775 N N . ILE B 1 347 ? 41.440 -9.873 25.237 1.00 63.17 339 ILE B N 1
ATOM 6776 C CA . ILE B 1 347 ? 41.883 -11.087 24.561 1.00 65.03 339 ILE B CA 1
ATOM 6777 C C . ILE B 1 347 ? 40.677 -11.882 24.077 1.00 67.93 339 ILE B C 1
ATOM 6778 O O . ILE B 1 347 ? 39.692 -12.061 24.804 1.00 74.41 339 ILE B O 1
ATOM 6783 N N . ARG B 1 348 ? 40.748 -12.352 22.837 1.00 66.55 340 ARG B N 1
ATOM 6784 C CA . ARG B 1 348 ? 39.760 -13.248 22.252 1.00 65.33 340 ARG B CA 1
ATOM 6785 C C . ARG B 1 348 ? 40.420 -14.589 21.983 1.00 66.02 340 ARG B C 1
ATOM 6786 O O . ARG B 1 348 ? 41.506 -14.639 21.402 1.00 68.64 340 ARG B O 1
ATOM 6794 N N . MET B 1 349 ? 39.761 -15.667 22.396 1.00 68.85 341 MET B N 1
ATOM 6795 C CA . MET B 1 349 ? 40.180 -17.020 22.068 1.00 65.86 341 MET B CA 1
ATOM 6796 C C . MET B 1 349 ? 38.937 -17.876 21.919 1.00 67.30 341 MET B C 1
ATOM 6797 O O . MET B 1 349 ? 37.934 -17.655 22.603 1.00 62.32 341 MET B O 1
ATOM 6802 N N . THR B 1 350 ? 39.009 -18.863 21.035 1.00 62.39 342 THR B N 1
ATOM 6803 C CA . THR B 1 350 ? 37.987 -19.891 21.072 1.00 64.99 342 THR B CA 1
ATOM 6804 C C . THR B 1 350 ? 38.181 -20.750 22.317 1.00 71.25 342 THR B C 1
ATOM 6805 O O . THR B 1 350 ? 39.242 -20.747 22.948 1.00 76.19 342 THR B O 1
ATOM 6809 N N . MET B 1 351 ? 37.132 -21.489 22.679 1.00 66.68 343 MET B N 1
ATOM 6810 C CA . MET B 1 351 ? 37.260 -22.414 23.798 1.00 70.75 343 MET B CA 1
ATOM 6811 C C . MET B 1 351 ? 38.343 -23.451 23.523 1.00 71.94 343 MET B C 1
ATOM 6812 O O . MET B 1 351 ? 39.158 -23.757 24.402 1.00 75.61 343 MET B O 1
ATOM 6817 N N . LYS B 1 352 ? 38.377 -23.986 22.301 1.00 70.56 344 LYS B N 1
ATOM 6818 C CA . LYS B 1 352 ? 39.425 -24.932 21.934 1.00 71.39 344 LYS B CA 1
ATOM 6819 C C . LYS B 1 352 ? 40.807 -24.308 22.094 1.00 77.43 344 LYS B C 1
ATOM 6820 O O . LYS B 1 352 ? 41.701 -24.902 22.708 1.00 77.85 344 LYS B O 1
ATOM 6826 N N . GLU B 1 353 ? 40.994 -23.097 21.560 1.00 77.64 345 GLU B N 1
ATOM 6827 C CA . GLU B 1 353 ? 42.282 -22.422 21.694 1.00 83.56 345 GLU B CA 1
ATOM 6828 C C . GLU B 1 353 ? 42.668 -22.239 23.158 1.00 85.95 345 GLU B C 1
ATOM 6829 O O . GLU B 1 353 ? 43.834 -22.426 23.527 1.00 87.17 345 GLU B O 1
ATOM 6835 N N . SER B 1 354 ? 41.705 -21.882 24.011 1.00 77.49 346 SER B N 1
ATOM 6836 C CA . SER B 1 354 ? 42.041 -21.644 25.410 1.00 76.59 346 SER B CA 1
ATOM 6837 C C . SER B 1 354 ? 42.416 -22.935 26.129 1.00 78.20 346 SER B C 1
ATOM 6838 O O . SER B 1 354 ? 43.177 -22.899 27.103 1.00 78.48 346 SER B O 1
ATOM 6841 N N . ILE B 1 355 ? 41.902 -24.080 25.673 1.00 81.16 347 ILE B N 1
ATOM 6842 C CA . ILE B 1 355 ? 42.288 -25.340 26.303 1.00 85.78 347 ILE B CA 1
ATOM 6843 C C . ILE B 1 355 ? 43.713 -25.720 25.916 1.00 88.57 347 ILE B C 1
ATOM 6844 O O . ILE B 1 355 ? 44.453 -26.296 26.725 1.00 87.00 347 ILE B O 1
ATOM 6849 N N . SER B 1 356 ? 44.136 -25.389 24.697 1.00 88.89 348 SER B N 1
ATOM 6850 C CA . SER B 1 356 ? 45.527 -25.615 24.321 1.00 89.32 348 SER B CA 1
ATOM 6851 C C . SER B 1 356 ? 46.455 -24.650 25.051 1.00 92.12 348 SER B C 1
ATOM 6852 O O . SER B 1 356 ? 47.448 -25.067 25.660 1.00 94.92 348 SER B O 1
ATOM 6855 N N . VAL B 1 357 ? 46.133 -23.355 25.013 1.00 88.06 349 VAL B N 1
ATOM 6856 C CA . VAL B 1 357 ? 47.047 -22.335 25.523 1.00 85.27 349 VAL B CA 1
ATOM 6857 C C . VAL B 1 357 ? 47.210 -22.458 27.033 1.00 89.53 349 VAL B C 1
ATOM 6858 O O . VAL B 1 357 ? 48.331 -22.441 27.556 1.00 93.59 349 VAL B O 1
ATOM 6862 N N . TYR B 1 358 ? 46.102 -22.576 27.760 1.00 88.09 350 TYR B N 1
ATOM 6863 C CA . TYR B 1 358 ? 46.167 -22.588 29.215 1.00 85.40 350 TYR B CA 1
ATOM 6864 C C . TYR B 1 358 ? 46.094 -23.983 29.818 1.00 83.99 350 TYR B C 1
ATOM 6865 O O . TYR B 1 358 ? 46.676 -24.213 30.882 1.00 78.57 350 TYR B O 1
ATOM 6874 N N . GLY B 1 359 ? 45.406 -24.920 29.171 1.00 86.53 351 GLY B N 1
ATOM 6875 C CA . GLY B 1 359 ? 45.284 -26.257 29.718 1.00 87.76 351 GLY B CA 1
ATOM 6876 C C . GLY B 1 359 ? 46.400 -27.194 29.301 1.00 87.58 351 GLY B C 1
ATOM 6877 O O . GLY B 1 359 ? 46.757 -28.111 30.047 1.00 80.18 351 GLY B O 1
ATOM 6878 N N . GLY B 1 360 ? 46.962 -26.966 28.116 1.00 89.58 352 GLY B N 1
ATOM 6879 C CA . GLY B 1 360 ? 47.983 -27.841 27.573 1.00 87.62 352 GLY B CA 1
ATOM 6880 C C . GLY B 1 360 ? 47.459 -29.010 26.775 1.00 89.00 352 GLY B C 1
ATOM 6881 O O . GLY B 1 360 ? 48.146 -30.029 26.671 1.00 87.89 352 GLY B O 1
ATOM 6882 N N . VAL B 1 361 ? 46.259 -28.905 26.213 1.00 94.68 353 VAL B N 1
ATOM 6883 C CA . VAL B 1 361 ? 45.611 -30.010 25.516 1.00 93.03 353 VAL B CA 1
ATOM 6884 C C . VAL B 1 361 ? 45.033 -29.482 24.213 1.00 93.37 353 VAL B C 1
ATOM 6885 O O . VAL B 1 361 ? 44.164 -28.600 24.228 1.00 97.87 353 VAL B O 1
ATOM 6889 N N . ASP B 1 362 ? 45.514 -30.014 23.091 1.00 84.02 354 ASP B N 1
ATOM 6890 C CA . ASP B 1 362 ? 44.906 -29.754 21.787 1.00 84.37 354 ASP B CA 1
ATOM 6891 C C . ASP B 1 362 ? 43.732 -30.712 21.630 1.00 86.37 354 ASP B C 1
ATOM 6892 O O . ASP B 1 362 ? 43.914 -31.885 21.297 1.00 88.07 354 ASP B O 1
ATOM 6897 N N . VAL B 1 363 ? 42.518 -30.200 21.851 1.00 85.21 355 VAL B N 1
ATOM 6898 C CA . VAL B 1 363 ? 41.337 -31.054 21.964 1.00 87.61 355 VAL B CA 1
ATOM 6899 C C . VAL B 1 363 ? 41.150 -31.902 20.709 1.00 99.39 355 VAL B C 1
ATOM 6900 O O . VAL B 1 363 ? 40.827 -33.094 20.793 1.00 102.75 355 VAL B O 1
ATOM 6902 N N . ASP B 1 364 ? 41.359 -31.313 19.532 1.00 99.70 356 ASP B N 1
ATOM 6903 C CA . ASP B 1 364 ? 41.003 -31.989 18.291 1.00 98.96 356 ASP B CA 1
ATOM 6904 C C . ASP B 1 364 ? 42.028 -33.026 17.854 1.00 107.30 356 ASP B C 1
ATOM 6905 O O . ASP B 1 364 ? 41.784 -33.735 16.872 1.00 110.67 356 ASP B O 1
ATOM 6910 N N . LEU B 1 365 ? 43.157 -33.142 18.553 1.00 106.22 357 LEU B N 1
ATOM 6911 C CA . LEU B 1 365 ? 44.097 -34.221 18.287 1.00 99.75 357 LEU B CA 1
ATOM 6912 C C . LEU B 1 365 ? 43.740 -35.502 19.025 1.00 104.22 357 LEU B C 1
ATOM 6913 O O . LEU B 1 365 ? 44.357 -36.538 18.763 1.00 107.62 357 LEU B O 1
ATOM 6915 N N . HIS B 1 366 ? 42.765 -35.461 19.929 1.00 105.66 358 HIS B N 1
ATOM 6916 C CA . HIS B 1 366 ? 42.372 -36.612 20.731 1.00 111.72 358 HIS B CA 1
ATOM 6917 C C . HIS B 1 366 ? 40.971 -37.070 20.350 1.00 110.35 358 HIS B C 1
ATOM 6918 O O . HIS B 1 366 ? 40.084 -36.247 20.102 1.00 109.16 358 HIS B O 1
ATOM 6925 N N . ALA B 1 367 ? 40.772 -38.384 20.317 1.00 109.52 359 ALA B N 1
ATOM 6926 C CA . ALA B 1 367 ? 39.429 -38.934 20.236 1.00 104.52 359 ALA B CA 1
ATOM 6927 C C . ALA B 1 367 ? 38.721 -38.763 21.578 1.00 99.14 359 ALA B C 1
ATOM 6928 O O . ALA B 1 367 ? 39.317 -38.338 22.572 1.00 95.57 359 ALA B O 1
ATOM 6930 N N . ASP B 1 368 ? 37.429 -39.111 21.606 1.00 98.78 360 ASP B N 1
ATOM 6931 C CA . ASP B 1 368 ? 36.643 -38.922 22.826 1.00 97.67 360 ASP B CA 1
ATOM 6932 C C . ASP B 1 368 ? 37.218 -39.717 23.991 1.00 100.30 360 ASP B C 1
ATOM 6933 O O . ASP B 1 368 ? 37.293 -39.211 25.119 1.00 91.26 360 ASP B O 1
ATOM 6938 N N . HIS B 1 369 ? 37.626 -40.967 23.736 1.00 102.25 361 HIS B N 1
ATOM 6939 C CA . HIS B 1 369 ? 38.148 -41.818 24.801 1.00 104.05 361 HIS B CA 1
ATOM 6940 C C . HIS B 1 369 ? 39.384 -41.204 25.445 1.00 104.27 361 HIS B C 1
ATOM 6941 O O . HIS B 1 369 ? 39.584 -41.318 26.661 1.00 103.75 361 HIS B O 1
ATOM 6943 N N . GLU B 1 370 ? 40.227 -40.550 24.645 1.00 104.06 362 GLU B N 1
ATOM 6944 C CA . GLU B 1 370 ? 41.443 -39.959 25.189 1.00 108.67 362 GLU B CA 1
ATOM 6945 C C . GLU B 1 370 ? 41.140 -38.737 26.046 1.00 108.99 362 GLU B C 1
ATOM 6946 O O . GLU B 1 370 ? 41.837 -38.489 27.037 1.00 111.56 362 GLU B O 1
ATOM 6952 N N . LEU B 1 371 ? 40.108 -37.968 25.686 1.00 101.32 363 LEU B N 1
ATOM 6953 C CA . LEU B 1 371 ? 39.737 -36.809 26.491 1.00 97.48 363 LEU B CA 1
ATOM 6954 C C . LEU B 1 371 ? 39.350 -37.222 27.904 1.00 100.85 363 LEU B C 1
ATOM 6955 O O . LEU B 1 371 ? 39.705 -36.546 28.877 1.00 96.52 363 LEU B O 1
ATOM 6960 N N . ARG B 1 372 ? 38.623 -38.335 28.036 1.00 108.37 364 ARG B N 1
ATOM 6961 C CA . ARG B 1 372 ? 38.141 -38.751 29.349 1.00 110.56 364 ARG B CA 1
ATOM 6962 C C . ARG B 1 372 ? 39.295 -39.137 30.266 1.00 110.51 364 ARG B C 1
ATOM 6963 O O . ARG B 1 372 ? 39.275 -38.820 31.462 1.00 107.54 364 ARG B O 1
ATOM 6971 N N . LYS B 1 373 ? 40.310 -39.820 29.724 1.00 113.99 365 LYS B N 1
ATOM 6972 C CA . LYS B 1 373 ? 41.458 -40.216 30.535 1.00 111.91 365 LYS B CA 1
ATOM 6973 C C . LYS B 1 373 ? 42.185 -38.997 31.093 1.00 111.38 365 LYS B C 1
ATOM 6974 O O . LYS B 1 373 ? 42.620 -39.000 32.252 1.00 106.68 365 LYS B O 1
ATOM 6976 N N . ILE B 1 374 ? 42.316 -37.941 30.284 1.00 111.90 366 ILE B N 1
ATOM 6977 C CA . ILE B 1 374 ? 42.924 -36.702 30.763 1.00 106.86 366 ILE B CA 1
ATOM 6978 C C . ILE B 1 374 ? 42.115 -36.125 31.919 1.00 105.74 366 ILE B C 1
ATOM 6979 O O . ILE B 1 374 ? 42.676 -35.640 32.909 1.00 107.62 366 ILE B O 1
ATOM 6984 N N . LEU B 1 375 ? 40.783 -36.175 31.816 1.00 101.07 367 LEU B N 1
ATOM 6985 C CA . LEU B 1 375 ? 39.938 -35.674 32.896 1.00 98.55 367 LEU B CA 1
ATOM 6986 C C . LEU B 1 375 ? 40.105 -36.508 34.158 1.00 100.54 367 LEU B C 1
ATOM 6987 O O . LEU B 1 375 ? 40.097 -35.972 35.273 1.00 99.60 367 LEU B O 1
ATOM 6989 N N . GLU B 1 376 ? 40.247 -37.825 34.003 1.00 106.92 368 GLU B N 1
ATOM 6990 C CA . GLU B 1 376 ? 40.500 -38.685 35.153 1.00 106.54 368 GLU B CA 1
ATOM 6991 C C . GLU B 1 376 ? 41.810 -38.310 35.832 1.00 107.06 368 GLU B C 1
ATOM 6992 O O . GLU B 1 376 ? 41.861 -38.114 37.051 1.00 105.18 368 GLU B O 1
ATOM 6994 N N . THR B 1 377 ? 42.876 -38.172 35.043 1.00 107.55 369 THR B N 1
ATOM 6995 C CA . THR B 1 377 ? 44.212 -38.008 35.600 1.00 105.94 369 THR B CA 1
ATOM 6996 C C . THR B 1 377 ? 44.499 -36.569 36.018 1.00 108.90 369 THR B C 1
ATOM 6997 O O . THR B 1 377 ? 45.074 -36.340 37.089 1.00 107.04 369 THR B O 1
ATOM 7001 N N . GLN B 1 378 ? 44.112 -35.589 35.198 1.00 112.30 370 GLN B N 1
ATOM 7002 C CA . GLN B 1 378 ? 44.519 -34.204 35.409 1.00 107.98 370 GLN B CA 1
ATOM 7003 C C . GLN B 1 378 ? 43.495 -33.363 36.160 1.00 106.75 370 GLN B C 1
ATOM 7004 O O . GLN B 1 378 ? 43.797 -32.214 36.501 1.00 106.05 370 GLN B O 1
ATOM 7010 N N . THR B 1 379 ? 42.298 -33.886 36.416 1.00 104.71 371 THR B N 1
ATOM 7011 C CA . THR B 1 379 ? 41.288 -33.167 37.179 1.00 98.27 371 THR B CA 1
ATOM 7012 C C . THR B 1 379 ? 40.769 -34.057 38.296 1.00 98.09 371 THR B C 1
ATOM 7013 O O . THR B 1 379 ? 41.052 -35.256 38.355 1.00 106.58 371 THR B O 1
ATOM 7017 N N . SER B 1 380 ? 39.988 -33.449 39.187 1.00 98.01 372 SER B N 1
ATOM 7018 C CA . SER B 1 380 ? 39.355 -34.157 40.290 1.00 99.88 372 SER B CA 1
ATOM 7019 C C . SER B 1 380 ? 37.865 -34.379 40.049 1.00 98.59 372 SER B C 1
ATOM 7020 O O . SER B 1 380 ? 37.126 -34.680 40.991 1.00 99.97 372 SER B O 1
ATOM 7023 N N . LEU B 1 381 ? 37.410 -34.233 38.811 1.00 96.32 373 LEU B N 1
ATOM 7024 C CA . LEU B 1 381 ? 36.014 -34.498 38.509 1.00 102.11 373 LEU B CA 1
ATOM 7025 C C . LEU B 1 381 ? 35.695 -35.968 38.776 1.00 114.70 373 LEU B C 1
ATOM 7026 O O . LEU B 1 381 ? 36.489 -36.852 38.424 1.00 117.73 373 LEU B O 1
ATOM 7028 N N . PRO B 1 382 ? 34.557 -36.266 39.403 1.00 113.03 374 PRO B N 1
ATOM 7029 C CA . PRO B 1 382 ? 34.194 -37.666 39.643 1.00 113.07 374 PRO B CA 1
ATOM 7030 C C . PRO B 1 382 ? 33.974 -38.408 38.335 1.00 112.94 374 PRO B C 1
ATOM 7031 O O . PRO B 1 382 ? 33.686 -37.814 37.293 1.00 113.87 374 PRO B O 1
ATOM 7035 N N . GLU B 1 383 ? 34.117 -39.735 38.405 1.00 112.53 375 GLU B N 1
ATOM 7036 C CA . GLU B 1 383 ? 33.940 -40.562 37.216 1.00 108.40 375 GLU B CA 1
ATOM 7037 C C . GLU B 1 383 ? 32.563 -40.369 36.592 1.00 104.00 375 GLU B C 1
ATOM 7038 O O . GLU B 1 383 ? 32.435 -40.371 35.361 1.00 104.85 375 GLU B O 1
ATOM 7040 N N . LYS B 1 384 ? 31.528 -40.174 37.416 1.00 94.61 376 LYS B N 1
ATOM 7041 C CA . LYS B 1 384 ? 30.170 -40.030 36.900 1.00 95.58 376 LYS B CA 1
ATOM 7042 C C . LYS B 1 384 ? 30.018 -38.820 35.987 1.00 102.90 376 LYS B C 1
ATOM 7043 O O . LYS B 1 384 ? 29.117 -38.802 35.141 1.00 103.12 376 LYS B O 1
ATOM 7045 N N . THR B 1 385 ? 30.879 -37.813 36.139 1.00 107.13 377 THR B N 1
ATOM 7046 C CA . THR B 1 385 ? 30.743 -36.586 35.361 1.00 109.35 377 THR B CA 1
ATOM 7047 C C . THR B 1 385 ? 31.093 -36.807 33.892 1.00 112.73 377 THR B C 1
ATOM 7048 O O . THR B 1 385 ? 30.410 -36.284 33.003 1.00 112.36 377 THR B O 1
ATOM 7052 N N . TYR B 1 386 ? 32.147 -37.579 33.614 1.00 108.41 378 TYR B N 1
ATOM 7053 C CA . TYR B 1 386 ? 32.701 -37.668 32.270 1.00 101.53 378 TYR B CA 1
ATOM 7054 C C . TYR B 1 386 ? 32.621 -39.057 31.648 1.00 105.30 378 TYR B C 1
ATOM 7055 O O . TYR B 1 386 ? 32.987 -39.208 30.476 1.00 107.58 378 TYR B O 1
ATOM 7064 N N . VAL B 1 387 ? 32.150 -40.070 32.384 1.00 101.97 379 VAL B N 1
ATOM 7065 C CA . VAL B 1 387 ? 32.197 -41.442 31.880 1.00 104.02 379 VAL B CA 1
ATOM 7066 C C . VAL B 1 387 ? 31.340 -41.611 30.630 1.00 104.52 379 VAL B C 1
ATOM 7067 O O . VAL B 1 387 ? 31.677 -42.406 29.744 1.00 113.11 379 VAL B O 1
ATOM 7069 N N . HIS B 1 388 ? 30.228 -40.879 30.527 1.00 105.02 380 HIS B N 1
ATOM 7070 C CA . HIS B 1 388 ? 29.328 -41.034 29.388 1.00 108.96 380 HIS B CA 1
ATOM 7071 C C . HIS B 1 388 ? 28.948 -39.699 28.755 1.00 105.90 380 HIS B C 1
ATOM 7072 O O . HIS B 1 388 ? 27.914 -39.612 28.085 1.00 109.92 380 HIS B O 1
ATOM 7074 N N . ALA B 1 389 ? 29.761 -38.660 28.940 1.00 102.20 381 ALA B N 1
ATOM 7075 C CA . ALA B 1 389 ? 29.455 -37.352 28.374 1.00 90.17 381 ALA B CA 1
ATOM 7076 C C . ALA B 1 389 ? 29.816 -37.301 26.890 1.00 97.47 381 ALA B C 1
ATOM 7077 O O . ALA B 1 389 ? 30.626 -38.088 26.390 1.00 102.46 381 ALA B O 1
ATOM 7079 N N . SER B 1 390 ? 29.197 -36.357 26.181 1.00 98.73 382 SER B N 1
ATOM 7080 C CA . SER B 1 390 ? 29.437 -36.210 24.753 1.00 96.45 382 SER B CA 1
ATOM 7081 C C . SER B 1 390 ? 30.725 -35.424 24.520 1.00 94.97 382 SER B C 1
ATOM 7082 O O . SER B 1 390 ? 31.374 -34.953 25.459 1.00 94.89 382 SER B O 1
ATOM 7085 N N . ARG B 1 391 ? 31.114 -35.291 23.250 1.00 93.94 383 ARG B N 1
ATOM 7086 C CA . ARG B 1 391 ? 32.367 -34.609 22.942 1.00 90.23 383 ARG B CA 1
ATOM 7087 C C . ARG B 1 391 ? 32.301 -33.141 23.345 1.00 89.28 383 ARG B C 1
ATOM 7088 O O . ARG B 1 391 ? 33.218 -32.622 23.993 1.00 94.61 383 ARG B O 1
ATOM 7096 N N . GLY B 1 392 ? 31.219 -32.456 22.975 1.00 82.87 384 GLY B N 1
ATOM 7097 C CA . GLY B 1 392 ? 31.070 -31.066 23.378 1.00 73.02 384 GLY B CA 1
ATOM 7098 C C . GLY B 1 392 ? 31.036 -30.902 24.884 1.00 75.90 384 GLY B C 1
ATOM 7099 O O . GLY B 1 392 ? 31.654 -29.988 25.437 1.00 72.86 384 GLY B O 1
ATOM 7100 N N . GLU B 1 393 ? 30.318 -31.792 25.570 1.00 79.66 385 GLU B N 1
ATOM 7101 C CA . GLU B 1 393 ? 30.282 -31.747 27.027 1.00 80.82 385 GLU B CA 1
ATOM 7102 C C . GLU B 1 393 ? 31.666 -31.983 27.616 1.00 79.92 385 GLU B C 1
ATOM 7103 O O . GLU B 1 393 ? 32.032 -31.368 28.623 1.00 84.31 385 GLU B O 1
ATOM 7109 N N . LEU B 1 394 ? 32.453 -32.864 26.995 1.00 81.97 386 LEU B N 1
ATOM 7110 C CA . LEU B 1 394 ? 33.799 -33.125 27.493 1.00 83.45 386 LEU B CA 1
ATOM 7111 C C . LEU B 1 394 ? 34.702 -31.917 27.285 1.00 85.75 386 LEU B C 1
ATOM 7112 O O . LEU B 1 394 ? 35.539 -31.606 28.141 1.00 87.20 386 LEU B O 1
ATOM 7114 N N . ILE B 1 395 ? 34.540 -31.219 26.158 1.00 81.64 387 ILE B N 1
ATOM 7115 C CA . ILE B 1 395 ? 35.334 -30.021 25.917 1.00 80.23 387 ILE B CA 1
ATOM 7116 C C . ILE B 1 395 ? 34.975 -28.935 26.924 1.00 78.84 387 ILE B C 1
ATOM 7117 O O . ILE B 1 395 ? 35.857 -28.273 27.485 1.00 79.25 387 ILE B O 1
ATOM 7122 N N . ALA B 1 396 ? 33.679 -28.745 27.183 1.00 75.53 388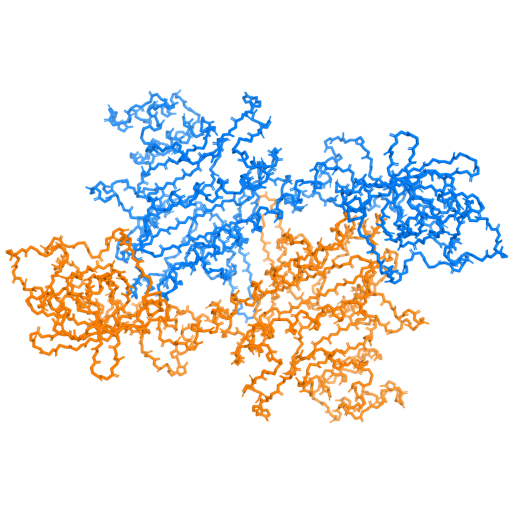 ALA B N 1
ATOM 7123 C CA . ALA B 1 396 ? 33.271 -27.758 28.177 1.00 77.17 388 ALA B CA 1
ATOM 7124 C C . ALA B 1 396 ? 33.842 -28.083 29.550 1.00 82.36 388 ALA B C 1
ATOM 7125 O O . ALA B 1 396 ? 34.160 -27.172 30.323 1.00 81.46 388 ALA B O 1
ATOM 7127 N N . LEU B 1 397 ? 33.982 -29.372 29.866 1.00 82.12 389 LEU B N 1
ATOM 7128 C CA . LEU B 1 397 ? 34.554 -29.766 31.149 1.00 74.17 389 LEU B CA 1
ATOM 7129 C C . LEU B 1 397 ? 36.049 -29.481 31.200 1.00 77.66 389 LEU B C 1
ATOM 7130 O O . LEU B 1 397 ? 36.565 -29.036 32.231 1.00 82.11 389 LEU B O 1
ATOM 7135 N N . LEU B 1 398 ? 36.762 -29.738 30.098 1.00 81.71 390 LEU B N 1
ATOM 7136 C CA . LEU B 1 398 ? 38.194 -29.455 30.056 1.00 81.75 390 LEU B CA 1
ATOM 7137 C C . LEU B 1 398 ? 38.465 -27.974 30.278 1.00 79.02 390 LEU B C 1
ATOM 7138 O O . LEU B 1 398 ? 39.432 -27.604 30.955 1.00 81.08 390 LEU B O 1
ATOM 7140 N N . PHE B 1 399 ? 37.615 -27.113 29.715 1.00 76.40 391 PHE B N 1
ATOM 7141 C CA . PHE B 1 399 ? 37.735 -25.680 29.954 1.00 73.34 391 PHE B CA 1
ATOM 7142 C C . PHE B 1 399 ? 37.532 -25.352 31.427 1.00 71.10 391 PHE B C 1
ATOM 7143 O O . PHE B 1 399 ? 38.326 -24.615 32.023 1.00 73.51 391 PHE B O 1
ATOM 7151 N N . ASP B 1 400 ? 36.464 -25.889 32.031 1.00 73.49 392 ASP B N 1
ATOM 7152 C CA . ASP B 1 400 ? 36.183 -25.612 33.440 1.00 76.26 392 ASP B CA 1
ATOM 7153 C C . ASP B 1 400 ? 37.378 -25.945 34.325 1.00 73.31 392 ASP B C 1
ATOM 7154 O O . ASP B 1 400 ? 37.687 -25.211 35.270 1.00 69.29 392 ASP B O 1
ATOM 7159 N N . GLU B 1 401 ? 38.065 -27.044 34.035 1.00 76.39 393 GLU B N 1
ATOM 7160 C CA . GLU B 1 401 ? 39.071 -27.549 34.958 1.00 78.99 393 GLU B CA 1
ATOM 7161 C C . GLU B 1 401 ? 40.488 -27.104 34.631 1.00 77.50 393 GLU B C 1
ATOM 7162 O O . GLU B 1 401 ? 41.270 -26.859 35.556 1.00 76.34 393 GLU B O 1
ATOM 7168 N N . LEU B 1 402 ? 40.839 -26.970 33.352 1.00 81.14 394 LEU B N 1
ATOM 7169 C CA . LEU B 1 402 ? 42.209 -26.648 32.972 1.00 83.81 394 LEU B CA 1
ATOM 7170 C C . LEU B 1 402 ? 42.427 -25.185 32.597 1.00 78.58 394 LEU B C 1
ATOM 7171 O O . LEU B 1 402 ? 43.583 -24.771 32.460 1.00 85.06 394 LEU B O 1
ATOM 7176 N N . VAL B 1 403 ? 41.372 -24.388 32.427 1.00 75.35 395 VAL B N 1
ATOM 7177 C CA . VAL B 1 403 ? 41.486 -23.060 31.833 1.00 74.06 395 VAL B CA 1
ATOM 7178 C C . VAL B 1 403 ? 40.925 -21.973 32.744 1.00 71.71 395 VAL B C 1
ATOM 7179 O O . VAL B 1 403 ? 41.610 -20.992 33.048 1.00 80.42 395 VAL B O 1
ATOM 7183 N N . CYS B 1 404 ? 39.672 -22.128 33.183 1.00 62.49 396 CYS B N 1
ATOM 7184 C CA . CYS B 1 404 ? 38.923 -21.018 33.774 1.00 66.40 396 CYS B CA 1
ATOM 7185 C C . CYS B 1 404 ? 39.711 -20.291 34.863 1.00 68.81 396 CYS B C 1
ATOM 7186 O O . CYS B 1 404 ? 39.787 -19.057 34.869 1.00 63.85 396 CYS B O 1
ATOM 7189 N N . ASP B 1 405 ? 40.310 -21.041 35.790 1.00 71.72 397 ASP B N 1
ATOM 7190 C CA . ASP B 1 405 ? 41.079 -20.433 36.870 1.00 76.98 397 ASP B CA 1
ATOM 7191 C C . ASP B 1 405 ? 42.256 -19.606 36.367 1.00 72.51 397 ASP B C 1
ATOM 7192 O O . ASP B 1 405 ? 42.742 -18.740 37.100 1.00 74.80 397 ASP B O 1
ATOM 7197 N N . LYS B 1 406 ? 42.741 -19.859 35.153 1.00 68.36 398 LYS B N 1
ATOM 7198 C CA . LYS B 1 406 ? 43.909 -19.151 34.646 1.00 65.35 398 LYS B CA 1
ATOM 7199 C C . LYS B 1 406 ? 43.559 -17.849 33.936 1.00 67.56 398 LYS B C 1
ATOM 7200 O O . LYS B 1 406 ? 44.466 -17.075 33.613 1.00 70.07 398 LYS B O 1
ATOM 7202 N N . LEU B 1 407 ? 42.280 -17.576 33.698 1.00 64.36 399 LEU B N 1
ATOM 7203 C CA . LEU B 1 407 ? 41.889 -16.375 32.961 1.00 55.05 399 LEU B CA 1
ATOM 7204 C C . LEU B 1 407 ? 41.858 -15.205 33.940 1.00 61.04 399 LEU B C 1
ATOM 7205 O O . LEU B 1 407 ? 40.815 -14.852 34.496 1.00 54.04 399 LEU B O 1
ATOM 7210 N N . ILE B 1 408 ? 43.022 -14.586 34.145 1.00 64.02 400 ILE B N 1
ATOM 7211 C CA . ILE B 1 408 ? 43.156 -13.494 35.104 1.00 64.84 400 ILE B CA 1
ATOM 7212 C C . ILE B 1 408 ? 42.873 -12.164 34.413 1.00 70.07 400 ILE B C 1
ATOM 7213 O O . ILE B 1 408 ? 41.974 -11.417 34.823 1.00 64.82 400 ILE B O 1
ATOM 7218 N N . ALA B 1 409 ? 43.640 -11.856 33.366 1.00 66.05 401 ALA B N 1
ATOM 7219 C CA . ALA B 1 409 ? 43.334 -10.705 32.535 1.00 63.49 401 ALA B CA 1
ATOM 7220 C C . ALA B 1 409 ? 41.964 -10.901 31.877 1.00 63.31 401 ALA B C 1
ATOM 7221 O O . ALA B 1 409 ? 41.456 -12.024 31.808 1.00 64.02 401 ALA B O 1
ATOM 7223 N N . PRO B 1 410 ? 41.331 -9.826 31.404 1.00 62.96 402 PRO B N 1
ATOM 7224 C CA . PRO B 1 410 ? 40.024 -9.985 30.746 1.00 59.17 402 PRO B CA 1
ATOM 7225 C C . PRO B 1 410 ? 40.142 -10.809 29.469 1.00 63.95 402 PRO B C 1
ATOM 7226 O O . PRO B 1 410 ? 40.997 -10.555 28.620 1.00 65.49 402 PRO B O 1
ATOM 7230 N N . HIS B 1 411 ? 39.270 -11.810 29.345 1.00 63.67 403 HIS B N 1
ATOM 7231 C CA . HIS B 1 411 ? 39.243 -12.714 28.205 1.00 57.88 403 HIS B CA 1
ATOM 7232 C C . HIS B 1 411 ? 37.820 -12.849 27.685 1.00 58.94 403 HIS B C 1
ATOM 7233 O O . HIS B 1 411 ? 36.874 -12.950 28.470 1.00 58.08 403 HIS B O 1
ATOM 7240 N N . HIS B 1 412 ? 37.674 -12.847 26.362 1.00 62.77 404 HIS B N 1
ATOM 7241 C CA . HIS B 1 412 ? 36.468 -13.328 25.700 1.00 59.49 404 HIS B CA 1
ATOM 7242 C C . HIS B 1 412 ? 36.758 -14.732 25.189 1.00 58.86 404 HIS B C 1
ATOM 7243 O O . HIS B 1 412 ? 37.703 -14.927 24.419 1.00 63.08 404 HIS B O 1
ATOM 7250 N N . ILE B 1 413 ? 35.953 -15.702 25.607 1.00 56.06 405 ILE B N 1
ATOM 7251 C CA . ILE B 1 413 ? 36.092 -17.088 25.172 1.00 61.43 405 ILE B CA 1
ATOM 7252 C C . ILE B 1 413 ? 34.935 -17.389 24.230 1.00 58.98 405 ILE B C 1
ATOM 7253 O O . ILE B 1 413 ? 33.768 -17.301 24.629 1.00 56.76 405 ILE B O 1
ATOM 7258 N N . THR B 1 414 ? 35.251 -17.744 22.989 1.00 53.70 406 THR B N 1
ATOM 7259 C CA . THR B 1 414 ? 34.262 -17.793 21.921 1.00 59.72 406 THR B CA 1
ATOM 7260 C C . THR B 1 414 ? 34.007 -19.214 21.439 1.00 62.98 406 THR B C 1
ATOM 7261 O O . THR B 1 414 ? 34.810 -20.128 21.638 1.00 68.00 406 THR B O 1
ATOM 7265 N N . ASP B 1 415 ? 32.868 -19.372 20.771 1.00 62.04 407 ASP B N 1
ATOM 7266 C CA . ASP B 1 415 ? 32.549 -20.579 20.015 1.00 62.34 407 ASP B CA 1
ATOM 7267 C C . ASP B 1 415 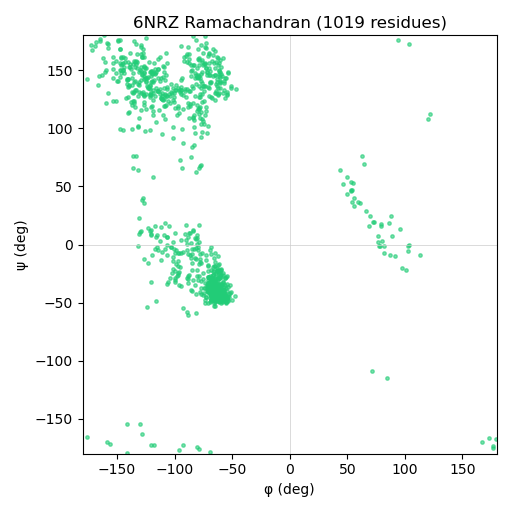? 32.458 -21.790 20.928 1.00 68.24 407 ASP B C 1
ATOM 7268 O O . ASP B 1 415 ? 33.360 -22.636 20.956 1.00 70.00 407 ASP B O 1
ATOM 7273 N N . HIS B 1 416 ? 31.345 -21.893 21.673 1.00 68.00 408 HIS B N 1
ATOM 7274 C CA . HIS B 1 416 ? 31.115 -22.977 22.614 1.00 67.77 408 HIS B CA 1
ATOM 7275 C C . HIS B 1 416 ? 30.378 -24.129 21.945 1.00 70.70 408 HIS B C 1
ATOM 7276 O O . HIS B 1 416 ? 29.712 -23.946 20.921 1.00 75.16 408 HIS B O 1
ATOM 7283 N N . PRO B 1 417 ? 30.477 -25.338 22.502 1.00 65.82 409 PRO B N 1
ATOM 7284 C CA . PRO B 1 417 ? 29.709 -26.457 21.950 1.00 69.31 409 PRO B CA 1
ATOM 7285 C C . PRO B 1 417 ? 28.213 -26.190 22.008 1.00 69.95 409 PRO B C 1
ATOM 7286 O O . PRO B 1 417 ? 27.716 -25.503 22.904 1.00 65.14 409 PRO B O 1
ATOM 7290 N N . LEU B 1 418 ? 27.500 -26.748 21.023 1.00 73.63 410 LEU B N 1
ATOM 7291 C CA . LEU B 1 418 ? 26.050 -26.587 20.950 1.00 71.83 410 LEU B CA 1
ATOM 7292 C C . LEU B 1 418 ? 25.375 -27.049 22.232 1.00 66.06 410 LEU B C 1
ATOM 7293 O O . LEU B 1 418 ? 24.302 -26.544 22.594 1.00 61.67 410 LEU B O 1
ATOM 7298 N N . GLU B 1 419 ? 26.002 -27.990 22.936 1.00 61.59 411 GLU B N 1
ATOM 7299 C CA . GLU B 1 419 ? 25.433 -28.545 24.152 1.00 60.27 411 GLU B CA 1
ATOM 7300 C C . GLU B 1 419 ? 25.254 -27.498 25.236 1.00 60.06 411 GLU B C 1
ATOM 7301 O O . GLU B 1 419 ? 24.438 -27.697 26.139 1.00 58.39 411 GLU B O 1
ATOM 7307 N N . THR B 1 420 ? 25.995 -26.394 25.173 1.00 59.79 412 THR B N 1
ATOM 7308 C CA . THR B 1 420 ? 25.991 -25.457 26.284 1.00 61.39 412 THR B CA 1
ATOM 7309 C C . THR B 1 420 ? 24.765 -24.557 26.302 1.00 65.16 412 THR B C 1
ATOM 7310 O O . THR B 1 420 ? 24.487 -23.946 27.339 1.00 64.22 412 THR B O 1
ATOM 7314 N N . THR B 1 421 ? 24.030 -24.448 25.195 1.00 65.88 413 THR B N 1
ATOM 7315 C CA . THR B 1 421 ? 22.874 -23.561 25.190 1.00 62.05 413 THR B CA 1
ATOM 7316 C C . THR B 1 421 ? 21.960 -23.894 24.021 1.00 57.46 413 THR B C 1
ATOM 7317 O O . THR B 1 421 ? 22.437 -24.266 22.944 1.00 60.87 413 THR B O 1
ATOM 7321 N N . PRO B 1 422 ? 20.647 -23.745 24.196 1.00 57.86 414 PRO B N 1
ATOM 7322 C CA . PRO B 1 422 ? 19.699 -23.913 23.082 1.00 59.37 414 PRO B CA 1
ATOM 7323 C C . PRO B 1 422 ? 19.211 -22.615 22.447 1.00 58.70 414 PRO B C 1
ATOM 7324 O O . PRO B 1 422 ? 18.275 -22.677 21.645 1.00 63.38 414 PRO B O 1
ATOM 7328 N N . LEU B 1 423 ? 19.791 -21.459 22.779 1.00 55.85 415 LEU B N 1
ATOM 7329 C CA . LEU B 1 423 ? 19.230 -20.176 22.363 1.00 50.91 415 LEU B CA 1
ATOM 7330 C C . LEU B 1 423 ? 20.168 -19.395 21.448 1.00 54.83 415 LEU B C 1
ATOM 7331 O O . LEU B 1 423 ? 19.969 -18.195 21.238 1.00 49.55 415 LEU B O 1
ATOM 7336 N N . CYS B 1 424 ? 21.170 -20.053 20.878 1.00 53.98 416 CYS B N 1
ATOM 7337 C CA . CYS B 1 424 ? 22.223 -19.393 20.123 1.00 51.15 416 CYS B CA 1
ATOM 7338 C C . CYS B 1 424 ? 22.327 -20.019 18.741 1.00 53.60 416 CYS B C 1
ATOM 7339 O O . CYS B 1 424 ? 22.155 -21.230 18.591 1.00 55.80 416 CYS B O 1
ATOM 7342 N N . LYS B 1 425 ? 22.608 -19.197 17.735 1.00 51.27 417 LYS B N 1
ATOM 7343 C CA . LYS B 1 425 ? 22.853 -19.726 16.402 1.00 55.24 417 LYS B CA 1
ATOM 7344 C C . LYS B 1 425 ? 24.187 -20.466 16.360 1.00 58.41 417 LYS B C 1
ATOM 7345 O O . LYS B 1 425 ? 25.115 -20.170 17.118 1.00 60.90 417 LYS B O 1
ATOM 7351 N N . THR B 1 426 ? 24.279 -21.445 15.465 1.00 59.65 418 THR B N 1
ATOM 7352 C CA . THR B 1 426 ? 25.548 -22.124 15.280 1.00 61.89 418 THR B CA 1
ATOM 7353 C C . THR B 1 426 ? 26.466 -21.281 14.394 1.00 68.91 418 THR B C 1
ATOM 7354 O O . THR B 1 426 ? 26.050 -20.287 13.790 1.00 69.54 418 THR B O 1
ATOM 7358 N N . LEU B 1 427 ? 27.737 -21.682 14.344 1.00 67.14 419 LEU B N 1
ATOM 7359 C CA . LEU B 1 427 ? 28.747 -20.941 13.598 1.00 65.28 419 LEU B CA 1
ATOM 7360 C C . LEU B 1 427 ? 28.320 -20.746 12.150 1.00 69.45 419 LEU B C 1
ATOM 7361 O O . LEU B 1 427 ? 27.963 -21.705 11.460 1.00 63.92 419 LEU B O 1
ATOM 7366 N N . ARG B 1 428 ? 28.380 -19.492 11.694 1.00 68.26 420 ARG B N 1
ATOM 7367 C CA . ARG B 1 428 ? 27.944 -19.162 10.344 1.00 67.66 420 ARG B CA 1
ATOM 7368 C C . ARG B 1 428 ? 28.767 -19.868 9.277 1.00 71.84 420 ARG B C 1
ATOM 7369 O O . ARG B 1 428 ? 28.316 -19.954 8.132 1.00 75.50 420 ARG B O 1
ATOM 7377 N N . SER B 1 429 ? 29.953 -20.380 9.622 1.00 74.70 421 SER B N 1
ATOM 7378 C CA . SER B 1 429 ? 30.756 -21.124 8.656 1.00 71.77 421 SER B CA 1
ATOM 7379 C C . SER B 1 429 ? 30.104 -22.435 8.246 1.00 73.54 421 SER B C 1
ATOM 7380 O O . SER B 1 429 ? 30.455 -22.986 7.201 1.00 76.59 421 SER B O 1
ATOM 7383 N N . GLY B 1 430 ? 29.159 -22.940 9.030 1.00 72.97 422 GLY B N 1
ATOM 7384 C CA . GLY B 1 430 ? 28.520 -24.210 8.755 1.00 75.33 422 GLY B CA 1
ATOM 7385 C C . GLY B 1 430 ? 28.839 -25.279 9.769 1.00 78.64 422 GLY B C 1
ATOM 7386 O O . GLY B 1 430 ? 28.229 -26.354 9.728 1.00 85.01 422 GLY B O 1
ATOM 7387 N N . ASP B 1 431 ? 29.776 -25.019 10.672 1.00 76.19 423 ASP B N 1
ATOM 7388 C CA . ASP B 1 431 ? 30.097 -25.932 11.761 1.00 73.57 423 ASP B CA 1
ATOM 7389 C C . ASP B 1 431 ? 28.940 -25.905 12.751 1.00 72.46 423 ASP B C 1
ATOM 7390 O O . ASP B 1 431 ? 28.806 -24.968 13.540 1.00 77.18 423 ASP B O 1
ATOM 7395 N N . GLU B 1 432 ? 28.088 -26.928 12.709 1.00 73.90 424 GLU B N 1
ATOM 7396 C CA . GLU B 1 432 ? 26.900 -26.977 13.554 1.00 80.58 424 GLU B CA 1
ATOM 7397 C C . GLU B 1 432 ? 27.154 -27.611 14.924 1.00 79.55 424 GLU B C 1
ATOM 7398 O O . GLU B 1 432 ? 26.201 -27.817 15.687 1.00 72.18 424 GLU B O 1
ATOM 7404 N N . THR B 1 433 ? 28.407 -27.923 15.254 1.00 79.98 425 THR B N 1
ATOM 7405 C CA . THR B 1 433 ? 28.757 -28.420 16.578 1.00 73.83 425 THR B CA 1
ATOM 7406 C C . THR B 1 433 ? 29.174 -27.309 17.535 1.00 73.93 425 THR B C 1
ATOM 7407 O O . THR B 1 433 ? 29.380 -27.581 18.722 1.00 74.98 425 THR B O 1
ATOM 7411 N N . LEU B 1 434 ? 29.303 -26.074 17.053 1.00 72.18 426 LEU B N 1
ATOM 7412 C CA . LEU B 1 434 ? 29.676 -24.936 17.879 1.00 72.68 426 LEU B CA 1
ATOM 7413 C C . LEU B 1 434 ? 28.682 -23.804 17.660 1.00 67.05 426 LEU B C 1
ATOM 7414 O O . LEU B 1 434 ? 28.123 -23.659 16.569 1.00 63.77 426 LEU B O 1
ATOM 7419 N N . VAL B 1 435 ? 28.467 -22.998 18.706 1.00 62.77 427 VAL B N 1
ATOM 7420 C CA . VAL B 1 435 ? 27.553 -21.861 18.642 1.00 59.81 427 VAL B CA 1
ATOM 7421 C C . VAL B 1 435 ? 28.337 -20.566 18.787 1.00 58.59 427 VAL B C 1
ATOM 7422 O O . VAL B 1 435 ? 29.387 -20.516 19.438 1.00 59.80 427 VAL B O 1
ATOM 7426 N N . GLU B 1 436 ? 27.804 -19.504 18.175 1.00 57.75 428 GLU B N 1
ATOM 7427 C CA . GLU B 1 436 ? 28.384 -18.163 18.246 1.00 52.51 428 GLU B CA 1
ATOM 7428 C C . GLU B 1 436 ? 28.034 -17.537 19.600 1.00 57.71 428 GLU B C 1
ATOM 7429 O O . GLU B 1 436 ? 27.270 -16.576 19.722 1.00 49.14 428 GLU B O 1
ATOM 7435 N N . ARG B 1 437 ? 28.618 -18.121 20.635 1.00 54.16 429 ARG B N 1
ATOM 7436 C CA . ARG B 1 437 ? 28.502 -17.653 22.001 1.00 52.74 429 ARG B CA 1
ATOM 7437 C C . ARG B 1 437 ? 29.875 -17.196 22.470 1.00 60.35 429 ARG B C 1
ATOM 7438 O O . ARG B 1 437 ? 30.901 -17.684 21.986 1.00 60.71 429 ARG B O 1
ATOM 7446 N N . PHE B 1 438 ? 29.901 -16.235 23.389 1.00 57.41 430 PHE B N 1
ATOM 7447 C CA . PHE B 1 438 ? 31.126 -15.992 24.132 1.00 55.96 430 PHE B CA 1
ATOM 7448 C C . PHE B 1 438 ? 30.790 -15.761 25.598 1.00 56.61 430 PHE B C 1
ATOM 7449 O O . PHE B 1 438 ? 29.692 -15.319 25.943 1.00 56.55 430 PHE B O 1
ATOM 7457 N N . GLU B 1 439 ? 31.738 -16.121 26.458 1.00 56.19 431 GLU B N 1
ATOM 7458 C CA . GLU B 1 439 ? 31.698 -15.778 27.869 1.00 51.97 431 GLU B CA 1
ATOM 7459 C C . GLU B 1 439 ? 32.964 -15.005 28.201 1.00 54.39 431 GLU B C 1
ATOM 7460 O O . GLU B 1 439 ? 34.062 -15.386 27.779 1.00 58.17 431 GLU B O 1
ATOM 7466 N N . SER B 1 440 ? 32.806 -13.913 28.932 1.00 49.70 432 SER B N 1
ATOM 7467 C CA . SER B 1 440 ? 33.921 -13.068 29.325 1.00 54.57 432 SER B CA 1
ATOM 7468 C C . SER B 1 440 ? 34.361 -13.427 30.739 1.00 51.57 432 SER B C 1
ATOM 7469 O O . SER B 1 440 ? 33.525 -13.585 31.639 1.00 49.48 432 SER B O 1
ATOM 7472 N N . PHE B 1 441 ? 35.668 -13.549 30.931 1.00 52.03 433 PHE B N 1
ATOM 7473 C CA . PHE B 1 441 ? 36.237 -13.961 32.204 1.00 54.84 433 PHE B CA 1
ATOM 7474 C C . PHE B 1 441 ? 37.265 -12.941 32.654 1.00 59.16 433 PHE B C 1
ATOM 7475 O O . PHE B 1 441 ? 38.010 -12.392 31.836 1.00 56.11 433 PHE B O 1
ATOM 7483 N N . CYS B 1 442 ? 37.304 -12.696 33.958 1.00 55.19 434 CYS B N 1
ATOM 7484 C CA . CYS B 1 442 ? 38.341 -11.867 34.545 1.00 57.48 434 CYS B CA 1
ATOM 7485 C C . CYS B 1 442 ? 38.584 -12.356 35.962 1.00 60.46 434 CYS B C 1
ATOM 7486 O O . CYS B 1 442 ? 37.639 -12.727 36.661 1.00 60.00 434 CYS B O 1
ATOM 7489 N N . LEU B 1 443 ? 39.854 -12.370 36.369 1.00 56.58 435 LEU B N 1
ATOM 7490 C CA . LEU B 1 443 ? 40.236 -12.789 37.719 1.00 54.89 435 LEU B CA 1
ATOM 7491 C C . LEU B 1 443 ? 39.691 -14.177 38.043 1.00 59.61 435 LEU B C 1
ATOM 7492 O O . LEU B 1 443 ? 39.282 -14.455 39.171 1.00 62.02 435 LEU B O 1
ATOM 7497 N N . GLY B 1 444 ? 39.668 -15.051 37.036 1.00 58.19 436 GLY B N 1
ATOM 7498 C CA . GLY B 1 444 ? 39.259 -16.432 37.202 1.00 61.09 436 GLY B CA 1
ATOM 7499 C C . GLY B 1 444 ? 37.767 -16.681 37.245 1.00 59.87 436 GLY B C 1
ATOM 7500 O O . GLY B 1 444 ? 37.359 -17.837 37.421 1.00 63.26 436 GLY B O 1
ATOM 7501 N N . LYS B 1 445 ? 36.941 -15.650 37.073 1.00 58.76 437 LYS B N 1
ATOM 7502 C CA . LYS B 1 445 ? 35.503 -15.746 37.281 1.00 61.58 437 LYS B CA 1
ATOM 7503 C C . LYS B 1 445 ? 34.751 -15.263 36.049 1.00 58.75 437 LYS B C 1
ATOM 7504 O O . LYS B 1 445 ? 35.196 -14.358 35.342 1.00 57.57 437 LYS B O 1
ATOM 7510 N N . GLU B 1 446 ? 33.595 -15.876 35.815 1.00 55.12 438 GLU B N 1
ATOM 7511 C CA . GLU B 1 446 ? 32.770 -15.527 34.672 1.00 49.68 438 GLU B CA 1
ATOM 7512 C C . GLU B 1 446 ? 32.051 -14.207 34.916 1.00 50.36 438 GLU B C 1
ATOM 7513 O O . GLU B 1 446 ? 31.509 -13.961 35.997 1.00 50.09 438 GLU B O 1
ATOM 7519 N N . LEU B 1 447 ? 32.036 -13.368 33.894 1.00 51.16 439 LEU B N 1
ATOM 7520 C CA . LEU B 1 447 ? 31.508 -12.018 33.982 1.00 45.83 439 LEU B CA 1
ATOM 7521 C C . LEU B 1 447 ? 30.370 -11.745 33.020 1.00 48.41 439 LEU B C 1
ATOM 7522 O O . LEU B 1 447 ? 29.480 -10.964 33.354 1.00 47.00 439 LEU B O 1
ATOM 7527 N N . CYS B 1 448 ? 30.368 -12.373 31.845 1.00 49.03 440 CYS B N 1
ATOM 7528 C CA . CYS B 1 448 ? 29.421 -12.039 30.793 1.00 43.91 440 CYS B CA 1
ATOM 7529 C C . CYS B 1 448 ? 29.088 -13.286 29.983 1.00 51.16 440 CYS B C 1
ATOM 7530 O O . CYS B 1 448 ? 29.914 -14.188 29.837 1.00 55.04 440 CYS B O 1
ATOM 7533 N N . ASN B 1 449 ? 27.868 -13.318 29.452 1.00 48.04 441 ASN B N 1
ATOM 7534 C CA . ASN B 1 449 ? 27.396 -14.390 28.582 1.00 47.46 441 ASN B CA 1
ATOM 7535 C C . ASN B 1 449 ? 26.636 -13.742 27.429 1.00 50.89 441 ASN B C 1
ATOM 7536 O O . ASN B 1 449 ? 25.786 -12.877 27.667 1.00 50.32 441 ASN B O 1
ATOM 7541 N N . ALA B 1 450 ? 26.949 -14.134 26.190 1.00 46.74 442 ALA B N 1
ATOM 7542 C CA . ALA B 1 450 ? 26.444 -13.422 25.023 1.00 43.45 442 ALA B CA 1
ATOM 7543 C C . ALA B 1 450 ? 26.305 -14.353 23.823 1.00 45.15 442 ALA B C 1
ATOM 7544 O O . ALA B 1 450 ? 27.094 -15.282 23.651 1.00 51.41 442 ALA B O 1
ATOM 7546 N N . TYR B 1 451 ? 25.296 -14.077 22.979 1.00 48.91 443 TYR B N 1
ATOM 7547 C CA . TYR B 1 451 ? 24.979 -14.881 21.799 1.00 46.22 443 TYR B CA 1
ATOM 7548 C C . TYR B 1 451 ? 24.729 -14.012 20.573 1.00 47.77 443 TYR B C 1
ATOM 7549 O O . TYR B 1 451 ? 24.271 -12.866 20.676 1.00 49.04 443 TYR B O 1
ATOM 7558 N N . SER B 1 452 ? 24.993 -14.596 19.403 1.00 48.62 444 SER B N 1
ATOM 7559 C CA . SER B 1 452 ? 24.239 -14.291 18.188 1.00 45.65 444 SER B CA 1
ATOM 7560 C C . SER B 1 452 ? 22.899 -14.997 18.327 1.00 48.11 444 SER B C 1
ATOM 7561 O O . SER B 1 452 ? 22.825 -16.224 18.187 1.00 48.69 444 SER B O 1
ATOM 7564 N N . GLU B 1 453 ? 21.842 -14.230 18.579 1.00 47.62 445 GLU B N 1
ATOM 7565 C CA . GLU B 1 453 ? 20.612 -14.809 19.103 1.00 48.30 445 GLU B CA 1
ATOM 7566 C C . GLU B 1 453 ? 19.914 -15.670 18.061 1.00 46.98 445 GLU B C 1
ATOM 7567 O O . GLU B 1 453 ? 19.852 -15.321 16.883 1.00 44.62 445 GLU B O 1
ATOM 7573 N N . LEU B 1 454 ? 19.385 -16.807 18.505 1.00 49.99 446 LEU B N 1
ATOM 7574 C CA . LEU B 1 454 ? 18.662 -17.692 17.605 1.00 52.70 446 LEU B CA 1
ATOM 7575 C C . LEU B 1 454 ? 17.254 -17.152 17.387 1.00 51.76 446 LEU B C 1
ATOM 7576 O O . LEU B 1 454 ? 16.537 -16.863 18.351 1.00 45.87 446 LEU B O 1
ATOM 7581 N N . ASN B 1 455 ? 16.868 -16.982 16.122 1.00 46.99 447 ASN B N 1
ATOM 7582 C CA . ASN B 1 455 ? 15.524 -16.521 15.797 1.00 50.37 447 ASN B CA 1
ATOM 7583 C C . ASN B 1 455 ? 14.848 -17.387 14.729 1.00 53.01 447 ASN B C 1
ATOM 7584 O O . ASN B 1 455 ? 13.776 -17.022 14.236 1.00 59.70 447 ASN B O 1
ATOM 7589 N N . ASP B 1 456 ? 15.441 -18.522 14.363 1.00 48.25 448 ASP B N 1
ATOM 7590 C CA . ASP B 1 456 ? 14.808 -19.524 13.512 1.00 48.99 448 ASP B CA 1
ATOM 7591 C C . ASP B 1 456 ? 13.826 -20.316 14.367 1.00 57.01 448 ASP B C 1
ATOM 7592 O O . ASP B 1 456 ? 14.252 -21.107 15.217 1.00 58.05 448 ASP B O 1
ATOM 7597 N N . PRO B 1 457 ? 12.513 -20.143 14.178 1.00 58.29 449 PRO B N 1
ATOM 7598 C CA . PRO B 1 457 ? 11.568 -20.742 15.136 1.00 54.10 449 PRO B CA 1
ATOM 7599 C C . PRO B 1 457 ? 11.546 -22.257 15.089 1.00 59.34 449 PRO B C 1
ATOM 7600 O O . PRO B 1 457 ? 11.392 -22.897 16.139 1.00 54.07 449 PRO B O 1
ATOM 7604 N N . LEU B 1 458 ? 11.689 -22.853 13.900 1.00 53.95 450 LEU B N 1
ATOM 7605 C CA . LEU B 1 458 ? 11.743 -24.308 13.806 1.00 57.91 450 LEU B CA 1
ATOM 7606 C C . LEU B 1 458 ? 13.009 -24.850 14.453 1.00 61.22 450 LEU B C 1
ATOM 7607 O O . LEU B 1 458 ? 12.962 -25.843 15.186 1.00 67.29 450 LEU B O 1
ATOM 7612 N N . GLN B 1 459 ? 14.153 -24.217 14.188 1.00 57.27 451 GLN B N 1
ATOM 7613 C CA . GLN B 1 459 ? 15.385 -24.643 14.841 1.00 61.30 451 GLN B CA 1
ATOM 7614 C C . GLN B 1 459 ? 15.328 -24.395 16.349 1.00 58.58 451 GLN B C 1
ATOM 7615 O O . GLN B 1 459 ? 15.866 -25.185 17.132 1.00 59.57 451 GLN B O 1
ATOM 7621 N N . GLN B 1 460 ? 14.682 -23.306 16.778 1.00 54.15 452 GLN B N 1
ATOM 7622 C CA . GLN B 1 460 ? 14.558 -23.048 18.211 1.00 55.64 452 GLN B CA 1
ATOM 7623 C C . GLN B 1 460 ? 13.728 -24.129 18.897 1.00 61.21 452 GLN B C 1
ATOM 7624 O O . GLN B 1 460 ? 14.106 -24.634 19.960 1.00 59.78 452 GLN B O 1
ATOM 7630 N N . ARG B 1 461 ? 12.591 -24.505 18.300 1.00 62.59 453 ARG B N 1
ATOM 7631 C CA . ARG B 1 461 ? 11.784 -25.568 18.892 1.00 63.78 453 ARG B CA 1
ATOM 7632 C C . ARG B 1 461 ? 12.580 -26.863 19.001 1.00 72.36 453 ARG B C 1
ATOM 7633 O O . ARG B 1 461 ? 12.540 -27.537 20.037 1.00 70.32 453 ARG B O 1
ATOM 7641 N N . LYS B 1 462 ? 13.322 -27.220 17.948 1.00 69.03 454 LYS B N 1
ATOM 7642 C CA . LYS B 1 462 ? 14.059 -28.479 17.959 1.00 69.63 454 LYS B CA 1
ATOM 7643 C C . LYS B 1 462 ? 15.094 -28.510 19.076 1.00 69.02 454 LYS B C 1
ATOM 7644 O O . LYS B 1 462 ? 15.274 -29.541 19.732 1.00 75.95 454 LYS B O 1
ATOM 7646 N N . LEU B 1 463 ? 15.780 -27.392 19.317 1.00 67.82 455 LEU B N 1
ATOM 7647 C CA . LEU B 1 463 ? 16.803 -27.391 20.358 1.00 72.32 455 LEU B CA 1
ATOM 7648 C C . LEU B 1 463 ? 16.181 -27.447 21.748 1.00 72.61 455 LEU B C 1
ATOM 7649 O O . LEU B 1 463 ? 16.732 -28.081 22.655 1.00 70.02 455 LEU B O 1
ATOM 7654 N N . LEU B 1 464 ? 15.037 -26.789 21.941 1.00 72.72 456 LEU B N 1
ATOM 7655 C CA . LEU B 1 464 ? 14.370 -26.883 23.233 1.00 70.81 456 LEU B CA 1
ATOM 7656 C C . LEU B 1 464 ? 13.767 -28.259 23.438 1.00 81.73 456 LEU B C 1
ATOM 7657 O O . LEU B 1 464 ? 13.632 -28.710 24.579 1.00 84.98 456 LEU B O 1
ATOM 7662 N N . GLU B 1 465 ? 13.401 -28.939 22.352 1.00 81.38 457 GLU B N 1
ATOM 7663 C CA . GLU B 1 465 ? 12.951 -30.320 22.477 1.00 85.85 457 GLU B CA 1
ATOM 7664 C C . GLU B 1 465 ? 14.108 -31.230 22.862 1.00 90.38 457 GLU B C 1
ATOM 7665 O O . GLU B 1 465 ? 14.008 -32.004 23.821 1.00 94.88 457 GLU B O 1
ATOM 7671 N N . GLU B 1 466 ? 15.230 -31.128 22.145 1.00 91.36 458 GLU B N 1
ATOM 7672 C CA . GLU B 1 466 ? 16.380 -31.974 22.451 1.00 97.17 458 GLU B CA 1
ATOM 7673 C C . GLU B 1 466 ? 16.985 -31.649 23.814 1.00 94.87 458 GLU B C 1
ATOM 7674 O O . GLU B 1 466 ? 17.598 -32.523 24.437 1.00 97.00 458 GLU B O 1
ATOM 7676 N N . GLN B 1 467 ? 16.831 -30.415 24.302 1.00 89.25 459 GLN B N 1
ATOM 7677 C CA . GLN B 1 467 ? 17.409 -30.082 25.602 1.00 91.10 459 GLN B CA 1
ATOM 7678 C C . GLN B 1 467 ? 16.695 -30.822 26.722 1.00 100.90 459 GLN B C 1
ATOM 7679 O O . GLN B 1 467 ? 17.337 -31.415 27.598 1.00 103.37 459 GLN B O 1
ATOM 7685 N N . MET B 1 468 ? 15.363 -30.796 26.714 1.00 98.97 460 MET B N 1
ATOM 7686 C CA . MET B 1 468 ? 14.623 -31.343 27.843 1.00 99.00 460 MET B CA 1
ATOM 7687 C C . MET B 1 468 ? 14.588 -32.866 27.824 1.00 102.90 460 MET B C 1
ATOM 7688 O O . MET B 1 468 ? 14.557 -33.487 28.891 1.00 103.36 460 MET B O 1
ATOM 7693 N N . ARG B 1 469 ? 14.598 -33.484 26.637 1.00 102.13 461 ARG B N 1
ATOM 7694 C CA . ARG B 1 469 ? 14.788 -34.930 26.571 1.00 95.59 461 ARG B CA 1
ATOM 7695 C C . ARG B 1 469 ? 16.090 -35.333 27.249 1.00 93.38 461 ARG B C 1
ATOM 7696 O O . ARG B 1 469 ? 16.149 -36.355 27.941 1.00 103.21 461 ARG B O 1
ATOM 7698 N N . LYS B 1 470 ? 17.142 -34.530 27.074 1.00 85.18 462 LYS B N 1
ATOM 7699 C CA . LYS B 1 470 ? 18.394 -34.779 27.781 1.00 89.04 462 LYS B CA 1
ATOM 7700 C C . LYS B 1 470 ? 18.284 -34.386 29.248 1.00 90.57 462 LYS B C 1
ATOM 7701 O O . LYS B 1 470 ? 18.774 -35.105 30.124 1.00 99.45 462 LYS B O 1
ATOM 7703 N N . LYS B 1 471 ? 17.647 -33.246 29.534 1.00 86.51 463 LYS B N 1
ATOM 7704 C CA . LYS B 1 471 ? 17.492 -32.811 30.919 1.00 84.61 463 LYS B CA 1
ATOM 7705 C C . LYS B 1 471 ? 16.629 -33.791 31.707 1.00 91.92 463 LYS B C 1
ATOM 7706 O O . LYS B 1 471 ? 16.901 -34.063 32.885 1.00 92.87 463 LYS B O 1
ATOM 7708 N N . ALA B 1 472 ? 15.597 -34.349 31.067 1.00 90.68 464 ALA B N 1
ATOM 7709 C CA . ALA B 1 472 ? 14.758 -35.346 31.722 1.00 90.03 464 ALA B CA 1
ATOM 7710 C C . ALA B 1 472 ? 15.462 -36.687 31.887 1.00 107.21 464 ALA B C 1
ATOM 7711 O O . ALA B 1 472 ? 14.919 -37.570 32.560 1.00 105.91 464 ALA B O 1
ATOM 7713 N N . LEU B 1 473 ? 16.642 -36.865 31.285 1.00 118.42 465 LEU B N 1
ATOM 7714 C CA . LEU B 1 473 ? 17.409 -38.083 31.529 1.00 124.47 465 LEU B CA 1
ATOM 7715 C C . LEU B 1 473 ? 17.877 -38.147 32.976 1.00 114.95 465 LEU B C 1
ATOM 7716 O O . LEU B 1 473 ? 17.927 -39.230 33.570 1.00 116.54 465 LEU B O 1
ATOM 7718 N N . ASN B 1 474 ? 18.222 -37.007 33.553 1.00 102.10 466 ASN B N 1
ATOM 7719 C CA . ASN B 1 474 ? 18.494 -36.948 34.980 1.00 96.59 466 ASN B CA 1
ATOM 7720 C C . ASN B 1 474 ? 17.174 -37.034 35.735 1.00 88.93 466 ASN B C 1
ATOM 7721 O O . ASN B 1 474 ? 16.267 -36.230 35.480 1.00 79.83 466 ASN B O 1
ATOM 7726 N N . PRO B 1 475 ? 17.007 -38.001 36.640 1.00 85.02 467 PRO B N 1
ATOM 7727 C CA . PRO B 1 475 ? 15.772 -38.077 37.431 1.00 81.78 467 PRO B CA 1
ATOM 7728 C C . PRO B 1 475 ? 15.606 -36.960 38.448 1.00 85.37 467 PRO B C 1
ATOM 7729 O O . PRO B 1 475 ? 14.553 -36.893 39.092 1.00 92.30 467 PRO B O 1
ATOM 7733 N N . ASP B 1 476 ? 16.594 -36.083 38.625 1.00 89.33 468 ASP B N 1
ATOM 7734 C CA . ASP B 1 476 ? 16.503 -35.030 39.629 1.00 101.78 468 ASP B CA 1
ATOM 7735 C C . ASP B 1 476 ? 16.146 -33.667 39.051 1.00 105.77 468 ASP B C 1
ATOM 7736 O O . ASP B 1 476 ? 15.664 -32.806 39.797 1.00 108.43 468 ASP B O 1
ATOM 7738 N N . SER B 1 477 ? 16.375 -33.448 37.758 1.00 104.53 469 SER B N 1
ATOM 7739 C CA . SER B 1 477 ? 16.044 -32.169 37.143 1.00 100.39 469 SER B CA 1
ATOM 7740 C C . SER B 1 477 ? 14.535 -31.985 37.105 1.00 102.72 469 SER B C 1
ATOM 7741 O O . SER B 1 477 ? 13.806 -32.853 36.614 1.00 103.91 469 SER B O 1
ATOM 7744 N N . GLU B 1 478 ? 14.065 -30.860 37.639 1.00 101.98 470 GLU B N 1
ATOM 7745 C CA . GLU B 1 478 ? 12.638 -30.566 37.612 1.00 103.32 470 GLU B CA 1
ATOM 7746 C C . GLU B 1 478 ? 12.171 -30.456 36.169 1.00 106.26 470 GLU B C 1
ATOM 7747 O O . GLU B 1 478 ? 12.839 -29.831 35.339 1.00 110.91 470 GLU B O 1
ATOM 7749 N N . TYR B 1 479 ? 11.038 -31.086 35.863 1.00 102.44 471 TYR B N 1
ATOM 7750 C CA . TYR B 1 479 ? 10.533 -31.058 34.498 1.00 96.31 471 TYR B CA 1
ATOM 7751 C C . TYR B 1 479 ? 10.264 -29.625 34.058 1.00 100.89 471 TYR B C 1
ATOM 7752 O O . TYR B 1 479 ? 9.870 -28.765 34.850 1.00 101.32 471 TYR B O 1
ATOM 7761 N N . HIS B 1 480 ? 10.480 -29.375 32.769 1.00 103.21 472 HIS B N 1
ATOM 7762 C CA . HIS B 1 480 ? 10.473 -28.021 32.225 1.00 100.94 472 HIS B CA 1
ATOM 7763 C C . HIS B 1 480 ? 9.713 -28.018 30.902 1.00 90.06 472 HIS B C 1
ATOM 7764 O O . HIS B 1 480 ? 10.269 -28.404 29.861 1.00 92.59 472 HIS B O 1
ATOM 7771 N N . PRO B 1 481 ? 8.448 -27.599 30.902 1.00 73.92 473 PRO B N 1
ATOM 7772 C CA . PRO B 1 481 ? 7.663 -27.616 29.659 1.00 72.73 473 PRO B CA 1
ATOM 7773 C C . PRO B 1 481 ? 8.107 -26.533 28.683 1.00 70.10 473 PRO B C 1
ATOM 7774 O O . PRO B 1 481 ? 8.550 -25.451 29.078 1.00 69.03 473 PRO B O 1
ATOM 7778 N N . ILE B 1 482 ? 7.981 -26.843 27.387 1.00 71.27 474 ILE B N 1
ATOM 7779 C CA . ILE B 1 482 ? 8.440 -25.925 26.347 1.00 70.45 474 ILE B CA 1
ATOM 7780 C C . ILE B 1 482 ? 7.623 -24.640 26.390 1.00 67.55 474 ILE B C 1
ATOM 7781 O O . ILE B 1 482 ? 6.387 -24.665 26.452 1.00 70.89 474 ILE B O 1
ATOM 7783 N N . ASP B 1 483 ? 8.316 -23.503 26.354 1.00 54.94 475 ASP B N 1
ATOM 7784 C CA . ASP B 1 483 ? 7.680 -22.189 26.410 1.00 50.74 475 ASP B CA 1
ATOM 7785 C C . ASP B 1 483 ? 7.084 -21.884 25.039 1.00 61.78 475 ASP B C 1
ATOM 7786 O O . ASP B 1 483 ? 7.740 -21.327 24.157 1.00 63.65 475 ASP B O 1
ATOM 7791 N N . GLU B 1 484 ? 5.808 -22.241 24.875 1.00 60.97 476 GLU B N 1
ATOM 7792 C CA . GLU B 1 484 ? 5.134 -22.083 23.588 1.00 60.30 476 GLU B CA 1
ATOM 7793 C C . GLU B 1 484 ? 4.913 -20.617 23.243 1.00 58.66 476 GLU B C 1
ATOM 7794 O O . GLU B 1 484 ? 4.985 -20.238 22.070 1.00 61.64 476 GLU B O 1
ATOM 7800 N N . GLU B 1 485 ? 4.626 -19.778 24.240 1.00 48.15 477 GLU B N 1
ATOM 7801 C CA . GLU B 1 485 ? 4.435 -18.361 23.951 1.00 51.57 477 GLU B CA 1
ATOM 7802 C C . GLU B 1 485 ? 5.686 -17.763 23.330 1.00 50.46 477 GLU B C 1
ATOM 7803 O O . GLU B 1 485 ? 5.603 -16.925 22.422 1.00 56.22 477 GLU B O 1
ATOM 7809 N N . PHE B 1 486 ? 6.858 -18.198 23.795 1.00 49.29 478 PHE B N 1
ATOM 7810 C CA . PHE B 1 486 ? 8.110 -17.734 23.213 1.00 48.75 478 PHE B CA 1
ATOM 7811 C C . PHE B 1 486 ? 8.232 -18.174 21.754 1.00 50.16 478 PHE B C 1
ATOM 7812 O O . PHE B 1 486 ? 8.566 -17.371 20.874 1.00 49.21 478 PHE B O 1
ATOM 7820 N N . LEU B 1 487 ? 7.940 -19.445 21.473 1.00 45.46 479 LEU B N 1
ATOM 7821 C CA . LEU B 1 487 ? 8.020 -19.907 20.091 1.00 45.80 479 LEU B CA 1
ATOM 7822 C C . LEU B 1 487 ? 7.031 -19.168 19.201 1.00 53.20 479 LEU B C 1
ATOM 7823 O O . LEU B 1 487 ? 7.334 -18.891 18.033 1.00 58.61 479 LEU B O 1
ATOM 7828 N N . GLU B 1 488 ? 5.853 -18.824 19.729 1.00 53.03 480 GLU B N 1
ATOM 7829 C CA . GLU B 1 488 ? 4.898 -18.079 18.918 1.00 56.18 480 GLU B CA 1
ATOM 7830 C C . GLU B 1 488 ? 5.420 -16.687 18.611 1.00 53.57 480 GLU B C 1
ATOM 7831 O O . GLU B 1 488 ? 5.235 -16.176 17.498 1.00 48.44 480 GLU B O 1
ATOM 7837 N N . ALA B 1 489 ? 6.083 -16.063 19.583 1.00 49.51 481 ALA B N 1
ATOM 7838 C CA . ALA B 1 489 ? 6.693 -14.761 19.337 1.00 49.14 481 ALA B CA 1
ATOM 7839 C C . ALA B 1 489 ? 7.779 -14.852 18.264 1.00 47.69 481 ALA B C 1
ATOM 7840 O O . ALA B 1 489 ? 7.890 -13.966 17.411 1.00 53.02 481 ALA B O 1
ATOM 7842 N N . LEU B 1 490 ? 8.584 -15.918 18.277 1.00 45.50 482 LEU B N 1
ATOM 7843 C CA . LEU B 1 490 ? 9.586 -16.080 17.222 1.00 44.12 482 LEU B CA 1
ATOM 7844 C C . LEU B 1 490 ? 8.948 -16.288 15.854 1.00 46.39 482 LEU B C 1
ATOM 7845 O O . LEU B 1 490 ? 9.529 -15.884 14.841 1.00 45.38 482 LEU B O 1
ATOM 7850 N N . CYS B 1 491 ? 7.776 -16.929 15.804 1.00 49.75 483 CYS B N 1
ATOM 7851 C CA . CYS B 1 491 ? 7.047 -17.056 14.544 1.00 50.82 483 CYS B CA 1
ATOM 7852 C C . CYS B 1 491 ? 6.585 -15.696 14.039 1.00 50.69 483 CYS B C 1
ATOM 7853 O O . CYS B 1 491 ? 6.619 -15.429 12.832 1.00 51.44 483 CYS B O 1
ATOM 7856 N N . GLN B 1 492 ? 6.136 -14.830 14.948 1.00 47.86 484 GLN B N 1
ATOM 7857 C CA . GLN B 1 492 ? 5.847 -13.450 14.578 1.00 47.60 484 GLN B CA 1
ATOM 7858 C C . GLN B 1 492 ? 7.065 -12.807 13.940 1.00 47.26 484 GLN B C 1
ATOM 7859 O O . GLN B 1 492 ? 6.946 -12.017 12.997 1.00 50.18 484 GLN B O 1
ATOM 7865 N N . GLY B 1 493 ? 8.247 -13.140 14.436 1.00 49.44 485 GLY B N 1
ATOM 7866 C CA . GLY B 1 493 ? 9.465 -12.705 13.797 1.00 50.53 485 GLY B CA 1
ATOM 7867 C C . GLY B 1 493 ? 10.337 -11.864 14.700 1.00 51.75 485 GLY B C 1
ATOM 7868 O O . GLY B 1 493 ? 10.014 -10.710 14.999 1.00 48.69 485 GLY B O 1
ATOM 7869 N N . MET B 1 494 ? 11.431 -12.434 15.139 1.00 48.23 486 MET B N 1
ATOM 7870 C CA . MET B 1 494 ? 12.419 -11.652 15.858 1.00 47.64 486 MET B CA 1
ATOM 7871 C C . MET B 1 494 ? 13.535 -11.266 14.909 1.00 48.10 486 MET B C 1
ATOM 7872 O O . MET B 1 494 ? 14.015 -12.124 14.149 1.00 46.64 486 MET B O 1
ATOM 7877 N N . PRO B 1 495 ? 13.970 -10.011 14.892 1.00 43.33 487 PRO B N 1
ATOM 7878 C CA . PRO B 1 495 ? 15.100 -9.641 14.040 1.00 42.96 487 PRO B CA 1
ATOM 7879 C C . PRO B 1 495 ? 16.330 -10.429 14.443 1.00 45.54 487 PRO B C 1
ATOM 7880 O O . PRO B 1 495 ? 16.397 -10.951 15.565 1.00 47.47 487 PRO B O 1
ATOM 7884 N N . PRO B 1 496 ? 17.317 -10.560 13.565 1.00 45.30 488 PRO B N 1
ATOM 7885 C CA . PRO B 1 496 ? 18.619 -11.018 14.042 1.00 47.96 488 PRO B CA 1
ATOM 7886 C C . PRO B 1 496 ? 19.048 -10.076 15.150 1.00 47.42 488 PRO B C 1
ATOM 7887 O O . PRO B 1 496 ? 18.746 -8.881 15.118 1.00 47.22 488 PRO B O 1
ATOM 7891 N N . ALA B 1 497 ? 19.698 -10.623 16.167 1.00 45.91 489 ALA B N 1
ATOM 7892 C CA . ALA B 1 497 ? 20.052 -9.793 17.307 1.00 44.91 489 ALA B CA 1
ATOM 7893 C C . ALA B 1 497 ? 21.281 -10.363 17.988 1.00 49.45 489 ALA B C 1
ATOM 7894 O O . ALA B 1 497 ? 21.601 -11.550 17.858 1.00 46.46 489 ALA B O 1
ATOM 7896 N N . GLY B 1 498 ? 21.977 -9.486 18.699 1.00 43.76 490 GLY B N 1
ATOM 7897 C CA . GLY B 1 498 ? 23.023 -9.904 19.608 1.00 47.13 490 GLY B CA 1
ATOM 7898 C C . GLY B 1 498 ? 22.707 -9.429 21.010 1.00 42.24 490 GLY B C 1
ATOM 7899 O O . GLY B 1 498 ? 22.325 -8.269 21.202 1.00 42.14 490 GLY B O 1
ATOM 7900 N N . GLY B 1 499 ? 22.849 -10.314 21.996 1.00 40.16 491 GLY B N 1
ATOM 7901 C CA . GLY B 1 499 ? 22.505 -9.984 23.360 1.00 41.16 491 GLY B CA 1
ATOM 7902 C C . GLY B 1 499 ? 23.591 -10.427 24.320 1.00 43.82 491 GLY B C 1
ATOM 7903 O O . GLY B 1 499 ? 24.397 -11.301 24.013 1.00 46.61 491 GLY B O 1
ATOM 7904 N N . PHE B 1 500 ? 23.609 -9.792 25.498 1.00 44.74 492 PHE B N 1
ATOM 7905 C CA . PHE B 1 500 ? 24.542 -10.172 26.553 1.00 39.56 492 PHE B CA 1
ATOM 7906 C C . PHE B 1 500 ? 23.876 -10.052 27.915 1.00 43.24 492 PHE B C 1
ATOM 7907 O O . PHE B 1 500 ? 22.865 -9.363 28.085 1.00 40.21 492 PHE B O 1
ATOM 7915 N N . GLY B 1 501 ? 24.473 -10.742 28.886 1.00 36.27 493 GLY B N 1
ATOM 7916 C CA . GLY B 1 501 ? 24.094 -10.642 30.280 1.00 38.66 493 GLY B CA 1
ATOM 7917 C C . GLY B 1 501 ? 25.334 -10.558 31.145 1.00 41.53 493 GLY B C 1
ATOM 7918 O O . GLY B 1 501 ? 26.265 -11.350 30.986 1.00 41.33 493 GLY B O 1
ATOM 7919 N N . ILE B 1 502 ? 25.376 -9.590 32.049 1.00 39.59 494 ILE B N 1
ATOM 7920 C CA . ILE B 1 502 ? 26.532 -9.373 32.905 1.00 38.68 494 ILE B CA 1
ATOM 7921 C C . ILE B 1 502 ? 26.072 -9.488 34.350 1.00 36.89 494 ILE B C 1
ATOM 7922 O O . ILE B 1 502 ? 25.075 -8.869 34.738 1.00 34.63 494 ILE B O 1
ATOM 7927 N N . GLY B 1 503 ? 26.782 -10.289 35.135 1.00 37.01 495 GLY B N 1
ATOM 7928 C CA . GLY B 1 503 ? 26.547 -10.307 36.571 1.00 34.75 495 GLY B CA 1
ATOM 7929 C C . GLY B 1 503 ? 27.128 -9.056 37.203 1.00 36.21 495 GLY B C 1
ATOM 7930 O O . GLY B 1 503 ? 28.347 -8.935 37.372 1.00 37.87 495 GLY B O 1
ATOM 7931 N N . ILE B 1 504 ? 26.260 -8.108 37.552 1.00 31.88 496 ILE B N 1
ATOM 7932 C CA . ILE B 1 504 ? 26.742 -6.796 37.983 1.00 35.95 496 ILE B CA 1
ATOM 7933 C C . ILE B 1 504 ? 27.438 -6.867 39.339 1.00 37.62 496 ILE B C 1
ATOM 7934 O O . ILE B 1 504 ? 28.437 -6.166 39.570 1.00 37.04 496 ILE B O 1
ATOM 7939 N N . ASP B 1 505 ? 26.970 -7.737 40.237 1.00 31.78 497 ASP B N 1
ATOM 7940 C CA . ASP B 1 505 ? 27.632 -7.864 41.534 1.00 33.34 497 ASP B CA 1
ATOM 7941 C C . ASP B 1 505 ? 29.072 -8.322 41.362 1.00 37.53 497 ASP B C 1
ATOM 7942 O O . ASP B 1 505 ? 29.977 -7.802 42.022 1.00 36.57 497 ASP B O 1
ATOM 7947 N N . ARG B 1 506 ? 29.307 -9.284 40.464 1.00 37.68 498 ARG B N 1
ATOM 7948 C CA . ARG B 1 506 ? 30.674 -9.724 40.200 1.00 37.49 498 ARG B CA 1
ATOM 7949 C C . ARG B 1 506 ? 31.527 -8.591 39.636 1.00 39.69 498 ARG B C 1
ATOM 7950 O O . ARG B 1 506 ? 32.688 -8.426 40.031 1.00 42.02 498 ARG B O 1
ATOM 7958 N N . LEU B 1 507 ? 30.972 -7.797 38.713 1.00 34.61 499 LEU B N 1
ATOM 7959 C CA . LEU B 1 507 ? 31.712 -6.643 38.202 1.00 42.60 499 LEU B CA 1
ATOM 7960 C C . LEU B 1 507 ? 32.077 -5.683 39.330 1.00 43.96 499 LEU B C 1
ATOM 7961 O O . LEU B 1 507 ? 33.215 -5.203 39.404 1.00 44.42 499 LEU B O 1
ATOM 7966 N N . VAL B 1 508 ? 31.129 -5.411 40.231 1.00 37.40 500 VAL B N 1
ATOM 7967 C CA . VAL B 1 508 ? 31.395 -4.513 41.354 1.00 29.80 500 VAL B CA 1
ATOM 7968 C C . VAL B 1 508 ? 32.520 -5.058 42.230 1.00 37.58 500 VAL B C 1
ATOM 7969 O O . VAL B 1 508 ? 33.371 -4.297 42.711 1.00 39.09 500 VAL B O 1
ATOM 7973 N N . MET B 1 509 ? 32.543 -6.380 42.464 1.00 38.37 501 MET B N 1
ATOM 7974 C CA . MET B 1 509 ? 33.621 -6.977 43.258 1.00 39.02 501 MET B CA 1
ATOM 7975 C C . MET B 1 509 ? 34.987 -6.710 42.630 1.00 47.29 501 MET B C 1
ATOM 7976 O O . MET B 1 509 ? 35.964 -6.406 43.331 1.00 42.76 501 MET B O 1
ATOM 7981 N N . MET B 1 510 ? 35.080 -6.851 41.309 1.00 41.61 502 MET B N 1
ATOM 7982 C CA . MET B 1 510 ? 36.364 -6.702 40.642 1.00 46.69 502 MET B CA 1
ATOM 7983 C C . MET B 1 510 ? 36.847 -5.265 40.703 1.00 48.03 502 MET B C 1
ATOM 7984 O O . MET B 1 510 ? 38.060 -5.020 40.738 1.00 46.94 502 MET B O 1
ATOM 7989 N N . LEU B 1 511 ? 35.911 -4.317 40.753 1.00 43.26 503 LEU B N 1
ATOM 7990 C CA . LEU B 1 511 ? 36.203 -2.898 40.685 1.00 40.17 503 LEU B CA 1
ATOM 7991 C C . LEU B 1 511 ? 36.284 -2.230 42.047 1.00 46.55 503 LEU B C 1
ATOM 7992 O O . LEU B 1 511 ? 36.636 -1.048 42.115 1.00 46.71 503 LEU B O 1
ATOM 7997 N N . THR B 1 512 ? 35.939 -2.937 43.122 1.00 45.77 504 THR B N 1
ATOM 7998 C CA . THR B 1 512 ? 36.024 -2.393 44.472 1.00 40.02 504 THR B CA 1
ATOM 7999 C C . THR B 1 512 ? 36.956 -3.208 45.348 1.00 44.46 504 THR B C 1
ATOM 8000 O O . THR B 1 512 ? 36.987 -2.991 46.565 1.00 43.63 504 THR B O 1
ATOM 8004 N N . ASP B 1 513 ? 37.688 -4.158 44.764 1.00 44.94 505 ASP B N 1
ATOM 8005 C CA . ASP B 1 513 ? 38.585 -5.046 45.503 1.00 45.60 505 ASP B CA 1
ATOM 8006 C C . ASP B 1 513 ? 37.846 -5.741 46.647 1.00 48.42 505 ASP B C 1
ATOM 8007 O O . ASP B 1 513 ? 38.312 -5.790 47.790 1.00 44.23 505 ASP B O 1
ATOM 8012 N N . ALA B 1 514 ? 36.663 -6.270 46.329 1.00 39.08 506 ALA B N 1
ATOM 8013 C CA . ALA B 1 514 ? 35.855 -7.004 47.295 1.00 41.51 506 ALA B CA 1
ATOM 8014 C C . ALA B 1 514 ? 36.204 -8.484 47.252 1.00 44.24 506 ALA B C 1
ATOM 8015 O O . ALA B 1 514 ? 36.162 -9.107 46.188 1.00 44.03 506 ALA B O 1
ATOM 8017 N N . ALA B 1 515 ? 36.523 -9.051 48.415 1.00 43.27 507 ALA B N 1
ATOM 8018 C CA . ALA B 1 515 ? 36.854 -10.468 48.472 1.00 46.84 507 ALA B CA 1
ATOM 8019 C C . ALA B 1 515 ? 35.637 -11.360 48.260 1.00 43.60 507 ALA B C 1
ATOM 8020 O O . ALA B 1 515 ? 35.802 -12.516 47.863 1.00 43.13 507 ALA B O 1
ATOM 8022 N N . SER B 1 516 ? 34.426 -10.859 48.508 1.00 40.38 508 SER B N 1
ATOM 8023 C CA . SER B 1 516 ? 33.244 -11.707 48.531 1.00 37.48 508 SER B CA 1
ATOM 8024 C C . SER B 1 516 ? 32.043 -10.929 48.018 1.00 44.57 508 SER B C 1
ATOM 8025 O O . SER B 1 516 ? 31.958 -9.711 48.187 1.00 42.53 508 SER B O 1
ATOM 8028 N N . ILE B 1 517 ? 31.097 -11.644 47.409 1.00 39.90 509 ILE B N 1
ATOM 8029 C CA . ILE B 1 517 ? 29.877 -10.967 46.976 1.00 40.15 509 ILE B CA 1
ATOM 8030 C C . ILE B 1 517 ? 29.136 -10.382 48.173 1.00 33.40 509 ILE B C 1
ATOM 8031 O O . ILE B 1 517 ? 28.451 -9.365 48.045 1.00 33.45 509 ILE B O 1
ATOM 8036 N N . ARG B 1 518 ? 29.287 -10.989 49.356 1.00 34.31 510 ARG B N 1
ATOM 8037 C CA . ARG B 1 518 ? 28.689 -10.445 50.571 1.00 36.66 510 ARG B CA 1
ATOM 8038 C C . ARG B 1 518 ? 29.179 -9.035 50.881 1.00 40.31 510 ARG B C 1
ATOM 8039 O O . ARG B 1 518 ? 28.488 -8.296 51.591 1.00 35.20 510 ARG B O 1
ATOM 8047 N N . ASP B 1 519 ? 30.338 -8.640 50.344 1.00 35.09 511 ASP B N 1
ATOM 8048 C CA . ASP B 1 519 ? 30.890 -7.307 50.546 1.00 36.76 511 ASP B CA 1
ATOM 8049 C C . ASP B 1 519 ? 30.309 -6.247 49.618 1.00 37.48 511 ASP B C 1
ATOM 8050 O O . ASP B 1 519 ? 30.564 -5.057 49.838 1.00 35.37 511 ASP B O 1
ATOM 8055 N N . VAL B 1 520 ? 29.556 -6.630 48.586 1.00 35.90 512 VAL B N 1
ATOM 8056 C CA . VAL B 1 520 ? 28.960 -5.660 47.677 1.00 31.21 512 VAL B CA 1
ATOM 8057 C C . VAL B 1 520 ? 27.438 -5.687 47.726 1.00 30.38 512 VAL B C 1
ATOM 8058 O O . VAL B 1 520 ? 26.786 -5.035 46.912 1.00 32.19 512 VAL B O 1
ATOM 8062 N N . LEU B 1 521 ? 26.857 -6.453 48.636 1.00 29.44 513 LEU B N 1
ATOM 8063 C CA . LEU B 1 521 ? 25.419 -6.426 48.887 1.00 34.64 513 LEU B CA 1
ATOM 8064 C C . LEU B 1 521 ? 25.190 -5.851 50.277 1.00 35.92 513 LEU B C 1
ATOM 8065 O O . LEU B 1 521 ? 25.877 -6.241 51.227 1.00 30.64 513 LEU B O 1
ATOM 8070 N N . PHE B 1 522 ? 24.246 -4.912 50.401 1.00 30.91 514 PHE B N 1
ATOM 8071 C CA . PHE B 1 522 ? 23.968 -4.374 51.733 1.00 31.01 514 PHE B CA 1
ATOM 8072 C C . PHE B 1 522 ? 23.547 -5.480 52.679 1.00 32.36 514 PHE B C 1
ATOM 8073 O O . PHE B 1 522 ? 24.010 -5.538 53.824 1.00 28.96 514 PHE B O 1
ATOM 8081 N N . PHE B 1 523 ? 22.703 -6.386 52.209 1.00 29.89 515 PHE B N 1
ATOM 8082 C CA . PHE B 1 523 ? 22.086 -7.394 53.063 1.00 32.62 515 PHE B CA 1
ATOM 8083 C C . PHE B 1 523 ? 22.132 -8.743 52.347 1.00 39.93 515 PHE B C 1
ATOM 8084 O O . PHE B 1 523 ? 21.128 -9.222 51.813 1.00 37.28 515 PHE B O 1
ATOM 8092 N N . PRO B 1 524 ? 23.298 -9.384 52.310 1.00 34.28 516 PRO B N 1
ATOM 8093 C CA . PRO B 1 524 ? 23.397 -10.709 51.680 1.00 33.56 516 PRO B CA 1
ATOM 8094 C C . PRO B 1 524 ? 22.642 -11.764 52.471 1.00 35.74 516 PRO B C 1
ATOM 8095 O O . PRO B 1 524 ? 22.390 -11.630 53.670 1.00 33.10 516 PRO B O 1
ATOM 8099 N N . VAL B 1 525 ? 22.293 -12.845 51.775 1.00 39.92 517 VAL B N 1
ATOM 8100 C CA . VAL B 1 525 ? 21.652 -13.975 52.439 1.00 39.20 517 VAL B CA 1
ATOM 8101 C C . VAL B 1 525 ? 22.599 -14.568 53.472 1.00 38.46 517 VAL B C 1
ATOM 8102 O O . VAL B 1 525 ? 23.766 -14.852 53.177 1.00 41.41 517 VAL B O 1
ATOM 8106 N N . MET B 1 526 ? 22.102 -14.747 54.698 1.00 46.55 518 MET B N 1
ATOM 8107 C CA . MET B 1 526 ? 22.902 -15.232 55.816 1.00 50.77 518 MET B CA 1
ATOM 8108 C C . MET B 1 526 ? 22.169 -16.360 56.521 1.00 54.81 518 MET B C 1
ATOM 8109 O O . MET B 1 526 ? 20.935 -16.379 56.581 1.00 57.94 518 MET B O 1
ATOM 8114 N N . ARG B 1 527 ? 22.949 -17.290 57.070 1.00 53.87 519 ARG B N 1
ATOM 8115 C CA . ARG B 1 527 ? 22.403 -18.317 57.943 1.00 63.28 519 ARG B CA 1
ATOM 8116 C C . ARG B 1 527 ? 21.762 -17.683 59.173 1.00 73.09 519 ARG B C 1
ATOM 8117 O O . ARG B 1 527 ? 22.187 -16.624 59.646 1.00 67.00 519 ARG B O 1
ATOM 8119 N N . ARG B 1 528 ? 20.731 -18.348 59.692 1.00 88.40 520 ARG B N 1
ATOM 8120 C CA . ARG B 1 528 ? 19.915 -17.825 60.791 1.00 94.23 520 ARG B CA 1
ATOM 8121 C C . ARG B 1 528 ? 20.747 -17.360 61.979 1.00 95.16 520 ARG B C 1
ATOM 8122 O O . ARG B 1 528 ? 21.468 -18.147 62.585 1.00 96.75 520 ARG B O 1
#

InterPro domains:
  IPR002313 Lysine-tRNA ligase, class II [MF_00252] (15-522)
  IPR002313 Lysine-tRNA ligase, class II [TIGR00499] (15-519)
  IPR004364 Aminoacyl-tRNA synthetase, class II (D/K/N) [PF00152] (170-518)
  IPR004365 OB-fold nucleic acid binding domain, AA-tRNA synthetase-type [PF01336] (67-154)
  IPR006195 Aminoacyl-tRNA synthetase, class II [PS50862] (192-516)
  IPR012340 Nucleic acid-binding, OB-fold [G3DSA:2.40.50.140] (9-163)
  IPR012340 Nucleic acid-binding, OB-fold [SSF50249] (10-163)
  IPR018149 Lysyl-tRNA synthetase, class II, C-terminal [PR00982] (207-217)
  IPR018149 Lysyl-tRNA synthetase, class II, C-terminal [PR00982] (223-239)
  IPR018149 Lysyl-tRNA synthetase, class II, C-terminal [PR00982] (252-265)
  IPR018149 Lysyl-tRNA synthetase, class II, C-terminal [PR00982] (270-287)
  IPR018149 Lysyl-tRNA synthetase, class II, C-terminal [PR00982] (401-417)
  IPR044136 Lysine-tRNA ligase, class II, N-terminal [cd04322] (66-182)
  IPR045864 Class II Aminoacyl-tRNA synthetase/Biotinyl protein ligase (BPL) and lipoyl protein ligase (LPL) [G3DSA:3.30.930.10] (164-518)
  IPR045864 Class II Aminoacyl-tRNA synthetase/Biotinyl protein ligase (BPL) and lipoyl protein ligase (LPL) [SSF55681] (170-519)

Foldseek 3Di:
DDPVVPDPLLVLLVVLCVVCVVQVAHLADDDFPPADFPVVVCVVPLPHDFAAPVCQVVVNADKHKHKAFWAAWDDDDQKIKTWGDGLLDIAIEMEGQPQEEEPSGDPPDPDGRVVCCVRSADGGWMKMFIGGWHAYPVSGIYGYGNYIYGNHRDSDHQQDQDDDPVRVQVCLAVVVSVCRRDSLLSVLQVLLVVLVVLLVVLLVVVVAAEDDDDQKALAEDDAPADWDWDADPVVRHITTGYQDDPLVVLLVLLVPRFKYKYWDWHAGPDDDDQEDFRIFIKIKMKGFPDFVVVVLVSVLVSLQSSLCVVPVHAQWAWAAADPVGIDIAGSDPPFAEEALQVQCCVQVVDNLVVDDLVVLLVCCVPVFDDPNVQRVPDDSLSSSVVSCVTGGLQVAAYKYKHFWGACVNDLWADHDPVPPNRTGGWIWIHHNSDTFKIKHQTDLPLVSSVVSVVVVQVVVVPPPVDDRHDDDVVSSVSSVSPRGGMMMMMGRSLVSSCRRSNNNGSSSNDSNTDDDD/DDPCCPPPLLVLLVVLCVVCVVQVAHLADDDFPPADFPVVVCVVPLPHDFAAVVCQVVVNADKHKHKAFWAAWDDDDQKIKTWGAGLLDIAIEMEGQPQEEEPSRDPPHPDGRVRCCVRSADGGFMKMFIGGWHAYPVSGIYGYGNYIYGNHRDSHHQPDLDDDPVRVQVCLAVVVSVCRRDSLLSVLQVLLVVLVVLLVVLLVVVVAAEDDDDQWALAEDPDDADWDWDADPVVRHITTGYQDDPLVVLLVLLVPRAKYKYWDWGAGPDDDDQEDFRIFIKIKMKGFPDFQVVVLVSVLVSLQSSLCVVPVHFQWDWAAAAPVGIDIAGSDPDFAEEALQRQCCVQQVDNLVVDDLVVLLVCCVPVHPDDCVQRVDDDSLSSSVVSCLTRGLQPAAYKYKHFWGACLRDLFADHDPVPPNRTGGWIWIHHNSDTFKIKHQTDLPLVSSVVSVVVNQVVVVVPVPRDRHDDPVVSSVSSVSPRGGMMMMMGRSLVSSCRRSNNSGSSSNDSNTDDDD

Secondary structure (DSSP, 8-state):
--SGGGSHHHHHHHHHHHHHHHTT--SS-S---SPBPHHHHHHHHTTS----HHHHHTT-SPEEEEEEEEEEEEEETTEEEEEEEETTEEEEEEEETTT-EETT--TTSSS-HHHHHHHT--TT-EEEEEEEEEE-TT--EEEEEEEEEEEE--SSPPPPS---HHHHHHHHHSHHHHHHH-HHHHHHHHHHHHHHHHHHHHHHHTTPEE----SEES---SSS-PPPEEEEGGGTEEEEE-S-SHHHHHHHHHTT-SEEEEEEEEE-----BTTB-SEEEEEEEEEET--HHHHHHHHHHHHHHHHHHHTTT--EEEE--STT--EEEE-PSSPEEEEHHHHHHHTT---GGGS-HHHHHHHHHHHS---HHHHTT--HHHHHHHHHHHHTGGG--S-EEEEEEEGGG-SSBPBPTTS-TTEEEEEEEEETTEEEEEEEEB---HHHHHHHHHHHHHHHTT-TTS------HHHHHHHHHHPPPEEEEEEEHHHHHHHHTT-SSGGGGSSS-----/--GGGGSHHHHHHHHHHHHHHHTT--SS-S---S---HHHHHHHHSSS----HHHHHTT-SPEEEEEEEEEEEEEETTEEEEEEEETTEEEEEEEETTT-EETT--TTSSS-HHHHHHHT--TT-EEEEEEEEEE-TT--EEEEEEEEEEEE--SSPPPPSS--HHHHHHHTTSHHHHHHH-HHHHHHHHHHHHHHHHHHHHHHHTTPEE----SEESS--SSS-PPPEEEETTTTEEEEE-S-SHHHHHHHHHTT-SEEEEEEEEE--S--BTTB-SEEEEEEEEEET--HHHHHHHHHHHHHHHHHHHTTT--EEEE---TT--EEEE-PSSPEEEEHHHHIIIII---GGGS-HHHHHHHHHHHS---HHHHTT--HHHHHHHHHHHHTGGG--S-EEEEEEEGGG-SSBPBPTTS-TTEEEEEEEEETTEEEEEEEEB---HHHHHHHHHHHHHHHTTSTTSPP----HHHHHHHHHHPPPEEEEEEEHHHHHHHHHT-SSGGGSSSS-----

Radius of gyration: 32.31 Å; Cα contacts (8 Å, |Δi|>4): 2172; chains: 2; bounding box: 75×78×100 Å

Nearest PDB structures (foldseek):
  6o3f-assembly1_B  TM=9.911E-01  e=5.830E-104  Chlamydia trachomatis L2b/UCH-1/proctitis
  4up7-assembly1_A-2  TM=9.029E-01  e=2.097E-50  Entamoeba histolytica
  8hyr-assembly1_B  TM=8.950E-01  e=7.472E-50  Homo sapiens
  4upa-assembly1_A-2  TM=9.130E-01  e=1.422E-47  Entamoeba histolytica
  5hgq-assembly2_D  TM=8.799E-01  e=7.457E-47  Loa loa

Sequence (1034 aa):
EVEYLQHEDYLYRTSSKLKEIRDLGINPYPYQYTDCLEVQEIRNQFVDNELGDSEAAFRKETPKVRFAGRLVLFRSMGKNAFGQILDNDAKIQVMFNRDFSAVAGLAADAGISPIKFIEKKLDLGDILGLEGYLFFTHSGELTVLVETVTLLCKSLISLPDKHAGLADKEIRYRKRWADLISSEDVRKTFLTRSRILKLIREYMDQQSFLEVETPILQTVYGGAEATPFVTTLQALHAEMFLRISLEIALKKLLVGGMSRVYEIGKVFRNEGIDRTHNPEFTMIEAYAAYWDYNDVMKCVENLVEYIVRRALNNGETQVQYSHLKSGPQVVDFKAPWIRRMMTMKESISVYGGVDVDLHADHELRRKILETQTSLPEKTYVHASRGELIALLFDELVCDKLIAPHHITDHPLETTPLCKTLRSGDETLVERFESFCLGKELCNAYSELNDPLQQRKLLEEQMRKKALNPDSEYHPIDEEFLEALCQGMPPAGGFGIGIDRLVMMLTDAASIRDVLFFPVMRREVEYLQHEDYLYRTSKLKEIRDLGINPYPYQYTDCLEVQEIRNQFVDNELGDSEAAFRRKETPKVRFAGRLVLFRSMGKNAFGQQILDNDAKIQVMFNRDFSAVAGLAADAGISPIKFIEKKLDLGDILGLEGYLFFTHSGELTVLVETVTLLCKSLISSLPDKHAGLADKEIRYRKKRWADLISSSEDVRKTFLTRSRRILKLIREYMDQQSFLEVETPILQTVYGGAEATPFVTTLQALHAEMFLRISLEIALKKLLVGGMSRVYEIGKVFRNEGIDRTHNPEFTMIEAYAAYWDYNDVMKCVENLVEYIVRALNNGETQVQYSHLKSGPQVVDFKAPWIRMTMKESISVYGGVDVDLHADHELRKILETQTSLPEKTYVHASRGELIALLFDELVCDKLIAPHHITDHPLETTPLCKTLRSGDETLVERFESFCLGKELCNAYSELNDPLQQRKLLEEQMRKKALNPDSEYHPIDEEFLEALCQGMPPAGGFGIGIDRLVMMLTDAASIRDVLFFPVMRR

B-factor: mean 51.23, std 19.8, range [19.58, 128.91]